Protein AF-A0A7R9PZF0-F1 (afdb_monomer)

pLDDT: mean 75.97, std 19.78, range [21.81, 98.12]

Secondary structure (DSSP, 8-state):
-------HHHHHHHHHHHT----------S--HHHHTTEEEETTTTEEEEEES---HHHHHHHHHHHS-GGG-EEEEEEEEESS--EEPTTTTTT-EEEEEEEES----EE-TTTTTTTTTT--EEEEES------SSTT--HHHHHHT-TT--EEEEES----EE-TTTT--SSTT----S--EEEE--SS-----EE-TTTTTT-TT--EEE-TTS---EE-TTTT--SS--SSPEEEE-TTS---TTSB-TTTT----S-EEEESEETTEE-TT-----HHHHHHHHHH-TT-EEE--TTTGGG---SGGGHHHHHTT-TTTEES---TTTS--HHHHHHTS-TTTS-------------------------------------------------TT--TT-B--SHHHHHHHHHHHHH--TTS-TTT-HHHHHHTTHHHHHHHHHHHHHTTTS-SSS-----S---SS-HHHHHTTT-GGGHHHHHHHHHHHHHHHHHTT----SSTTS-HHHHHHHHHHHHHHHHHHHHHTS--GGGEEEEEGGGHHHH-TTS-HHHHHHHHHHHTT--HHHHHT-EEEEEHHHHHHHHHHHHHS-HHHHHHHHHHHHHHHHHHHHHHHHHHHHHHHHHHHHH--PPPPHHHHHHHHHHHHSHHHHHHHHHHHH--HHHHHHHHHHHHHHHHHHHHHHHH-TT-TTHHHHHHHHHTPPP--SS-GGGG-HHHHHHHHHT--S-------------S--HHHHIIIIIHHHHHHHHHTTSTTB-TTS-BS-S--HHHHHHHHHHHHHHHHHHHT-EETTTTEE--HHHHHHHHHHHHHHHHHHHHHHHHHHHHHHHHHTTTSPBPTT-TTS-HHHHHHHHHHHHT-----HHHHHHHHHH-SSPPHHHHHHHHHHT-HHHHHHTTPPTTBTTB-SS-----

Sequence (936 aa):
MYLKIISFYSVVILVLLLCEINGTENGALCPPQSLMIPCICNSTTREISCKGSDIAIDSVFERIARFLPESDRDFEALYLNARSVSRLEANQFKGIRFRQILLGGTKLTHIHRDAFRGTHLHVKELFAFATNLSISDDHNYNLFESISLLKNLQRLVISGSNIHTIPERAFKPRDERSIQTELTDIELGLGVSASITSVGSHAFASLPSLRTLSLSNQAITYISRKAFSFDEPSNKTLAIDLTGNHLNGNSFDSQAFIDANRPIKIYFGLSSGCNRNLTFLNQTVFEPFLNDNQLNTIDMGRGCGGHVLCDCRMRWIVAGNYEQQIKNLKCGDGGQPLIDSIARLDAQKCGSGVPGMAGVGQNPMFTGSSLKPRVVGNKSRSLTADEDEDNELETDYDYSELSRADMCLTDECYEISTEMNKYLNKTLNPCDNFYDYACGRWEDSHLLEYLVQLLSNGGKEYDNFISHSSFVLSQTILSDMNRKSLVKDIASYAKYIHDVSVLFGAPASVHPSDNKTITSAIEIIKFESEIAKISEKSMGKEFQLERQFKTLDCFIPEVNWTDIFANVLQNHNMSANALNDMNVIVDMHYMIRLSKLLRKTSPTVIANYLGWRVAETMGFLVGGPQFLDHQRTFHDIQSNERTKTLWKQCLKPLKTHLPYLLTREYAKKYLTQPERHRVYEIVKSVKQSFIELMEEKQWLDNKSEFINKVSTIRENVGYPDWLFDDNQFLAFHQNLQYLLVYFIRLFMTAKDRRIYINFGSIGSFVGHEISHASMPRYNADERLLYPWNDSNINVFLSKAKCFVDQYSAYFDQSSDMNLDGMKTFEEDIGDIAGLKASFNAFNNIIKQNLNKIYNDIKLLPNFSQYTPQQLFFLSYAQKWCRYIIPSQVRHKILRGVHSPEKYRVNGALSNFGHFSKAFDCPLGSNMNPEVKCEMW

Nearest PDB structures (foldseek):
  6sh2-assembly1_AAA  TM=8.361E-01  e=5.074E-26  Homo sapiens
  6svy-assembly1_A  TM=8.327E-01  e=2.440E-25  Homo sapiens
  5v48-assembly1_B  TM=8.312E-01  e=1.173E-24  Oryctolagus cuniculus
  4cth-assembly1_A-2  TM=8.268E-01  e=2.634E-24  Homo sapiens
  6row-assembly1_A  TM=6.718E-01  e=1.917E-12  Haemonchus contortus

Foldseek 3Di:
DPPDDPPPVNVVVLLCVLLPDPPDDDDFQDDDVVLQVPWDADRVQQEIEHEEADDPLQSNLVSVLVPDDLVRQEGAEYHDAYQNCQEQAACSNANHEYQEYEAENYQHAFYFLRRCPRHLARHQYYHYELYQHEADPPPRTQPLSSVLSNQNHAEYYHENYQYAELEACSNDYPDNVRQNERHAYYAYYDDDDQHYAEQYACSCQSYQNHAEAHPEQHQHAAAEANSQAHPDADAHEHEYEHENYLYAQPRYDLRRQPNNNYAYEYEQHEPVHHNLRHQEHACSRVVNNCVRDVNHAYERYAPRQLNHALDLRHVCCVVVVVDVRYHNHAHNPPRDDSVVVHVPDDPVPNDDDDYDDDDDDDDDDDDDDDDDDDDDDDDDDDDDDDDDPPCPPDPPDDPVVFAPVQFDPDPVLQVVLVVQVQQADPVDACLFFVLCRRGVNVCVNCVVVVVVCLAAPLDPPPQPDPDDDPDVDDLLCLQCVPDPVSVLLLVLQLVLQLQLVVLVPQDDDPDPVPRPSSVLSVLLSNLVSLLSNLVVPQPPLVQWDKDFQLCLCVLAVVDPPLVVCVVVCVVVVHDSVNSRRDIDTDRSSSSNSVNVSVVVDDPSSVVSNVVSVCCVVCVCSPSPPSSVVSVQSSVCSLSVGHDHDSSVVSVSVCCQPVVLVVLLVCCVVQPDPVQQVVLVVLLVLLLVLLLVVLVPDPQDPPSVQLNVLSVLDDDDGQHDPCSPVPVSVVVVVVPPPDDPPPDPHDRDGDDPAFLLLCLLASQLVSQLVSLLSNDQAAGSVRDHDPDDDPSSVVVLVVLLVVQQVLQQPDQDPQQRDGARSVLQSSSLQSNLRSSSSSLSSSVVCCVPQVVPSSSRLRHRPVCSVAHSNSSSLSSNSNNLNDDDHNSRQNCCRSPNSHHRSSCSSQVSQCLDPSSCVRSVRDECRSRPDPDHRDDD

InterPro domains:
  IPR000718 Peptidase M13 [PS51885] (407-936)
  IPR000718 Peptidase M13 [PTHR11733] (406-933)
  IPR000718 Peptidase M13 [cd08662] (429-934)
  IPR003591 Leucine-rich repeat, typical subtype [SM00369] (150-173)
  IPR003591 Leucine-rich repeat, typical subtype [SM00369] (207-230)
  IPR008753 Peptidase M13, N-terminal domain [PF05649] (486-720)
  IPR018497 Peptidase M13, C-terminal domain [PF01431] (756-934)
  IPR024079 Metallopeptidase, catalytic domain superfamily [G3DSA:3.40.390.10] (406-584)
  IPR024079 Metallopeptidase, catalytic domain superfamily [G3DSA:3.40.390.10] (641-936)
  IPR032675 Leucine-rich repeat domain superfamily [G3DSA:3.80.10.10] (35-347)

Mean predicted aligned error: 19.87 Å

Solvent-accessible surface area (backbone atoms only — not comparable to full-atom values): 51292 Å² total; per-residue (Å²): 139,88,82,76,79,79,50,70,66,56,54,53,51,45,52,55,64,72,52,55,79,84,81,76,88,87,77,94,66,51,79,60,62,86,57,37,60,71,31,48,64,40,58,87,67,37,30,38,40,33,58,46,67,82,63,67,56,66,63,31,41,48,47,48,40,71,70,45,58,80,90,66,33,69,29,47,31,37,41,42,34,26,57,54,40,40,60,43,48,70,38,47,38,39,66,37,32,32,33,26,41,37,41,33,63,22,48,27,30,41,36,19,38,43,18,47,41,68,18,23,80,47,24,30,34,43,38,34,38,52,21,50,35,39,83,54,91,51,86,62,28,32,54,45,44,24,54,34,57,27,50,43,25,31,37,42,37,42,18,30,38,55,39,42,60,47,45,62,40,36,43,44,42,92,53,90,87,51,70,36,61,41,34,28,36,40,35,49,31,80,51,98,44,54,38,33,32,35,39,25,36,30,24,51,19,48,38,56,43,41,33,37,37,38,47,30,45,24,46,30,44,40,34,31,45,26,24,56,16,34,82,46,71,34,93,58,58,27,38,38,33,46,19,30,20,58,30,34,52,77,22,52,35,60,40,23,56,39,67,32,52,43,36,40,36,42,29,38,15,50,101,91,34,40,28,69,56,36,29,48,67,43,55,69,36,51,50,61,32,44,66,75,33,85,74,22,31,40,31,35,13,87,86,42,16,58,47,21,56,59,47,70,72,46,48,62,44,70,77,67,67,40,63,86,36,43,38,55,64,27,19,46,87,78,65,41,53,56,67,68,50,48,71,70,51,55,78,81,76,60,60,91,80,85,88,90,84,89,82,89,80,84,86,83,90,82,87,90,83,89,86,86,90,86,88,86,84,90,86,89,88,87,86,84,90,74,99,80,88,85,74,76,85,81,72,84,78,84,63,84,86,70,53,94,86,41,55,40,85,49,69,67,31,48,51,51,26,52,58,56,58,53,16,40,26,85,90,49,57,57,37,67,41,41,35,49,17,32,28,60,29,40,63,80,73,31,51,68,59,46,53,47,26,47,52,46,49,81,68,86,82,74,81,86,76,88,75,79,83,86,57,95,61,54,48,68,55,38,53,47,72,81,44,80,91,47,48,66,58,54,53,43,50,33,49,39,50,26,54,53,40,38,73,75,68,43,73,81,54,94,47,89,92,68,26,63,47,51,54,50,26,47,49,30,51,54,52,52,16,55,52,26,45,40,58,67,68,35,82,55,80,86,60,44,41,83,38,45,47,67,53,47,51,79,49,31,69,93,48,68,61,67,68,71,46,43,65,63,27,66,78,65,76,46,54,80,70,61,48,44,73,34,76,40,79,39,49,61,69,36,42,46,52,47,36,56,51,55,75,76,46,58,70,65,51,54,51,50,38,54,50,46,56,48,44,70,74,49,28,56,81,76,47,39,70,65,38,50,51,49,55,45,55,40,46,32,67,74,61,73,48,55,70,59,46,69,72,62,59,46,45,51,60,42,52,72,76,40,41,66,63,55,46,46,62,49,36,77,77,73,54,54,70,71,39,44,52,53,53,47,52,44,49,52,42,16,54,53,31,40,44,54,45,52,71,66,44,81,76,52,70,71,48,68,58,58,44,50,39,61,71,64,60,81,84,69,62,50,64,65,85,51,64,80,36,67,67,56,39,48,52,61,66,71,58,76,77,78,77,91,73,82,70,92,70,60,70,66,78,55,71,99,60,46,52,39,43,42,28,24,33,58,19,16,52,49,19,20,62,54,40,61,68,73,45,101,62,50,28,85,81,73,43,78,82,45,84,77,48,73,67,42,48,52,54,47,53,59,38,48,46,43,42,22,54,56,41,36,67,41,70,40,80,73,51,74,41,60,40,55,12,84,62,18,33,72,50,54,51,15,46,35,37,0,39,52,15,8,51,51,26,50,53,51,48,48,74,76,36,43,90,80,43,49,81,42,63,35,35,40,48,100,37,79,91,52,52,62,66,46,44,15,54,44,30,34,37,43,69,48,57,72,91,76,54,42,63,53,50,40,46,33,56,71,68,46,53,53,64,58,52,58,50,52,38,37,58,28,42,24,39,31,66,70,53,21,61,66,68,69,34,54,83,66,32,72,30,18,41,83,78,57,56,67,89,101

Organism: NCBI:txid1979941

Radius o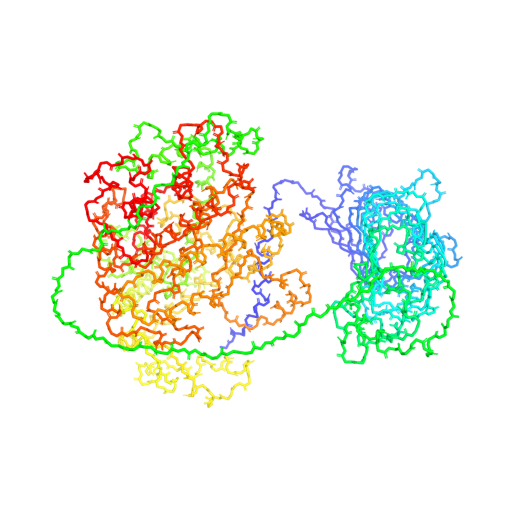f gyration: 35.22 Å; Cα contacts (8 Å, |Δi|>4): 1500; chains: 1; bounding box: 71×90×94 Å

Structure (mmCIF, N/CA/C/O backbone):
data_AF-A0A7R9PZF0-F1
#
_entry.id   AF-A0A7R9PZF0-F1
#
loop_
_atom_site.group_PDB
_atom_site.id
_atom_site.type_symbol
_atom_site.label_atom_id
_atom_site.label_alt_id
_atom_site.label_comp_id
_atom_site.label_asym_id
_atom_site.label_entity_id
_atom_site.label_seq_id
_atom_site.pdbx_PDB_ins_code
_atom_site.Cartn_x
_atom_site.Cartn_y
_atom_site.Cartn_z
_atom_site.occupancy
_atom_site.B_iso_or_equiv
_atom_site.auth_seq_id
_atom_site.auth_comp_id
_atom_site.auth_asym_id
_atom_site.auth_atom_id
_atom_site.pdbx_PDB_model_num
ATOM 1 N N . MET A 1 1 ? 22.871 -24.668 -25.355 1.00 23.36 1 MET A N 1
ATOM 2 C CA . MET A 1 1 ? 23.785 -23.515 -25.523 1.00 23.36 1 MET A CA 1
ATOM 3 C C . MET A 1 1 ? 22.972 -22.389 -26.158 1.00 23.36 1 MET A C 1
ATOM 5 O O . MET A 1 1 ? 22.445 -22.643 -27.225 1.00 23.36 1 MET A O 1
ATOM 9 N N . TYR A 1 2 ? 22.827 -21.233 -25.493 1.00 21.81 2 TYR A N 1
ATOM 10 C CA . TYR A 1 2 ? 21.873 -20.118 -25.749 1.00 21.81 2 TYR A CA 1
ATOM 11 C C . TYR A 1 2 ? 20.546 -20.134 -24.971 1.00 21.81 2 TYR A C 1
ATOM 13 O O . TYR A 1 2 ? 19.477 -20.017 -25.543 1.00 21.81 2 TYR A O 1
ATOM 21 N N . LEU A 1 3 ? 20.627 -20.162 -23.641 1.00 24.81 3 LEU A N 1
ATOM 22 C CA . LEU A 1 3 ? 19.729 -19.368 -22.794 1.00 24.81 3 LEU A CA 1
ATOM 23 C C . LEU A 1 3 ? 20.625 -18.720 -21.737 1.00 24.81 3 LEU A C 1
ATOM 25 O O . LEU A 1 3 ? 20.760 -19.196 -20.614 1.00 24.81 3 LEU A O 1
ATOM 29 N N . LYS A 1 4 ? 21.365 -17.685 -22.160 1.00 25.58 4 LYS A N 1
ATOM 30 C CA . LYS A 1 4 ? 21.995 -16.774 -21.205 1.00 25.58 4 LYS A CA 1
ATOM 31 C C . LYS A 1 4 ? 20.853 -16.053 -20.503 1.00 25.58 4 LYS A C 1
ATOM 33 O O . LYS A 1 4 ? 20.016 -15.453 -21.169 1.00 25.58 4 LYS A O 1
ATOM 38 N N . ILE A 1 5 ? 20.840 -16.198 -19.184 1.00 33.16 5 ILE A N 1
ATOM 39 C CA . ILE A 1 5 ? 19.949 -15.575 -18.209 1.00 33.16 5 ILE A CA 1
ATOM 40 C C . ILE A 1 5 ? 19.500 -14.197 -18.708 1.00 33.16 5 ILE A C 1
ATOM 42 O O . ILE A 1 5 ? 20.298 -13.261 -18.784 1.00 33.16 5 ILE A O 1
ATOM 46 N N . ILE A 1 6 ? 18.221 -14.093 -19.072 1.00 35.44 6 ILE A N 1
ATOM 47 C CA . ILE A 1 6 ? 17.560 -12.802 -19.227 1.00 35.44 6 ILE A CA 1
ATOM 48 C C . ILE A 1 6 ? 17.549 -12.200 -17.824 1.00 35.44 6 ILE A C 1
ATOM 50 O O . ILE A 1 6 ? 16.923 -12.732 -16.910 1.00 35.44 6 ILE A O 1
ATOM 54 N N . SER A 1 7 ? 18.331 -11.141 -17.645 1.00 37.28 7 SER A N 1
ATOM 55 C CA . SER A 1 7 ? 18.396 -10.365 -16.413 1.00 37.28 7 SER A CA 1
ATOM 56 C C . SER A 1 7 ? 16.984 -9.969 -15.963 1.00 37.28 7 SER A C 1
ATOM 58 O O . SER A 1 7 ? 16.158 -9.578 -16.786 1.00 37.28 7 SER A O 1
ATOM 60 N N . PHE A 1 8 ? 16.702 -10.024 -14.660 1.00 40.06 8 PHE A N 1
ATOM 61 C CA . PHE A 1 8 ? 15.445 -9.539 -14.071 1.00 40.06 8 PHE A CA 1
ATOM 62 C C . PHE A 1 8 ? 15.118 -8.097 -14.514 1.00 40.06 8 PHE A C 1
ATOM 64 O O . PHE A 1 8 ? 13.959 -7.764 -14.757 1.00 40.06 8 PHE A O 1
ATOM 71 N N . TYR A 1 9 ? 16.147 -7.273 -14.752 1.00 36.75 9 TYR A N 1
ATOM 72 C CA . TYR A 1 9 ? 16.005 -5.931 -15.325 1.00 36.75 9 TYR A CA 1
ATOM 73 C C . TYR A 1 9 ? 15.378 -5.942 -16.721 1.00 36.75 9 TYR A C 1
ATOM 75 O O . TYR A 1 9 ? 14.570 -5.074 -17.028 1.00 36.75 9 TYR A O 1
ATOM 83 N N . SER A 1 10 ? 15.695 -6.933 -17.553 1.00 41.75 10 SER A N 1
ATOM 84 C CA . SER A 1 10 ? 15.082 -7.096 -18.870 1.00 41.75 10 SER A CA 1
ATOM 85 C C . SER A 1 10 ? 13.599 -7.445 -18.753 1.00 41.75 10 SER A C 1
ATOM 87 O O . SER A 1 10 ? 12.824 -6.933 -19.541 1.00 41.75 10 SER A O 1
ATOM 89 N N . VAL A 1 11 ? 13.184 -8.245 -17.761 1.00 43.03 11 VAL A N 1
ATOM 90 C CA . VAL A 1 11 ? 11.766 -8.581 -17.516 1.00 43.03 11 VAL A CA 1
ATOM 91 C C . VAL A 1 11 ? 10.990 -7.365 -17.010 1.00 43.03 11 VAL A C 1
ATOM 93 O O . VAL A 1 11 ? 9.898 -7.105 -17.496 1.00 43.03 11 VAL A O 1
ATOM 96 N N . VAL A 1 12 ? 11.561 -6.578 -16.093 1.00 44.19 12 VAL A N 1
ATOM 97 C CA . VAL A 1 12 ? 10.938 -5.341 -15.587 1.00 44.19 12 VAL A CA 1
ATOM 98 C C . VAL A 1 12 ? 10.822 -4.289 -16.690 1.00 44.19 12 VAL A C 1
ATOM 100 O O . VAL A 1 12 ? 9.758 -3.701 -16.860 1.00 44.19 12 VAL A O 1
ATOM 103 N N . ILE A 1 13 ? 11.877 -4.093 -17.485 1.00 44.97 13 ILE A N 1
ATOM 104 C CA . ILE A 1 13 ? 11.857 -3.187 -18.640 1.00 44.97 13 ILE A CA 1
ATOM 105 C C . ILE A 1 13 ? 10.846 -3.677 -19.684 1.00 44.97 13 ILE A C 1
ATOM 107 O O . ILE A 1 13 ? 10.094 -2.865 -20.202 1.00 44.97 13 ILE A O 1
ATOM 111 N N . LEU A 1 14 ? 10.753 -4.984 -19.952 1.00 46.03 14 LEU A N 1
ATOM 112 C CA . LEU A 1 14 ? 9.783 -5.523 -20.909 1.00 46.03 14 LEU A CA 1
ATOM 113 C C . LEU A 1 14 ? 8.340 -5.449 -20.392 1.00 46.03 14 LEU A C 1
ATOM 115 O O . LEU A 1 14 ? 7.452 -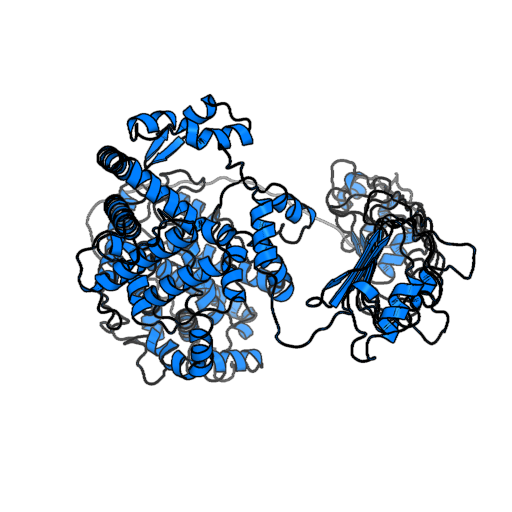5.143 -21.171 1.00 46.03 14 LEU A O 1
ATOM 119 N N . VAL A 1 15 ? 8.089 -5.684 -19.098 1.00 41.88 15 VAL A N 1
ATOM 120 C CA . VAL A 1 15 ? 6.762 -5.502 -18.479 1.00 41.88 15 VAL A CA 1
ATOM 121 C C . VAL A 1 15 ? 6.350 -4.033 -18.546 1.00 41.88 15 VAL A C 1
ATOM 123 O O . VAL A 1 15 ? 5.204 -3.752 -18.870 1.00 41.88 15 VAL A O 1
ATOM 126 N N . LEU A 1 16 ? 7.273 -3.097 -18.314 1.00 45.22 16 LEU A N 1
ATOM 127 C CA . LEU A 1 16 ? 7.011 -1.663 -18.458 1.00 45.22 16 LEU A CA 1
ATOM 128 C C . LEU A 1 16 ? 6.807 -1.245 -19.927 1.00 45.22 16 LEU A C 1
ATOM 130 O O . LEU A 1 16 ? 5.928 -0.434 -20.188 1.00 45.22 16 LEU A O 1
ATOM 134 N N . LEU A 1 17 ? 7.549 -1.833 -20.876 1.00 45.94 17 LEU A N 1
ATOM 135 C CA . LEU A 1 17 ? 7.412 -1.582 -22.320 1.00 45.94 17 LEU A CA 1
ATOM 136 C C . LEU A 1 17 ? 6.143 -2.210 -22.924 1.00 45.94 17 LEU A C 1
ATOM 138 O O . LEU A 1 17 ? 5.526 -1.623 -23.803 1.00 45.94 17 LEU A O 1
ATOM 142 N N . LEU A 1 18 ? 5.736 -3.400 -22.470 1.00 44.06 18 LEU A N 1
ATOM 143 C CA . LEU A 1 18 ? 4.531 -4.098 -22.944 1.00 44.06 18 LEU A CA 1
ATOM 144 C C . LEU A 1 18 ? 3.251 -3.571 -22.278 1.00 44.06 18 LEU A C 1
ATOM 146 O O . LEU A 1 18 ? 2.175 -3.684 -22.862 1.00 44.06 18 LEU A O 1
ATOM 150 N N . CYS A 1 19 ? 3.360 -2.997 -21.075 1.00 40.06 19 CYS A N 1
ATOM 151 C CA . CYS A 1 19 ? 2.265 -2.334 -20.363 1.00 40.06 19 CYS A CA 1
ATOM 152 C C . CYS A 1 19 ? 2.278 -0.808 -20.514 1.00 40.06 19 CYS A C 1
ATOM 154 O O . CYS A 1 19 ? 1.640 -0.125 -19.706 1.00 40.06 19 CYS A O 1
ATOM 156 N N . GLU A 1 20 ? 2.949 -0.264 -21.540 1.00 37.38 20 GLU A N 1
ATOM 157 C CA . GLU A 1 20 ? 2.711 1.118 -21.947 1.00 37.38 20 GLU A CA 1
ATOM 158 C C . GLU A 1 20 ? 1.204 1.323 -22.141 1.00 37.38 20 GLU A C 1
ATOM 160 O O . GLU A 1 20 ? 0.511 0.620 -22.883 1.00 37.38 20 GLU A O 1
ATOM 165 N N . ILE A 1 21 ? 0.689 2.262 -21.355 1.00 35.38 21 ILE A N 1
ATOM 166 C CA . ILE A 1 21 ? -0.714 2.607 -21.228 1.00 35.38 21 ILE A CA 1
ATOM 167 C C . ILE A 1 21 ? -1.163 3.199 -22.566 1.00 35.38 21 ILE A C 1
ATOM 169 O O . ILE A 1 21 ? -1.089 4.404 -22.782 1.00 35.38 21 ILE A O 1
ATOM 173 N N . ASN A 1 22 ? -1.679 2.355 -23.461 1.00 31.14 22 ASN A N 1
ATOM 174 C CA . ASN A 1 22 ? -2.583 2.791 -24.522 1.00 31.14 22 ASN A CA 1
ATOM 175 C C . ASN A 1 22 ? -3.932 3.138 -23.884 1.00 31.14 22 ASN A C 1
ATOM 177 O O . ASN A 1 22 ? -4.891 2.366 -23.899 1.00 31.14 22 ASN A O 1
ATOM 181 N N . GLY A 1 23 ? -3.977 4.316 -23.276 1.00 30.86 23 GLY A N 1
ATOM 182 C CA . GLY A 1 23 ? -5.199 5.063 -23.053 1.00 30.86 23 GLY A CA 1
ATOM 183 C C . GLY A 1 23 ? -5.247 6.194 -24.065 1.00 30.86 23 GLY A C 1
ATOM 184 O O . GLY A 1 23 ? -4.742 7.260 -23.759 1.00 30.86 23 GLY A O 1
ATOM 185 N N . THR A 1 24 ? -5.780 5.915 -25.257 1.00 28.25 24 THR A N 1
ATOM 186 C CA . THR A 1 24 ? -6.913 6.599 -25.920 1.00 28.25 24 THR A CA 1
ATOM 187 C C . THR A 1 24 ? -6.822 6.466 -27.438 1.00 28.25 24 THR A C 1
ATOM 189 O O . THR A 1 24 ? -5.774 6.678 -28.041 1.00 28.25 24 THR A O 1
ATOM 192 N N . GLU A 1 25 ? -7.960 6.131 -28.041 1.00 32.00 25 GLU A N 1
ATOM 193 C CA . GLU A 1 25 ? -8.216 6.230 -29.474 1.00 32.00 25 GLU A CA 1
ATOM 194 C C . GLU A 1 25 ? -8.162 7.691 -29.970 1.00 32.00 25 GLU A C 1
ATOM 196 O O . GLU A 1 25 ? -8.555 8.612 -29.257 1.00 32.00 25 GLU A O 1
ATOM 201 N N . ASN A 1 26 ? -7.797 7.819 -31.254 1.00 31.95 26 ASN A N 1
ATOM 202 C CA . ASN A 1 26 ? -7.995 8.929 -32.202 1.00 31.95 26 ASN A CA 1
ATOM 203 C C . ASN A 1 26 ? -6.966 10.079 -32.277 1.00 31.95 26 ASN A C 1
ATOM 205 O O . ASN A 1 26 ? -6.900 10.954 -31.425 1.00 31.95 26 ASN A O 1
ATOM 209 N N . GLY A 1 27 ? -6.311 10.156 -33.448 1.00 37.09 27 GLY A N 1
ATOM 210 C CA . GLY A 1 27 ? -5.798 11.393 -34.056 1.00 37.09 27 GLY A CA 1
ATOM 211 C C . GLY A 1 27 ? -4.290 11.614 -33.920 1.00 37.09 27 GLY A C 1
ATOM 212 O O . GLY A 1 27 ? -3.771 11.771 -32.825 1.00 37.09 27 GLY A O 1
ATOM 213 N N . ALA A 1 28 ? -3.561 11.646 -35.038 1.00 54.12 28 ALA A N 1
ATOM 214 C CA . ALA A 1 28 ? -2.115 11.884 -35.055 1.00 54.12 28 ALA A CA 1
ATOM 215 C C . ALA A 1 28 ? -1.735 13.246 -34.429 1.00 54.12 28 ALA A C 1
ATOM 217 O O . ALA A 1 28 ? -2.184 14.286 -34.900 1.00 54.12 28 ALA A O 1
ATOM 218 N N . LEU A 1 29 ? -0.870 13.229 -33.403 1.00 62.88 29 LEU A N 1
ATOM 219 C CA . LEU A 1 29 ? -0.530 14.392 -32.559 1.00 62.88 29 LEU A CA 1
ATOM 220 C C . LEU A 1 29 ? 0.936 14.873 -32.655 1.00 62.88 29 LEU A C 1
ATOM 222 O O . LEU A 1 29 ? 1.299 15.844 -31.988 1.00 62.88 29 LEU A O 1
ATOM 226 N N . CYS A 1 30 ? 1.783 14.229 -33.464 1.00 75.56 30 CYS A N 1
ATOM 227 C CA . CYS A 1 30 ? 3.188 14.617 -33.663 1.00 75.56 30 CYS A CA 1
ATOM 228 C C . CYS A 1 30 ? 3.475 15.003 -35.125 1.00 75.56 30 CYS A C 1
ATOM 230 O O . CYS A 1 30 ? 2.973 14.335 -36.033 1.00 75.56 30 CYS A O 1
ATOM 232 N N . PRO A 1 31 ? 4.317 16.025 -35.386 1.00 77.38 31 PRO A N 1
ATOM 233 C CA . PRO A 1 31 ? 4.775 16.341 -36.738 1.00 77.38 31 PRO A CA 1
ATOM 234 C C . PRO A 1 31 ? 5.581 15.190 -37.365 1.00 77.38 31 PRO A C 1
ATOM 236 O O . PRO A 1 31 ? 6.230 14.432 -36.638 1.00 77.38 31 PRO A O 1
ATOM 239 N N . PRO A 1 32 ? 5.627 15.090 -38.708 1.00 80.38 32 PRO A N 1
ATOM 240 C CA . PRO A 1 32 ? 6.504 14.158 -39.408 1.00 80.38 32 PRO A CA 1
ATOM 241 C C . PRO A 1 32 ? 7.957 14.250 -38.934 1.00 80.38 32 PRO A C 1
ATOM 243 O O . PRO A 1 32 ? 8.505 15.345 -38.785 1.00 80.38 32 PRO A O 1
ATOM 246 N N . GLN A 1 33 ? 8.611 13.095 -38.775 1.00 81.00 33 GLN A N 1
ATOM 247 C CA . GLN A 1 33 ? 9.985 13.012 -38.267 1.00 81.00 33 GLN A CA 1
ATOM 248 C C . GLN A 1 33 ? 10.976 13.869 -39.075 1.00 81.00 33 GLN A C 1
ATOM 250 O O . GLN A 1 33 ? 11.914 14.408 -38.499 1.00 81.00 33 GLN A O 1
ATOM 255 N N . SER A 1 34 ? 10.741 14.069 -40.377 1.00 78.81 34 SER A N 1
ATOM 256 C CA . SER A 1 34 ? 11.547 14.937 -41.251 1.00 78.81 34 SER A CA 1
ATOM 257 C C . SER A 1 34 ? 11.571 16.411 -40.824 1.00 78.81 34 SER A C 1
ATOM 259 O O . SER A 1 34 ? 12.568 17.091 -41.055 1.00 78.81 34 SER A O 1
ATOM 261 N N . LEU A 1 35 ? 10.514 16.909 -40.175 1.00 76.62 35 LEU A N 1
ATOM 262 C CA . LEU A 1 35 ? 10.456 18.269 -39.624 1.00 76.62 35 LEU A CA 1
ATOM 263 C C . LEU A 1 35 ? 11.101 18.360 -38.238 1.00 76.62 35 LEU A C 1
ATOM 265 O O . LEU A 1 35 ? 11.583 19.432 -37.856 1.00 76.62 35 LEU A O 1
ATOM 269 N N . MET A 1 36 ? 11.124 17.233 -37.522 1.00 77.62 36 MET A N 1
ATOM 270 C CA . MET A 1 36 ? 11.579 17.127 -36.141 1.00 77.62 36 MET A CA 1
ATOM 271 C C . MET A 1 36 ? 13.092 16.949 -36.011 1.00 77.62 36 MET A C 1
ATOM 273 O O . MET A 1 36 ? 13.604 17.282 -34.952 1.00 77.62 36 MET A O 1
ATOM 277 N N . ILE A 1 37 ? 13.820 16.485 -37.040 1.00 77.81 37 ILE A N 1
ATOM 278 C CA . ILE A 1 37 ? 15.274 16.217 -36.963 1.00 77.81 37 ILE A CA 1
ATOM 279 C C . ILE A 1 37 ? 16.033 17.429 -36.382 1.00 77.81 37 ILE A C 1
ATOM 281 O O . ILE A 1 37 ? 15.869 18.543 -36.897 1.00 77.81 37 ILE A O 1
ATOM 285 N N . PRO A 1 38 ? 16.882 17.240 -35.346 1.00 75.75 38 PRO A N 1
ATOM 286 C CA . PRO A 1 38 ? 17.325 15.976 -34.723 1.00 75.75 38 PRO A CA 1
ATOM 287 C C . PRO A 1 38 ? 16.506 15.518 -33.493 1.00 75.75 38 PRO A C 1
ATOM 289 O O . PRO A 1 38 ? 16.955 14.677 -32.718 1.00 75.75 38 PRO A O 1
ATOM 292 N N . CYS A 1 39 ? 15.321 16.075 -33.279 1.00 86.19 39 CYS A N 1
ATOM 293 C CA . CYS A 1 39 ? 14.395 15.705 -32.214 1.00 86.19 39 CYS A CA 1
ATOM 294 C C . CYS A 1 39 ? 13.430 14.584 -32.634 1.00 86.19 39 CYS A C 1
ATOM 296 O O . CYS A 1 39 ? 13.218 14.321 -33.817 1.00 86.19 39 CYS A O 1
ATOM 298 N N . ILE A 1 40 ? 12.824 13.932 -31.647 1.00 86.25 40 ILE A N 1
ATOM 299 C CA . ILE A 1 40 ? 11.803 12.890 -31.798 1.00 86.25 40 ILE A CA 1
ATOM 300 C C . ILE A 1 40 ? 10.589 13.309 -30.966 1.00 86.25 40 ILE A C 1
ATOM 302 O O . ILE A 1 40 ? 10.760 13.806 -29.854 1.00 86.25 40 ILE A O 1
ATOM 306 N N . CYS A 1 41 ? 9.383 13.131 -31.504 1.00 83.38 41 CYS A N 1
ATOM 307 C CA . CYS A 1 41 ? 8.124 13.422 -30.818 1.00 83.38 41 CYS A CA 1
ATOM 308 C C . CYS A 1 41 ? 7.396 12.113 -30.503 1.00 83.38 41 CYS A C 1
ATOM 310 O O . CYS A 1 41 ? 7.189 11.295 -31.401 1.00 83.38 41 CYS A O 1
ATOM 312 N N . ASN A 1 42 ? 7.011 11.915 -29.245 1.00 82.19 42 ASN A N 1
ATOM 313 C CA . ASN A 1 42 ? 6.169 10.797 -28.839 1.00 82.19 42 ASN A CA 1
ATOM 314 C C . ASN A 1 42 ? 4.695 11.207 -28.966 1.00 82.19 42 ASN A C 1
ATOM 316 O O . ASN A 1 42 ? 4.232 12.112 -28.271 1.00 82.19 42 ASN A O 1
ATOM 320 N N . SER A 1 43 ? 3.959 10.551 -29.867 1.00 73.00 43 SER A N 1
ATOM 321 C CA . SER A 1 43 ? 2.561 10.887 -30.165 1.00 73.00 43 SER A CA 1
ATOM 322 C C . SER A 1 43 ? 1.602 10.591 -29.021 1.00 73.00 43 SER A C 1
ATOM 324 O O . SER A 1 43 ? 0.557 11.229 -28.948 1.00 73.00 43 SER A O 1
ATOM 326 N N . THR A 1 44 ? 1.956 9.654 -28.143 1.00 68.25 44 THR A N 1
ATOM 327 C CA . THR A 1 44 ? 1.131 9.242 -27.004 1.00 68.25 44 THR A CA 1
ATOM 328 C C . THR A 1 44 ? 1.344 10.172 -25.817 1.00 68.25 44 THR A C 1
ATOM 330 O O . THR A 1 44 ? 0.380 10.612 -25.200 1.00 68.25 44 THR A O 1
ATOM 333 N N . THR A 1 45 ? 2.599 10.514 -25.510 1.00 76.06 45 THR A N 1
ATOM 334 C CA . THR A 1 45 ? 2.931 11.350 -24.344 1.00 76.06 45 THR A CA 1
ATOM 335 C C . THR A 1 45 ? 3.003 12.842 -24.656 1.00 76.06 45 THR A C 1
ATOM 337 O O . THR A 1 45 ? 3.065 13.646 -23.735 1.00 76.06 45 THR A O 1
ATOM 340 N N . ARG A 1 46 ? 2.971 13.244 -25.937 1.00 84.62 46 ARG A N 1
ATOM 341 C CA . ARG A 1 46 ? 3.184 14.637 -26.386 1.00 84.62 46 ARG A CA 1
ATOM 342 C C . ARG A 1 46 ? 4.520 15.200 -25.891 1.00 84.62 46 ARG A C 1
ATOM 344 O O . ARG A 1 46 ? 4.624 16.381 -25.569 1.00 84.62 46 ARG A O 1
ATOM 351 N N . GLU A 1 47 ? 5.552 14.364 -25.852 1.00 89.88 47 GLU A N 1
ATOM 352 C CA . GLU A 1 47 ? 6.899 14.742 -25.421 1.00 89.88 47 GLU A CA 1
ATOM 353 C C . GLU A 1 47 ? 7.833 14.905 -26.621 1.00 89.88 47 GLU A C 1
ATOM 355 O O . GLU A 1 47 ? 7.835 14.084 -27.540 1.00 89.88 47 GLU A O 1
ATOM 360 N N . ILE A 1 48 ? 8.671 15.942 -26.597 1.00 89.88 48 ILE A N 1
ATOM 361 C CA . ILE A 1 48 ? 9.713 16.175 -27.600 1.00 89.88 48 ILE A CA 1
ATOM 362 C C . ILE A 1 48 ? 11.078 15.912 -26.968 1.00 89.88 48 ILE A C 1
ATOM 364 O O . ILE A 1 48 ? 11.449 16.553 -25.991 1.00 89.88 48 ILE A O 1
ATOM 368 N N . SER A 1 49 ? 11.862 15.004 -27.549 1.00 90.44 49 SER A N 1
ATOM 369 C CA . SER A 1 49 ? 13.219 14.679 -27.104 1.00 90.44 49 SER A CA 1
ATOM 370 C C . SER A 1 49 ? 14.248 15.031 -28.174 1.00 90.44 49 SER A C 1
ATOM 372 O O . SER A 1 49 ? 14.224 14.477 -29.269 1.00 90.44 49 SER A O 1
ATOM 374 N N . CYS A 1 50 ? 15.173 15.932 -27.858 1.00 87.19 50 CYS A N 1
ATOM 375 C CA . CYS A 1 50 ? 16.244 16.395 -28.738 1.00 87.19 50 CYS A CA 1
ATOM 376 C C . CYS A 1 50 ? 17.603 15.919 -28.199 1.00 87.19 50 CYS A C 1
ATOM 378 O O . CYS A 1 50 ? 18.011 16.337 -27.113 1.00 87.19 50 CYS A O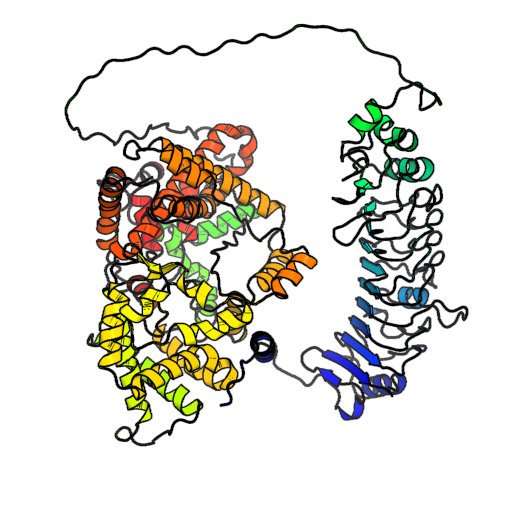 1
ATOM 380 N N . LYS A 1 51 ? 18.314 15.057 -28.943 1.00 81.31 51 LYS A N 1
ATOM 381 C CA . LYS A 1 51 ? 19.611 14.473 -28.535 1.00 81.31 51 LYS A CA 1
ATOM 382 C C . LYS A 1 51 ? 20.656 14.585 -29.656 1.00 81.31 51 LYS A C 1
ATOM 384 O O . LYS A 1 51 ? 20.323 14.329 -30.807 1.00 81.31 51 LYS A O 1
ATOM 389 N N . GLY A 1 52 ? 21.914 14.924 -29.340 1.00 70.75 52 GLY A N 1
ATOM 390 C CA . GLY A 1 52 ? 23.020 14.920 -30.323 1.00 70.75 52 GLY A CA 1
ATOM 391 C C . GLY A 1 52 ? 24.047 16.057 -30.200 1.00 70.75 52 GLY A C 1
ATOM 392 O O . GLY A 1 52 ? 23.973 16.883 -29.290 1.00 70.75 52 GLY A O 1
ATOM 393 N N . SER A 1 53 ? 25.039 16.076 -31.102 1.00 60.66 53 SER A N 1
ATOM 394 C CA . SER A 1 53 ? 26.146 17.049 -31.111 1.00 60.66 53 SER A CA 1
ATOM 395 C C . SER A 1 53 ? 25.905 18.302 -31.947 1.00 60.66 53 SER A C 1
ATOM 397 O O . SER A 1 53 ? 26.649 19.239 -31.740 1.00 60.66 53 SER A O 1
ATOM 399 N N . ASP A 1 54 ? 24.897 18.354 -32.825 1.00 62.19 54 ASP A N 1
ATOM 400 C CA . ASP A 1 54 ? 24.627 19.497 -33.715 1.00 62.19 54 ASP A CA 1
ATOM 401 C C . ASP A 1 54 ? 23.115 19.771 -33.800 1.00 62.19 54 ASP A C 1
ATOM 403 O O . ASP A 1 54 ? 22.443 19.394 -34.759 1.00 62.19 54 ASP A O 1
ATOM 407 N N . ILE A 1 55 ? 22.542 20.379 -32.752 1.00 64.75 55 ILE A N 1
ATOM 408 C CA . ILE A 1 55 ? 21.119 20.754 -32.727 1.00 64.75 55 ILE A CA 1
ATOM 409 C C . ILE A 1 55 ? 20.967 22.254 -32.992 1.00 64.75 55 ILE A C 1
ATOM 411 O O . ILE A 1 55 ? 21.270 23.073 -32.129 1.00 64.75 55 ILE A O 1
ATOM 415 N N . ALA A 1 56 ? 20.430 22.615 -34.159 1.00 68.75 56 ALA A N 1
ATOM 416 C CA . ALA A 1 56 ? 19.975 23.976 -34.452 1.00 68.75 56 ALA A CA 1
ATOM 417 C C . ALA A 1 56 ? 18.549 24.186 -33.906 1.00 68.75 56 ALA A C 1
ATOM 419 O O . ALA A 1 56 ? 17.578 24.150 -34.671 1.00 68.75 56 ALA A O 1
ATOM 420 N N . ILE A 1 57 ? 18.428 24.350 -32.581 1.00 71.81 57 ILE A N 1
ATOM 421 C CA . ILE A 1 57 ? 17.144 24.411 -31.854 1.00 71.81 57 ILE A CA 1
ATOM 422 C C . ILE A 1 57 ? 16.199 25.468 -32.444 1.00 71.81 57 ILE A C 1
ATOM 424 O O . ILE A 1 57 ? 15.025 25.162 -32.654 1.00 71.81 57 ILE A O 1
ATOM 428 N N . ASP A 1 58 ? 16.715 26.657 -32.779 1.00 65.94 58 ASP A N 1
ATOM 429 C CA . ASP A 1 58 ? 15.931 27.777 -33.331 1.00 65.94 58 ASP A CA 1
ATOM 430 C C . ASP A 1 58 ? 15.082 27.344 -34.530 1.00 65.94 58 ASP A C 1
ATOM 432 O O . ASP A 1 58 ? 13.887 27.619 -34.626 1.00 65.94 58 ASP A O 1
ATOM 436 N N . SER A 1 59 ? 15.691 26.572 -35.428 1.00 75.44 59 SER A N 1
ATOM 437 C CA . SER A 1 59 ? 15.048 26.145 -36.664 1.00 75.44 59 SER A CA 1
ATOM 438 C C . SER A 1 59 ? 14.001 25.043 -36.455 1.00 75.44 59 SER A C 1
ATOM 440 O O . SER A 1 59 ? 13.088 24.911 -37.269 1.00 75.44 59 SER A O 1
ATOM 442 N N . VAL A 1 60 ? 14.118 24.237 -35.393 1.00 83.31 60 VAL A N 1
ATOM 443 C CA . VAL A 1 60 ? 13.233 23.087 -35.142 1.00 83.31 60 VAL A CA 1
ATOM 444 C C . VAL A 1 60 ? 11.861 23.568 -34.682 1.00 83.31 60 VAL A C 1
ATOM 446 O O . VAL A 1 60 ? 10.854 23.220 -35.299 1.00 83.31 60 VAL A O 1
ATOM 449 N N . PHE A 1 61 ? 11.802 24.406 -33.645 1.00 86.94 61 PHE A N 1
ATOM 450 C CA . PHE A 1 61 ? 10.521 24.870 -33.107 1.00 86.94 61 PHE A CA 1
ATOM 451 C C . PHE A 1 61 ? 9.791 25.812 -34.065 1.00 86.94 61 PHE A C 1
ATOM 453 O O . PHE A 1 61 ? 8.568 25.732 -34.167 1.00 86.94 61 PHE A O 1
ATOM 460 N N . GLU A 1 62 ? 10.513 26.607 -34.861 1.00 84.94 62 GLU A N 1
ATOM 461 C CA . GLU A 1 62 ? 9.901 27.380 -35.945 1.00 84.94 62 GLU A CA 1
ATOM 462 C C . GLU A 1 62 ? 9.240 26.492 -37.008 1.00 84.94 62 GLU A C 1
ATOM 464 O O . GLU A 1 62 ? 8.122 26.781 -37.441 1.00 84.94 62 GLU A O 1
ATOM 469 N N . ARG A 1 63 ? 9.899 25.404 -37.436 1.00 86.75 63 ARG A N 1
ATOM 470 C CA . ARG A 1 63 ? 9.318 24.457 -38.405 1.00 86.75 63 ARG A CA 1
ATOM 471 C C . ARG A 1 63 ? 8.064 23.790 -37.848 1.00 86.75 63 ARG A C 1
ATOM 473 O O . ARG A 1 63 ? 7.064 23.712 -38.558 1.00 86.75 63 ARG A O 1
ATOM 480 N N . ILE A 1 64 ? 8.101 23.356 -36.588 1.00 86.06 64 ILE A N 1
ATOM 481 C CA . ILE A 1 64 ? 6.952 22.731 -35.916 1.00 86.06 64 ILE A CA 1
ATOM 482 C C . ILE A 1 64 ? 5.793 23.726 -35.813 1.00 86.06 64 ILE A C 1
ATOM 484 O O . ILE A 1 64 ? 4.664 23.389 -36.166 1.00 86.06 64 ILE A O 1
ATOM 488 N N . ALA A 1 65 ? 6.069 24.962 -35.392 1.00 87.00 65 ALA A N 1
ATOM 489 C CA . ALA A 1 65 ? 5.050 25.992 -35.233 1.00 87.00 65 ALA A CA 1
ATOM 490 C C . ALA A 1 65 ? 4.415 26.398 -36.572 1.00 87.00 65 ALA A C 1
ATOM 492 O O . ALA A 1 65 ? 3.234 26.724 -36.601 1.00 87.00 65 ALA A O 1
ATOM 493 N N . ARG A 1 66 ? 5.153 26.361 -37.691 1.00 87.00 66 ARG A N 1
ATOM 494 C CA . ARG A 1 66 ? 4.575 26.591 -39.030 1.00 87.00 66 ARG A CA 1
ATOM 495 C C . ARG A 1 66 ? 3.712 25.426 -39.516 1.00 87.00 66 ARG A C 1
ATOM 497 O O . ARG A 1 66 ? 2.778 25.661 -40.272 1.00 87.00 66 ARG A O 1
ATOM 504 N N . PHE A 1 67 ? 4.041 24.199 -39.119 1.00 85.38 67 PHE A N 1
ATOM 505 C CA . PHE A 1 67 ? 3.347 22.998 -39.579 1.00 85.38 67 PHE A CA 1
ATOM 506 C C . PHE A 1 67 ? 2.051 22.724 -38.807 1.00 85.38 67 PHE A C 1
ATOM 508 O O . PHE A 1 67 ? 1.038 22.395 -39.417 1.00 85.38 67 PHE A O 1
ATOM 515 N N . LEU A 1 68 ? 2.070 22.855 -37.477 1.00 83.25 68 LEU A N 1
ATOM 516 C CA . LEU A 1 68 ? 0.914 22.539 -36.637 1.00 83.25 68 LEU A CA 1
ATOM 517 C C . LEU A 1 68 ? -0.059 23.724 -36.509 1.00 83.25 68 LEU A C 1
ATOM 519 O O . LEU A 1 68 ? 0.390 24.870 -36.361 1.00 83.25 68 LEU A O 1
ATOM 523 N N . PRO A 1 69 ? -1.384 23.479 -36.477 1.00 82.62 69 PRO A N 1
ATOM 524 C CA . PRO A 1 69 ? -2.354 24.493 -36.072 1.00 82.62 69 PRO A CA 1
ATOM 525 C C . PRO A 1 69 ? -2.147 24.862 -34.598 1.00 82.62 69 PRO A C 1
ATOM 527 O O . PRO A 1 69 ? -1.601 24.081 -33.824 1.00 82.62 69 PRO A O 1
ATOM 530 N N . GLU A 1 70 ? -2.563 26.064 -34.197 1.00 81.69 70 GLU A N 1
ATOM 531 C CA . GLU A 1 70 ? -2.297 26.606 -32.854 1.00 81.69 70 GLU A CA 1
ATOM 532 C C . GLU A 1 70 ? -2.851 25.736 -31.710 1.00 81.69 70 GLU A C 1
ATOM 534 O O . GLU A 1 70 ? -2.207 25.630 -30.660 1.00 81.69 70 GLU A O 1
ATOM 539 N N . SER A 1 71 ? -3.984 25.060 -31.946 1.00 80.75 71 SER A N 1
ATOM 540 C CA . SER A 1 71 ? -4.600 24.094 -31.025 1.00 80.75 71 SER A CA 1
ATOM 541 C C . SER A 1 71 ? -3.674 22.936 -30.658 1.00 80.75 71 SER A C 1
ATOM 543 O O . SER A 1 71 ? -3.756 22.414 -29.552 1.00 80.75 71 SER A O 1
ATOM 545 N N . ASP A 1 72 ? -2.748 22.578 -31.549 1.00 83.38 72 ASP A N 1
ATOM 546 C CA . ASP A 1 72 ? -1.970 21.345 -31.437 1.00 83.38 72 ASP A CA 1
ATOM 547 C C . ASP A 1 72 ? -0.528 21.615 -30.997 1.00 83.38 72 ASP A C 1
ATOM 549 O O . ASP A 1 72 ? 0.289 20.693 -30.960 1.00 83.38 72 ASP A O 1
ATOM 553 N N . ARG A 1 73 ? -0.200 22.856 -30.616 1.00 88.50 73 ARG A N 1
ATOM 554 C CA . ARG A 1 73 ? 1.159 23.275 -30.219 1.00 88.50 73 ARG A CA 1
ATOM 555 C C . ARG A 1 73 ? 1.459 23.125 -28.722 1.00 88.50 73 ARG A C 1
ATOM 557 O O . ARG A 1 73 ? 2.495 23.615 -28.277 1.00 88.50 73 ARG A O 1
ATOM 564 N N . ASP A 1 74 ? 0.567 22.476 -27.972 1.00 89.50 74 ASP A N 1
ATOM 565 C CA . ASP A 1 74 ? 0.697 22.195 -26.534 1.00 89.50 74 ASP A CA 1
ATOM 566 C C . ASP A 1 74 ? 1.339 20.828 -26.263 1.00 89.50 74 ASP A C 1
ATOM 568 O O . ASP A 1 74 ? 0.701 19.787 -26.416 1.00 89.50 74 ASP A O 1
ATOM 572 N N . PHE A 1 75 ? 2.590 20.814 -25.828 1.00 89.94 75 PHE A N 1
ATOM 573 C CA . PHE A 1 75 ? 3.346 19.602 -25.528 1.00 89.94 75 PHE A CA 1
ATOM 574 C C . PHE A 1 75 ? 3.531 19.418 -24.020 1.00 89.94 75 PHE A C 1
ATOM 576 O O . PHE A 1 75 ? 3.679 20.384 -23.266 1.00 89.94 75 PHE A O 1
ATOM 583 N N . GLU A 1 76 ? 3.551 18.160 -23.588 1.00 91.62 76 GLU A N 1
ATOM 584 C CA . GLU A 1 76 ? 3.682 17.803 -22.176 1.00 91.62 76 GLU A CA 1
ATOM 585 C C . GLU A 1 76 ? 5.095 18.103 -21.675 1.00 91.62 76 GLU A C 1
ATOM 587 O O . GLU A 1 76 ? 5.262 18.822 -20.690 1.00 91.62 76 GLU A O 1
ATOM 592 N N . ALA A 1 77 ? 6.124 17.647 -22.396 1.00 92.12 77 ALA A N 1
ATOM 593 C CA . ALA A 1 77 ? 7.506 17.895 -22.008 1.00 92.12 77 ALA A CA 1
ATOM 594 C C . ALA A 1 77 ? 8.449 18.145 -23.190 1.00 92.12 77 ALA A C 1
ATOM 596 O O . ALA A 1 77 ? 8.295 17.587 -24.278 1.00 92.12 77 ALA A O 1
ATOM 597 N N . LEU A 1 78 ? 9.481 18.950 -22.939 1.00 92.56 78 LEU A N 1
ATOM 598 C CA . LEU A 1 78 ? 10.679 19.052 -23.766 1.00 92.56 78 LEU A CA 1
ATOM 599 C C . LEU A 1 78 ? 11.873 18.464 -23.015 1.00 92.56 78 LEU A C 1
ATOM 601 O O . LEU A 1 78 ? 12.245 18.970 -21.962 1.00 92.56 78 LEU A O 1
ATOM 605 N N . TYR A 1 79 ? 12.538 17.473 -23.601 1.00 91.81 79 TYR A N 1
ATOM 606 C CA . TYR A 1 79 ? 13.837 16.983 -23.157 1.00 91.81 79 TYR A CA 1
ATOM 607 C C . TYR A 1 79 ? 14.934 17.432 -24.121 1.00 91.81 79 TYR A C 1
ATOM 609 O O . TYR A 1 79 ? 15.033 16.932 -25.243 1.00 91.81 79 TYR A O 1
ATOM 617 N N . LEU A 1 80 ? 15.787 18.350 -23.678 1.00 88.81 80 LEU A N 1
ATOM 618 C CA . LEU A 1 80 ? 16.905 18.867 -24.454 1.00 88.81 80 LEU A CA 1
ATOM 619 C C . LEU A 1 80 ? 18.237 18.362 -23.889 1.00 88.81 80 LEU A C 1
ATOM 621 O O . LEU A 1 80 ? 18.681 18.811 -22.833 1.00 88.81 80 LEU A O 1
ATOM 625 N N . ASN A 1 81 ? 18.895 17.468 -24.629 1.00 82.00 81 ASN A N 1
ATOM 626 C CA . ASN A 1 81 ? 20.213 16.926 -24.299 1.00 82.00 81 ASN A CA 1
ATOM 627 C C . ASN A 1 81 ? 21.171 17.012 -25.491 1.00 82.00 81 ASN A C 1
ATOM 629 O O . ASN A 1 81 ? 21.460 16.043 -26.198 1.00 82.00 81 ASN A O 1
ATOM 633 N N . ALA A 1 82 ? 21.615 18.241 -25.737 1.00 70.81 82 ALA A N 1
ATOM 634 C CA . ALA A 1 82 ? 22.463 18.622 -26.851 1.00 70.81 82 ALA A CA 1
ATOM 635 C C . ALA A 1 82 ? 23.870 19.015 -26.383 1.00 70.81 82 ALA A C 1
ATOM 637 O O . ALA A 1 82 ? 24.041 19.964 -25.614 1.00 70.81 82 ALA A O 1
ATOM 638 N N . ARG A 1 83 ? 24.901 18.346 -26.908 1.00 70.56 83 ARG A N 1
ATOM 639 C CA . ARG A 1 83 ? 26.304 18.643 -26.561 1.00 70.56 83 ARG A CA 1
ATOM 640 C C . ARG A 1 83 ? 26.838 19.930 -27.207 1.00 70.56 83 ARG A C 1
ATOM 642 O O . ARG A 1 83 ? 27.857 20.434 -26.739 1.00 70.56 83 ARG A O 1
ATOM 649 N N . SER A 1 84 ? 26.189 20.464 -28.246 1.00 72.81 84 SER A N 1
ATOM 650 C CA . SER A 1 84 ? 26.558 21.747 -28.875 1.00 72.81 84 SER A CA 1
ATOM 651 C C . SER A 1 84 ? 25.875 22.969 -28.292 1.00 72.81 84 SER A C 1
ATOM 653 O O . SER A 1 84 ? 26.372 24.075 -28.483 1.00 72.81 84 SER A O 1
ATOM 655 N N . VAL A 1 85 ? 24.740 22.804 -27.616 1.00 80.94 85 VAL A N 1
ATOM 656 C CA . VAL A 1 85 ? 23.923 23.948 -27.206 1.00 80.94 85 VAL A CA 1
ATOM 657 C C . VAL A 1 85 ? 24.578 24.584 -25.993 1.00 80.94 85 VAL A C 1
ATOM 659 O O . VAL A 1 85 ? 24.523 24.056 -24.883 1.00 80.94 85 VAL A O 1
ATOM 662 N N . SER A 1 86 ? 25.262 25.696 -26.242 1.00 84.31 86 SER A N 1
ATOM 663 C CA . SER A 1 86 ? 26.019 26.446 -25.244 1.00 84.31 86 SER A CA 1
ATOM 664 C C . SER A 1 86 ? 25.225 27.607 -24.649 1.00 84.31 86 SER A C 1
ATOM 666 O O . SER A 1 86 ? 25.549 28.044 -23.541 1.00 84.31 86 SER A O 1
ATOM 668 N N . ARG A 1 87 ? 24.183 28.085 -25.347 1.00 87.75 87 ARG A N 1
ATOM 669 C CA . ARG A 1 87 ? 23.289 29.176 -24.933 1.00 87.75 87 ARG A CA 1
ATOM 670 C C . ARG A 1 87 ? 21.851 28.912 -25.392 1.00 87.75 87 ARG A C 1
ATOM 672 O O . ARG A 1 87 ? 21.660 28.268 -26.420 1.00 87.75 87 ARG A O 1
ATOM 679 N N . LEU A 1 88 ? 20.865 29.399 -24.635 1.00 90.31 88 LEU A N 1
ATOM 680 C CA . LEU A 1 88 ? 19.480 29.544 -25.105 1.00 90.31 88 LEU A CA 1
ATOM 681 C C . LEU A 1 88 ? 19.229 31.015 -25.432 1.00 90.31 88 LEU A C 1
ATOM 683 O O . LEU A 1 88 ? 19.414 31.865 -24.559 1.00 90.31 88 LEU A O 1
ATOM 687 N N . GLU A 1 89 ? 18.804 31.300 -26.659 1.00 91.06 89 GLU A N 1
ATOM 688 C CA . GLU A 1 89 ? 18.624 32.665 -27.158 1.00 91.06 89 GLU A CA 1
ATOM 689 C C . GLU A 1 89 ? 17.205 33.203 -26.914 1.00 91.06 89 GLU A C 1
ATOM 691 O O . GLU A 1 89 ? 16.308 32.498 -26.447 1.00 91.06 89 GLU A O 1
ATOM 696 N N . ALA A 1 90 ? 16.983 34.490 -27.188 1.00 91.12 90 ALA A N 1
ATOM 697 C CA . ALA A 1 90 ? 15.685 35.134 -26.995 1.00 91.12 90 ALA A CA 1
ATOM 698 C C . ALA A 1 90 ? 14.569 34.466 -27.823 1.00 91.12 90 ALA A C 1
ATOM 700 O O . ALA A 1 90 ? 14.689 34.315 -29.035 1.00 91.12 90 ALA A O 1
ATOM 701 N N . ASN A 1 91 ? 13.417 34.190 -27.199 1.00 88.69 91 ASN A N 1
ATOM 702 C CA . ASN A 1 91 ? 12.255 33.551 -27.833 1.00 88.69 91 ASN A CA 1
ATOM 703 C C . ASN A 1 91 ? 12.535 32.143 -28.398 1.00 88.69 91 ASN A C 1
ATOM 705 O O . ASN A 1 91 ? 11.900 31.733 -29.370 1.00 88.69 91 ASN A O 1
ATOM 709 N N . GLN A 1 92 ? 13.447 31.393 -27.776 1.00 88.62 92 GLN A N 1
ATOM 710 C CA . GLN A 1 92 ? 13.866 30.056 -28.205 1.00 88.62 92 GLN A CA 1
ATOM 711 C C . GLN A 1 92 ? 12.704 29.095 -28.511 1.00 88.62 92 GLN A C 1
ATOM 713 O O . GLN A 1 92 ? 12.809 28.261 -29.410 1.00 88.62 92 GLN A O 1
ATOM 718 N N . PHE A 1 93 ? 11.607 29.201 -27.757 1.00 90.00 93 PHE A N 1
ATOM 719 C CA . PHE A 1 93 ? 10.440 28.312 -27.838 1.00 90.00 93 PHE A CA 1
ATOM 720 C C . PHE A 1 93 ? 9.223 28.979 -28.492 1.00 90.00 93 PHE A C 1
ATOM 722 O O . PHE A 1 93 ? 8.083 28.571 -28.271 1.00 90.00 93 PHE A O 1
ATOM 729 N N . LYS A 1 94 ? 9.426 30.050 -29.265 1.00 84.44 94 LYS A N 1
ATOM 730 C CA . LYS A 1 94 ? 8.327 30.833 -29.835 1.00 84.44 94 LYS A CA 1
ATOM 731 C C . LYS A 1 94 ? 7.379 29.961 -30.660 1.00 84.44 94 LYS A C 1
ATOM 733 O O . LYS A 1 94 ? 7.782 29.285 -31.600 1.00 84.44 94 LYS A O 1
ATOM 738 N N . GLY A 1 95 ? 6.090 30.057 -30.340 1.00 84.44 95 GLY A N 1
ATOM 739 C CA . GLY A 1 95 ? 5.026 29.372 -31.069 1.00 84.44 95 GLY A CA 1
ATOM 740 C C . GLY A 1 95 ? 4.760 27.941 -30.608 1.00 84.44 95 GLY A C 1
ATOM 741 O O . GLY A 1 95 ? 3.782 27.373 -31.075 1.00 84.44 95 GLY A O 1
ATOM 742 N N . ILE A 1 96 ? 5.553 27.390 -29.685 1.00 89.62 96 ILE A N 1
ATOM 743 C CA . ILE A 1 96 ? 5.324 26.082 -29.062 1.00 89.62 96 ILE A CA 1
ATOM 744 C C . ILE A 1 96 ? 5.173 26.268 -27.553 1.00 89.62 96 ILE A C 1
ATOM 746 O O . ILE A 1 96 ? 5.837 27.110 -26.950 1.00 89.62 96 ILE A O 1
ATOM 750 N N . ARG A 1 97 ? 4.270 25.503 -26.945 1.00 92.12 97 ARG A N 1
ATOM 751 C CA . ARG A 1 97 ? 3.915 25.615 -25.532 1.00 92.12 97 ARG A CA 1
ATOM 752 C C . ARG A 1 97 ? 4.269 24.309 -24.833 1.00 92.12 97 ARG A C 1
ATOM 754 O O . ARG A 1 97 ? 3.779 23.259 -25.230 1.00 92.12 97 ARG A O 1
ATOM 761 N N . PHE A 1 98 ? 5.128 24.372 -23.821 1.00 93.69 98 PHE A N 1
ATOM 762 C CA . PHE A 1 98 ? 5.551 23.213 -23.031 1.00 93.69 98 PHE A CA 1
ATOM 763 C C . PHE A 1 98 ? 5.080 23.339 -21.587 1.00 93.69 98 PHE A C 1
ATOM 765 O O . PHE A 1 98 ? 5.264 24.395 -20.978 1.00 93.69 98 PHE A O 1
ATOM 772 N N . ARG A 1 99 ? 4.529 22.257 -21.023 1.00 94.38 99 ARG A N 1
ATOM 773 C CA . ARG A 1 99 ? 4.236 22.178 -19.584 1.00 94.38 99 ARG A CA 1
ATOM 774 C C . ARG A 1 99 ? 5.504 21.926 -18.764 1.00 94.38 99 ARG A C 1
ATOM 776 O O . ARG A 1 99 ? 5.685 22.562 -17.727 1.00 94.38 99 ARG A O 1
ATOM 783 N N . GLN A 1 100 ? 6.382 21.039 -19.218 1.00 96.06 100 GLN A N 1
ATOM 784 C CA . GLN A 1 100 ? 7.637 20.698 -18.547 1.00 96.06 100 GLN A CA 1
ATOM 785 C C . GLN A 1 100 ? 8.836 20.918 -19.481 1.00 96.06 100 GLN A C 1
ATOM 787 O O . GLN A 1 100 ? 8.790 20.581 -20.663 1.00 96.06 100 GLN A O 1
ATOM 792 N N . ILE A 1 101 ? 9.934 21.474 -18.962 1.00 95.00 101 ILE A N 1
ATOM 793 C CA . ILE A 1 101 ? 11.191 21.626 -19.710 1.00 95.00 101 ILE A CA 1
ATOM 794 C C . ILE A 1 101 ? 12.331 20.987 -18.917 1.00 95.00 101 ILE A C 1
ATOM 796 O O . ILE A 1 101 ? 12.583 21.357 -17.774 1.00 95.00 101 ILE A O 1
ATOM 800 N N . LEU A 1 102 ? 13.045 20.053 -19.545 1.00 94.06 102 LEU A N 1
ATOM 801 C CA . LEU A 1 102 ? 14.234 19.396 -19.016 1.00 94.06 102 LEU A CA 1
ATOM 802 C C . LEU A 1 102 ? 15.453 19.726 -19.883 1.00 94.06 102 LEU A C 1
ATOM 804 O O . LEU A 1 102 ? 15.517 19.371 -21.060 1.00 94.06 102 LEU A O 1
ATOM 808 N N . LEU A 1 103 ? 16.448 20.362 -19.278 1.00 90.69 103 LEU A N 1
ATOM 809 C CA . LEU A 1 103 ? 17.735 20.716 -19.866 1.00 90.69 103 LEU A CA 1
ATOM 810 C C . LEU A 1 103 ? 18.800 19.791 -19.258 1.00 90.69 103 LEU A C 1
ATOM 812 O O . LEU A 1 103 ? 19.191 19.975 -18.110 1.00 90.69 103 LEU A O 1
ATOM 816 N N . GLY A 1 104 ? 19.252 18.765 -19.980 1.00 84.75 104 GLY A N 1
ATOM 817 C CA . GLY A 1 104 ? 20.130 17.727 -19.421 1.00 84.75 104 GLY A CA 1
ATOM 818 C C . GLY A 1 104 ? 21.403 17.503 -20.231 1.00 84.75 104 GLY A C 1
ATOM 819 O O . GLY A 1 104 ? 21.323 17.442 -21.446 1.00 84.75 104 GLY A O 1
ATOM 820 N N . GLY A 1 105 ? 22.571 17.323 -19.604 1.00 71.00 105 GLY A N 1
ATOM 821 C CA . GLY A 1 105 ? 23.788 16.854 -20.302 1.00 71.00 105 GLY A CA 1
ATOM 822 C C . GLY A 1 105 ? 24.301 17.778 -21.420 1.00 71.00 105 GLY A C 1
ATOM 823 O O . GLY A 1 105 ? 24.956 17.326 -22.364 1.00 71.00 105 GLY A O 1
ATOM 824 N N . THR A 1 106 ? 23.982 19.069 -21.327 1.00 65.94 106 THR A N 1
ATOM 825 C CA . THR A 1 106 ? 24.319 20.092 -22.322 1.00 65.94 106 THR A CA 1
ATOM 826 C C . THR A 1 106 ? 25.593 20.854 -21.943 1.00 65.94 106 THR A C 1
ATOM 828 O O . THR A 1 106 ? 25.935 20.978 -20.768 1.00 65.94 106 THR A O 1
ATOM 831 N N . LYS A 1 107 ? 26.275 21.461 -22.928 1.00 79.75 107 LYS A N 1
ATOM 832 C CA . LYS A 1 107 ? 27.303 22.497 -22.676 1.00 79.75 107 LYS A CA 1
ATOM 833 C C . LYS A 1 107 ? 26.680 23.854 -22.314 1.00 79.75 107 LYS A C 1
ATOM 835 O O . LYS A 1 107 ? 27.343 24.880 -22.450 1.00 79.75 107 LYS A O 1
ATOM 840 N N . LEU A 1 108 ? 25.411 23.881 -21.906 1.00 86.94 108 LEU A N 1
ATOM 841 C CA . LEU A 1 108 ? 24.663 25.110 -21.697 1.00 86.94 108 LEU A CA 1
ATOM 842 C C . LEU A 1 108 ? 25.292 25.906 -20.558 1.00 86.94 108 LEU A C 1
ATOM 844 O O . LEU A 1 108 ? 25.364 25.427 -19.432 1.00 86.94 108 LEU A O 1
ATOM 848 N N . THR A 1 109 ? 25.751 27.111 -20.878 1.00 87.56 109 THR A N 1
ATOM 849 C CA . THR A 1 109 ? 26.414 28.027 -19.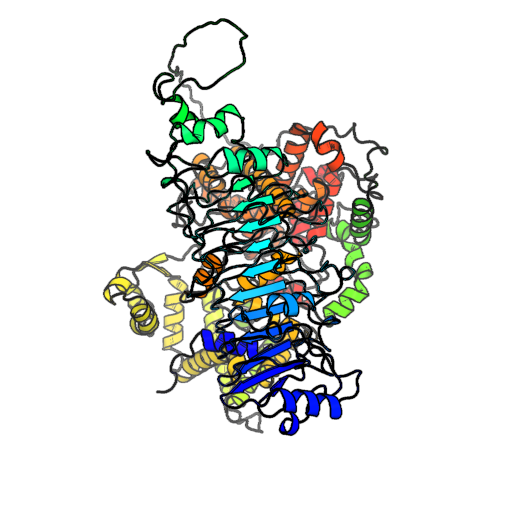940 1.00 87.56 109 THR A CA 1
ATOM 850 C C . THR A 1 109 ? 25.530 29.210 -19.575 1.00 87.56 109 THR A C 1
ATOM 852 O O . THR A 1 109 ? 25.579 29.681 -18.447 1.00 87.56 109 THR A O 1
ATOM 855 N N . HIS A 1 110 ? 24.688 29.670 -20.503 1.00 90.19 110 HIS A N 1
ATOM 856 C CA . HIS A 1 110 ? 23.928 30.907 -20.350 1.00 90.19 110 HIS A CA 1
ATOM 857 C C . HIS A 1 110 ? 22.509 30.766 -20.911 1.00 90.19 110 HIS A C 1
ATOM 859 O O . HIS A 1 110 ? 22.302 30.137 -21.949 1.00 90.19 110 HIS A O 1
ATOM 865 N N . ILE A 1 111 ? 21.531 31.381 -20.246 1.00 92.50 111 ILE A N 1
ATOM 866 C CA . ILE A 1 111 ? 20.141 31.462 -20.712 1.00 92.50 111 ILE A CA 1
ATOM 867 C C . ILE A 1 111 ? 19.793 32.935 -20.882 1.00 92.50 111 ILE A C 1
ATOM 869 O O . ILE A 1 111 ? 19.938 33.720 -19.945 1.00 92.50 111 ILE A O 1
ATOM 873 N N . HIS A 1 112 ? 19.349 33.311 -22.081 1.00 94.12 112 HIS A N 1
ATOM 874 C CA . HIS A 1 112 ? 18.884 34.663 -22.346 1.00 94.12 112 HIS A CA 1
ATOM 875 C C . HIS A 1 112 ? 17.669 34.977 -21.459 1.00 94.12 112 HIS A C 1
ATOM 877 O O . HIS A 1 112 ? 16.780 34.144 -21.255 1.00 94.12 112 HIS A O 1
ATOM 883 N N . ARG A 1 113 ? 17.588 36.211 -20.970 1.00 90.94 113 ARG A N 1
ATOM 884 C CA . ARG A 1 113 ? 16.509 36.723 -20.100 1.00 90.94 113 ARG A CA 1
ATOM 885 C C . ARG A 1 113 ? 15.087 36.555 -20.672 1.00 90.94 113 ARG A C 1
ATOM 887 O O . ARG A 1 113 ? 14.113 36.542 -19.938 1.00 90.94 113 ARG A O 1
ATOM 894 N N . ASP A 1 114 ? 14.985 36.430 -21.995 1.00 91.50 114 ASP A N 1
ATOM 895 C CA . ASP A 1 114 ? 13.737 36.279 -22.760 1.00 91.50 114 ASP A CA 1
ATOM 896 C C . ASP A 1 114 ? 13.630 34.898 -23.443 1.00 91.50 114 ASP A C 1
ATOM 898 O O . ASP A 1 114 ? 12.847 34.722 -24.378 1.00 91.50 114 ASP A O 1
ATOM 902 N N . ALA A 1 115 ? 14.432 33.910 -23.032 1.00 92.00 115 ALA A N 1
ATOM 903 C CA . ALA A 1 115 ? 14.491 32.605 -23.697 1.00 92.00 115 ALA A CA 1
ATOM 904 C C . ALA A 1 115 ? 13.141 31.870 -23.698 1.00 92.00 115 ALA A C 1
ATOM 906 O O . ALA A 1 115 ? 12.724 31.323 -24.719 1.00 92.00 115 ALA A O 1
ATOM 907 N N . PHE A 1 116 ? 12.406 31.927 -22.585 1.00 92.44 116 PHE A N 1
ATOM 908 C CA . PHE A 1 116 ? 11.101 31.274 -22.444 1.00 92.44 116 PHE A CA 1
ATOM 909 C C . PHE A 1 116 ? 9.919 32.094 -22.978 1.00 92.44 116 PHE A C 1
ATOM 911 O O . PHE A 1 116 ? 8.758 31.682 -22.866 1.00 92.44 116 PHE A O 1
ATOM 918 N N . ARG A 1 117 ? 10.174 33.259 -23.581 1.00 88.12 117 ARG A N 1
ATOM 919 C CA . ARG A 1 117 ? 9.117 34.104 -24.135 1.00 88.12 117 ARG A CA 1
ATOM 920 C C . ARG A 1 117 ? 8.369 33.351 -25.240 1.00 88.12 117 ARG A C 1
ATOM 922 O O . ARG A 1 117 ? 8.968 32.836 -26.177 1.00 88.12 117 ARG A O 1
ATOM 929 N N . GLY A 1 118 ? 7.047 33.267 -25.100 1.00 82.94 118 GLY A N 1
ATOM 930 C CA . GLY A 1 118 ? 6.172 32.445 -25.949 1.00 82.94 118 GLY A CA 1
ATOM 931 C C . GLY A 1 118 ? 5.672 31.149 -25.296 1.00 82.94 118 GLY A C 1
ATOM 932 O O . GLY A 1 118 ? 4.531 30.784 -25.544 1.00 82.94 118 GLY A O 1
ATOM 933 N N . THR A 1 119 ? 6.443 30.534 -24.387 1.00 89.00 119 THR A N 1
ATOM 934 C CA . THR A 1 119 ? 6.012 29.353 -23.597 1.00 89.00 119 THR A CA 1
ATOM 935 C C . THR A 1 119 ? 5.836 29.651 -22.102 1.00 89.00 119 THR A C 1
ATOM 937 O O . THR A 1 119 ? 5.291 28.841 -21.362 1.00 89.00 119 THR A O 1
ATOM 940 N N . HIS A 1 120 ? 6.284 30.820 -21.644 1.00 88.69 120 HIS A N 1
ATOM 941 C CA . HIS A 1 120 ? 6.337 31.230 -20.236 1.00 88.69 120 HIS A CA 1
ATOM 942 C C . HIS A 1 120 ? 5.037 31.150 -19.412 1.00 88.69 120 HIS A C 1
ATOM 944 O O . HIS A 1 120 ? 5.110 31.072 -18.189 1.00 88.69 120 HIS A O 1
ATOM 950 N N . LEU A 1 121 ? 3.857 31.159 -20.041 1.00 88.38 121 LEU A N 1
ATOM 951 C CA . LEU A 1 121 ? 2.573 30.986 -19.343 1.00 88.38 121 LEU A CA 1
ATOM 952 C C . LEU A 1 121 ? 2.169 29.511 -19.192 1.00 88.38 121 LEU A C 1
ATOM 954 O O . LEU A 1 121 ? 1.196 29.209 -18.511 1.00 88.38 121 LEU A O 1
ATOM 958 N N . HIS A 1 122 ? 2.884 28.586 -19.825 1.00 91.12 122 HIS A N 1
ATOM 959 C CA . HIS A 1 122 ? 2.524 27.166 -19.866 1.00 91.12 122 HIS A CA 1
ATOM 960 C C . HIS A 1 122 ? 3.467 26.303 -19.036 1.00 91.12 122 HIS A C 1
ATOM 962 O O . HIS A 1 122 ? 3.029 25.288 -18.496 1.00 91.12 122 HIS A O 1
ATOM 968 N N . VAL A 1 123 ? 4.723 26.730 -18.879 1.00 94.81 123 VAL A N 1
ATOM 969 C CA . VAL A 1 123 ? 5.733 25.981 -18.121 1.00 94.81 123 VAL A CA 1
ATOM 970 C C . VAL A 1 123 ? 5.360 25.950 -16.640 1.00 94.81 123 VAL A C 1
ATOM 972 O O . VAL A 1 123 ? 5.336 26.987 -15.981 1.00 94.81 123 VAL A O 1
ATOM 975 N N . LYS A 1 124 ? 5.111 24.743 -16.126 1.00 96.00 124 LYS A N 1
ATOM 976 C CA . LYS A 1 124 ? 4.889 24.441 -14.707 1.00 96.00 124 LYS A CA 1
ATOM 977 C C . LYS A 1 124 ? 6.123 23.871 -14.026 1.00 96.00 124 LYS A C 1
ATOM 979 O O . LYS A 1 124 ? 6.278 24.039 -12.822 1.00 96.00 124 LYS A O 1
ATOM 984 N N . GLU A 1 125 ? 7.007 23.216 -14.768 1.00 97.00 125 GLU A N 1
ATOM 985 C CA . GLU A 1 125 ? 8.197 22.601 -14.188 1.00 97.00 125 GLU A CA 1
ATOM 986 C C . GLU A 1 125 ? 9.422 22.820 -15.080 1.00 97.00 125 GLU A C 1
ATOM 988 O O . GLU A 1 125 ? 9.377 22.578 -16.291 1.00 97.00 125 GLU A O 1
ATOM 993 N N . LEU A 1 126 ? 10.523 23.267 -14.474 1.00 95.69 126 LEU A N 1
ATOM 994 C CA . LEU A 1 126 ? 11.801 23.485 -15.144 1.00 95.69 126 LEU A CA 1
ATOM 995 C C . LEU A 1 126 ? 12.900 22.712 -14.419 1.00 95.69 126 LEU A C 1
ATOM 997 O O . LEU A 1 126 ? 13.186 22.965 -13.248 1.00 95.69 126 LEU A O 1
ATOM 1001 N N . PHE A 1 127 ? 13.546 21.809 -15.147 1.00 93.56 127 PHE A N 1
ATOM 1002 C CA . PHE A 1 127 ? 14.650 21.000 -14.659 1.00 93.56 127 PHE A CA 1
ATOM 1003 C C . PHE A 1 127 ? 15.910 21.275 -15.477 1.00 93.56 127 PHE A C 1
ATOM 1005 O O . PHE A 1 127 ? 15.890 21.174 -16.701 1.00 93.56 127 PHE A O 1
ATOM 1012 N N . ALA A 1 128 ? 17.024 21.562 -14.815 1.00 90.00 128 ALA A N 1
ATOM 1013 C CA . ALA A 1 128 ? 18.347 21.656 -15.413 1.00 90.00 128 ALA A CA 1
ATOM 1014 C C . ALA A 1 128 ? 19.300 20.709 -14.674 1.00 90.00 128 ALA A C 1
ATOM 1016 O O . ALA A 1 128 ? 19.547 20.890 -13.485 1.00 90.00 128 ALA A O 1
ATOM 1017 N N . PHE A 1 129 ? 19.826 19.692 -15.358 1.00 86.75 129 PHE A N 1
ATOM 1018 C CA . PHE A 1 129 ? 20.685 18.663 -14.768 1.00 86.75 129 PHE A CA 1
ATOM 1019 C C . PHE A 1 129 ? 22.006 18.529 -15.527 1.00 86.75 129 PHE A C 1
ATOM 1021 O O . PHE A 1 129 ? 22.011 18.314 -16.742 1.00 86.75 129 PHE A O 1
ATOM 1028 N N . ALA A 1 130 ? 23.126 18.565 -14.800 1.00 80.25 130 ALA A N 1
ATOM 1029 C CA . ALA A 1 130 ? 24.471 18.421 -15.365 1.00 80.25 130 ALA A CA 1
ATOM 1030 C C . ALA A 1 130 ? 24.717 19.408 -16.526 1.00 80.25 130 ALA A C 1
ATOM 1032 O O . ALA A 1 130 ? 25.099 19.019 -17.632 1.00 80.25 130 ALA A O 1
ATOM 1033 N N . THR A 1 131 ? 24.425 20.685 -16.273 1.00 81.00 131 THR A N 1
ATOM 1034 C CA . THR A 1 131 ? 24.572 21.806 -17.216 1.00 81.00 131 THR A CA 1
ATOM 1035 C C . THR A 1 131 ? 25.656 22.756 -16.727 1.00 81.00 131 THR A C 1
ATOM 1037 O O . THR A 1 131 ? 25.661 23.079 -15.556 1.00 81.00 131 THR A O 1
ATOM 1040 N N . ASN A 1 132 ? 26.468 23.367 -17.581 1.00 84.19 132 ASN A N 1
ATOM 1041 C CA . ASN A 1 132 ? 27.488 24.334 -17.133 1.00 84.19 132 ASN A CA 1
ATOM 1042 C C . ASN A 1 132 ? 26.947 25.750 -16.830 1.00 84.19 132 ASN A C 1
ATOM 1044 O O . ASN A 1 132 ? 27.683 26.723 -17.003 1.00 84.19 132 ASN A O 1
ATOM 1048 N N . LEU A 1 133 ? 25.680 25.875 -16.413 1.00 88.06 133 LEU A N 1
ATOM 1049 C CA . LEU A 1 133 ? 25.006 27.159 -16.205 1.00 88.06 133 LEU A CA 1
ATOM 1050 C C . LEU A 1 133 ? 25.777 28.032 -15.214 1.00 88.06 133 LEU A C 1
ATOM 1052 O O . LEU A 1 133 ? 26.069 27.596 -14.104 1.00 88.06 133 LEU A O 1
ATOM 1056 N N . SER A 1 134 ? 26.071 29.265 -15.608 1.00 86.12 134 SER A N 1
ATOM 1057 C CA . SER A 1 134 ? 26.731 30.282 -14.792 1.00 86.12 134 SER A CA 1
ATOM 1058 C C . SER A 1 134 ? 25.919 31.575 -14.790 1.00 86.12 134 SER A C 1
ATOM 1060 O O . SER A 1 134 ? 25.075 31.807 -15.659 1.00 86.12 134 SER A O 1
ATOM 1062 N N . ILE A 1 135 ? 26.184 32.437 -13.813 1.00 84.44 135 ILE A N 1
ATOM 1063 C CA . ILE A 1 135 ? 25.684 33.815 -13.834 1.00 84.44 135 ILE A CA 1
ATOM 1064 C C . ILE A 1 135 ? 26.564 34.613 -14.799 1.00 84.44 135 ILE A C 1
ATOM 1066 O O . ILE A 1 135 ? 27.786 34.495 -14.744 1.00 84.44 135 ILE A O 1
ATOM 1070 N N . SER A 1 136 ? 25.943 35.376 -15.700 1.00 83.38 136 SER A N 1
ATOM 1071 C CA . SER A 1 136 ? 26.644 36.241 -16.653 1.00 83.38 136 SER A CA 1
ATOM 1072 C C . SER A 1 136 ? 26.733 37.673 -16.147 1.00 83.38 136 SER A C 1
ATOM 1074 O O . SER A 1 136 ? 25.783 38.162 -15.538 1.00 83.38 136 SER A O 1
ATOM 1076 N N . ASP A 1 137 ? 27.808 38.366 -16.522 1.00 80.56 137 ASP A N 1
ATOM 1077 C CA . ASP A 1 137 ? 27.892 39.830 -16.433 1.00 80.56 137 ASP A CA 1
ATOM 1078 C C . ASP A 1 137 ? 27.150 40.522 -17.595 1.00 80.56 137 ASP A C 1
ATOM 1080 O O . ASP A 1 137 ? 26.855 41.716 -17.537 1.00 80.56 137 ASP A O 1
ATOM 1084 N N . ASP A 1 138 ? 26.819 39.783 -18.662 1.00 85.75 138 ASP A N 1
ATOM 1085 C CA . ASP A 1 138 ? 25.997 40.288 -19.762 1.00 85.75 138 ASP A CA 1
ATOM 1086 C C . ASP A 1 138 ? 24.521 40.352 -19.341 1.00 85.75 138 ASP A C 1
ATOM 1088 O O . ASP A 1 138 ? 23.863 39.328 -19.139 1.00 85.75 138 ASP A O 1
ATOM 1092 N N . HIS A 1 139 ? 23.969 41.567 -19.279 1.00 82.81 139 HIS A N 1
ATOM 1093 C CA . HIS A 1 139 ? 22.564 41.828 -18.948 1.00 82.81 139 HIS A CA 1
ATOM 1094 C C . HIS A 1 139 ? 21.546 41.143 -19.875 1.00 82.81 139 HIS A C 1
ATOM 1096 O O . HIS A 1 139 ? 20.350 41.100 -19.557 1.00 82.81 139 HIS A O 1
ATOM 1102 N N . ASN A 1 140 ? 21.974 40.633 -21.031 1.00 86.62 140 ASN A N 1
ATOM 1103 C CA . ASN A 1 140 ? 21.114 39.853 -21.910 1.00 86.62 140 ASN A CA 1
ATOM 1104 C C . ASN A 1 140 ? 20.930 38.406 -21.425 1.00 86.62 140 ASN A C 1
ATOM 1106 O O . ASN A 1 140 ? 19.869 37.816 -21.640 1.00 86.62 140 ASN A O 1
ATOM 1110 N N . TYR A 1 141 ? 21.908 37.856 -20.705 1.00 89.31 141 TYR A N 1
ATOM 1111 C CA . TYR A 1 141 ? 21.919 36.476 -20.225 1.00 89.31 141 TYR A CA 1
ATOM 1112 C C . TYR A 1 141 ? 21.793 36.417 -18.704 1.00 89.31 141 TYR A C 1
ATOM 1114 O O . TYR A 1 141 ? 22.760 36.209 -17.974 1.00 89.31 141 TYR A O 1
ATOM 1122 N N . ASN A 1 142 ? 20.558 36.561 -18.229 1.00 89.25 142 ASN A N 1
ATOM 1123 C CA . ASN A 1 142 ? 20.227 36.473 -16.815 1.00 89.25 142 ASN A CA 1
ATOM 1124 C C . ASN A 1 142 ? 19.295 35.282 -16.561 1.00 89.25 142 ASN A C 1
ATOM 1126 O O . ASN A 1 142 ? 18.109 35.315 -16.897 1.00 89.25 142 ASN A O 1
ATOM 1130 N N . LEU A 1 143 ? 19.854 34.229 -15.958 1.00 90.62 143 LEU A N 1
ATOM 1131 C CA . LEU A 1 143 ? 19.146 32.988 -15.645 1.00 90.62 143 LEU A CA 1
ATOM 1132 C C . LEU A 1 143 ? 17.929 33.229 -14.749 1.00 90.62 143 LEU A C 1
ATOM 1134 O O . LEU A 1 143 ? 16.830 32.792 -15.083 1.00 90.62 143 LEU A O 1
ATOM 1138 N N . PHE A 1 144 ? 18.119 33.911 -13.618 1.00 90.94 144 PHE A N 1
ATOM 1139 C CA . PHE A 1 144 ? 17.048 34.080 -12.641 1.00 90.94 144 PHE A CA 1
ATOM 1140 C C . PHE A 1 144 ? 15.935 34.978 -13.177 1.00 90.94 144 PHE A C 1
ATOM 1142 O O . PHE A 1 144 ? 14.766 34.672 -12.987 1.00 90.94 144 PHE A O 1
ATOM 1149 N N . GLU A 1 145 ? 16.277 36.008 -13.948 1.00 89.44 145 GLU A N 1
ATOM 1150 C CA . GLU A 1 145 ? 15.292 36.858 -14.617 1.00 89.44 145 GLU A CA 1
ATOM 1151 C C . GLU A 1 145 ? 14.499 36.103 -15.696 1.00 89.44 145 GLU A C 1
ATOM 1153 O O . GLU A 1 145 ? 13.291 36.303 -15.834 1.00 89.44 145 GLU A O 1
ATOM 1158 N N . SER A 1 146 ? 15.150 35.178 -16.413 1.00 90.81 146 SER A N 1
ATOM 1159 C CA . SER A 1 146 ? 14.485 34.272 -17.358 1.00 90.81 146 SER A CA 1
ATOM 1160 C C . SER A 1 146 ? 13.500 33.335 -16.650 1.00 90.81 146 SER A C 1
ATOM 1162 O O . SER A 1 146 ? 12.406 33.084 -17.153 1.00 90.81 146 SER A O 1
ATOM 1164 N N . ILE A 1 147 ? 13.850 32.857 -15.452 1.00 91.94 147 ILE A N 1
ATOM 1165 C CA . ILE A 1 147 ? 12.966 32.042 -14.607 1.00 91.94 147 ILE A CA 1
ATOM 1166 C C . ILE A 1 147 ? 11.804 32.881 -14.063 1.00 91.94 147 ILE A C 1
ATOM 1168 O O . ILE A 1 147 ? 10.663 32.421 -14.084 1.00 91.94 147 ILE A O 1
ATOM 1172 N N . SER A 1 148 ? 12.052 34.126 -13.648 1.00 89.38 148 SER A N 1
ATOM 1173 C CA . SER A 1 148 ? 11.013 35.059 -13.187 1.00 89.38 148 SER A CA 1
ATOM 1174 C C . SER A 1 148 ? 9.950 35.345 -14.254 1.00 89.38 148 SER A C 1
ATOM 1176 O O . SER A 1 148 ? 8.828 35.715 -13.916 1.00 89.38 148 SER A O 1
ATOM 1178 N N . LEU A 1 149 ? 10.258 35.142 -15.542 1.00 88.25 149 LEU A N 1
ATOM 1179 C CA . LEU A 1 149 ? 9.286 35.259 -16.633 1.00 88.25 149 LEU A CA 1
ATOM 1180 C C . LEU A 1 149 ? 8.209 34.153 -16.601 1.00 88.25 149 LEU A C 1
ATOM 1182 O O . LEU A 1 149 ? 7.109 34.354 -17.123 1.00 88.25 149 LEU A O 1
ATOM 1186 N N . LEU A 1 150 ? 8.509 32.987 -16.017 1.00 91.31 150 LEU A N 1
ATOM 1187 C CA . LEU A 1 150 ? 7.673 31.782 -16.039 1.00 91.31 150 LEU A CA 1
ATOM 1188 C C . LEU A 1 150 ? 6.533 31.843 -15.008 1.00 91.31 150 LEU A C 1
ATOM 1190 O O . LEU A 1 150 ? 6.589 31.180 -13.978 1.00 91.31 150 LEU A O 1
ATOM 1194 N N . LYS A 1 151 ? 5.481 32.624 -15.264 1.00 86.75 151 LYS A N 1
ATOM 1195 C CA . LYS A 1 151 ? 4.431 32.949 -14.270 1.00 86.75 151 LYS A CA 1
ATOM 1196 C C . LYS A 1 151 ? 3.720 31.759 -13.612 1.00 86.75 151 LYS A C 1
ATOM 1198 O O . LYS A 1 151 ? 3.230 31.910 -12.503 1.00 86.75 151 LYS A O 1
ATOM 1203 N N . ASN A 1 152 ? 3.648 30.621 -14.300 1.00 92.00 152 ASN A N 1
ATOM 1204 C CA . ASN A 1 152 ? 2.961 29.418 -13.819 1.00 92.00 152 ASN A CA 1
ATOM 1205 C C . ASN A 1 152 ? 3.929 28.323 -13.346 1.00 92.00 152 ASN A C 1
ATOM 1207 O O . ASN A 1 152 ? 3.513 27.180 -13.156 1.00 92.00 152 ASN A O 1
ATOM 1211 N N . LEU A 1 153 ? 5.215 28.654 -13.186 1.00 94.94 153 LEU A N 1
ATOM 1212 C CA . LEU A 1 153 ? 6.229 27.720 -12.719 1.00 94.94 153 LEU A CA 1
ATOM 1213 C C . LEU A 1 153 ? 5.942 27.333 -11.272 1.00 94.94 153 LEU A C 1
ATOM 1215 O O . LEU A 1 153 ? 5.909 28.199 -10.414 1.00 94.94 153 LEU A O 1
ATOM 1219 N N . GLN A 1 154 ? 5.791 26.040 -11.011 1.00 96.19 154 GLN A N 1
ATOM 1220 C CA . GLN A 1 154 ? 5.529 25.459 -9.693 1.00 96.19 154 GLN A CA 1
ATOM 1221 C C . GLN A 1 154 ? 6.781 24.826 -9.090 1.00 96.19 154 GLN A C 1
ATOM 1223 O O . GLN A 1 154 ? 6.997 24.915 -7.882 1.00 96.19 154 GLN A O 1
ATOM 1228 N N . ARG A 1 155 ? 7.634 24.230 -9.935 1.00 96.88 155 ARG A N 1
ATOM 1229 C CA . ARG A 1 155 ? 8.855 23.545 -9.504 1.00 96.88 155 ARG A CA 1
ATOM 1230 C C . ARG A 1 155 ? 10.064 23.930 -10.349 1.00 96.88 155 ARG A C 1
ATOM 1232 O O . ARG A 1 155 ? 10.029 23.834 -11.577 1.00 96.88 155 ARG A O 1
ATOM 1239 N N . LEU A 1 156 ? 11.148 24.299 -9.674 1.00 95.50 156 LEU A N 1
ATOM 1240 C CA . LEU A 1 156 ? 12.450 24.594 -10.263 1.00 95.50 156 LEU A CA 1
ATOM 1241 C C . LEU A 1 156 ? 13.509 23.660 -9.678 1.00 95.50 156 LEU A C 1
ATOM 1243 O O . LEU A 1 156 ? 13.728 23.658 -8.469 1.00 95.50 156 LEU A O 1
ATOM 1247 N N . VAL A 1 157 ? 14.213 22.928 -10.536 1.00 93.25 157 VAL A N 1
ATOM 1248 C CA . VAL A 1 157 ? 15.368 22.117 -10.137 1.00 93.25 157 VAL A CA 1
ATOM 1249 C C . VAL A 1 157 ? 16.564 22.495 -10.996 1.00 93.25 157 VAL A C 1
ATOM 1251 O O . VAL A 1 157 ? 16.508 22.378 -12.217 1.00 93.25 157 VAL A O 1
ATOM 1254 N N . ILE A 1 158 ? 17.658 22.928 -10.375 1.00 90.00 158 ILE A N 1
ATOM 1255 C CA . ILE A 1 158 ? 18.930 23.196 -11.052 1.00 90.00 158 ILE A CA 1
ATOM 1256 C C . ILE A 1 158 ? 20.016 22.404 -10.342 1.00 90.00 158 ILE A C 1
ATOM 1258 O O . ILE A 1 158 ? 20.216 22.545 -9.141 1.00 90.00 158 ILE A O 1
ATOM 1262 N N . SER A 1 159 ? 20.737 21.569 -11.076 1.00 85.62 159 SER A N 1
ATOM 1263 C CA . SER A 1 159 ? 21.783 20.719 -10.532 1.00 85.62 159 SER A CA 1
ATOM 1264 C C . SER A 1 159 ? 22.981 20.601 -11.468 1.00 85.62 159 SER A C 1
ATOM 1266 O O . SER A 1 159 ? 22.842 20.563 -12.693 1.00 85.62 159 SER A O 1
ATOM 1268 N N . GLY A 1 160 ? 24.164 20.480 -10.862 1.00 78.19 160 GLY A N 1
ATOM 1269 C CA . GLY A 1 160 ? 25.421 20.291 -11.569 1.00 78.19 160 GLY A CA 1
ATOM 1270 C C . GLY A 1 160 ? 25.760 21.506 -12.416 1.00 78.19 160 GLY A C 1
ATOM 1271 O O . GLY A 1 160 ? 26.008 21.326 -13.599 1.00 78.19 160 GLY A O 1
ATOM 1272 N N . SER A 1 161 ? 25.677 22.702 -11.813 1.00 84.44 161 SER A N 1
ATOM 1273 C CA . SER A 1 161 ? 25.888 24.022 -12.430 1.00 84.44 161 SER A CA 1
ATOM 1274 C C . SER A 1 161 ? 27.194 24.685 -11.980 1.00 84.44 161 SER A C 1
ATOM 1276 O O . SER A 1 161 ? 27.827 24.216 -11.043 1.00 84.44 161 SER A O 1
ATOM 1278 N N . ASN A 1 162 ? 27.567 25.800 -12.610 1.00 86.50 162 ASN A N 1
ATOM 1279 C CA . ASN A 1 162 ? 28.663 26.689 -12.201 1.00 86.50 162 ASN A CA 1
ATOM 1280 C C . ASN A 1 162 ? 28.133 27.964 -11.511 1.00 86.50 162 ASN A C 1
ATOM 1282 O O . ASN A 1 162 ? 28.742 29.032 -11.582 1.00 86.50 162 ASN A O 1
ATOM 1286 N N . ILE A 1 163 ? 26.960 27.890 -10.876 1.00 88.44 163 ILE A N 1
ATOM 1287 C CA . ILE A 1 163 ? 26.394 29.007 -10.116 1.00 88.44 163 ILE A CA 1
ATOM 1288 C C . ILE A 1 163 ? 27.095 29.056 -8.758 1.00 88.44 163 ILE A C 1
ATOM 1290 O O . ILE A 1 163 ? 26.933 28.139 -7.953 1.00 88.44 163 ILE A O 1
ATOM 1294 N N . HIS A 1 164 ? 27.866 30.114 -8.506 1.00 89.69 164 HIS A N 1
ATOM 1295 C CA . HIS A 1 164 ? 28.626 30.274 -7.260 1.00 89.69 164 HIS A CA 1
ATOM 1296 C C . HIS A 1 164 ? 27.921 31.112 -6.193 1.00 89.69 164 HIS A C 1
ATOM 1298 O O . HIS A 1 164 ? 28.118 30.890 -5.002 1.00 89.69 164 HIS A O 1
ATOM 1304 N N . THR A 1 165 ? 27.052 32.034 -6.587 1.00 91.19 165 THR A N 1
ATOM 1305 C CA . THR A 1 165 ? 26.343 32.914 -5.653 1.00 91.19 165 THR A CA 1
ATOM 1306 C C . THR A 1 165 ? 24.890 33.005 -6.070 1.00 91.19 165 THR A C 1
ATOM 1308 O O . THR A 1 165 ? 24.614 33.173 -7.250 1.00 91.19 165 THR A O 1
ATOM 1311 N N . ILE A 1 166 ? 23.954 32.928 -5.127 1.00 94.50 166 ILE A N 1
ATOM 1312 C CA . ILE A 1 166 ? 22.574 33.357 -5.383 1.00 94.50 166 ILE A CA 1
ATOM 1313 C C . ILE A 1 166 ? 22.542 34.877 -5.168 1.00 94.50 166 ILE A C 1
ATOM 1315 O O . ILE A 1 166 ? 22.798 35.313 -4.043 1.00 94.50 166 ILE A O 1
ATOM 1319 N N . PRO A 1 167 ? 22.306 35.691 -6.211 1.00 93.62 167 PRO A N 1
ATOM 1320 C CA . PRO A 1 167 ? 22.445 37.140 -6.121 1.00 93.62 167 PRO A CA 1
ATOM 1321 C C . PRO A 1 167 ? 21.343 37.777 -5.269 1.00 93.62 167 PRO A C 1
ATOM 1323 O O . PRO A 1 167 ? 20.306 37.169 -4.988 1.00 93.62 167 PRO A O 1
ATOM 1326 N N . GLU A 1 168 ? 21.562 39.033 -4.879 1.00 94.19 168 GLU A N 1
ATOM 1327 C CA . GLU A 1 168 ? 20.522 39.830 -4.233 1.00 94.19 168 GLU A CA 1
ATOM 1328 C C . GLU A 1 168 ? 19.289 39.937 -5.140 1.00 94.19 168 GLU A C 1
ATOM 1330 O O . GLU A 1 168 ? 19.403 40.223 -6.333 1.00 94.19 168 GLU A O 1
ATOM 1335 N N . ARG A 1 169 ? 18.107 39.685 -4.565 1.00 91.81 169 ARG A N 1
ATOM 1336 C CA . ARG A 1 169 ? 16.815 39.680 -5.276 1.00 91.81 169 ARG A CA 1
ATOM 1337 C C . ARG A 1 169 ? 16.822 38.848 -6.564 1.00 91.81 169 ARG A C 1
ATOM 1339 O O . ARG A 1 169 ? 16.256 39.273 -7.571 1.00 91.81 169 ARG A O 1
ATOM 1346 N N . ALA A 1 170 ? 17.430 37.661 -6.521 1.00 91.94 170 ALA A N 1
ATOM 1347 C CA . ALA A 1 170 ? 17.593 36.775 -7.673 1.00 91.94 170 ALA A CA 1
ATOM 1348 C C . ALA A 1 170 ? 16.309 36.625 -8.510 1.00 91.94 170 ALA A C 1
ATOM 1350 O O . ALA A 1 170 ? 16.338 36.820 -9.720 1.00 91.94 170 ALA A O 1
ATOM 1351 N N . PHE A 1 171 ? 15.166 36.372 -7.869 1.00 91.50 171 PHE A N 1
ATOM 1352 C CA . PHE A 1 171 ? 13.887 36.136 -8.550 1.00 91.50 171 PHE A CA 1
ATOM 1353 C C . PHE A 1 171 ? 13.024 37.395 -8.741 1.00 91.50 171 PHE A C 1
ATOM 1355 O O . PHE A 1 171 ? 11.806 37.293 -8.886 1.00 91.50 171 PHE A O 1
ATOM 1362 N N . LYS A 1 172 ? 13.615 38.599 -8.736 1.00 88.25 172 LYS A N 1
ATOM 1363 C CA . LYS A 1 172 ? 12.844 39.829 -8.961 1.00 88.25 172 LYS A CA 1
ATOM 1364 C C . LYS A 1 172 ? 12.322 39.871 -10.409 1.00 88.25 172 LYS A C 1
ATOM 1366 O O . LYS A 1 172 ? 13.119 39.768 -11.345 1.00 88.25 172 LYS A O 1
ATOM 1371 N N . PRO A 1 173 ? 11.008 40.038 -10.628 1.00 80.00 173 PRO A N 1
ATOM 1372 C CA . PRO A 1 173 ? 10.454 40.239 -11.960 1.00 80.00 173 PRO A CA 1
ATOM 1373 C C . PRO A 1 173 ? 10.802 41.634 -12.500 1.00 80.00 173 PRO A C 1
ATOM 1375 O O . PRO A 1 173 ? 10.949 42.597 -11.746 1.00 80.00 173 PRO A O 1
ATOM 1378 N N . ARG A 1 174 ? 10.897 41.760 -13.829 1.00 77.19 174 ARG A N 1
ATOM 1379 C CA . ARG A 1 174 ? 11.143 43.048 -14.510 1.00 77.19 174 ARG A CA 1
ATOM 1380 C C . ARG A 1 174 ? 10.002 44.043 -14.381 1.00 77.19 174 ARG A C 1
ATOM 1382 O O . ARG A 1 174 ? 10.236 45.243 -14.311 1.00 77.19 174 ARG A O 1
ATOM 1389 N N . ASP A 1 175 ? 8.780 43.531 -14.444 1.00 73.12 175 ASP A N 1
ATOM 1390 C CA . ASP A 1 175 ? 7.566 44.315 -14.285 1.00 73.12 175 ASP A CA 1
ATOM 1391 C C . ASP A 1 175 ? 7.096 44.145 -12.841 1.00 73.12 175 ASP A C 1
ATOM 1393 O O . ASP A 1 175 ? 6.734 43.038 -12.429 1.00 73.12 175 ASP A O 1
ATOM 1397 N N . GLU A 1 176 ? 7.113 45.237 -12.074 1.00 58.94 176 GLU A N 1
ATOM 1398 C CA . GLU A 1 176 ? 6.731 45.268 -10.656 1.00 58.94 176 GLU A CA 1
ATOM 1399 C C . GLU A 1 176 ? 5.294 44.770 -10.416 1.00 58.94 176 GLU A C 1
ATOM 1401 O O . GLU A 1 176 ? 4.957 44.381 -9.303 1.00 58.94 176 GLU A O 1
ATOM 1406 N N . ARG A 1 177 ? 4.452 44.697 -11.459 1.00 60.41 177 ARG A N 1
ATOM 1407 C CA . ARG A 1 177 ? 3.090 44.139 -11.382 1.00 60.41 177 ARG A CA 1
ATOM 1408 C C . ARG A 1 177 ? 3.025 42.613 -11.510 1.00 60.41 177 ARG A C 1
ATOM 1410 O O . ARG A 1 177 ? 1.938 42.047 -11.420 1.00 60.41 177 ARG A O 1
ATOM 1417 N N . SER A 1 178 ? 4.142 41.936 -11.777 1.00 65.19 178 SER A N 1
ATOM 1418 C CA . SER A 1 178 ? 4.179 40.505 -12.110 1.00 65.19 178 SER A CA 1
ATOM 1419 C C . SER A 1 178 ? 4.866 39.661 -11.036 1.00 65.19 178 SER A C 1
ATOM 1421 O O . SER A 1 178 ? 5.971 39.173 -11.226 1.00 65.19 178 SER A O 1
ATOM 1423 N N . ILE A 1 179 ? 4.200 39.473 -9.897 1.00 67.50 179 ILE A N 1
ATOM 1424 C CA . ILE A 1 179 ? 4.707 38.633 -8.801 1.00 67.50 179 ILE A CA 1
ATOM 1425 C C . ILE A 1 179 ? 4.627 37.149 -9.192 1.00 67.50 179 ILE A C 1
ATOM 1427 O O . ILE A 1 179 ? 3.603 36.684 -9.700 1.00 67.50 179 ILE A O 1
ATOM 1431 N N . GLN A 1 180 ? 5.699 36.399 -8.929 1.00 79.38 180 GLN A N 1
ATOM 1432 C CA . GLN A 1 180 ? 5.742 34.950 -9.110 1.00 79.38 180 GLN A CA 1
ATOM 1433 C C . GLN A 1 180 ? 5.003 34.263 -7.953 1.00 79.38 180 GLN A C 1
ATOM 1435 O O . GLN A 1 180 ? 5.542 34.092 -6.862 1.00 79.38 180 GLN A O 1
ATOM 1440 N N . THR A 1 181 ? 3.749 33.890 -8.188 1.00 81.81 181 THR A N 1
ATOM 1441 C CA . THR A 1 181 ? 2.844 33.365 -7.152 1.00 81.81 181 THR A CA 1
ATOM 1442 C C . THR A 1 181 ? 2.661 31.853 -7.209 1.00 81.81 181 THR A C 1
ATOM 1444 O O . THR A 1 181 ? 2.083 31.291 -6.284 1.00 81.81 181 THR A O 1
ATOM 1447 N N . GLU A 1 182 ? 3.181 31.173 -8.228 1.00 90.19 182 GLU A N 1
ATOM 1448 C CA . GLU A 1 182 ? 2.955 29.735 -8.404 1.00 90.19 182 GLU A CA 1
ATOM 1449 C C . GLU A 1 182 ? 4.152 28.884 -7.965 1.00 90.19 182 GLU A C 1
ATOM 1451 O O . GLU A 1 182 ? 3.973 27.707 -7.662 1.00 90.19 182 GLU A O 1
ATOM 1456 N N . LEU A 1 183 ? 5.356 29.465 -7.864 1.00 94.25 183 LEU A N 1
ATOM 1457 C CA . LEU A 1 183 ? 6.582 28.723 -7.545 1.00 94.25 183 LEU A CA 1
ATOM 1458 C C . LEU A 1 183 ? 6.600 28.282 -6.079 1.00 94.25 183 LEU A C 1
ATOM 1460 O O . LEU A 1 183 ? 6.826 29.089 -5.175 1.00 94.25 183 LEU A O 1
ATOM 1464 N N . THR A 1 184 ? 6.371 26.987 -5.852 1.00 95.69 184 THR A N 1
ATOM 1465 C CA . THR A 1 184 ? 6.298 26.375 -4.520 1.00 95.69 184 THR A CA 1
ATOM 1466 C C . THR A 1 184 ? 7.559 25.619 -4.135 1.00 95.69 184 THR A C 1
ATOM 1468 O O . THR A 1 184 ? 7.837 25.506 -2.942 1.00 95.69 184 THR A O 1
ATOM 1471 N N . ASP A 1 185 ? 8.335 25.122 -5.096 1.00 96.94 185 ASP A N 1
ATOM 1472 C CA . ASP A 1 185 ? 9.451 24.218 -4.815 1.00 96.94 185 ASP A CA 1
ATOM 1473 C C . ASP A 1 185 ? 10.699 24.619 -5.609 1.00 96.94 185 ASP A C 1
ATOM 1475 O O . ASP A 1 185 ? 10.692 24.633 -6.844 1.00 96.94 185 ASP A O 1
ATOM 1479 N N . ILE A 1 186 ? 11.780 24.938 -4.894 1.00 96.00 186 ILE A N 1
ATOM 1480 C CA . ILE A 1 186 ? 13.093 25.237 -5.472 1.00 96.00 186 ILE A CA 1
ATOM 1481 C C . ILE A 1 186 ? 14.117 24.249 -4.934 1.00 96.00 186 ILE A C 1
ATOM 1483 O O . ILE A 1 186 ? 14.289 24.103 -3.726 1.00 96.00 186 ILE A O 1
ATOM 1487 N N . GLU A 1 187 ? 14.862 23.634 -5.841 1.00 93.06 187 GLU A N 1
ATOM 1488 C CA . GLU A 1 187 ? 15.971 22.751 -5.519 1.00 93.06 187 GLU A CA 1
ATOM 1489 C C . GLU A 1 187 ? 17.207 23.143 -6.326 1.00 93.06 187 GLU A C 1
ATOM 1491 O O . GLU A 1 187 ? 17.255 22.987 -7.547 1.00 93.06 187 GLU A O 1
ATOM 1496 N N . LEU A 1 188 ? 18.213 23.678 -5.636 1.00 89.31 188 LEU A N 1
ATOM 1497 C CA . LEU A 1 188 ? 19.483 24.081 -6.226 1.00 89.31 188 LEU A CA 1
ATOM 1498 C C . LEU A 1 188 ? 20.581 23.142 -5.708 1.00 89.31 188 LEU A C 1
ATOM 1500 O O . LEU A 1 188 ? 21.140 23.366 -4.636 1.00 89.31 188 LEU A O 1
ATOM 1504 N N . GLY A 1 189 ? 20.892 22.104 -6.496 1.00 68.25 189 GLY A N 1
ATOM 1505 C CA . GLY A 1 189 ? 22.151 21.368 -6.375 1.00 68.25 189 GLY A CA 1
ATOM 1506 C C . GLY A 1 189 ? 22.116 19.870 -6.023 1.00 68.25 189 GLY A C 1
ATOM 1507 O O . GLY A 1 189 ? 22.904 19.403 -5.208 1.00 68.25 189 GLY A O 1
ATOM 1508 N N . LEU A 1 190 ? 21.299 19.071 -6.714 1.00 58.38 190 LEU A N 1
ATOM 1509 C CA . LEU A 1 190 ? 21.325 17.597 -6.630 1.00 58.38 190 LEU A CA 1
ATOM 1510 C C . LEU A 1 190 ? 22.461 16.932 -7.444 1.00 58.38 190 LEU A C 1
ATOM 1512 O O . LEU A 1 190 ? 22.199 16.424 -8.538 1.00 58.38 190 LEU A O 1
ATOM 1516 N N . GLY A 1 191 ? 23.719 16.901 -6.997 1.00 53.62 191 GLY A N 1
ATOM 1517 C CA . GLY A 1 191 ? 24.751 16.176 -7.763 1.00 53.62 191 GLY A CA 1
ATOM 1518 C C . GLY A 1 191 ? 26.210 16.406 -7.369 1.00 53.62 191 GLY A C 1
ATOM 1519 O O . GLY A 1 191 ? 26.516 17.072 -6.392 1.00 53.62 191 GLY A O 1
ATOM 1520 N N . VAL A 1 192 ? 27.120 15.836 -8.167 1.00 51.44 192 VAL A N 1
ATOM 1521 C CA . VAL A 1 192 ? 28.563 15.641 -7.886 1.00 51.44 192 VAL A CA 1
ATOM 1522 C C . VAL A 1 192 ? 29.411 16.931 -7.863 1.00 51.44 192 VAL A C 1
ATOM 1524 O O . VAL A 1 192 ? 30.615 16.864 -7.631 1.00 51.44 192 VAL A O 1
ATOM 1527 N N . SER A 1 193 ? 28.822 18.106 -8.102 1.00 60.75 193 SER A N 1
ATOM 1528 C CA . SER A 1 193 ? 29.534 19.391 -8.123 1.00 60.75 193 SER A CA 1
ATOM 1529 C C . SER A 1 193 ? 28.790 20.451 -7.306 1.00 60.75 193 SER A C 1
ATOM 1531 O O . SER A 1 193 ? 27.894 21.129 -7.812 1.00 60.75 193 SER A O 1
ATOM 1533 N N . ALA A 1 194 ? 29.177 20.586 -6.038 1.00 65.62 194 ALA A N 1
ATOM 1534 C CA . ALA A 1 194 ? 28.763 21.671 -5.155 1.00 65.62 194 ALA A CA 1
ATOM 1535 C C . ALA A 1 194 ? 29.341 23.002 -5.664 1.00 65.62 194 ALA A C 1
ATOM 1537 O O . ALA A 1 194 ? 30.557 23.197 -5.621 1.00 65.62 194 ALA A O 1
ATOM 1538 N N . SER A 1 195 ? 28.497 23.905 -6.168 1.00 82.12 195 SER A N 1
ATOM 1539 C CA . SER A 1 195 ? 28.971 25.147 -6.796 1.00 82.12 195 SER A CA 1
ATOM 1540 C C . SER A 1 195 ? 28.657 26.394 -5.980 1.00 82.12 195 SER A C 1
ATOM 1542 O O . SER A 1 195 ? 29.484 27.306 -5.956 1.00 82.12 195 SER A O 1
ATOM 1544 N N . ILE A 1 196 ? 27.507 26.433 -5.297 1.00 91.25 196 ILE A N 1
ATOM 1545 C CA . ILE A 1 196 ? 27.033 27.626 -4.586 1.00 91.25 196 ILE A CA 1
ATOM 1546 C C . ILE A 1 196 ? 27.801 27.783 -3.271 1.00 91.25 196 ILE A C 1
ATOM 1548 O O . ILE A 1 196 ? 27.809 26.876 -2.443 1.00 91.25 196 ILE A O 1
ATOM 1552 N N . THR A 1 197 ? 28.417 28.946 -3.070 1.00 93.62 197 THR A N 1
ATOM 1553 C CA . THR A 1 197 ? 29.190 29.313 -1.877 1.00 93.62 197 THR A CA 1
ATOM 1554 C C . THR A 1 197 ? 28.521 30.399 -1.038 1.00 93.62 197 THR A C 1
ATOM 1556 O O . THR A 1 197 ? 28.813 30.512 0.154 1.00 93.62 197 THR A O 1
ATOM 1559 N N . SER A 1 198 ? 27.607 31.186 -1.618 1.00 95.50 198 SER A N 1
ATOM 1560 C CA . SER A 1 198 ? 26.952 32.290 -0.907 1.00 95.50 198 SER A CA 1
ATOM 1561 C C . SER A 1 198 ? 25.508 32.571 -1.336 1.00 95.50 198 SER A C 1
ATOM 1563 O O . SER A 1 198 ? 25.135 32.362 -2.493 1.00 95.50 198 SER A O 1
ATOM 1565 N N . VAL A 1 199 ? 24.705 33.078 -0.392 1.00 97.19 199 VAL A N 1
ATOM 1566 C CA . VAL A 1 199 ? 23.320 33.540 -0.609 1.00 97.19 199 VAL A CA 1
ATOM 1567 C C . VAL A 1 199 ? 23.217 35.033 -0.280 1.00 97.19 199 VAL A C 1
ATOM 1569 O O . VAL A 1 199 ? 23.501 35.441 0.848 1.00 97.19 199 VAL A O 1
ATOM 1572 N N . GLY A 1 200 ? 22.834 35.846 -1.266 1.00 96.62 200 GLY A N 1
ATOM 1573 C CA . GLY A 1 200 ? 22.686 37.297 -1.142 1.00 96.62 200 GLY A CA 1
ATOM 1574 C C . GLY A 1 200 ? 21.424 37.738 -0.392 1.00 96.62 200 GLY A C 1
ATOM 1575 O O . GLY A 1 200 ? 20.517 36.947 -0.133 1.00 96.62 200 GLY A O 1
ATOM 1576 N N . SER A 1 201 ? 21.355 39.025 -0.045 1.00 95.69 201 SER A N 1
ATOM 1577 C CA . SER A 1 201 ? 20.192 39.614 0.631 1.00 95.69 201 SER A CA 1
ATOM 1578 C C . SER A 1 201 ? 18.925 39.531 -0.226 1.00 95.69 201 SER A C 1
ATOM 1580 O O . SER A 1 201 ? 18.983 39.689 -1.442 1.00 95.69 201 SER A O 1
ATOM 1582 N N . HIS A 1 202 ? 17.760 39.322 0.391 1.00 95.12 202 HIS A N 1
ATOM 1583 C CA . HIS A 1 202 ? 16.455 39.291 -0.285 1.00 95.12 202 HIS A CA 1
ATOM 1584 C C . HIS A 1 202 ? 16.389 38.315 -1.476 1.00 95.12 202 HIS A C 1
ATOM 1586 O O . HIS A 1 202 ? 15.605 38.530 -2.402 1.00 95.12 202 HIS A O 1
ATOM 1592 N N . ALA A 1 203 ? 17.224 37.270 -1.500 1.00 95.44 203 ALA A N 1
ATOM 1593 C CA . ALA A 1 203 ? 17.409 36.401 -2.664 1.00 95.44 203 ALA A CA 1
ATOM 1594 C C . ALA A 1 203 ? 16.085 35.816 -3.188 1.00 95.44 203 ALA A C 1
ATOM 1596 O O . ALA A 1 203 ? 15.879 35.735 -4.399 1.00 95.44 203 ALA A O 1
ATOM 1597 N N . PHE A 1 204 ? 15.169 35.479 -2.276 1.00 94.75 204 PHE A N 1
ATOM 1598 C CA . PHE A 1 204 ? 13.879 34.847 -2.570 1.00 94.75 204 PHE A CA 1
ATOM 1599 C C . PHE A 1 204 ? 12.672 35.764 -2.316 1.00 94.75 204 PHE A C 1
ATOM 1601 O O . PHE A 1 204 ? 11.539 35.287 -2.310 1.00 94.75 204 PHE A O 1
ATOM 1608 N N . ALA A 1 205 ? 12.890 37.071 -2.126 1.00 92.56 205 ALA A N 1
ATOM 1609 C CA . ALA A 1 205 ? 11.867 37.970 -1.589 1.00 92.56 205 ALA A CA 1
ATOM 1610 C C . ALA A 1 205 ? 10.583 38.053 -2.426 1.00 92.56 205 ALA A C 1
ATOM 1612 O O . ALA A 1 205 ? 9.496 38.211 -1.875 1.00 92.56 205 ALA A O 1
ATOM 1613 N N . SER A 1 206 ? 10.690 37.863 -3.742 1.00 90.81 206 SER A N 1
ATOM 1614 C CA . SER A 1 206 ? 9.567 37.936 -4.683 1.00 90.81 206 SER A CA 1
ATOM 1615 C C . SER A 1 206 ? 8.808 36.608 -4.876 1.00 90.81 206 SER A C 1
ATOM 1617 O O . SER A 1 206 ? 8.083 36.470 -5.860 1.00 90.81 206 SER A O 1
ATOM 1619 N N . LEU A 1 207 ? 8.974 35.631 -3.968 1.00 92.56 207 LEU A N 1
ATOM 1620 C CA . LEU A 1 207 ? 8.383 34.283 -4.049 1.00 92.56 207 LEU A CA 1
ATOM 1621 C C . LEU A 1 207 ? 7.435 33.962 -2.867 1.00 92.56 207 LEU A C 1
ATOM 1623 O O . LEU A 1 207 ? 7.740 33.092 -2.043 1.00 92.56 207 LEU A O 1
ATOM 1627 N N . PRO A 1 208 ? 6.259 34.611 -2.762 1.00 89.88 208 PRO A N 1
ATOM 1628 C CA . PRO A 1 208 ? 5.341 34.455 -1.621 1.00 89.88 208 PRO A CA 1
ATOM 1629 C C . PRO A 1 208 ? 4.834 33.024 -1.387 1.00 89.88 208 PRO A C 1
ATOM 1631 O O . PRO A 1 208 ? 4.524 32.632 -0.257 1.00 89.88 208 PRO A O 1
ATOM 1634 N N . SER A 1 209 ? 4.753 32.224 -2.449 1.00 92.94 209 SER A N 1
ATOM 1635 C CA . SER A 1 209 ? 4.200 30.868 -2.403 1.00 92.94 209 SER A CA 1
ATOM 1636 C C . SER A 1 209 ? 5.229 29.775 -2.143 1.00 92.94 209 SER A C 1
ATOM 1638 O O . SER A 1 209 ? 4.831 28.623 -1.964 1.00 92.94 209 SER A O 1
ATOM 1640 N N . LEU A 1 210 ? 6.522 30.112 -2.059 1.00 95.19 210 LEU A N 1
ATOM 1641 C CA . LEU A 1 210 ? 7.602 29.140 -1.874 1.00 95.19 210 LEU A CA 1
ATOM 1642 C C . LEU A 1 210 ? 7.361 28.306 -0.610 1.00 95.19 210 LEU A C 1
ATOM 1644 O O . LEU A 1 210 ? 7.140 28.861 0.457 1.00 95.19 210 LEU A O 1
ATOM 1648 N N . ARG A 1 211 ? 7.367 26.980 -0.695 1.00 95.75 211 ARG A N 1
ATOM 1649 C CA . ARG A 1 211 ? 7.127 26.061 0.433 1.00 95.75 211 ARG A CA 1
ATOM 1650 C C . ARG A 1 211 ? 8.345 25.222 0.749 1.00 95.75 211 ARG A C 1
ATOM 1652 O O . ARG A 1 211 ? 8.572 24.925 1.920 1.00 95.75 211 ARG A O 1
ATOM 1659 N N . THR A 1 212 ? 9.118 24.858 -0.267 1.00 96.81 212 THR A N 1
ATOM 1660 C CA . THR A 1 212 ? 10.362 24.116 -0.100 1.00 96.81 212 THR A CA 1
ATOM 1661 C C . THR A 1 212 ? 11.497 24.820 -0.831 1.00 96.81 212 THR A C 1
ATOM 1663 O O . THR A 1 212 ? 11.353 25.285 -1.963 1.00 96.81 212 THR A O 1
ATOM 1666 N N . LEU A 1 213 ? 12.627 24.933 -0.142 1.00 96.38 213 LEU A N 1
ATOM 1667 C CA . LEU A 1 213 ? 13.867 25.472 -0.668 1.00 96.38 213 LEU A CA 1
ATOM 1668 C C . LEU A 1 213 ? 15.005 24.542 -0.258 1.00 96.38 213 LEU A C 1
ATOM 1670 O O . LEU A 1 213 ? 15.423 24.543 0.897 1.00 96.38 213 LEU A O 1
ATOM 1674 N N . SER A 1 214 ? 15.504 23.754 -1.203 1.00 94.25 214 SER A N 1
ATOM 1675 C CA . SER A 1 214 ? 16.661 22.888 -1.002 1.00 94.25 214 SER A CA 1
ATOM 1676 C C . SER A 1 214 ? 17.918 23.544 -1.560 1.00 94.25 214 SER A C 1
ATOM 1678 O O . SER A 1 214 ? 18.019 23.802 -2.760 1.00 94.25 214 SER A O 1
ATOM 1680 N N . LEU A 1 215 ? 18.869 23.812 -0.666 1.00 93.12 215 LEU A N 1
ATOM 1681 C CA . LEU A 1 215 ? 20.235 24.264 -0.941 1.00 93.12 215 LEU A CA 1
ATOM 1682 C C . LEU A 1 215 ? 21.243 23.250 -0.369 1.00 93.12 215 LEU A C 1
ATOM 1684 O O . LEU A 1 215 ? 22.319 23.622 0.107 1.00 93.12 215 LEU A O 1
ATOM 1688 N N . SER A 1 216 ? 20.866 21.971 -0.327 1.00 90.81 216 SER A N 1
ATOM 1689 C CA . SER A 1 216 ? 21.659 20.925 0.313 1.00 90.81 216 SER A CA 1
ATOM 1690 C C . SER A 1 216 ? 22.868 20.498 -0.525 1.00 90.81 216 SER A C 1
ATOM 1692 O O . SER A 1 216 ? 22.907 20.649 -1.747 1.00 90.81 216 SER A O 1
ATOM 1694 N N . ASN A 1 217 ? 23.886 19.972 0.161 1.00 87.94 217 ASN A N 1
ATOM 1695 C CA . ASN A 1 217 ? 25.139 19.464 -0.402 1.00 87.94 217 ASN A CA 1
ATOM 1696 C C . ASN A 1 217 ? 25.837 20.454 -1.351 1.00 87.94 217 ASN A C 1
ATOM 1698 O O . ASN A 1 217 ? 26.449 20.053 -2.342 1.00 87.94 217 ASN A O 1
ATOM 1702 N N . GLN A 1 218 ? 25.729 21.751 -1.048 1.00 87.56 218 GLN A N 1
ATOM 1703 C CA . GLN A 1 218 ? 26.473 22.814 -1.718 1.00 87.56 218 GLN A CA 1
ATOM 1704 C C . GLN A 1 218 ? 27.755 23.154 -0.941 1.00 87.56 218 GLN A C 1
ATOM 1706 O O . GLN A 1 218 ? 28.113 22.512 0.047 1.00 87.56 218 GLN A O 1
ATOM 1711 N N . ALA A 1 219 ? 28.480 24.171 -1.404 1.00 90.19 219 ALA A N 1
ATOM 1712 C CA . ALA A 1 219 ? 29.700 24.664 -0.776 1.00 90.19 219 ALA A CA 1
ATOM 1713 C C . ALA A 1 219 ? 29.432 25.954 0.019 1.00 90.19 219 ALA A C 1
ATOM 1715 O O . ALA A 1 219 ? 30.324 26.797 0.134 1.00 90.19 219 ALA A O 1
ATOM 1716 N N . ILE A 1 220 ? 28.207 26.143 0.538 1.00 94.12 220 ILE A N 1
ATOM 1717 C CA . ILE A 1 220 ? 27.794 27.411 1.148 1.00 94.12 220 ILE A CA 1
ATOM 1718 C C . ILE A 1 220 ? 28.607 27.655 2.416 1.00 94.12 220 ILE A C 1
ATOM 1720 O O . ILE A 1 220 ? 28.608 26.845 3.344 1.00 94.12 220 ILE A O 1
ATOM 1724 N N . THR A 1 221 ? 29.279 28.801 2.449 1.00 95.12 221 THR A N 1
ATOM 1725 C CA . THR A 1 221 ? 30.061 29.291 3.588 1.00 95.12 221 THR A CA 1
ATOM 1726 C C . THR A 1 221 ? 29.531 30.615 4.132 1.00 95.12 221 THR A C 1
ATOM 1728 O O . THR A 1 221 ? 29.903 30.978 5.250 1.00 95.12 221 THR A O 1
ATOM 1731 N N . TYR A 1 222 ? 28.659 31.311 3.389 1.00 96.81 222 TYR A N 1
ATOM 1732 C CA . TYR A 1 222 ? 28.148 32.636 3.746 1.00 96.81 222 TYR A CA 1
ATOM 1733 C C . TYR A 1 222 ? 26.668 32.848 3.365 1.00 96.81 222 TYR A C 1
ATOM 1735 O O . TYR A 1 222 ? 26.266 32.621 2.224 1.00 96.81 222 TYR A O 1
ATOM 1743 N N . ILE A 1 223 ? 25.860 33.334 4.308 1.00 97.25 223 ILE A N 1
ATOM 1744 C CA . ILE A 1 223 ? 24.459 33.736 4.126 1.00 97.25 223 ILE A CA 1
ATOM 1745 C C . ILE A 1 223 ? 24.301 35.178 4.612 1.00 97.25 223 ILE A C 1
ATOM 1747 O O . ILE A 1 223 ? 24.501 35.477 5.792 1.00 97.25 223 ILE A O 1
ATOM 1751 N N . SER A 1 224 ? 23.923 36.064 3.693 1.00 97.31 224 SER A N 1
ATOM 1752 C CA . SER A 1 224 ? 23.799 37.495 3.960 1.00 97.31 224 SER A CA 1
ATOM 1753 C C . SER A 1 224 ? 22.546 37.847 4.774 1.00 97.31 224 SER A C 1
ATOM 1755 O O . SER A 1 224 ? 21.593 37.070 4.881 1.00 97.31 224 SER A O 1
ATOM 1757 N N . ARG A 1 225 ? 22.518 39.058 5.334 1.00 95.00 225 ARG A N 1
ATOM 1758 C CA . ARG A 1 225 ? 21.359 39.632 6.025 1.00 95.00 225 ARG A CA 1
ATOM 1759 C C . ARG A 1 225 ? 20.111 39.568 5.144 1.00 95.00 225 ARG A C 1
ATOM 1761 O O . ARG A 1 225 ? 20.171 39.854 3.946 1.00 95.00 225 ARG A O 1
ATOM 1768 N N . LYS A 1 226 ? 18.973 39.239 5.752 1.00 94.56 226 LYS A N 1
ATOM 1769 C CA . LYS A 1 226 ? 17.656 39.132 5.115 1.00 94.56 226 LYS A CA 1
ATOM 1770 C C . LYS A 1 226 ? 17.646 38.235 3.873 1.00 94.56 226 LYS A C 1
ATOM 1772 O O . LYS A 1 226 ? 16.882 38.479 2.947 1.00 94.56 226 LYS A O 1
ATOM 1777 N N . ALA A 1 227 ? 18.512 37.223 3.799 1.00 96.12 227 ALA A N 1
ATOM 1778 C CA . ALA A 1 227 ? 18.571 36.320 2.647 1.00 96.12 227 ALA A CA 1
ATOM 1779 C C . ALA A 1 227 ? 17.228 35.612 2.391 1.00 96.12 227 ALA A C 1
ATOM 1781 O O . ALA A 1 227 ? 16.862 35.378 1.238 1.00 96.12 227 ALA A O 1
ATOM 1782 N N . PHE A 1 228 ? 16.482 35.330 3.464 1.00 95.50 228 PHE A N 1
ATOM 1783 C CA . PHE A 1 228 ? 15.196 34.629 3.439 1.00 95.50 228 PHE A CA 1
ATOM 1784 C C . PHE A 1 228 ? 14.008 35.510 3.864 1.00 95.50 228 PHE A C 1
ATOM 1786 O O . PHE A 1 228 ? 13.022 34.991 4.386 1.00 95.50 228 PHE A O 1
ATOM 1793 N N . SER A 1 229 ? 14.097 36.830 3.666 1.00 93.38 229 SER A N 1
ATOM 1794 C CA . SER A 1 229 ? 12.946 37.725 3.833 1.00 93.38 229 SER A CA 1
ATOM 1795 C C . SER A 1 229 ? 12.022 37.666 2.615 1.00 93.38 229 SER A C 1
ATOM 1797 O O . SER A 1 229 ? 12.471 37.364 1.506 1.00 93.38 229 SER A O 1
ATOM 1799 N N . PHE A 1 230 ? 10.736 37.961 2.823 1.00 92.44 230 PHE A N 1
ATOM 1800 C CA . PHE A 1 230 ? 9.711 37.954 1.775 1.00 92.44 230 PHE A CA 1
ATOM 1801 C C . PHE A 1 230 ? 8.994 39.301 1.703 1.00 92.44 230 PHE A C 1
ATOM 1803 O O . PHE A 1 230 ? 8.624 39.865 2.734 1.00 92.44 230 PHE A O 1
ATOM 1810 N N . ASP A 1 231 ? 8.796 39.796 0.476 1.00 90.12 231 ASP A N 1
ATOM 1811 C CA . ASP A 1 231 ? 8.114 41.069 0.211 1.00 90.12 231 ASP A CA 1
ATOM 1812 C C . ASP A 1 231 ? 6.631 41.000 0.641 1.00 90.12 231 ASP A C 1
ATOM 1814 O O . ASP A 1 231 ? 6.073 41.994 1.096 1.00 90.12 231 ASP A O 1
ATOM 1818 N N . GLU A 1 232 ? 6.017 39.812 0.562 1.00 88.69 232 GLU A N 1
ATOM 1819 C CA . GLU A 1 232 ? 4.610 39.557 0.896 1.00 88.69 232 GLU A CA 1
ATOM 1820 C C . GLU A 1 232 ? 4.473 38.489 2.002 1.00 88.69 232 GLU A C 1
ATOM 1822 O O . GLU A 1 232 ? 5.190 37.480 1.978 1.00 88.69 232 GLU A O 1
ATOM 1827 N N . PRO A 1 233 ? 3.541 38.656 2.961 1.00 89.56 233 PRO A N 1
ATOM 1828 C CA . PRO A 1 233 ? 3.333 37.703 4.049 1.00 89.56 233 PRO A CA 1
ATOM 1829 C C . PRO A 1 233 ? 2.662 36.402 3.590 1.00 89.56 233 PRO A C 1
ATOM 1831 O O . PRO A 1 233 ? 1.866 36.374 2.652 1.00 89.56 233 PRO A O 1
ATOM 1834 N N . SER A 1 234 ? 2.923 35.304 4.307 1.00 90.38 234 SER A N 1
ATOM 1835 C CA . SER A 1 234 ? 2.337 33.990 4.012 1.00 90.38 234 SER A CA 1
ATOM 1836 C C . SER A 1 234 ? 2.068 33.178 5.278 1.00 90.38 234 SER A C 1
ATOM 1838 O O . SER A 1 234 ? 2.899 33.081 6.176 1.00 90.38 234 SER A O 1
ATOM 1840 N N . ASN A 1 235 ? 0.913 32.511 5.344 1.00 90.50 235 ASN A N 1
ATOM 1841 C CA . ASN A 1 235 ? 0.605 31.583 6.441 1.00 90.50 235 ASN A CA 1
ATOM 1842 C C . ASN A 1 235 ? 1.186 30.173 6.226 1.00 90.50 235 ASN A C 1
ATOM 1844 O O . ASN A 1 235 ? 1.028 29.298 7.079 1.00 90.50 235 ASN A O 1
ATOM 1848 N N . LYS A 1 236 ? 1.827 29.919 5.079 1.00 91.56 236 LYS A N 1
ATOM 1849 C CA . LYS A 1 236 ? 2.399 28.613 4.748 1.00 91.56 236 LYS A CA 1
ATOM 1850 C C . LYS A 1 236 ? 3.817 28.514 5.284 1.00 91.56 236 LYS A C 1
ATOM 1852 O O . LYS A 1 236 ? 4.639 29.394 5.042 1.00 91.56 236 LYS A O 1
ATOM 1857 N N . THR A 1 237 ? 4.127 27.401 5.940 1.00 94.50 237 THR A N 1
ATOM 1858 C CA . THR A 1 237 ? 5.488 27.126 6.397 1.00 94.50 237 THR A CA 1
ATOM 1859 C C . THR A 1 237 ? 6.440 26.934 5.216 1.00 94.50 237 THR A C 1
ATOM 1861 O O . THR A 1 237 ? 6.124 26.175 4.301 1.00 94.50 237 THR A O 1
ATOM 1864 N N . LEU A 1 238 ? 7.599 27.591 5.257 1.00 96.44 238 LEU A N 1
ATOM 1865 C CA . LEU A 1 238 ? 8.716 27.364 4.342 1.00 96.44 238 LEU A CA 1
ATOM 1866 C C . LEU A 1 238 ? 9.731 26.412 4.985 1.00 96.44 238 LEU A C 1
ATOM 1868 O O . LEU A 1 238 ? 10.239 26.683 6.069 1.00 96.44 238 LEU A O 1
ATOM 1872 N N . ALA A 1 239 ? 10.036 25.304 4.319 1.00 97.38 239 ALA A N 1
ATOM 1873 C CA . ALA A 1 239 ? 11.121 24.401 4.683 1.00 97.38 239 ALA A CA 1
ATOM 1874 C C . ALA A 1 239 ? 12.394 24.774 3.909 1.00 97.38 239 ALA A C 1
ATOM 1876 O O . ALA A 1 239 ? 12.394 24.727 2.681 1.00 97.38 239 ALA A O 1
ATOM 1877 N N . ILE A 1 240 ? 13.461 25.128 4.625 1.00 97.00 240 ILE A N 1
ATOM 1878 C CA . ILE A 1 240 ? 14.774 25.474 4.071 1.00 97.00 240 ILE A CA 1
ATOM 1879 C C . ILE A 1 240 ? 15.755 24.362 4.437 1.00 97.00 240 ILE A C 1
ATOM 1881 O O . ILE A 1 240 ? 16.085 24.183 5.610 1.00 97.00 240 ILE A O 1
ATOM 1885 N N . ASP A 1 241 ? 16.227 23.623 3.440 1.00 94.94 241 ASP A N 1
ATOM 1886 C CA . ASP A 1 241 ? 17.234 22.581 3.610 1.00 94.94 241 ASP A CA 1
ATOM 1887 C C . ASP A 1 241 ? 18.635 23.119 3.291 1.00 94.94 241 ASP A C 1
ATOM 1889 O O . ASP A 1 241 ? 18.972 23.391 2.140 1.00 94.94 241 ASP A O 1
ATOM 1893 N N . LEU A 1 242 ? 19.451 23.276 4.336 1.00 94.25 242 LEU A N 1
ATOM 1894 C CA . LEU A 1 242 ? 20.855 23.693 4.281 1.00 94.25 242 LEU A CA 1
ATOM 1895 C C . LEU A 1 242 ? 21.807 22.520 4.565 1.00 94.25 242 LEU A C 1
ATOM 1897 O O . LEU A 1 242 ? 22.989 22.737 4.841 1.00 94.25 242 LEU A O 1
ATOM 1901 N N . THR A 1 243 ? 21.321 21.279 4.536 1.00 92.19 243 THR A N 1
ATOM 1902 C CA . THR A 1 243 ? 22.078 20.073 4.894 1.00 92.19 243 THR A CA 1
ATOM 1903 C C . THR A 1 243 ? 23.362 19.918 4.078 1.00 92.19 243 THR A C 1
ATOM 1905 O O . THR A 1 243 ? 23.369 20.161 2.879 1.00 92.19 243 THR A O 1
ATOM 1908 N N . GLY A 1 244 ? 24.454 19.474 4.710 1.00 89.44 244 GLY A N 1
ATOM 1909 C CA . GLY A 1 244 ? 25.674 19.064 3.996 1.00 89.44 244 GLY A CA 1
ATOM 1910 C C . GLY A 1 244 ? 26.499 20.204 3.386 1.00 89.44 244 GLY A C 1
ATOM 1911 O O . GLY A 1 244 ? 27.306 19.950 2.499 1.00 89.44 244 GLY A O 1
ATOM 1912 N N . ASN A 1 245 ? 26.310 21.442 3.851 1.00 91.81 245 ASN A N 1
ATOM 1913 C CA . ASN A 1 245 ? 27.110 22.597 3.446 1.00 91.81 245 ASN A CA 1
ATOM 1914 C C . ASN A 1 245 ? 28.374 22.777 4.310 1.00 91.81 245 ASN A C 1
ATOM 1916 O O . ASN A 1 245 ? 28.636 22.039 5.265 1.00 91.81 245 ASN A O 1
ATOM 1920 N N . HIS A 1 246 ? 29.175 23.794 3.979 1.00 92.38 246 HIS A N 1
ATOM 1921 C CA . HIS A 1 246 ? 30.387 24.183 4.709 1.00 92.38 246 HIS A CA 1
ATOM 1922 C C . HIS A 1 246 ? 30.106 25.269 5.769 1.00 92.38 246 HIS A C 1
ATOM 1924 O O . HIS A 1 246 ? 30.985 26.070 6.101 1.00 92.38 246 HIS A O 1
ATOM 1930 N N . LEU A 1 247 ? 28.883 25.293 6.309 1.00 93.56 247 LEU A N 1
ATOM 1931 C CA . LEU A 1 247 ? 28.430 26.296 7.271 1.00 93.56 247 LEU A CA 1
ATOM 1932 C C . LEU A 1 247 ? 29.105 26.113 8.636 1.00 93.56 247 LEU A C 1
ATOM 1934 O O . LEU A 1 247 ? 29.283 24.993 9.117 1.00 93.56 247 LEU A O 1
ATOM 1938 N N . ASN A 1 248 ? 29.433 27.228 9.283 1.00 91.38 248 ASN A N 1
ATOM 1939 C CA . ASN A 1 248 ? 29.901 27.303 10.664 1.00 91.38 248 ASN A CA 1
ATOM 1940 C C . ASN A 1 248 ? 29.146 28.407 11.435 1.00 91.38 248 ASN A C 1
ATOM 1942 O O . ASN A 1 248 ? 28.312 29.109 10.868 1.00 91.38 248 ASN A O 1
ATOM 1946 N N . GLY A 1 249 ? 29.427 28.579 12.731 1.00 81.75 249 GLY A N 1
ATOM 1947 C CA . GLY A 1 249 ? 28.710 29.550 13.576 1.00 81.75 249 GLY A CA 1
ATOM 1948 C C . GLY A 1 249 ? 28.844 31.027 13.153 1.00 81.75 249 GLY A C 1
ATOM 1949 O O . GLY A 1 249 ? 28.073 31.860 13.624 1.00 81.75 249 GLY A O 1
ATOM 1950 N N . ASN A 1 250 ? 29.774 31.351 12.247 1.00 86.88 250 ASN A N 1
ATOM 1951 C CA . ASN A 1 250 ? 29.988 32.688 11.681 1.00 86.88 250 ASN A CA 1
ATOM 1952 C C . ASN A 1 250 ? 29.550 32.798 10.209 1.00 86.88 250 ASN A C 1
ATOM 1954 O O . ASN A 1 250 ? 29.800 33.814 9.570 1.00 86.88 250 ASN A O 1
ATOM 1958 N N . SER A 1 251 ? 28.911 31.767 9.653 1.00 94.81 251 SER A N 1
ATOM 1959 C CA . SER A 1 251 ? 28.460 31.759 8.256 1.00 94.81 251 SER A CA 1
ATOM 1960 C C . SER A 1 251 ? 27.219 32.614 7.989 1.00 94.81 251 SER A C 1
ATOM 1962 O O . SER A 1 251 ? 26.774 32.669 6.848 1.00 94.81 251 SER A O 1
ATOM 1964 N N . PHE A 1 252 ? 26.643 33.262 9.002 1.00 95.94 252 PHE A N 1
ATOM 1965 C CA . PHE A 1 252 ? 25.373 33.979 8.903 1.00 95.94 252 PHE A CA 1
ATOM 1966 C C . PHE A 1 252 ? 25.523 35.403 9.440 1.00 95.94 252 PHE A C 1
ATOM 1968 O O . PHE A 1 252 ? 26.020 35.592 10.552 1.00 95.94 252 PHE A O 1
ATOM 1975 N N . ASP A 1 253 ? 25.032 36.395 8.698 1.00 95.00 253 ASP A N 1
ATOM 1976 C CA . ASP A 1 253 ? 24.821 37.736 9.252 1.00 95.00 253 ASP A CA 1
ATOM 1977 C C . ASP A 1 253 ? 23.742 37.688 10.358 1.00 95.00 253 ASP A C 1
ATOM 1979 O O . ASP A 1 253 ? 22.804 36.889 10.286 1.00 95.00 253 ASP A O 1
ATOM 1983 N N . SER A 1 254 ? 23.798 38.596 11.343 1.00 83.19 254 SER A N 1
ATOM 1984 C CA . SER A 1 254 ? 22.873 38.667 12.503 1.00 83.19 254 SER A CA 1
ATOM 1985 C C . SER A 1 254 ? 21.382 38.806 12.153 1.00 83.19 254 SER A C 1
ATOM 1987 O O . SER A 1 254 ? 20.516 38.709 13.013 1.00 83.19 254 SER A O 1
ATOM 1989 N N . GLN A 1 255 ? 21.062 39.032 10.882 1.00 87.81 255 GLN A N 1
ATOM 1990 C CA . GLN A 1 255 ? 19.706 39.213 10.371 1.00 87.81 255 GLN A CA 1
ATOM 1991 C C . GLN A 1 255 ? 19.397 38.276 9.198 1.00 87.81 255 GLN A C 1
ATOM 1993 O O . GLN A 1 255 ? 18.521 38.568 8.392 1.00 87.81 255 GLN A O 1
ATOM 1998 N N . ALA A 1 256 ? 20.122 37.168 9.040 1.00 92.00 256 ALA A N 1
ATOM 1999 C CA . ALA A 1 256 ? 19.975 36.281 7.883 1.00 92.00 256 ALA A CA 1
ATOM 2000 C C . ALA A 1 256 ? 18.541 35.737 7.684 1.00 92.00 256 ALA A C 1
ATOM 2002 O O . ALA A 1 256 ? 18.105 35.584 6.541 1.00 92.00 256 ALA A O 1
ATOM 2003 N N . PHE A 1 257 ? 17.804 35.503 8.777 1.00 93.12 257 PHE A N 1
ATOM 2004 C CA . PHE A 1 257 ? 16.487 34.846 8.776 1.00 93.12 257 PHE A CA 1
ATOM 2005 C C . PHE A 1 257 ? 15.332 35.709 9.323 1.00 93.12 257 PHE A C 1
ATOM 2007 O O . PHE A 1 257 ? 14.269 35.168 9.613 1.00 93.12 257 PHE A O 1
ATOM 2014 N N . ILE A 1 258 ? 15.527 37.018 9.505 1.00 84.75 258 ILE A N 1
ATOM 2015 C CA . ILE A 1 258 ? 14.463 37.915 9.998 1.00 84.75 258 ILE A CA 1
ATOM 2016 C C . ILE A 1 258 ? 13.582 38.438 8.853 1.00 84.75 258 ILE A C 1
ATOM 2018 O O . ILE A 1 258 ? 13.977 38.367 7.686 1.00 84.75 258 ILE A O 1
ATOM 2022 N N . ASP A 1 259 ? 12.428 39.019 9.195 1.00 85.44 259 ASP A N 1
ATOM 2023 C CA . ASP A 1 259 ? 11.443 39.578 8.253 1.00 85.44 259 ASP A CA 1
ATOM 2024 C C . ASP A 1 259 ? 10.928 38.535 7.243 1.00 85.44 259 ASP A C 1
ATOM 2026 O O . ASP A 1 259 ? 10.663 38.826 6.073 1.00 85.44 259 ASP A O 1
ATOM 2030 N N . ALA A 1 260 ? 10.807 37.283 7.690 1.00 84.38 260 ALA A N 1
ATOM 2031 C CA . ALA A 1 260 ? 10.293 36.195 6.868 1.00 84.38 260 ALA A CA 1
ATOM 2032 C C . ALA A 1 260 ? 8.800 36.360 6.551 1.00 84.38 260 ALA A C 1
ATOM 2034 O O . ALA A 1 260 ? 8.327 35.853 5.535 1.00 84.38 260 ALA A O 1
ATOM 2035 N N . ASN A 1 261 ? 8.048 37.034 7.433 1.00 87.06 261 ASN A N 1
ATOM 2036 C CA . ASN A 1 261 ? 6.596 37.216 7.339 1.00 87.06 261 ASN A CA 1
ATOM 2037 C C . ASN A 1 261 ? 5.811 35.893 7.182 1.00 87.06 261 ASN A C 1
ATOM 2039 O O . ASN A 1 261 ? 4.711 35.869 6.620 1.00 87.06 261 ASN A O 1
ATOM 2043 N N . ARG A 1 262 ? 6.387 34.779 7.661 1.00 93.56 262 ARG A N 1
ATOM 2044 C CA . ARG A 1 262 ? 5.829 33.421 7.592 1.00 93.56 262 ARG A CA 1
ATOM 2045 C C . ARG A 1 262 ? 6.566 32.443 8.515 1.00 93.56 262 ARG A C 1
ATOM 2047 O O . ARG A 1 262 ? 7.723 32.695 8.843 1.00 93.56 262 ARG A O 1
ATOM 2054 N N . PRO A 1 263 ? 5.968 31.291 8.871 1.00 95.31 263 PRO A N 1
ATOM 2055 C CA . PRO A 1 263 ? 6.684 30.237 9.590 1.00 95.31 263 PRO A CA 1
ATOM 2056 C C . PRO A 1 263 ? 7.810 29.616 8.743 1.00 95.31 263 PRO A C 1
ATOM 2058 O O . PRO A 1 263 ? 7.589 29.288 7.575 1.00 95.31 263 PRO A O 1
ATOM 2061 N N . ILE A 1 264 ? 8.979 29.364 9.333 1.00 96.19 264 ILE A N 1
ATOM 2062 C CA . ILE A 1 264 ? 10.144 28.750 8.677 1.00 96.19 264 ILE A CA 1
ATOM 2063 C C . ILE A 1 264 ? 10.660 27.544 9.471 1.00 96.19 264 ILE A C 1
ATOM 2065 O O . ILE A 1 264 ? 10.821 27.582 10.689 1.00 96.19 264 ILE A O 1
ATOM 2069 N N . LYS A 1 265 ? 11.004 26.469 8.760 1.00 97.38 265 LYS A N 1
ATOM 2070 C CA . LYS A 1 265 ? 11.744 25.323 9.299 1.00 97.38 265 LYS A CA 1
ATOM 2071 C C . LYS A 1 265 ? 13.104 25.229 8.623 1.00 97.38 265 LYS A C 1
ATOM 2073 O O . LYS A 1 265 ? 13.153 25.081 7.406 1.00 97.38 265 LYS A O 1
ATOM 2078 N N . ILE A 1 266 ? 14.181 25.295 9.398 1.00 96.81 266 ILE A N 1
ATOM 2079 C CA . ILE A 1 266 ? 15.558 25.189 8.898 1.00 96.81 266 ILE A CA 1
ATOM 2080 C C . ILE A 1 266 ? 16.089 23.789 9.195 1.00 96.81 266 ILE A C 1
ATOM 2082 O O . ILE A 1 266 ? 16.033 23.346 10.340 1.00 96.81 266 ILE A O 1
ATOM 2086 N N . TYR A 1 267 ? 16.646 23.120 8.189 1.00 95.50 267 TYR A N 1
ATOM 2087 C CA . TYR A 1 267 ? 17.327 21.836 8.336 1.00 95.50 267 TYR A CA 1
ATOM 2088 C C . TYR A 1 267 ? 18.834 22.019 8.125 1.00 95.50 267 TYR A C 1
ATOM 2090 O O . TYR A 1 267 ? 19.273 22.404 7.044 1.00 95.50 267 TYR A O 1
ATOM 2098 N N . PHE A 1 268 ? 19.633 21.735 9.155 1.00 93.38 268 PHE A N 1
ATOM 2099 C CA . PHE A 1 268 ? 21.101 21.690 9.074 1.00 93.38 268 PHE A CA 1
ATOM 2100 C C . PHE A 1 268 ? 21.648 20.262 8.925 1.00 93.38 268 PHE A C 1
ATOM 2102 O O . PHE A 1 268 ? 22.844 20.080 8.664 1.00 93.38 268 PHE A O 1
ATOM 2109 N N . GLY A 1 269 ? 20.790 19.255 9.071 1.00 85.75 269 GLY A N 1
ATOM 2110 C CA . GLY A 1 269 ? 21.134 17.855 8.877 1.00 85.75 269 GLY A CA 1
ATOM 2111 C C . GLY A 1 269 ? 19.904 17.010 8.565 1.00 85.75 269 GLY A C 1
ATOM 2112 O O . GLY A 1 269 ? 18.860 17.144 9.203 1.00 85.75 269 GLY A O 1
ATOM 2113 N N . LEU A 1 270 ? 20.055 16.101 7.608 1.00 83.69 270 LEU A N 1
ATOM 2114 C CA . LEU A 1 270 ? 19.074 15.096 7.192 1.00 83.69 270 LEU A CA 1
ATOM 2115 C C . LEU A 1 270 ? 19.823 13.785 6.896 1.00 83.69 270 LEU A C 1
ATOM 2117 O O . LEU A 1 270 ? 21.042 13.711 7.040 1.00 83.69 270 LEU A O 1
ATOM 2121 N N . SER A 1 271 ? 19.127 12.734 6.457 1.00 74.75 271 SER A N 1
ATOM 2122 C CA . SER A 1 271 ? 19.782 11.477 6.050 1.00 74.75 271 SER A CA 1
ATOM 2123 C C . SER A 1 271 ? 20.806 11.660 4.916 1.00 74.75 271 SER A C 1
ATOM 2125 O O . SER A 1 271 ? 21.680 10.814 4.743 1.00 74.75 271 SER A O 1
ATOM 2127 N N . SER A 1 272 ? 20.725 12.767 4.172 1.00 70.50 272 SER A N 1
ATOM 2128 C CA . SER A 1 272 ? 21.622 13.134 3.074 1.00 70.50 272 SER A CA 1
ATOM 2129 C C . SER A 1 272 ? 22.973 13.721 3.510 1.00 70.50 272 SER A C 1
ATOM 2131 O O . SER A 1 272 ? 23.877 13.782 2.681 1.00 70.50 272 SER A O 1
ATOM 2133 N N . GLY A 1 273 ? 23.156 14.137 4.771 1.00 80.75 273 GLY A N 1
ATOM 2134 C CA . GLY A 1 273 ? 24.422 14.710 5.244 1.00 80.75 273 GLY A CA 1
ATOM 2135 C C . GLY A 1 273 ? 24.306 15.557 6.516 1.00 80.75 273 GLY A C 1
ATOM 2136 O O . GLY A 1 273 ? 23.230 15.720 7.083 1.00 80.75 273 GLY A O 1
ATOM 2137 N N . CYS A 1 274 ? 25.428 16.130 6.964 1.00 86.62 274 CYS A N 1
ATOM 2138 C CA . CYS A 1 274 ? 25.492 17.022 8.129 1.00 86.62 274 CYS A CA 1
ATOM 2139 C C . CYS A 1 274 ? 26.409 18.218 7.844 1.00 86.62 274 CYS A C 1
ATOM 2141 O O . CYS A 1 274 ? 27.468 18.047 7.238 1.00 86.62 274 CYS A O 1
ATOM 2143 N N . ASN A 1 275 ? 26.072 19.401 8.364 1.00 89.62 275 ASN A N 1
ATOM 2144 C CA . ASN A 1 275 ? 27.000 20.537 8.420 1.00 89.62 275 ASN A CA 1
ATOM 2145 C C . ASN A 1 275 ? 28.052 20.318 9.521 1.00 89.62 275 ASN A C 1
ATOM 2147 O O . ASN A 1 275 ? 27.897 20.777 10.649 1.00 89.62 275 ASN A O 1
ATOM 2151 N N . ARG A 1 276 ? 29.135 19.596 9.212 1.00 87.00 276 ARG A N 1
ATOM 2152 C CA . ARG A 1 276 ? 30.140 19.184 10.217 1.00 87.00 276 ARG A CA 1
ATOM 2153 C C . ARG A 1 276 ? 30.915 20.345 10.852 1.00 87.00 276 ARG A C 1
ATOM 2155 O O . ARG A 1 276 ? 31.428 20.191 11.954 1.00 87.00 276 ARG A O 1
ATOM 2162 N N . ASN A 1 277 ? 30.984 21.494 10.179 1.00 89.50 277 ASN A N 1
ATOM 2163 C CA . ASN A 1 277 ? 31.672 22.690 10.678 1.00 89.50 277 ASN A CA 1
ATOM 2164 C C . ASN A 1 277 ? 30.776 23.569 11.574 1.00 89.50 277 ASN A C 1
ATOM 2166 O O . ASN A 1 277 ? 31.266 24.517 12.199 1.00 89.50 277 ASN A O 1
ATOM 2170 N N . LEU A 1 278 ? 29.477 23.264 11.667 1.00 90.62 278 LEU A N 1
ATOM 2171 C CA . LEU A 1 278 ? 28.522 24.004 12.484 1.00 90.62 278 LEU A CA 1
ATOM 2172 C C . LEU A 1 278 ? 28.597 23.529 13.936 1.00 90.62 278 LEU A C 1
ATOM 2174 O O . LEU A 1 278 ? 27.820 22.696 14.393 1.00 90.62 278 LEU A O 1
ATOM 2178 N N . THR A 1 279 ? 29.576 24.071 14.656 1.00 88.25 279 THR A N 1
ATOM 2179 C CA . THR A 1 279 ? 29.887 23.678 16.036 1.00 88.25 279 THR A CA 1
ATOM 2180 C C . THR A 1 279 ? 29.063 24.412 17.095 1.00 88.25 279 THR A C 1
ATOM 2182 O O . THR A 1 279 ? 29.052 23.984 18.241 1.00 88.25 279 THR A O 1
ATOM 2185 N N . PHE A 1 280 ? 28.365 25.498 16.756 1.00 89.69 280 PHE A N 1
ATOM 2186 C CA . PHE A 1 280 ? 27.447 26.212 17.653 1.00 89.69 280 PHE A CA 1
ATOM 2187 C C . PHE A 1 280 ? 26.422 27.025 16.845 1.00 89.69 280 PHE A C 1
ATOM 2189 O O . PHE A 1 280 ? 26.672 27.369 15.688 1.00 89.69 280 PHE A O 1
ATOM 2196 N N . LEU A 1 281 ? 25.287 27.357 17.465 1.00 91.75 281 LEU A N 1
ATOM 2197 C CA . LEU A 1 281 ? 24.278 28.278 16.938 1.00 91.75 281 LEU A CA 1
ATOM 2198 C C . LEU A 1 281 ? 24.498 29.666 17.551 1.00 91.75 281 LEU A C 1
ATOM 2200 O O . LEU A 1 281 ? 24.373 29.853 18.762 1.00 91.75 281 LEU A O 1
ATOM 2204 N N . ASN A 1 282 ? 24.848 30.644 16.717 1.00 91.94 282 ASN A N 1
ATOM 2205 C CA . ASN A 1 282 ? 25.104 32.013 17.155 1.00 91.94 282 ASN A CA 1
ATOM 2206 C C . ASN A 1 282 ? 23.809 32.690 17.642 1.00 91.94 282 ASN A C 1
ATOM 2208 O O . ASN A 1 282 ? 22.869 32.858 16.863 1.00 91.94 282 ASN A O 1
ATOM 2212 N N . GLN A 1 283 ? 23.786 33.106 18.913 1.00 91.31 283 GLN A N 1
ATOM 2213 C CA . GLN A 1 283 ? 22.638 33.763 19.546 1.00 91.31 283 GLN A CA 1
ATOM 2214 C C . GLN A 1 283 ? 22.124 34.946 18.720 1.00 91.31 283 GLN A C 1
ATOM 2216 O O . GLN A 1 283 ? 20.933 35.041 18.451 1.00 91.31 283 GLN A O 1
ATOM 2221 N N . THR A 1 284 ? 23.034 35.797 18.234 1.00 91.69 284 THR A N 1
ATOM 2222 C CA . THR A 1 284 ? 22.678 37.019 17.494 1.00 91.69 284 THR A CA 1
ATOM 2223 C C . THR A 1 284 ? 21.954 36.760 16.174 1.00 91.69 284 THR A C 1
ATOM 2225 O O . THR A 1 284 ? 21.364 37.686 15.634 1.00 91.69 284 THR A O 1
ATOM 2228 N N . VAL A 1 285 ? 21.990 35.526 15.663 1.00 93.62 285 VAL A N 1
ATOM 2229 C CA . VAL A 1 285 ? 21.338 35.107 14.416 1.00 93.62 285 VAL A CA 1
ATOM 2230 C C . VAL A 1 285 ? 20.037 34.361 14.713 1.00 93.62 285 VAL A C 1
ATOM 2232 O O . VAL A 1 285 ? 18.996 34.664 14.133 1.00 93.62 285 VAL A O 1
ATOM 2235 N N . PHE A 1 286 ? 20.095 33.361 15.598 1.00 94.56 286 PHE A N 1
ATOM 2236 C CA . PHE A 1 286 ? 19.008 32.392 15.760 1.00 94.56 286 PHE A CA 1
ATOM 2237 C C . PHE A 1 286 ? 18.002 32.758 16.854 1.00 94.56 286 PHE A C 1
ATOM 2239 O O . PHE A 1 286 ? 16.847 32.360 16.743 1.00 94.56 286 PHE A O 1
ATOM 2246 N N . GLU A 1 287 ? 18.382 33.536 17.869 1.00 93.12 287 GLU A N 1
ATOM 2247 C CA . GLU A 1 287 ? 17.431 34.004 18.885 1.00 93.12 287 GLU A CA 1
ATOM 2248 C C . GLU A 1 287 ? 16.388 34.968 18.285 1.00 93.12 287 GLU A C 1
ATOM 2250 O O . GLU A 1 287 ? 15.194 34.722 18.471 1.00 93.12 287 GLU A O 1
ATOM 2255 N N . PRO A 1 288 ? 16.761 35.987 17.474 1.00 91.94 288 PRO A N 1
ATOM 2256 C CA . PRO A 1 288 ? 15.772 36.804 16.769 1.00 91.94 288 PRO A CA 1
ATOM 2257 C C . PRO A 1 288 ? 14.871 35.977 15.847 1.00 91.94 288 PRO A C 1
ATOM 2259 O O . PRO A 1 288 ? 13.668 36.197 15.817 1.00 91.94 288 PRO A O 1
ATOM 2262 N N . PHE A 1 289 ? 15.431 34.989 15.141 1.00 94.31 289 PHE A N 1
ATOM 2263 C CA . PHE A 1 289 ? 14.675 34.102 14.254 1.00 94.31 289 PHE A CA 1
ATOM 2264 C C . PHE A 1 289 ? 13.614 33.274 14.992 1.00 94.31 289 PHE A C 1
ATOM 2266 O O . PHE A 1 289 ? 12.479 33.175 14.533 1.00 94.31 289 PHE A O 1
ATOM 2273 N N . LEU A 1 290 ? 13.962 32.667 16.128 1.00 93.44 290 LEU A N 1
ATOM 2274 C CA . LEU A 1 290 ? 13.017 31.860 16.907 1.00 93.44 290 LEU A CA 1
ATOM 2275 C C . LEU A 1 290 ? 11.938 32.718 17.581 1.00 93.44 290 LEU A C 1
ATOM 2277 O O . LEU A 1 290 ? 10.814 32.246 17.754 1.00 93.44 290 LEU A O 1
ATOM 2281 N N . ASN A 1 291 ? 12.263 33.974 17.905 1.00 91.31 291 ASN A N 1
ATOM 2282 C CA . ASN A 1 291 ? 11.321 34.953 18.446 1.00 91.31 291 ASN A CA 1
ATOM 2283 C C . ASN A 1 291 ? 10.391 35.563 17.390 1.00 91.31 291 ASN A C 1
ATOM 2285 O O . ASN A 1 291 ? 9.261 35.910 17.724 1.00 91.31 291 ASN A O 1
ATOM 2289 N N . ASP A 1 292 ? 10.842 35.679 16.138 1.00 88.00 292 ASP A N 1
ATOM 2290 C CA . ASP A 1 292 ? 10.058 36.242 15.028 1.00 88.00 292 ASP A CA 1
ATOM 2291 C C . ASP A 1 292 ? 8.742 35.474 14.812 1.00 88.00 292 ASP A C 1
ATOM 2293 O O . ASP A 1 292 ? 7.702 36.057 14.504 1.00 88.00 292 ASP A O 1
ATOM 2297 N N . ASN A 1 293 ? 8.752 34.152 15.030 1.00 90.06 293 ASN A N 1
ATOM 2298 C CA . ASN A 1 293 ? 7.554 33.323 14.960 1.00 90.06 293 ASN A CA 1
ATOM 2299 C C . ASN A 1 293 ? 7.691 32.046 15.809 1.00 90.06 293 ASN A C 1
ATOM 2301 O O . ASN A 1 293 ? 8.611 31.259 15.607 1.00 90.06 293 ASN A O 1
ATOM 2305 N N . GLN A 1 294 ? 6.723 31.771 16.691 1.00 90.19 294 GLN A N 1
ATOM 2306 C CA . GLN A 1 294 ? 6.739 30.587 17.573 1.00 90.19 294 GLN A CA 1
ATOM 2307 C C . GLN A 1 294 ? 6.712 29.242 16.826 1.00 90.19 294 GLN A C 1
ATOM 2309 O O . GLN A 1 294 ? 7.098 28.213 17.376 1.00 90.19 294 GLN A O 1
ATOM 2314 N N . LEU A 1 295 ? 6.254 29.226 15.569 1.00 93.25 295 LEU A N 1
ATOM 2315 C CA . LEU A 1 295 ? 6.268 28.034 14.718 1.00 93.25 295 LEU A CA 1
ATOM 2316 C C . LEU A 1 295 ? 7.617 27.816 14.016 1.00 93.25 295 LEU A C 1
ATOM 2318 O O . LEU A 1 295 ? 7.771 26.810 13.315 1.00 93.25 295 LEU A O 1
ATOM 2322 N N . ASN A 1 296 ? 8.578 28.731 14.181 1.00 95.38 296 ASN A N 1
ATOM 2323 C CA . ASN A 1 296 ? 9.914 28.572 13.630 1.00 95.38 296 ASN A CA 1
ATOM 2324 C C . ASN A 1 296 ? 10.646 27.443 14.348 1.00 95.38 296 ASN A C 1
ATOM 2326 O O . ASN A 1 296 ? 10.648 27.371 15.578 1.00 95.38 296 ASN A O 1
ATOM 2330 N N . THR A 1 297 ? 11.278 26.558 13.576 1.00 97.00 297 THR A N 1
ATOM 2331 C CA . THR A 1 297 ? 12.050 25.442 14.135 1.00 97.00 297 THR A CA 1
ATOM 2332 C C . THR A 1 297 ? 13.376 25.251 13.422 1.00 97.00 297 THR A C 1
ATOM 2334 O O . THR A 1 297 ? 13.459 25.419 12.205 1.00 97.00 297 THR A O 1
ATOM 2337 N N . ILE A 1 298 ? 14.381 24.801 14.165 1.00 95.31 298 ILE A N 1
ATOM 2338 C CA . ILE A 1 298 ? 15.692 24.403 13.650 1.00 95.31 298 ILE A CA 1
ATOM 2339 C C . ILE A 1 298 ? 15.840 22.901 13.880 1.00 95.31 298 ILE A C 1
ATOM 2341 O O . ILE A 1 298 ? 15.641 22.433 14.994 1.00 95.31 298 ILE A O 1
ATOM 2345 N N . ASP A 1 299 ? 16.187 22.133 12.855 1.00 94.00 299 ASP A N 1
ATOM 2346 C CA . ASP A 1 299 ? 16.484 20.707 12.974 1.00 94.00 299 ASP A CA 1
ATOM 2347 C C . ASP A 1 299 ? 17.957 20.453 12.646 1.00 94.00 299 ASP A C 1
ATOM 2349 O O . ASP A 1 299 ? 18.421 20.698 11.530 1.00 94.00 299 ASP A O 1
ATOM 2353 N N . MET A 1 300 ? 18.701 19.963 13.637 1.00 89.06 300 MET A N 1
ATOM 2354 C CA . MET A 1 300 ? 20.124 19.659 13.487 1.00 89.06 300 MET A CA 1
ATOM 2355 C C . MET A 1 300 ? 20.379 18.328 12.771 1.00 89.06 300 MET A C 1
ATOM 2357 O O . MET A 1 300 ? 21.508 18.094 12.355 1.00 89.06 300 MET A O 1
ATOM 2361 N N . GLY A 1 301 ? 19.366 17.470 12.612 1.00 85.50 301 GLY A N 1
ATOM 2362 C CA . GLY A 1 301 ? 19.473 16.144 12.003 1.00 85.50 301 GLY A CA 1
ATOM 2363 C C . GLY A 1 301 ? 19.865 15.035 12.982 1.00 85.50 301 GLY A C 1
ATOM 2364 O O . GLY A 1 301 ? 20.774 15.170 13.807 1.00 85.50 301 GLY A O 1
ATOM 2365 N N . ARG A 1 302 ? 19.194 13.877 12.885 1.00 80.00 302 ARG A N 1
ATOM 2366 C CA . ARG A 1 302 ? 19.531 12.694 13.697 1.00 80.00 302 ARG A CA 1
ATOM 2367 C C . ARG A 1 302 ? 20.943 12.206 13.360 1.00 80.00 302 ARG A C 1
ATOM 2369 O O . ARG A 1 302 ? 21.219 11.844 12.227 1.00 80.00 302 ARG A O 1
ATOM 2376 N N . GLY A 1 303 ? 21.818 12.170 14.365 1.00 72.50 303 GLY A N 1
ATOM 2377 C CA . GLY A 1 303 ? 23.214 11.736 14.212 1.00 72.50 303 GLY A CA 1
ATOM 2378 C C . GLY A 1 303 ? 24.201 12.852 13.849 1.00 72.50 303 GLY A C 1
ATOM 2379 O O . GLY A 1 303 ? 25.402 12.644 13.975 1.00 72.50 303 GLY A O 1
ATOM 2380 N N . CYS A 1 304 ? 23.725 14.050 13.501 1.00 74.25 304 CYS A N 1
ATOM 2381 C CA . CYS A 1 304 ? 24.576 15.198 13.169 1.00 74.25 304 CYS A CA 1
ATOM 2382 C C . CYS A 1 304 ? 24.993 16.038 14.390 1.00 74.25 304 CYS A C 1
ATOM 2384 O O . CYS A 1 304 ? 25.950 16.804 14.315 1.00 74.25 304 CYS A O 1
ATOM 2386 N N . GLY A 1 305 ? 24.310 15.881 15.531 1.00 61.25 305 GLY A N 1
ATOM 2387 C CA . GLY A 1 305 ? 24.565 16.670 16.743 1.00 61.25 305 GLY A CA 1
ATOM 2388 C C . GLY A 1 305 ? 25.944 16.462 17.385 1.00 61.25 305 GLY A C 1
ATOM 2389 O O . GLY A 1 305 ? 26.403 17.330 18.110 1.00 61.25 305 GLY A O 1
ATOM 2390 N N . GLY A 1 306 ? 26.660 15.369 17.091 1.00 63.41 306 GLY A N 1
ATOM 2391 C CA . GLY A 1 306 ? 27.962 15.072 17.716 1.00 63.41 306 GLY A CA 1
ATOM 2392 C C . GLY A 1 306 ? 29.067 16.114 17.473 1.00 63.41 306 GLY A C 1
ATOM 2393 O O . GLY A 1 306 ? 30.091 16.077 18.146 1.00 63.41 306 GLY A O 1
ATOM 2394 N N . HIS A 1 307 ? 28.868 17.045 16.538 1.00 72.19 307 HIS A N 1
ATOM 2395 C CA . HIS A 1 307 ? 29.809 18.127 16.230 1.00 72.19 307 HIS A CA 1
ATOM 2396 C C . HIS A 1 307 ? 29.501 19.440 16.964 1.00 72.19 307 HIS A C 1
ATOM 2398 O O . HIS A 1 307 ? 30.302 20.373 16.906 1.00 72.19 307 HIS A O 1
ATOM 2404 N N . VAL A 1 308 ? 28.358 19.530 17.652 1.00 80.31 308 VAL A N 1
ATOM 2405 C CA . VAL A 1 308 ? 27.944 20.745 18.355 1.00 80.31 308 VAL A CA 1
ATOM 2406 C C . VAL A 1 308 ? 28.573 20.786 19.748 1.00 80.31 308 VAL A C 1
ATOM 2408 O O . VAL A 1 308 ? 28.405 19.878 20.569 1.00 80.31 308 VAL A O 1
ATOM 2411 N N . LEU A 1 309 ? 29.301 21.868 20.012 1.00 81.50 309 LEU A N 1
ATOM 2412 C CA . LEU A 1 309 ? 29.921 22.189 21.287 1.00 81.50 309 LEU A CA 1
ATOM 2413 C C . LEU A 1 309 ? 28.879 22.871 22.177 1.00 81.50 309 LEU A C 1
ATOM 2415 O O . LEU A 1 309 ? 28.502 24.022 21.960 1.00 81.50 309 LEU A O 1
ATOM 2419 N N . CYS A 1 310 ? 28.407 22.157 23.193 1.00 77.12 310 CYS A N 1
ATOM 2420 C CA . CYS A 1 310 ? 27.460 22.680 24.176 1.00 77.12 310 CYS A CA 1
ATOM 2421 C C . CYS A 1 310 ? 28.177 23.454 25.287 1.00 77.12 310 CYS A C 1
ATOM 2423 O O . CYS A 1 310 ? 28.106 23.087 26.457 1.00 77.12 310 CYS A O 1
ATOM 2425 N N . ASP A 1 311 ? 28.904 24.501 24.902 1.00 81.62 311 ASP A N 1
ATOM 2426 C CA . ASP A 1 311 ? 29.587 25.408 25.823 1.00 81.62 311 ASP A CA 1
ATOM 2427 C C . ASP A 1 311 ? 28.750 26.667 26.118 1.00 81.62 311 ASP A C 1
ATOM 2429 O O . ASP A 1 311 ? 27.575 26.770 25.755 1.00 81.62 311 ASP A O 1
ATOM 2433 N N . CYS A 1 312 ? 29.355 27.649 26.790 1.00 81.00 312 CYS A N 1
ATOM 2434 C CA . CYS A 1 312 ? 28.696 28.889 27.198 1.00 81.00 312 CYS A CA 1
ATOM 2435 C C . CYS A 1 312 ? 28.023 29.654 26.041 1.00 81.00 312 CYS A C 1
ATOM 2437 O O . CYS A 1 312 ? 27.074 30.397 26.288 1.00 81.00 312 CYS A O 1
ATOM 2439 N N . ARG A 1 313 ? 28.450 29.452 24.784 1.00 86.81 313 ARG A N 1
ATOM 2440 C CA . ARG A 1 313 ? 27.843 30.073 23.593 1.00 86.81 313 ARG A CA 1
ATOM 2441 C C . ARG A 1 313 ? 26.439 29.550 23.287 1.00 86.81 313 ARG A C 1
ATOM 2443 O O . ARG A 1 313 ? 25.703 30.214 22.570 1.00 86.81 313 ARG A O 1
ATOM 2450 N N . MET A 1 314 ? 26.061 28.393 23.831 1.00 86.81 314 MET A N 1
ATOM 2451 C CA . MET A 1 314 ? 24.752 27.756 23.630 1.00 86.81 314 MET A CA 1
ATOM 2452 C C . MET A 1 314 ? 23.790 27.969 24.811 1.00 86.81 314 MET A C 1
ATOM 2454 O O . MET A 1 314 ? 22.658 27.489 24.778 1.00 86.81 314 MET A O 1
ATOM 2458 N N . ARG A 1 315 ? 24.207 28.711 25.852 1.00 83.88 315 ARG A N 1
ATOM 2459 C CA . ARG A 1 315 ? 23.422 28.945 27.082 1.00 83.88 315 ARG A CA 1
ATOM 2460 C C . ARG A 1 315 ? 22.073 29.614 26.834 1.00 83.88 315 ARG A C 1
ATOM 2462 O O . ARG A 1 315 ? 21.109 29.312 27.535 1.00 83.88 315 ARG A O 1
ATOM 2469 N N . TRP A 1 316 ? 22.007 30.494 25.843 1.00 89.38 316 TRP A N 1
ATOM 2470 C CA . TRP A 1 316 ? 20.798 31.233 25.484 1.00 89.38 316 TRP A CA 1
ATOM 2471 C C . TRP A 1 316 ? 19.631 30.316 25.083 1.00 89.38 316 TRP A C 1
ATOM 2473 O O . TRP A 1 316 ? 18.484 30.662 25.333 1.00 89.38 316 TRP A O 1
ATOM 2483 N N . ILE A 1 317 ? 19.907 29.117 24.551 1.00 88.69 317 ILE A N 1
ATOM 2484 C CA . ILE A 1 317 ? 18.868 28.155 24.150 1.00 88.69 317 ILE A CA 1
ATOM 2485 C C . ILE A 1 317 ? 18.063 27.685 25.363 1.00 88.69 317 ILE A C 1
ATOM 2487 O O . ILE A 1 317 ? 16.838 27.670 25.312 1.00 88.69 317 ILE A O 1
ATOM 2491 N N . VAL A 1 318 ? 18.758 27.335 26.451 1.00 84.12 318 VAL A N 1
ATOM 2492 C CA . VAL A 1 318 ? 18.127 26.868 27.696 1.00 84.12 318 VAL A CA 1
ATOM 2493 C C . VAL A 1 318 ? 17.545 28.041 28.480 1.00 84.12 318 VAL A C 1
ATOM 2495 O O . VAL A 1 318 ? 16.442 27.956 29.002 1.00 84.12 318 VAL A O 1
ATOM 2498 N N . ALA A 1 319 ? 18.254 29.173 28.536 1.00 82.12 319 ALA A N 1
ATOM 2499 C CA . ALA A 1 319 ? 17.758 30.364 29.228 1.00 82.12 319 ALA A CA 1
ATOM 2500 C C . ALA A 1 319 ? 16.477 30.937 28.588 1.00 82.12 319 ALA A C 1
ATOM 2502 O O . ALA A 1 319 ? 15.638 31.488 29.296 1.00 82.12 319 ALA A O 1
ATOM 2503 N N . GLY A 1 320 ? 16.332 30.802 27.267 1.00 82.06 320 GLY A N 1
ATOM 2504 C CA . GLY A 1 320 ? 15.167 31.249 26.505 1.00 82.06 320 GLY A CA 1
ATOM 2505 C C . GLY A 1 320 ? 14.068 30.198 26.310 1.00 82.06 320 GLY A C 1
ATOM 2506 O O . GLY A 1 320 ? 13.082 30.500 25.646 1.00 82.06 320 GLY A O 1
ATOM 2507 N N . ASN A 1 321 ? 14.201 28.990 26.877 1.00 85.00 321 ASN A N 1
ATOM 2508 C CA . ASN A 1 321 ? 13.266 27.863 26.709 1.00 85.00 321 ASN A CA 1
ATOM 2509 C C . ASN A 1 321 ? 13.020 27.443 25.236 1.00 85.00 321 ASN A C 1
ATOM 2511 O O . ASN A 1 321 ? 11.899 27.100 24.848 1.00 85.00 321 ASN A O 1
ATOM 2515 N N . TYR A 1 322 ? 14.052 27.481 24.386 1.00 90.12 322 TYR A N 1
ATOM 2516 C CA . TYR A 1 322 ? 13.938 27.184 22.949 1.00 90.12 322 TYR A CA 1
ATOM 2517 C C . TYR A 1 322 ? 14.073 25.688 22.599 1.00 90.12 322 TYR A C 1
ATOM 2519 O O . TYR A 1 322 ? 14.102 25.323 21.419 1.00 90.12 322 TYR A O 1
ATOM 2527 N N . GLU A 1 323 ? 14.148 24.785 23.580 1.00 81.75 323 GLU A N 1
ATOM 2528 C CA . GLU A 1 323 ? 14.451 23.363 23.357 1.00 81.75 323 GLU A CA 1
ATOM 2529 C C . GLU A 1 323 ? 13.400 22.642 22.505 1.00 81.75 323 GLU A C 1
ATOM 2531 O O . GLU A 1 323 ? 13.723 21.694 21.794 1.00 81.75 323 GLU A O 1
ATOM 2536 N N . GLN A 1 324 ? 12.143 23.090 22.535 1.00 85.50 324 GLN A N 1
ATOM 2537 C CA . GLN A 1 324 ? 11.080 22.502 21.712 1.00 85.50 324 GLN A CA 1
ATOM 2538 C C . GLN A 1 324 ? 11.138 22.959 20.246 1.00 85.50 324 GLN A C 1
ATOM 2540 O O . GLN A 1 324 ? 10.692 22.232 19.351 1.00 85.50 324 GLN A O 1
ATOM 2545 N N . GLN A 1 325 ? 11.703 24.143 19.988 1.00 93.69 325 GLN A N 1
ATOM 2546 C CA . GLN A 1 325 ? 11.880 24.688 18.642 1.00 93.69 325 GLN A CA 1
ATOM 2547 C C . GLN A 1 325 ? 13.173 24.184 17.979 1.00 93.69 325 GLN A C 1
ATOM 2549 O O . GLN A 1 325 ? 13.244 24.149 16.749 1.00 93.69 325 GLN A O 1
ATOM 2554 N N . ILE A 1 326 ? 14.171 23.740 18.756 1.00 91.62 326 ILE A N 1
ATOM 2555 C CA . ILE A 1 326 ? 15.436 23.191 18.242 1.00 91.62 326 ILE A CA 1
ATOM 2556 C C . ILE A 1 326 ? 15.473 21.663 18.397 1.00 91.62 326 ILE A C 1
ATOM 2558 O O . ILE A 1 326 ? 15.693 21.115 19.474 1.00 91.62 326 ILE A O 1
ATOM 2562 N N . LYS A 1 327 ? 15.301 20.951 17.286 1.00 89.75 327 LYS A N 1
ATOM 2563 C CA . LYS A 1 327 ? 15.207 19.490 17.225 1.00 89.75 327 LYS A CA 1
ATOM 2564 C C . LYS A 1 327 ? 16.556 18.829 16.970 1.00 89.75 327 LYS A C 1
ATOM 2566 O O . LYS A 1 327 ? 17.426 19.371 16.292 1.00 89.75 327 LYS A O 1
ATOM 2571 N N . ASN A 1 328 ? 16.691 17.601 17.479 1.00 85.44 328 ASN A N 1
ATOM 2572 C CA . ASN A 1 328 ? 17.841 16.711 17.264 1.00 85.44 328 ASN A CA 1
ATOM 2573 C C . ASN A 1 328 ? 19.208 17.291 17.680 1.00 85.44 328 ASN A C 1
ATOM 2575 O O . ASN A 1 328 ? 20.252 16.782 17.267 1.00 85.44 328 ASN A O 1
ATOM 2579 N N . LEU A 1 329 ? 19.216 18.313 18.535 1.00 84.31 329 LEU A N 1
ATOM 2580 C CA . LEU A 1 329 ? 20.428 18.871 19.117 1.00 84.31 329 LEU A CA 1
ATOM 2581 C C . LEU A 1 329 ? 20.988 17.916 20.186 1.00 84.31 329 LEU A C 1
ATOM 2583 O O . LEU A 1 329 ? 20.291 17.546 21.130 1.00 84.31 329 LEU A O 1
ATOM 2587 N N . LYS A 1 330 ? 22.252 17.515 20.035 1.00 79.56 330 LYS A N 1
ATOM 2588 C CA . LYS A 1 330 ? 23.005 16.694 20.997 1.00 79.56 330 LYS A CA 1
ATOM 2589 C C . LYS A 1 330 ? 24.393 17.287 21.186 1.00 79.56 330 LYS A C 1
ATOM 2591 O O . LYS A 1 330 ? 24.872 17.963 20.288 1.00 79.56 330 LYS A O 1
ATOM 2596 N N . CYS A 1 331 ? 25.024 17.020 22.322 1.00 75.62 331 CYS A N 1
ATOM 2597 C CA . CYS A 1 331 ? 26.354 17.539 22.632 1.00 75.62 331 CYS A CA 1
ATOM 2598 C C . CYS A 1 331 ? 27.453 16.523 22.290 1.00 75.62 331 CYS A C 1
ATOM 2600 O O . CYS A 1 331 ? 27.275 15.321 22.514 1.00 75.62 331 CYS A O 1
ATOM 2602 N N . GLY A 1 332 ? 28.584 17.009 21.764 1.00 64.06 332 GLY A N 1
ATOM 2603 C CA . GLY A 1 332 ? 29.727 16.185 21.339 1.00 64.06 332 GLY A CA 1
ATOM 2604 C C . GLY A 1 332 ? 30.378 15.328 22.436 1.00 64.06 332 GLY A C 1
ATOM 2605 O O . GLY A 1 332 ? 30.952 14.286 22.128 1.00 64.06 332 GLY A O 1
ATOM 2606 N N . ASP A 1 333 ? 30.198 15.672 23.715 1.00 54.59 333 ASP A N 1
ATOM 2607 C CA . ASP A 1 333 ? 30.765 14.949 24.865 1.00 54.59 333 ASP A CA 1
ATOM 2608 C C . ASP A 1 333 ? 29.909 13.731 25.284 1.00 54.59 333 ASP A C 1
ATOM 2610 O O . ASP A 1 333 ? 29.457 13.609 26.423 1.00 54.59 333 ASP A O 1
ATOM 2614 N N . GLY A 1 334 ? 29.639 12.817 24.346 1.00 54.25 334 GLY A N 1
ATOM 2615 C CA . GLY A 1 334 ? 28.950 11.546 24.623 1.00 54.25 334 GLY A CA 1
ATOM 2616 C C . GLY A 1 334 ? 27.443 11.523 24.338 1.00 54.25 334 GLY A C 1
ATOM 2617 O O . GLY A 1 334 ? 26.736 10.660 24.857 1.00 54.25 334 GLY A O 1
ATOM 2618 N N . GLY A 1 335 ? 26.927 12.446 23.516 1.00 59.50 335 GLY A N 1
ATOM 2619 C CA . GLY A 1 335 ? 25.539 12.410 23.032 1.00 59.50 335 GLY A CA 1
ATOM 2620 C C . GLY A 1 335 ? 24.485 12.778 24.080 1.00 59.50 335 GLY A C 1
ATOM 2621 O O . GLY A 1 335 ? 23.309 12.452 23.904 1.00 59.50 335 GLY A O 1
ATOM 2622 N N . GLN A 1 336 ? 24.912 13.440 25.155 1.00 65.56 336 GLN A N 1
ATOM 2623 C CA . GLN A 1 336 ? 24.058 13.902 26.245 1.00 65.56 336 GLN A CA 1
ATOM 2624 C C . GLN A 1 336 ? 23.104 15.024 25.781 1.00 65.56 336 GLN A C 1
ATOM 2626 O O . GLN A 1 336 ? 23.448 15.777 24.858 1.00 65.56 336 GLN A O 1
ATOM 2631 N N . PRO A 1 337 ? 21.921 15.162 26.411 1.00 69.62 337 PRO A N 1
ATOM 2632 C CA . PRO A 1 337 ? 21.037 16.308 26.207 1.00 69.62 337 PRO A CA 1
ATOM 2633 C C . PRO A 1 337 ? 21.729 17.648 26.515 1.00 69.62 337 PRO A C 1
ATOM 2635 O O . PRO A 1 337 ? 22.622 17.728 27.367 1.00 69.62 337 PRO A O 1
ATOM 2638 N N . LEU A 1 338 ? 21.293 18.717 25.834 1.00 74.00 338 LEU A N 1
ATOM 2639 C CA . LEU A 1 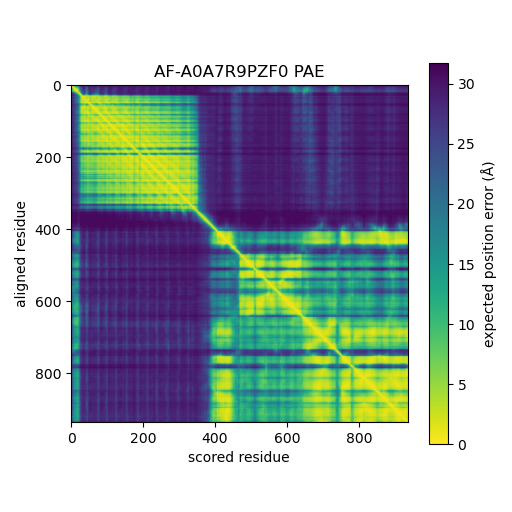338 ? 21.828 20.075 26.015 1.00 74.00 338 LEU A CA 1
ATOM 2640 C C . LEU A 1 338 ? 21.717 20.538 27.473 1.00 74.00 338 LEU A C 1
ATOM 2642 O O . LEU A 1 338 ? 22.689 21.047 28.027 1.00 74.00 338 LEU A O 1
ATOM 2646 N N . ILE A 1 339 ? 20.554 20.318 28.091 1.00 71.62 339 ILE A N 1
ATOM 2647 C CA . ILE A 1 339 ? 20.261 20.759 29.457 1.00 71.62 339 ILE A CA 1
ATOM 2648 C C . ILE A 1 339 ? 21.224 20.140 30.476 1.00 71.62 339 ILE A C 1
ATOM 2650 O O . ILE A 1 339 ? 21.792 20.853 31.298 1.00 71.62 339 ILE A O 1
ATOM 2654 N N . ASP A 1 340 ? 21.515 18.845 30.342 1.00 69.75 340 ASP A N 1
ATOM 2655 C CA . ASP A 1 340 ? 22.427 18.125 31.234 1.00 69.75 340 ASP A CA 1
ATOM 2656 C C . ASP A 1 340 ? 23.881 18.562 31.027 1.00 69.75 340 ASP A C 1
ATOM 2658 O O . ASP A 1 340 ? 24.692 18.564 31.952 1.00 69.75 340 ASP A O 1
ATOM 2662 N N . SER A 1 341 ? 24.243 18.914 29.794 1.00 69.81 341 SER A N 1
ATOM 2663 C CA . SER A 1 341 ? 25.587 19.393 29.458 1.00 69.81 341 SER A CA 1
ATOM 2664 C C . SER A 1 341 ? 25.823 20.808 29.988 1.00 69.81 341 SER A C 1
ATOM 2666 O O . SER A 1 341 ? 26.857 21.065 30.600 1.00 69.81 341 SER A O 1
ATOM 2668 N N . ILE A 1 342 ? 24.837 21.700 29.851 1.00 70.00 342 ILE A N 1
ATOM 2669 C CA . ILE A 1 342 ? 24.915 23.078 30.353 1.00 70.00 342 ILE A CA 1
ATOM 2670 C C . ILE A 1 342 ? 24.809 23.130 31.882 1.00 70.00 342 ILE A C 1
ATOM 2672 O O . ILE A 1 342 ? 25.534 23.902 32.501 1.00 70.00 342 ILE A O 1
ATOM 2676 N N . ALA A 1 343 ? 23.994 22.278 32.514 1.00 64.31 343 ALA A N 1
ATOM 2677 C CA . ALA A 1 343 ? 23.894 22.194 33.976 1.00 64.31 343 ALA A CA 1
ATOM 2678 C C . ALA A 1 343 ? 25.211 21.768 34.657 1.00 64.31 343 ALA A C 1
ATOM 2680 O O . ALA A 1 343 ? 25.424 22.062 35.831 1.00 64.31 343 ALA A O 1
ATOM 2681 N N . ARG A 1 344 ? 26.107 21.091 33.923 1.00 65.25 344 ARG A N 1
ATOM 2682 C CA . ARG A 1 344 ? 27.447 20.691 34.388 1.00 65.25 344 ARG A CA 1
ATOM 2683 C C . ARG A 1 344 ? 28.510 21.783 34.221 1.00 65.25 344 ARG A C 1
ATOM 2685 O O . ARG A 1 344 ? 29.614 21.630 34.745 1.00 65.25 344 ARG A O 1
ATOM 2692 N N . LEU A 1 345 ? 28.211 22.871 33.509 1.00 66.94 345 LEU A N 1
ATOM 2693 C CA . LEU A 1 345 ? 29.106 24.020 33.397 1.00 66.94 345 LEU A CA 1
ATOM 2694 C C . LEU A 1 345 ? 28.954 24.903 34.640 1.00 66.94 345 LEU A C 1
ATOM 2696 O O . LEU A 1 345 ? 27.873 25.401 34.940 1.00 66.94 345 LEU A O 1
ATOM 2700 N N . ASP A 1 346 ? 30.057 25.102 35.359 1.00 56.88 346 ASP A N 1
ATOM 2701 C CA . ASP A 1 346 ? 30.100 25.960 36.543 1.00 56.88 346 ASP A CA 1
ATOM 2702 C C . ASP A 1 346 ? 29.637 27.390 36.200 1.00 56.88 346 ASP A C 1
ATOM 2704 O O . ASP A 1 346 ? 30.112 27.993 35.229 1.00 56.88 346 ASP A O 1
ATOM 2708 N N . ALA A 1 347 ? 28.739 27.958 37.011 1.00 53.28 347 ALA A N 1
ATOM 2709 C CA . ALA A 1 347 ? 28.242 29.324 36.854 1.00 53.28 347 ALA A CA 1
ATOM 2710 C C . ALA A 1 347 ? 29.382 30.364 36.860 1.00 53.28 347 ALA A C 1
ATOM 2712 O O . ALA A 1 347 ? 29.235 31.431 36.260 1.00 53.28 347 ALA A O 1
ATOM 2713 N N . GLN A 1 348 ? 30.536 30.039 37.463 1.00 52.34 348 GLN A N 1
ATOM 2714 C CA . GLN A 1 348 ? 31.753 30.857 37.414 1.00 52.34 348 GLN A CA 1
ATOM 2715 C C . GLN A 1 348 ? 32.495 30.826 36.064 1.00 52.34 348 GLN A C 1
ATOM 2717 O O . GLN A 1 348 ? 33.172 31.799 35.738 1.00 52.34 348 GLN A O 1
ATOM 2722 N N . LYS A 1 349 ? 32.378 29.764 35.249 1.00 60.91 349 LYS A N 1
ATOM 2723 C CA . LYS A 1 349 ? 33.131 29.625 33.982 1.00 60.91 349 LYS A CA 1
ATOM 2724 C C . LYS A 1 349 ? 32.524 30.385 32.805 1.00 60.91 349 LYS A C 1
ATOM 2726 O O . L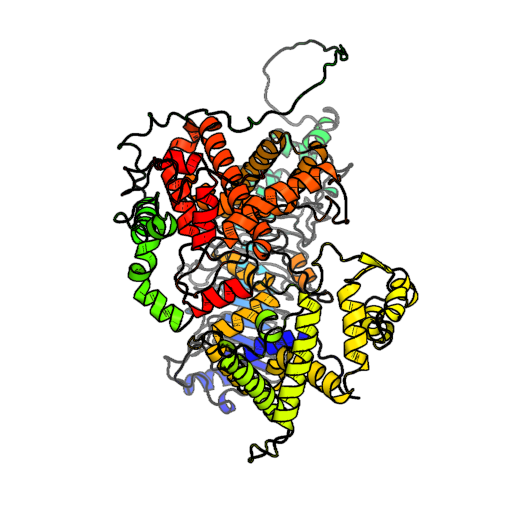YS A 1 349 ? 33.259 30.771 31.902 1.00 60.91 349 LYS A O 1
ATOM 2731 N N . CYS A 1 350 ? 31.210 30.599 32.799 1.00 62.78 350 CYS A N 1
ATOM 2732 C CA . CYS A 1 350 ? 30.530 31.224 31.661 1.00 62.78 350 CYS A CA 1
ATOM 2733 C C . CYS A 1 350 ? 30.387 32.748 31.737 1.00 62.78 350 CYS A C 1
ATOM 2735 O O . CYS A 1 350 ? 29.881 33.326 30.783 1.00 62.78 350 CYS A O 1
ATOM 2737 N N . GLY A 1 351 ? 30.842 33.398 32.815 1.00 47.81 351 GLY A N 1
ATOM 2738 C CA . GLY A 1 351 ? 30.781 34.855 32.969 1.00 47.81 351 GLY A CA 1
ATOM 2739 C C . GLY A 1 351 ? 29.350 35.397 33.111 1.00 47.81 351 GLY A C 1
ATOM 2740 O O . GLY A 1 351 ? 28.448 35.120 32.325 1.00 47.81 351 GLY A O 1
ATOM 2741 N N . SER A 1 352 ? 29.109 36.183 34.153 1.00 45.75 352 SER A N 1
ATOM 2742 C CA . SER A 1 352 ? 27.834 36.859 34.393 1.00 45.75 352 SER A CA 1
ATOM 2743 C C . SER A 1 352 ? 27.670 38.069 33.465 1.00 45.75 352 SER A C 1
ATOM 2745 O O . SER A 1 352 ? 28.302 39.101 33.687 1.00 45.75 352 SER A O 1
ATOM 2747 N N . GLY A 1 353 ? 26.797 37.951 32.463 1.00 32.62 353 GLY A N 1
ATOM 2748 C CA . GLY A 1 353 ? 26.394 39.031 31.559 1.00 32.62 353 GLY A CA 1
ATOM 2749 C C . GLY A 1 353 ? 24.877 39.277 31.539 1.00 32.62 353 GLY A C 1
ATOM 2750 O O . GLY A 1 353 ? 24.258 39.031 30.517 1.00 32.62 353 GLY A O 1
ATOM 2751 N N . VAL A 1 354 ? 24.348 39.819 32.653 1.00 29.27 354 VAL A N 1
ATOM 2752 C CA . VAL A 1 354 ? 23.104 40.637 32.837 1.00 29.27 354 VAL A CA 1
ATOM 2753 C C . VAL A 1 354 ? 21.701 39.964 32.633 1.00 29.27 354 VAL A C 1
ATOM 2755 O O . VAL A 1 354 ? 21.643 38.860 32.110 1.00 29.27 354 VAL A O 1
ATOM 2758 N N . PRO A 1 355 ? 20.567 40.500 33.176 1.00 40.81 355 PRO A N 1
ATOM 2759 C CA . PRO A 1 355 ? 19.983 40.036 34.447 1.00 40.81 355 PRO A CA 1
ATOM 2760 C C . PRO A 1 355 ? 18.480 39.653 34.408 1.00 40.81 355 PRO A C 1
ATOM 2762 O O . PRO A 1 355 ? 17.704 40.175 33.615 1.00 40.81 355 PRO A O 1
ATOM 2765 N N . GLY A 1 356 ? 18.044 38.891 35.420 1.00 28.22 356 GLY A N 1
ATOM 2766 C CA . GLY A 1 356 ? 16.682 38.991 35.963 1.00 28.22 356 GLY A CA 1
ATOM 2767 C C . GLY A 1 356 ? 15.919 37.675 36.080 1.00 28.22 356 GLY A C 1
ATOM 2768 O O . GLY A 1 356 ? 15.350 37.205 35.110 1.00 28.22 356 GLY A O 1
ATOM 2769 N N . MET A 1 357 ? 15.841 37.129 37.293 1.00 28.98 357 MET A N 1
ATOM 2770 C CA . MET A 1 357 ? 14.573 36.956 38.017 1.00 28.98 357 MET A CA 1
ATOM 2771 C C . MET A 1 357 ? 14.849 36.275 39.359 1.00 28.98 357 MET A C 1
ATOM 2773 O O . MET A 1 357 ? 15.381 35.172 39.439 1.00 28.98 357 MET A O 1
ATOM 2777 N N . ALA A 1 358 ? 14.507 36.992 40.424 1.00 27.12 358 ALA A N 1
ATOM 2778 C CA . ALA A 1 358 ? 14.395 36.463 41.767 1.00 27.12 358 ALA A CA 1
ATOM 2779 C C . ALA A 1 358 ? 13.011 35.825 41.944 1.00 27.12 358 ALA A C 1
ATOM 2781 O O . ALA A 1 358 ? 12.024 36.388 41.475 1.00 27.12 358 ALA A O 1
ATOM 2782 N N . GLY A 1 359 ? 12.935 34.741 42.717 1.00 27.86 359 GLY A N 1
ATOM 2783 C CA . GLY A 1 359 ? 11.730 34.419 43.478 1.00 27.86 359 GLY A CA 1
ATOM 2784 C C . GLY A 1 359 ? 11.298 32.957 43.469 1.00 27.86 359 GLY A C 1
ATOM 2785 O O . GLY A 1 359 ? 11.083 32.374 42.416 1.00 27.86 359 GLY A O 1
ATOM 2786 N N . VAL A 1 360 ? 11.021 32.481 44.690 1.00 30.89 360 VAL A N 1
ATOM 2787 C CA . VAL A 1 360 ? 10.305 31.250 45.085 1.00 30.89 360 VAL A CA 1
ATOM 2788 C C . VAL A 1 360 ? 11.197 30.001 45.078 1.00 30.89 360 VAL A C 1
ATOM 2790 O O . VAL A 1 360 ? 11.769 29.643 44.066 1.00 30.89 360 VAL A O 1
ATOM 2793 N N . GLY A 1 361 ? 11.412 29.261 46.163 1.00 27.89 361 GLY A N 1
ATOM 2794 C CA . GLY A 1 361 ? 10.779 29.190 47.476 1.00 27.89 361 GLY A CA 1
ATOM 2795 C C . GLY A 1 361 ? 11.098 27.794 48.038 1.00 27.89 361 GLY A C 1
ATOM 2796 O O . GLY A 1 361 ? 11.041 26.807 47.318 1.00 27.89 361 GLY A O 1
ATOM 2797 N N . GLN A 1 362 ? 11.544 27.757 49.287 1.00 29.14 362 GLN A N 1
ATOM 2798 C CA . GLN A 1 362 ? 12.143 26.654 50.054 1.00 29.14 362 GLN A CA 1
ATOM 2799 C C . GLN A 1 362 ? 11.379 25.295 50.054 1.00 29.14 362 GLN A C 1
ATOM 2801 O O . GLN A 1 362 ? 10.184 25.285 50.306 1.00 29.14 362 GLN A O 1
ATOM 2806 N N . ASN A 1 363 ? 12.109 24.187 49.788 1.00 25.11 363 ASN A N 1
ATOM 2807 C CA . ASN A 1 363 ? 12.324 22.913 50.550 1.00 25.11 363 ASN A CA 1
ATOM 2808 C C . ASN A 1 363 ? 11.281 22.401 51.599 1.00 25.11 363 ASN A C 1
ATOM 2810 O O . ASN A 1 363 ? 10.532 23.220 52.117 1.00 25.11 363 ASN A O 1
ATOM 2814 N N . PRO A 1 364 ? 11.362 21.145 52.146 1.00 39.84 364 PRO A N 1
ATOM 2815 C CA . PRO A 1 364 ? 12.113 19.919 51.753 1.00 39.84 364 PRO A CA 1
ATOM 2816 C C . PRO A 1 364 ? 11.440 18.524 52.054 1.00 39.84 364 PRO A C 1
ATOM 2818 O O . PRO A 1 364 ? 10.465 18.444 52.788 1.00 39.84 364 PRO A O 1
ATOM 2821 N N . MET A 1 365 ? 12.113 17.434 51.606 1.00 24.77 365 MET A N 1
ATOM 2822 C CA . MET A 1 365 ? 12.288 16.077 52.227 1.00 24.77 365 MET A CA 1
ATOM 2823 C C . MET A 1 365 ? 11.049 15.153 52.466 1.00 24.77 365 MET A C 1
ATOM 2825 O O . MET A 1 365 ? 9.948 15.626 52.675 1.00 24.77 365 MET A O 1
ATOM 2829 N N . PHE A 1 366 ? 11.096 13.805 52.444 1.00 24.88 366 PHE A N 1
ATOM 2830 C CA . PHE A 1 366 ? 12.074 12.825 52.960 1.00 24.88 366 PHE A CA 1
ATOM 2831 C C . PHE A 1 366 ? 12.014 11.453 52.221 1.00 24.88 366 PHE A C 1
ATOM 2833 O O . PHE A 1 366 ? 10.946 10.967 51.871 1.00 24.88 366 PHE A O 1
ATOM 2840 N N . THR A 1 367 ? 13.206 10.864 52.045 1.00 25.39 367 THR A N 1
ATOM 2841 C CA . THR A 1 367 ? 13.673 9.450 52.136 1.00 25.39 367 THR A CA 1
ATOM 2842 C C . THR A 1 367 ? 12.730 8.235 52.046 1.00 25.39 367 THR A C 1
ATOM 2844 O O . THR A 1 367 ? 11.667 8.194 52.654 1.00 25.39 367 THR A O 1
ATOM 2847 N N . GLY A 1 368 ? 13.238 7.168 51.408 1.00 23.97 368 GLY A N 1
ATOM 2848 C CA . GLY A 1 368 ? 12.548 5.892 51.183 1.00 23.97 368 GLY A CA 1
ATOM 2849 C C . GLY A 1 368 ? 12.775 4.779 52.211 1.00 23.97 368 GLY A C 1
ATOM 2850 O O . GLY A 1 368 ? 13.283 5.008 53.301 1.00 23.97 368 GLY A O 1
ATOM 2851 N N . SER A 1 369 ? 12.402 3.550 51.838 1.00 24.67 369 SER A N 1
ATOM 2852 C CA . SER A 1 369 ? 12.994 2.271 52.278 1.00 24.67 369 SER A CA 1
ATOM 2853 C C . SER A 1 369 ? 12.279 1.070 51.633 1.00 24.67 369 SER A C 1
ATOM 2855 O O . SER A 1 369 ? 11.147 1.157 51.169 1.00 24.67 369 SER A O 1
ATOM 2857 N N . SER A 1 370 ? 13.025 -0.028 51.551 1.00 24.25 370 SER A N 1
ATOM 2858 C CA . SER A 1 370 ? 12.754 -1.340 50.956 1.00 24.25 370 SER A CA 1
ATOM 2859 C C . SER A 1 370 ? 11.834 -2.237 51.801 1.00 24.25 370 SER A C 1
ATOM 2861 O O . SER A 1 370 ? 11.705 -1.994 52.994 1.00 24.25 370 SER A O 1
ATOM 2863 N N . LEU A 1 371 ? 11.284 -3.322 51.215 1.00 26.11 371 LEU A N 1
ATOM 2864 C CA . LEU A 1 371 ? 11.208 -4.682 51.805 1.00 26.11 371 LEU A CA 1
ATOM 2865 C C . LEU A 1 371 ? 10.617 -5.736 50.828 1.00 26.11 371 LEU A C 1
ATOM 2867 O O . LEU A 1 371 ? 9.844 -5.423 49.930 1.00 26.11 371 LEU A O 1
ATOM 2871 N N . LYS A 1 372 ? 11.066 -6.988 51.012 1.00 24.11 372 LYS A N 1
ATOM 2872 C CA . LYS A 1 372 ? 10.911 -8.217 50.193 1.00 24.11 372 LYS A CA 1
ATOM 2873 C C . LYS A 1 372 ? 9.606 -9.018 50.469 1.00 24.11 372 LYS A C 1
ATOM 2875 O O . LYS A 1 372 ? 8.942 -8.736 51.463 1.00 24.11 372 LYS A O 1
ATOM 2880 N N . PRO A 1 373 ? 9.267 -10.042 49.643 1.00 27.06 373 PRO A N 1
ATOM 2881 C CA . PRO A 1 373 ? 7.963 -10.727 49.629 1.00 27.06 373 PRO A CA 1
ATOM 2882 C C . PRO A 1 373 ? 7.853 -11.914 50.607 1.00 27.06 373 PRO A C 1
ATOM 2884 O O . PRO A 1 373 ? 8.861 -12.446 51.075 1.00 27.06 373 PRO A O 1
ATOM 2887 N N . ARG A 1 374 ? 6.615 -12.365 50.874 1.00 22.91 374 ARG A N 1
ATOM 2888 C CA . ARG A 1 374 ? 6.294 -13.502 51.756 1.00 22.91 374 ARG A CA 1
ATOM 2889 C C . ARG A 1 374 ? 5.457 -14.563 51.026 1.00 22.91 374 ARG A C 1
ATOM 2891 O O . ARG A 1 374 ? 4.450 -14.245 50.407 1.00 22.91 374 ARG A O 1
ATOM 2898 N N . VAL A 1 375 ? 5.901 -15.814 51.146 1.00 24.30 375 VAL A N 1
ATOM 2899 C CA . VAL A 1 375 ? 5.280 -17.064 50.672 1.00 24.30 375 VAL A CA 1
ATOM 2900 C C . VAL A 1 375 ? 4.338 -17.626 51.745 1.00 24.30 375 VAL A C 1
ATOM 2902 O O . VAL A 1 375 ? 4.686 -17.583 52.926 1.00 24.30 375 VAL A O 1
ATOM 2905 N N . VAL A 1 376 ? 3.215 -18.234 51.344 1.00 26.84 376 VAL A N 1
ATOM 2906 C CA . VAL A 1 376 ? 2.474 -19.251 52.122 1.00 26.84 376 VAL A CA 1
ATOM 2907 C C . VAL A 1 376 ? 1.987 -20.336 51.154 1.00 26.84 376 VAL A C 1
ATOM 2909 O O . VAL A 1 376 ? 1.514 -20.011 50.070 1.00 26.84 376 VAL A O 1
ATOM 2912 N N . GLY A 1 377 ? 2.137 -21.611 51.528 1.00 22.66 377 GLY A N 1
ATOM 2913 C CA . GLY A 1 377 ? 1.819 -22.768 50.687 1.00 22.66 377 GLY A CA 1
ATOM 2914 C C . GLY A 1 377 ? 0.725 -23.705 51.222 1.00 22.66 377 GLY A C 1
ATOM 2915 O O . GLY A 1 377 ? 0.455 -23.748 52.419 1.00 22.66 377 GLY A O 1
ATOM 2916 N N . ASN A 1 378 ? 0.222 -24.500 50.267 1.00 25.30 378 ASN A N 1
ATOM 2917 C CA . ASN A 1 378 ? -0.390 -25.842 50.285 1.00 25.30 378 ASN A CA 1
ATOM 2918 C C . ASN A 1 378 ? -1.728 -26.138 50.993 1.00 25.30 378 ASN A C 1
ATOM 2920 O O . ASN A 1 378 ? -1.820 -26.113 52.218 1.00 25.30 378 ASN A O 1
ATOM 2924 N N . LYS A 1 379 ? -2.661 -26.729 50.216 1.00 24.28 379 LYS A N 1
ATOM 2925 C CA . LYS A 1 379 ? -3.083 -28.146 50.351 1.00 24.28 379 LYS A CA 1
ATOM 2926 C C . LYS A 1 379 ? -3.883 -28.654 49.135 1.00 24.28 379 LYS A C 1
ATOM 2928 O O . LYS A 1 379 ? -4.602 -27.901 48.497 1.00 24.28 379 LYS A O 1
ATOM 2933 N N . SER A 1 380 ? -3.726 -29.947 48.855 1.00 25.62 380 SER A N 1
ATOM 2934 C CA . SER A 1 380 ? -4.270 -30.734 47.742 1.00 25.62 380 SER A CA 1
ATOM 2935 C C . SER A 1 380 ? -5.649 -31.353 48.023 1.00 25.62 380 SER A C 1
ATOM 2937 O O . SER A 1 380 ? -5.943 -31.721 49.163 1.00 25.62 380 SER A O 1
ATOM 2939 N N . ARG A 1 381 ? -6.448 -31.585 46.967 1.00 23.06 381 ARG A N 1
ATOM 2940 C CA . ARG A 1 381 ? -7.442 -32.675 46.891 1.00 23.06 381 ARG A CA 1
ATOM 2941 C C . ARG A 1 381 ? -7.773 -33.031 45.434 1.00 23.06 381 ARG A C 1
ATOM 2943 O O . ARG A 1 381 ? -7.635 -32.200 44.550 1.00 23.06 381 ARG A O 1
ATOM 2950 N N . SER A 1 382 ? -8.138 -34.293 45.233 1.00 23.66 382 SER A N 1
ATOM 2951 C CA . SER A 1 382 ? -8.353 -34.999 43.965 1.00 23.66 382 SER A CA 1
ATOM 2952 C C . SER A 1 382 ? -9.846 -35.274 43.735 1.00 23.66 382 SER A C 1
ATOM 2954 O O . SER A 1 382 ? -10.545 -35.474 44.731 1.00 23.66 382 SER A O 1
ATOM 2956 N N . LEU A 1 383 ? -10.229 -35.392 42.451 1.00 23.69 383 LEU A N 1
ATOM 2957 C CA . LEU A 1 383 ? -11.319 -36.180 41.833 1.00 23.69 383 LEU A CA 1
ATOM 2958 C C . LEU A 1 383 ? -12.438 -35.420 41.085 1.00 23.69 383 LEU A C 1
ATOM 2960 O O . LEU A 1 383 ? -13.027 -34.485 41.609 1.00 23.69 383 LEU A O 1
ATOM 2964 N N . THR A 1 384 ? -12.722 -36.017 39.913 1.00 22.28 384 THR A N 1
ATOM 2965 C CA . THR A 1 384 ? -13.920 -36.061 39.042 1.00 22.28 384 THR A CA 1
ATOM 2966 C C . THR A 1 384 ? -14.209 -34.942 38.041 1.00 22.28 384 THR A C 1
ATOM 2968 O O . THR A 1 384 ? -14.050 -33.762 38.314 1.00 22.28 384 THR A O 1
ATOM 2971 N N . ALA A 1 385 ? -14.584 -35.414 36.847 1.00 35.56 385 ALA A N 1
ATOM 2972 C CA . ALA A 1 385 ? -15.019 -34.688 35.668 1.00 35.56 385 ALA A CA 1
ATOM 2973 C C . ALA A 1 385 ? -16.466 -34.210 35.826 1.00 35.56 385 ALA A C 1
ATOM 2975 O O . ALA A 1 385 ? -17.280 -35.015 36.259 1.00 35.56 385 ALA A O 1
ATOM 2976 N N . ASP A 1 386 ? -16.727 -32.971 35.415 1.00 24.69 386 ASP A N 1
ATOM 2977 C CA . ASP A 1 386 ? -18.026 -32.351 35.111 1.00 24.69 386 ASP A CA 1
ATOM 2978 C C . ASP A 1 386 ? -17.666 -31.240 34.085 1.00 24.69 386 ASP A C 1
ATOM 2980 O O . ASP A 1 386 ? -16.718 -30.489 34.315 1.00 24.69 386 ASP A O 1
ATOM 2984 N N . GLU A 1 387 ? -18.084 -31.274 32.813 1.00 32.25 387 GLU A N 1
ATOM 2985 C CA . GLU A 1 387 ? -19.397 -30.807 32.328 1.00 32.25 387 GLU A CA 1
ATOM 2986 C C . GLU A 1 387 ? -19.868 -29.549 33.071 1.00 32.25 387 GLU A C 1
ATOM 2988 O O . GLU A 1 387 ? -20.746 -29.661 33.906 1.00 32.25 387 GLU A O 1
ATOM 2993 N N . ASP A 1 388 ? -19.228 -28.394 32.824 1.00 29.14 388 ASP A N 1
ATOM 2994 C CA . ASP A 1 388 ? -19.775 -27.034 33.036 1.00 29.14 388 ASP A CA 1
ATOM 2995 C C . ASP A 1 388 ? -18.699 -25.969 32.687 1.00 29.14 388 ASP A C 1
ATOM 2997 O O . ASP A 1 388 ? -18.008 -25.442 33.560 1.00 29.14 388 ASP A O 1
ATOM 3001 N N . GLU A 1 389 ? -18.524 -25.639 31.400 1.00 33.50 389 GLU A N 1
ATOM 3002 C CA . GLU A 1 389 ? -17.708 -24.484 30.948 1.00 33.50 389 GLU A CA 1
ATOM 3003 C C . GLU A 1 389 ? -18.550 -23.413 30.210 1.00 33.50 389 GLU A C 1
ATOM 3005 O O . GLU A 1 389 ? -18.002 -22.593 29.485 1.00 33.50 389 GLU A O 1
ATOM 3010 N N . ASP A 1 390 ? -19.871 -23.358 30.440 1.00 33.81 390 ASP A N 1
ATOM 3011 C CA . ASP A 1 390 ? -20.798 -22.383 29.820 1.00 33.81 390 ASP A CA 1
ATOM 3012 C C . ASP A 1 390 ? -21.213 -21.235 30.768 1.00 33.81 390 ASP A C 1
ATOM 3014 O O . ASP A 1 390 ? -22.361 -20.798 30.794 1.00 33.81 390 ASP A O 1
ATOM 3018 N N . ASN A 1 391 ? -20.280 -20.703 31.560 1.00 31.66 391 ASN A N 1
ATOM 3019 C CA . ASN A 1 391 ? -20.489 -19.439 32.280 1.00 31.66 391 ASN A CA 1
ATOM 3020 C C . ASN A 1 391 ? -19.447 -18.403 31.832 1.00 31.66 391 ASN A C 1
ATOM 3022 O O . ASN A 1 391 ? -18.554 -18.023 32.593 1.00 31.66 391 ASN A O 1
ATOM 3026 N N . GLU A 1 392 ? -19.567 -17.935 30.581 1.00 41.31 392 GLU A N 1
ATOM 3027 C CA . GLU A 1 392 ? -19.007 -16.637 30.183 1.00 41.31 392 GLU A CA 1
ATOM 3028 C C . GLU A 1 392 ? -19.577 -15.582 31.153 1.00 41.31 392 GLU A C 1
ATOM 3030 O O . GLU A 1 392 ? -20.790 -15.468 31.330 1.00 41.31 392 GLU A O 1
ATOM 3035 N N . LEU A 1 393 ? -18.696 -14.846 31.837 1.00 36.78 393 LEU A N 1
ATOM 3036 C CA . LEU A 1 393 ? -19.039 -13.773 32.773 1.00 36.78 393 LEU A CA 1
ATOM 3037 C C . LEU A 1 393 ? -19.902 -12.707 32.072 1.00 36.78 393 LEU A C 1
ATOM 3039 O O . LEU A 1 393 ? -19.391 -11.760 31.476 1.00 36.78 393 LEU A O 1
ATOM 3043 N N . GLU A 1 394 ? -21.224 -12.850 32.170 1.00 40.19 394 GLU A N 1
ATOM 3044 C CA . GLU A 1 394 ? -22.203 -11.863 31.726 1.00 40.19 394 GLU A CA 1
ATOM 3045 C C . GLU A 1 394 ? -22.078 -10.582 32.561 1.00 40.19 394 GLU A C 1
ATOM 3047 O O . GLU A 1 394 ? -22.690 -10.425 33.618 1.00 40.19 394 GLU A O 1
ATOM 3052 N N . THR A 1 395 ? -21.325 -9.604 32.063 1.00 39.44 395 THR A N 1
ATOM 3053 C CA . THR A 1 395 ? -21.648 -8.207 32.359 1.00 39.44 395 THR A CA 1
ATOM 3054 C C . THR A 1 395 ? -22.515 -7.672 31.234 1.00 39.44 395 THR A C 1
ATOM 3056 O O . THR A 1 395 ? -22.009 -7.351 30.160 1.00 39.44 395 THR A O 1
ATOM 3059 N N . ASP A 1 396 ? -23.823 -7.592 31.481 1.00 43.25 396 ASP A N 1
ATOM 3060 C CA . ASP A 1 396 ? -24.741 -6.834 30.634 1.00 43.25 396 ASP A CA 1
ATOM 3061 C C . ASP A 1 396 ? -24.303 -5.365 30.657 1.00 43.25 396 ASP A C 1
ATOM 3063 O O . ASP A 1 396 ? -24.321 -4.708 31.701 1.00 43.25 396 ASP A O 1
ATOM 3067 N N . TYR A 1 397 ? -23.808 -4.866 29.525 1.00 53.78 397 TYR A N 1
ATOM 3068 C CA . TYR A 1 397 ? -23.375 -3.479 29.411 1.00 53.78 397 TYR A CA 1
ATOM 3069 C C . TYR A 1 397 ? -24.607 -2.607 29.188 1.00 53.78 397 TYR A C 1
ATOM 3071 O O . TYR A 1 397 ? -25.331 -2.781 28.210 1.00 53.78 397 TYR A O 1
ATOM 3079 N N . ASP A 1 398 ? -24.854 -1.682 30.111 1.00 47.97 398 ASP A N 1
ATOM 3080 C CA . ASP A 1 398 ? -26.011 -0.801 30.046 1.00 47.97 398 ASP A CA 1
ATOM 3081 C C . ASP A 1 398 ? -25.774 0.345 29.045 1.00 47.97 398 ASP A C 1
ATOM 3083 O O . ASP A 1 398 ? -25.003 1.269 29.300 1.00 47.97 398 ASP A O 1
ATOM 3087 N N . TYR A 1 399 ? -26.434 0.270 27.885 1.00 57.44 399 TYR A N 1
ATOM 3088 C CA . TYR A 1 399 ? -26.454 1.327 26.862 1.00 57.44 399 TYR A CA 1
ATOM 3089 C C . TYR A 1 399 ? -27.644 2.284 27.041 1.00 57.44 399 TYR A C 1
ATOM 3091 O O . TYR A 1 399 ? -27.945 3.050 26.124 1.00 57.44 399 TYR A O 1
ATOM 3099 N N . SER A 1 400 ? -28.334 2.248 28.191 1.00 49.31 400 SER A N 1
ATOM 3100 C CA . SER A 1 400 ? -29.542 3.039 28.473 1.00 49.31 400 SER A CA 1
ATOM 3101 C C . SER A 1 400 ? -29.357 4.556 28.365 1.00 49.31 400 SER A C 1
ATOM 3103 O O . SER A 1 400 ? -30.347 5.273 28.223 1.00 49.31 400 SER A O 1
ATOM 3105 N N . GLU A 1 401 ? -28.117 5.057 28.365 1.00 49.81 401 GLU A N 1
ATOM 3106 C CA . GLU A 1 401 ? -27.817 6.479 28.157 1.00 49.81 401 GLU A CA 1
ATOM 3107 C C . GLU A 1 401 ? -27.875 6.932 26.682 1.00 49.81 401 GLU A C 1
ATOM 3109 O O . GLU A 1 401 ? -27.954 8.132 26.427 1.00 49.81 401 GLU A O 1
ATOM 3114 N N . LEU A 1 402 ? -27.874 6.020 25.696 1.00 53.81 402 LEU A N 1
ATOM 3115 C CA . LEU A 1 402 ? -27.934 6.374 24.269 1.00 53.81 402 LEU A CA 1
ATOM 3116 C C . LEU A 1 402 ? -29.389 6.524 23.804 1.00 53.81 402 LEU A C 1
ATOM 3118 O O . LEU A 1 402 ? -30.120 5.550 23.623 1.00 53.81 402 LEU A O 1
ATOM 3122 N N . SER A 1 403 ? -29.813 7.763 23.569 1.00 52.62 403 SER A N 1
ATOM 3123 C CA . SER A 1 403 ? -31.175 8.108 23.163 1.00 52.62 403 SER A CA 1
ATOM 3124 C C . SER A 1 403 ? -31.262 8.502 21.681 1.00 52.62 403 SER A C 1
ATOM 3126 O O . SER A 1 403 ? -30.270 8.672 20.974 1.00 52.62 403 SER A O 1
ATOM 3128 N N . ARG A 1 404 ? -32.484 8.752 21.191 1.00 46.81 404 ARG A N 1
ATOM 3129 C CA . ARG A 1 404 ? -32.740 9.292 19.838 1.00 46.81 404 ARG A CA 1
ATOM 3130 C C . ARG A 1 404 ? -32.078 10.667 19.591 1.00 46.81 404 ARG A C 1
ATOM 3132 O O . ARG A 1 404 ? -32.018 11.095 18.441 1.00 46.81 404 ARG A O 1
ATOM 3139 N N . ALA A 1 405 ? -31.591 11.348 20.637 1.00 48.88 405 ALA A N 1
ATOM 3140 C CA . ALA A 1 405 ? -30.822 12.593 20.550 1.00 48.88 405 ALA A CA 1
ATOM 3141 C C . ALA A 1 405 ? -29.332 12.378 20.190 1.00 48.88 405 ALA A C 1
ATOM 3143 O O . ALA A 1 405 ? -28.641 13.339 19.856 1.00 48.88 405 ALA A O 1
ATOM 3144 N N . ASP A 1 406 ? -28.858 11.128 20.167 1.00 72.38 406 ASP A N 1
ATOM 3145 C CA . ASP A 1 406 ? -27.446 10.753 19.998 1.00 72.38 406 ASP A CA 1
ATOM 3146 C C . ASP A 1 406 ? -27.136 10.216 18.599 1.00 72.38 406 ASP A C 1
ATOM 3148 O O . ASP A 1 406 ? -26.317 9.316 18.399 1.00 72.38 406 ASP A O 1
ATOM 3152 N N . MET A 1 407 ? -27.803 10.788 17.596 1.00 81.88 407 MET A N 1
ATOM 3153 C CA . MET A 1 407 ? -27.505 10.520 16.194 1.00 81.88 407 MET A CA 1
ATOM 3154 C C . MET A 1 407 ? -26.339 11.378 15.714 1.00 81.88 407 MET A C 1
ATOM 3156 O O . MET A 1 407 ? -26.214 12.563 16.032 1.00 81.88 407 MET A O 1
ATOM 3160 N N . CYS A 1 408 ? -25.493 10.785 14.886 1.00 86.31 408 CYS A N 1
ATOM 3161 C CA . CYS A 1 408 ? -24.485 11.523 14.156 1.00 86.31 408 CYS A CA 1
ATOM 3162 C C . CYS A 1 408 ? -25.103 12.195 12.923 1.00 86.31 408 CYS A C 1
ATOM 3164 O O . CYS A 1 408 ? -25.627 11.516 12.045 1.00 86.31 408 CYS A O 1
ATOM 3166 N N . LEU A 1 409 ? -25.001 13.523 12.836 1.00 86.25 409 LEU A N 1
ATOM 3167 C CA . LEU A 1 409 ? -25.602 14.319 11.758 1.00 86.25 409 LEU A CA 1
ATOM 3168 C C . LEU A 1 409 ? -24.573 14.921 10.788 1.00 86.25 409 LEU A C 1
ATOM 3170 O O . LEU A 1 409 ? -24.899 15.850 10.057 1.00 86.25 409 LEU A O 1
ATOM 3174 N N . THR A 1 410 ? -23.329 14.435 10.793 1.00 85.88 410 THR A N 1
ATOM 3175 C CA . THR A 1 410 ? -22.322 14.864 9.811 1.00 85.88 410 THR A CA 1
ATOM 3176 C C . THR A 1 410 ? -22.615 14.256 8.441 1.00 85.88 410 THR A C 1
ATOM 3178 O O . THR A 1 410 ? -23.188 13.167 8.363 1.00 85.88 410 THR A O 1
ATOM 3181 N N . ASP A 1 411 ? -22.175 14.915 7.367 1.00 82.38 411 ASP A N 1
ATOM 3182 C CA . ASP A 1 411 ? -22.327 14.403 5.995 1.00 82.38 411 ASP A CA 1
ATOM 3183 C C . ASP A 1 411 ? -21.748 12.989 5.855 1.00 82.38 411 ASP A C 1
ATOM 3185 O O . ASP A 1 411 ? -22.397 12.096 5.317 1.00 82.38 411 ASP A O 1
ATOM 3189 N N . GLU A 1 412 ? -20.590 12.739 6.470 1.00 82.25 412 GLU A N 1
ATOM 3190 C CA . GLU A 1 412 ? -19.976 11.410 6.540 1.00 82.25 412 GLU A CA 1
ATOM 3191 C C . GLU A 1 412 ? -20.910 10.348 7.147 1.00 82.25 412 GLU A C 1
ATOM 3193 O O . GLU A 1 412 ? -21.007 9.232 6.640 1.00 82.25 412 GLU A O 1
ATOM 3198 N N . CYS A 1 413 ? -21.643 10.674 8.213 1.00 86.50 413 CYS A N 1
ATOM 3199 C CA . CYS A 1 413 ? -22.579 9.732 8.823 1.00 86.50 413 CYS A CA 1
ATOM 3200 C C . CYS A 1 413 ? -23.802 9.469 7.945 1.00 86.50 413 CYS A C 1
ATOM 3202 O O . CYS A 1 413 ? -24.303 8.344 7.936 1.00 86.50 413 CYS A O 1
ATOM 3204 N N . TYR A 1 414 ? -24.267 10.466 7.190 1.00 87.50 414 TYR A N 1
ATOM 3205 C CA . TYR A 1 414 ? -25.314 10.267 6.189 1.00 87.50 414 TYR A CA 1
ATOM 3206 C C . TYR A 1 414 ? -24.831 9.406 5.021 1.00 87.50 414 TYR A C 1
ATOM 3208 O O . TYR A 1 414 ? -25.567 8.519 4.586 1.00 87.50 414 TYR A O 1
ATOM 3216 N N . GLU A 1 415 ? -23.601 9.606 4.547 1.00 84.25 415 GLU A N 1
ATOM 3217 C CA . GLU A 1 415 ? -22.994 8.782 3.498 1.00 84.25 415 GLU A CA 1
ATOM 3218 C C . GLU A 1 415 ? -22.872 7.322 3.942 1.00 84.25 415 GLU A C 1
ATOM 3220 O O . GLU A 1 415 ? -23.380 6.428 3.265 1.00 84.25 415 GLU A O 1
ATOM 3225 N N . ILE A 1 416 ? -22.278 7.078 5.116 1.00 85.50 416 ILE A N 1
ATOM 3226 C CA . ILE A 1 416 ? -22.116 5.729 5.674 1.00 85.50 416 ILE A CA 1
ATOM 3227 C C . ILE A 1 416 ? -23.480 5.086 5.941 1.00 85.50 416 ILE A C 1
ATOM 3229 O O . ILE A 1 416 ? -23.690 3.928 5.590 1.00 85.50 416 ILE A O 1
ATOM 3233 N N . SER A 1 417 ? -24.426 5.828 6.526 1.00 89.12 417 SER A N 1
ATOM 3234 C CA . SER A 1 417 ? -25.803 5.365 6.729 1.00 89.12 417 SER A CA 1
ATOM 3235 C C . SER A 1 417 ? -26.441 4.915 5.419 1.00 89.12 417 SER A C 1
ATOM 3237 O O . SER A 1 417 ? -27.020 3.831 5.333 1.00 89.12 417 SER A O 1
ATOM 3239 N N . THR A 1 418 ? -26.325 5.742 4.383 1.00 86.69 418 THR A N 1
ATOM 3240 C CA . THR A 1 418 ? -26.911 5.455 3.077 1.00 86.69 418 THR A CA 1
ATOM 3241 C C . THR A 1 418 ? -26.263 4.217 2.467 1.00 86.69 418 THR A C 1
ATOM 3243 O O . THR A 1 418 ? -26.979 3.343 1.985 1.00 86.69 418 THR A O 1
ATOM 3246 N N . GLU A 1 419 ? -24.934 4.096 2.554 1.00 84.38 419 GLU A N 1
ATOM 3247 C CA . GLU A 1 419 ? -24.177 2.934 2.082 1.00 84.38 419 GLU A CA 1
ATOM 3248 C C . GLU A 1 419 ? -24.590 1.647 2.817 1.00 84.38 419 GLU A C 1
ATOM 3250 O O . GLU A 1 419 ? -24.970 0.669 2.179 1.00 84.38 419 GLU A O 1
ATOM 3255 N N . MET A 1 420 ? -24.599 1.643 4.152 1.00 89.38 420 MET A N 1
ATOM 3256 C CA . MET A 1 420 ? -24.965 0.458 4.937 1.00 89.38 420 MET A CA 1
ATOM 3257 C C . MET A 1 420 ? -26.433 0.061 4.728 1.00 89.38 420 MET A C 1
ATOM 3259 O O . MET A 1 420 ? -26.758 -1.122 4.608 1.00 89.38 420 MET A O 1
ATOM 3263 N N . ASN A 1 421 ? -27.349 1.034 4.663 1.00 90.75 421 ASN A N 1
ATOM 3264 C CA . ASN A 1 421 ? -28.780 0.762 4.506 1.00 90.75 421 ASN A CA 1
ATOM 3265 C C . ASN A 1 421 ? -29.131 0.282 3.088 1.00 90.75 421 ASN A C 1
ATOM 3267 O O . ASN A 1 421 ? -30.186 -0.319 2.896 1.00 90.75 421 ASN A O 1
ATOM 3271 N N . LYS A 1 422 ? -28.262 0.521 2.101 1.00 86.62 422 LYS A N 1
ATOM 3272 C CA . LYS A 1 422 ? -28.422 0.073 0.712 1.00 86.62 422 LYS A CA 1
ATOM 3273 C C . LYS A 1 422 ? -28.393 -1.454 0.584 1.00 86.62 422 LYS A C 1
ATOM 3275 O O . LYS A 1 422 ? -29.141 -1.992 -0.223 1.00 86.62 422 LYS A O 1
ATOM 3280 N N . TYR A 1 423 ? -27.587 -2.148 1.393 1.00 88.25 423 TYR A N 1
ATOM 3281 C CA . TYR A 1 423 ? -27.391 -3.608 1.299 1.00 88.25 423 TYR A CA 1
ATOM 3282 C C . TYR A 1 423 ? -28.328 -4.407 2.208 1.00 88.25 423 TYR A C 1
ATOM 3284 O O . TYR A 1 423 ? -28.690 -5.540 1.900 1.00 88.25 423 TYR A O 1
ATOM 3292 N N . LEU A 1 424 ? -28.740 -3.789 3.313 1.00 91.94 424 LEU A N 1
ATOM 3293 C CA . LEU A 1 424 ? -29.519 -4.402 4.381 1.00 91.94 424 LEU A CA 1
ATOM 3294 C C . LEU A 1 424 ? -30.913 -4.830 3.905 1.00 91.94 424 LEU A C 1
ATOM 3296 O O . LEU A 1 424 ? -31.697 -3.981 3.488 1.00 91.94 424 LEU A O 1
ATOM 3300 N N . ASN A 1 425 ? -31.276 -6.102 4.017 1.00 93.94 425 ASN A N 1
ATOM 3301 C CA . ASN A 1 425 ? -32.605 -6.621 3.710 1.00 93.94 425 ASN A CA 1
ATOM 3302 C C . ASN A 1 425 ? -33.425 -6.874 4.987 1.00 93.94 425 ASN A C 1
ATOM 3304 O O . ASN A 1 425 ? -33.431 -7.968 5.545 1.00 93.94 425 ASN A O 1
ATOM 3308 N N . LYS A 1 426 ? -34.193 -5.864 5.413 1.00 91.06 426 LYS A N 1
ATOM 3309 C CA . LYS A 1 426 ? -35.027 -5.929 6.629 1.00 91.06 426 LYS A CA 1
ATOM 3310 C C . LYS A 1 426 ? -36.255 -6.848 6.517 1.00 91.06 426 LYS A C 1
ATOM 3312 O O . LYS A 1 426 ? -36.991 -6.968 7.488 1.00 91.06 426 LYS A O 1
ATOM 3317 N N . THR A 1 427 ? -36.512 -7.446 5.350 1.00 93.94 427 THR A N 1
ATOM 3318 C CA . THR A 1 427 ? -37.605 -8.427 5.181 1.00 93.94 427 THR A CA 1
ATOM 3319 C C . THR A 1 427 ? -37.218 -9.825 5.657 1.00 93.94 427 THR A C 1
ATOM 3321 O O . THR A 1 427 ? -38.091 -10.665 5.854 1.00 93.94 427 THR A O 1
ATOM 3324 N N . LEU A 1 428 ? -35.920 -10.065 5.849 1.00 94.31 428 LEU A N 1
ATOM 3325 C CA . LEU A 1 428 ? -35.382 -11.322 6.347 1.00 94.31 428 LEU A CA 1
ATOM 3326 C C . LEU A 1 428 ? -35.182 -11.249 7.860 1.00 94.31 428 LEU A C 1
ATOM 3328 O O . LEU A 1 428 ? -34.924 -10.180 8.417 1.00 94.31 428 LEU A O 1
ATOM 3332 N N . ASN A 1 429 ? -35.284 -12.396 8.524 1.00 95.50 429 ASN A N 1
ATOM 3333 C CA . ASN A 1 429 ? -34.990 -12.510 9.943 1.00 95.50 429 ASN A CA 1
ATOM 3334 C C . ASN A 1 429 ? -33.467 -12.667 10.144 1.00 95.50 429 ASN A C 1
ATOM 3336 O O . ASN A 1 429 ? -32.881 -13.597 9.576 1.00 95.50 429 ASN A O 1
ATOM 3340 N N . PRO A 1 430 ? -32.808 -11.807 10.949 1.00 96.88 430 PRO A N 1
ATOM 3341 C CA . PRO A 1 430 ? -31.374 -11.921 11.226 1.00 96.88 430 PRO A CA 1
ATOM 3342 C C . PRO A 1 430 ? -30.973 -13.257 11.870 1.00 96.88 430 PRO A C 1
ATOM 3344 O O . PRO A 1 430 ? -29.818 -13.652 11.739 1.00 96.88 430 PRO A O 1
ATOM 3347 N N . CYS A 1 431 ? -31.905 -13.964 12.516 1.00 97.81 431 CYS A N 1
ATOM 3348 C CA . CYS A 1 431 ? -31.653 -15.233 13.201 1.00 97.81 431 CYS A CA 1
ATOM 3349 C C . CYS A 1 431 ? -31.747 -16.473 12.298 1.00 97.81 431 CYS A C 1
ATOM 3351 O O . CYS A 1 431 ? -31.326 -17.559 12.701 1.00 97.81 431 CYS A O 1
ATOM 3353 N N . ASP A 1 432 ? -32.243 -16.314 11.067 1.00 95.94 432 ASP A N 1
ATOM 3354 C CA . ASP A 1 432 ? -32.292 -17.396 10.079 1.00 95.94 432 ASP A CA 1
ATOM 3355 C C . ASP A 1 432 ? -31.043 -17.399 9.192 1.00 95.94 432 ASP A C 1
ATOM 3357 O O . ASP A 1 432 ? -30.519 -18.463 8.851 1.00 95.94 432 ASP A O 1
ATOM 3361 N N . ASN A 1 433 ? -30.591 -16.207 8.784 1.00 94.88 433 ASN A N 1
ATOM 3362 C CA . ASN A 1 433 ? -29.446 -16.012 7.899 1.00 94.88 433 ASN A CA 1
ATOM 3363 C C . ASN A 1 433 ? -28.959 -14.556 7.950 1.00 94.88 433 ASN A C 1
ATOM 3365 O O . ASN A 1 433 ? -29.483 -13.677 7.257 1.00 94.88 433 ASN A O 1
ATOM 3369 N N . PHE A 1 434 ? -27.938 -14.300 8.764 1.00 97.81 434 PHE A N 1
ATOM 3370 C CA . PHE A 1 434 ? -27.480 -12.937 9.002 1.00 97.81 434 PHE A CA 1
ATOM 3371 C C . PHE A 1 434 ? -26.756 -12.312 7.801 1.00 97.81 434 PHE A C 1
ATOM 3373 O O . PHE A 1 434 ? -26.882 -11.111 7.567 1.00 97.81 434 PHE A O 1
ATOM 3380 N N . TYR A 1 435 ? -26.043 -13.110 6.999 1.00 96.25 435 TYR A N 1
ATOM 3381 C CA . TYR A 1 435 ? -25.430 -12.641 5.754 1.00 96.25 435 TYR A CA 1
ATOM 3382 C C . TYR A 1 435 ? -26.477 -12.064 4.798 1.00 96.25 435 TYR A C 1
ATOM 3384 O O . TYR A 1 435 ? -26.337 -10.927 4.354 1.00 96.25 435 TYR A O 1
ATOM 3392 N N . ASP A 1 436 ? -27.557 -12.801 4.526 1.00 94.19 436 ASP A N 1
ATOM 3393 C CA . ASP A 1 436 ? -28.609 -12.332 3.615 1.00 94.19 436 ASP A CA 1
ATOM 3394 C C . ASP A 1 436 ? -29.410 -11.175 4.235 1.00 94.19 436 ASP A C 1
ATOM 3396 O O . ASP A 1 436 ? -29.828 -10.260 3.526 1.00 94.19 436 ASP A O 1
ATOM 3400 N N . TYR A 1 437 ? -29.555 -11.135 5.562 1.00 96.50 437 TYR A N 1
ATOM 3401 C CA . TYR A 1 437 ? -30.078 -9.955 6.249 1.00 96.50 437 TYR A CA 1
ATOM 3402 C C . TYR A 1 437 ? -29.201 -8.718 6.006 1.00 96.50 437 TYR A C 1
ATOM 3404 O O . TYR A 1 437 ? -29.710 -7.668 5.624 1.00 96.50 437 TYR A O 1
ATOM 3412 N N . ALA A 1 438 ? -27.881 -8.820 6.168 1.00 95.81 438 ALA A N 1
ATOM 3413 C CA . ALA A 1 438 ? -26.956 -7.691 6.051 1.00 95.81 438 ALA A CA 1
ATOM 3414 C C . ALA A 1 438 ? -26.642 -7.283 4.596 1.00 95.81 438 ALA A C 1
ATOM 3416 O O . ALA A 1 438 ? -26.414 -6.095 4.336 1.00 95.81 438 ALA A O 1
ATOM 3417 N N . CYS A 1 439 ? -26.633 -8.249 3.672 1.00 93.56 439 CYS A N 1
ATOM 3418 C CA . CYS A 1 439 ? -26.151 -8.125 2.293 1.00 93.56 439 CYS A CA 1
ATOM 3419 C C . CYS A 1 439 ? -27.207 -8.415 1.215 1.00 93.56 439 CYS A C 1
ATOM 3421 O O . CYS A 1 439 ? -26.908 -8.267 0.033 1.00 93.56 439 CYS A O 1
ATOM 3423 N N . GLY A 1 440 ? -28.428 -8.826 1.566 1.00 89.19 440 GLY A N 1
ATOM 3424 C CA . GLY A 1 440 ? -29.399 -9.373 0.609 1.00 89.19 440 GLY A CA 1
ATOM 3425 C C . GLY A 1 440 ? -29.872 -8.419 -0.491 1.00 89.19 440 GLY A C 1
ATOM 3426 O O . GLY A 1 440 ? -30.427 -8.884 -1.477 1.00 89.19 440 GLY A O 1
ATOM 3427 N N . ARG A 1 441 ? -29.646 -7.103 -0.359 1.00 87.06 441 ARG A N 1
ATOM 3428 C CA . ARG A 1 441 ? -29.906 -6.095 -1.411 1.00 87.06 441 ARG A CA 1
ATOM 3429 C C . ARG A 1 441 ? -28.643 -5.585 -2.102 1.00 87.06 441 ARG A C 1
ATOM 3431 O O . ARG A 1 441 ? -28.680 -4.592 -2.831 1.00 87.06 441 ARG A O 1
ATOM 3438 N N . TRP A 1 442 ? -27.495 -6.217 -1.861 1.00 81.81 442 TRP A N 1
ATOM 3439 C CA . TRP A 1 442 ? -26.236 -5.778 -2.455 1.00 81.81 442 TRP A CA 1
ATOM 3440 C C . TRP A 1 442 ? -26.336 -5.754 -3.985 1.00 81.81 442 TRP A C 1
ATOM 3442 O O . TRP A 1 442 ? -25.973 -4.740 -4.587 1.00 81.81 442 TRP A O 1
ATOM 3452 N N . GLU A 1 443 ? -26.873 -6.823 -4.586 1.00 66.69 443 GLU A N 1
ATOM 3453 C CA . GLU A 1 443 ? -26.991 -7.029 -6.040 1.00 66.69 443 GLU A CA 1
ATOM 3454 C C . GLU A 1 443 ? -27.815 -5.931 -6.727 1.00 66.69 443 GLU A C 1
ATOM 3456 O O . GLU A 1 443 ? -27.304 -5.261 -7.628 1.00 66.69 443 GLU A O 1
ATOM 3461 N N . ASP A 1 444 ? -29.026 -5.659 -6.227 1.00 68.50 444 ASP A N 1
ATOM 3462 C CA . ASP A 1 444 ? -29.926 -4.607 -6.732 1.00 68.50 444 ASP A CA 1
ATOM 3463 C C . ASP A 1 444 ? -29.223 -3.254 -6.835 1.00 68.50 444 ASP A C 1
ATOM 3465 O O . ASP A 1 444 ? -29.401 -2.466 -7.765 1.00 68.50 444 ASP A O 1
ATOM 3469 N N . SER A 1 445 ? -28.394 -2.982 -5.836 1.00 60.59 445 SER A N 1
ATOM 3470 C CA . SER A 1 445 ? -27.809 -1.677 -5.622 1.00 60.59 445 SER A CA 1
ATOM 3471 C C . SER A 1 445 ? -26.557 -1.422 -6.463 1.00 60.59 445 SER A C 1
ATOM 3473 O O . SER A 1 445 ? -26.099 -0.284 -6.585 1.00 60.59 445 SER A O 1
ATOM 3475 N N . HIS A 1 446 ? -25.997 -2.470 -7.049 1.00 60.59 446 HIS A N 1
ATOM 3476 C CA . HIS A 1 446 ? -24.778 -2.402 -7.832 1.00 60.59 446 HIS A CA 1
ATOM 3477 C C . HIS A 1 446 ? -24.959 -3.025 -9.201 1.00 60.59 446 HIS A C 1
ATOM 3479 O O . HIS A 1 446 ? -23.961 -3.254 -9.851 1.00 60.59 446 HIS A O 1
ATOM 3485 N N . LEU A 1 447 ? -26.178 -3.242 -9.693 1.00 47.53 447 LEU A N 1
ATOM 3486 C CA . LEU A 1 447 ? -26.424 -3.838 -11.007 1.00 47.53 447 LEU A CA 1
ATOM 3487 C C . LEU A 1 447 ? -25.586 -3.194 -12.138 1.00 47.53 447 LEU A C 1
ATOM 3489 O O . LEU A 1 447 ? -25.062 -3.895 -12.996 1.00 47.53 447 LEU A O 1
ATOM 3493 N N . LEU A 1 448 ? -25.372 -1.869 -12.107 1.00 41.03 448 LEU A N 1
ATOM 3494 C CA . LEU A 1 448 ? -24.505 -1.158 -13.061 1.00 41.03 448 LEU A CA 1
ATOM 3495 C C . LEU A 1 448 ? -23.007 -1.369 -12.781 1.00 41.03 448 LEU A C 1
ATOM 3497 O O . LEU A 1 448 ? -22.235 -1.591 -13.709 1.00 41.03 448 LEU A O 1
ATOM 3501 N N . GLU A 1 449 ? -22.589 -1.346 -11.514 1.00 40.16 449 GLU A N 1
ATOM 3502 C CA . GLU A 1 449 ? -21.223 -1.696 -11.103 1.00 40.16 449 GLU A CA 1
ATOM 3503 C C . GLU A 1 449 ? -20.907 -3.169 -11.358 1.00 40.16 449 GLU A C 1
ATOM 3505 O O . GLU A 1 449 ? -19.772 -3.484 -11.662 1.00 40.16 449 GLU A O 1
ATOM 3510 N N . TYR A 1 450 ? -21.904 -4.041 -11.291 1.00 42.34 450 TYR A N 1
ATOM 3511 C CA . TYR A 1 450 ? -21.916 -5.466 -11.565 1.00 42.34 450 TYR A CA 1
ATOM 3512 C C . TYR A 1 450 ? -21.852 -5.719 -13.067 1.00 42.34 450 TYR A C 1
ATOM 3514 O O . TYR A 1 450 ? -21.037 -6.521 -13.492 1.00 42.34 450 TYR A O 1
ATOM 3522 N N . LEU A 1 451 ? -22.591 -4.975 -13.897 1.00 39.44 451 LEU A N 1
ATOM 3523 C CA . LEU A 1 451 ? -22.425 -4.986 -15.356 1.00 39.44 451 LEU A CA 1
ATOM 3524 C C . LEU A 1 451 ? -21.034 -4.470 -15.753 1.00 39.44 451 LEU A C 1
ATOM 3526 O O . LEU A 1 451 ? -20.358 -5.071 -16.585 1.00 39.44 451 LEU A O 1
ATOM 3530 N N . VAL A 1 452 ? -20.549 -3.412 -15.100 1.00 36.47 452 VAL A N 1
ATOM 3531 C CA . VAL A 1 452 ? -19.177 -2.919 -15.264 1.00 36.47 452 VAL A CA 1
ATOM 3532 C C . VAL A 1 452 ? -18.161 -3.909 -14.678 1.00 36.47 452 VAL A C 1
ATOM 3534 O O . VAL A 1 452 ? -17.085 -4.041 -15.245 1.00 36.47 452 VAL A O 1
ATOM 3537 N N . GLN A 1 453 ? -18.453 -4.654 -13.608 1.00 36.84 453 GLN A N 1
ATOM 3538 C CA . GLN A 1 453 ? -17.569 -5.658 -12.998 1.00 36.84 453 GLN A CA 1
ATOM 3539 C C . GLN A 1 453 ? -17.544 -6.969 -13.795 1.00 36.84 453 GLN A C 1
ATOM 3541 O O . GLN A 1 453 ? -16.475 -7.552 -13.937 1.00 36.84 453 GLN A O 1
ATOM 3546 N N . LEU A 1 454 ? -18.649 -7.384 -14.405 1.00 36.25 454 LEU A N 1
ATOM 3547 C CA . LEU A 1 454 ? -18.718 -8.447 -15.410 1.00 36.25 454 LEU A CA 1
ATOM 3548 C C . LEU A 1 454 ? -17.899 -8.089 -16.652 1.00 36.25 454 LEU A C 1
ATOM 3550 O O . LEU A 1 454 ? -17.305 -8.963 -17.271 1.00 36.25 454 LEU A O 1
ATOM 3554 N N . LEU A 1 455 ? -17.839 -6.799 -16.999 1.00 35.41 455 LEU A N 1
ATOM 3555 C CA . LEU A 1 455 ? -17.038 -6.288 -18.113 1.00 35.41 455 LEU A CA 1
ATOM 3556 C C . LEU A 1 455 ? -15.609 -5.890 -17.713 1.00 35.41 455 LEU A C 1
ATOM 3558 O O . LEU A 1 455 ? -14.804 -5.560 -18.580 1.00 35.41 455 LEU A O 1
ATOM 3562 N N . SER A 1 456 ? -15.265 -5.851 -16.419 1.00 33.59 456 SER A N 1
ATOM 3563 C CA . SER A 1 456 ? -13.981 -5.274 -16.014 1.00 33.59 456 SER A CA 1
ATOM 3564 C C . SER A 1 456 ? -13.325 -5.831 -14.742 1.00 33.59 456 SER A C 1
ATOM 3566 O O . SER A 1 456 ? -12.153 -5.556 -14.540 1.00 33.59 456 SER A O 1
ATOM 3568 N N . ASN A 1 457 ? -13.968 -6.581 -13.857 1.00 35.38 457 ASN A N 1
ATOM 3569 C CA . ASN A 1 457 ? -13.461 -6.894 -12.507 1.00 35.38 457 ASN A CA 1
ATOM 3570 C C . ASN A 1 457 ? -13.734 -8.339 -12.030 1.00 35.38 457 ASN A C 1
ATOM 3572 O O . ASN A 1 457 ? -13.599 -8.571 -10.831 1.00 35.38 457 ASN A O 1
ATOM 3576 N N . GLY A 1 458 ? -14.010 -9.301 -12.919 1.00 31.03 458 GLY A N 1
ATOM 3577 C CA . GLY A 1 458 ? -14.127 -10.738 -12.597 1.00 31.03 458 GLY A CA 1
ATOM 3578 C C . GLY A 1 458 ? -12.891 -11.333 -11.894 1.00 31.03 458 GLY A C 1
ATOM 3579 O O . GLY A 1 458 ? -11.975 -11.875 -12.500 1.00 31.03 458 GLY A O 1
ATOM 3580 N N . GLY A 1 459 ? -12.757 -11.112 -10.590 1.00 38.06 459 GLY A N 1
ATOM 3581 C CA . GLY A 1 459 ? -11.700 -11.673 -9.753 1.00 38.06 459 GLY A CA 1
ATOM 3582 C C . GLY A 1 459 ? -10.624 -10.691 -9.307 1.00 38.06 459 GLY A C 1
ATOM 3583 O O . GLY A 1 459 ? -9.468 -10.797 -9.714 1.00 38.06 459 GLY A O 1
ATOM 3584 N N . LYS A 1 460 ? -10.991 -9.752 -8.429 1.00 34.38 460 LYS A N 1
ATOM 3585 C CA . LYS A 1 460 ? -10.031 -9.004 -7.596 1.00 34.38 460 LYS A CA 1
ATOM 3586 C C . LYS A 1 460 ? -9.783 -9.618 -6.210 1.00 34.38 460 LYS A C 1
ATOM 3588 O O . LYS A 1 460 ? -8.953 -9.080 -5.491 1.00 34.38 460 LYS A O 1
ATOM 3593 N N . GLU A 1 461 ? -10.404 -10.750 -5.879 1.00 30.62 461 GLU A N 1
ATOM 3594 C CA . GLU A 1 461 ? -10.135 -11.486 -4.628 1.00 30.62 461 GLU A CA 1
ATOM 3595 C C . GLU A 1 461 ? -9.469 -12.859 -4.825 1.00 30.62 461 GLU A C 1
ATOM 3597 O O . GLU A 1 461 ? -9.102 -13.505 -3.852 1.00 30.62 461 GLU A O 1
ATOM 3602 N N . TYR A 1 462 ? -9.213 -13.287 -6.066 1.00 39.94 462 TYR A N 1
ATOM 3603 C CA . TYR A 1 462 ? -8.785 -14.667 -6.351 1.00 39.94 462 TYR A CA 1
ATOM 3604 C C . TYR A 1 462 ? -7.286 -14.862 -6.642 1.00 39.94 462 TYR A C 1
ATOM 3606 O O . TYR A 1 462 ? -6.893 -15.948 -7.054 1.00 39.94 462 TYR A O 1
ATOM 3614 N N . ASP A 1 463 ? -6.435 -13.857 -6.410 1.00 30.31 463 ASP A N 1
ATOM 3615 C CA . ASP A 1 463 ? -5.014 -13.914 -6.813 1.00 30.31 463 ASP A CA 1
ATOM 3616 C C . ASP A 1 463 ? -3.992 -14.079 -5.672 1.00 30.31 463 ASP A C 1
ATOM 3618 O O . ASP A 1 463 ? -2.790 -14.052 -5.928 1.00 30.31 463 ASP A O 1
ATOM 3622 N N . ASN A 1 464 ? -4.428 -14.334 -4.434 1.00 28.58 464 ASN A N 1
ATOM 3623 C CA . ASN A 1 464 ? -3.522 -14.508 -3.287 1.00 28.58 464 ASN A CA 1
ATOM 3624 C C . ASN A 1 464 ? -3.388 -15.962 -2.795 1.00 28.58 464 ASN A C 1
ATOM 3626 O O . ASN A 1 464 ? -3.265 -16.202 -1.600 1.00 28.58 464 ASN A O 1
ATOM 3630 N N . PHE A 1 465 ? -3.342 -16.936 -3.707 1.00 27.55 465 PHE A N 1
ATOM 3631 C CA . PHE A 1 465 ? -2.945 -18.311 -3.377 1.00 27.55 465 PHE A CA 1
ATOM 3632 C C . PHE A 1 465 ? -1.806 -18.787 -4.274 1.00 27.55 465 PHE A C 1
ATOM 3634 O O . PHE A 1 465 ? -1.987 -19.609 -5.167 1.00 27.55 465 PHE A O 1
ATOM 3641 N N . ILE A 1 466 ? -0.599 -18.280 -4.012 1.00 28.08 466 ILE A N 1
ATOM 3642 C CA . ILE A 1 466 ? 0.626 -19.008 -4.352 1.00 28.08 466 ILE A CA 1
ATOM 3643 C C . ILE A 1 466 ? 1.161 -19.593 -3.053 1.00 28.08 466 ILE A C 1
ATOM 3645 O O . ILE A 1 466 ? 1.981 -19.005 -2.359 1.00 28.08 466 ILE A O 1
ATOM 3649 N N . SER A 1 467 ? 0.648 -20.763 -2.698 1.00 24.31 467 SER A N 1
ATOM 3650 C CA . SER A 1 467 ? 1.251 -21.601 -1.675 1.00 24.31 467 SER A CA 1
ATOM 3651 C C . SER A 1 467 ? 0.993 -23.055 -2.063 1.00 24.31 467 SER A C 1
ATOM 3653 O O . SER A 1 467 ? -0.146 -23.507 -2.022 1.00 24.31 467 SER A O 1
ATOM 3655 N N . HIS A 1 468 ? 2.093 -23.740 -2.399 1.00 29.67 468 HIS A N 1
ATOM 3656 C CA . HIS A 1 468 ? 2.250 -25.167 -2.716 1.00 29.67 468 HIS A CA 1
ATOM 3657 C C . HIS A 1 468 ? 1.795 -25.577 -4.132 1.00 29.67 468 HIS A C 1
ATOM 3659 O O . HIS A 1 468 ? 0.612 -25.648 -4.431 1.00 29.67 468 HIS A O 1
ATOM 3665 N N . SER A 1 469 ? 2.785 -25.818 -5.012 1.00 38.47 469 SER A N 1
ATOM 3666 C CA . SER A 1 469 ? 2.656 -26.320 -6.397 1.00 38.47 469 SER A CA 1
ATOM 3667 C C . SER A 1 469 ? 1.492 -25.712 -7.193 1.00 38.47 469 SER A C 1
ATOM 3669 O O . SER A 1 469 ? 0.425 -26.310 -7.299 1.00 38.47 469 SER A O 1
ATOM 3671 N N . SER A 1 470 ? 1.687 -24.521 -7.767 1.00 51.94 470 SER A N 1
ATOM 3672 C CA . SER A 1 470 ? 0.676 -23.826 -8.574 1.00 51.94 470 SER A CA 1
ATOM 3673 C C . SER A 1 470 ? 0.412 -24.545 -9.904 1.00 51.94 470 SER A C 1
ATOM 3675 O O . SER A 1 470 ? 0.920 -24.171 -10.962 1.00 51.94 470 SER A O 1
ATOM 3677 N N . PHE A 1 471 ? -0.379 -25.613 -9.866 1.00 53.47 471 PHE A N 1
ATOM 3678 C CA . PHE A 1 471 ? -0.936 -26.247 -11.057 1.00 53.47 471 PHE A CA 1
ATOM 3679 C C . PHE A 1 471 ? -1.817 -25.245 -11.822 1.00 53.47 471 PHE A C 1
ATOM 3681 O O . PHE A 1 471 ? -2.536 -24.454 -11.209 1.00 53.47 471 PHE A O 1
ATOM 3688 N N . VAL A 1 472 ? -1.756 -25.256 -13.159 1.00 62.00 472 VAL A N 1
ATOM 3689 C CA . VAL A 1 472 ? -2.551 -24.328 -13.997 1.00 62.00 472 VAL A CA 1
ATOM 3690 C C . VAL A 1 472 ? -4.045 -24.666 -13.899 1.00 62.00 472 VAL A C 1
ATOM 3692 O O . VAL A 1 472 ? -4.904 -23.785 -13.833 1.00 62.00 472 VAL A O 1
ATOM 3695 N N . LEU A 1 473 ? -4.351 -25.963 -13.826 1.00 62.72 473 LEU A N 1
ATOM 3696 C CA . LEU A 1 473 ? -5.656 -26.508 -13.467 1.00 62.72 473 LEU A CA 1
ATOM 3697 C C . LEU A 1 473 ? -5.620 -26.937 -11.994 1.00 62.72 473 LEU A C 1
ATOM 3699 O O . LEU A 1 473 ? -4.592 -27.421 -11.538 1.00 62.72 473 LEU A O 1
ATOM 3703 N N . SER A 1 474 ? -6.701 -26.790 -11.220 1.00 61.34 474 SER A N 1
ATOM 3704 C CA . SER A 1 474 ? -6.623 -27.156 -9.796 1.00 61.34 474 SER A CA 1
ATOM 3705 C C . SER A 1 474 ? -6.286 -28.610 -9.566 1.00 61.34 474 SER A C 1
ATOM 3707 O O . SER A 1 474 ? -6.820 -29.492 -10.237 1.00 61.34 474 SER A O 1
ATOM 3709 N N . GLN A 1 475 ? -5.538 -28.828 -8.492 1.00 61.59 475 GLN A N 1
ATOM 3710 C CA . GLN A 1 475 ? -5.203 -30.136 -7.965 1.00 61.59 475 GLN A CA 1
ATOM 3711 C C . GLN A 1 475 ? -6.416 -31.070 -7.851 1.00 61.59 475 GLN A C 1
ATOM 3713 O O . GLN A 1 475 ? -6.317 -32.198 -8.302 1.00 61.59 475 GLN A O 1
ATOM 3718 N N . THR A 1 476 ? -7.574 -30.595 -7.376 1.00 60.38 476 THR A N 1
ATOM 3719 C CA . THR A 1 476 ? -8.807 -31.402 -7.259 1.00 60.38 476 THR A CA 1
ATOM 3720 C C . THR A 1 476 ? -9.390 -31.838 -8.605 1.00 60.38 476 THR A C 1
ATOM 3722 O O . THR A 1 476 ? -9.984 -32.903 -8.720 1.00 60.38 476 THR A O 1
ATOM 3725 N N . ILE A 1 477 ? -9.233 -31.019 -9.652 1.00 65.81 477 ILE A N 1
ATOM 3726 C CA . ILE A 1 477 ? -9.679 -31.388 -11.008 1.00 65.81 477 ILE A CA 1
ATOM 3727 C C . ILE A 1 477 ? -8.693 -32.386 -11.613 1.00 65.81 477 ILE A C 1
ATOM 3729 O O . ILE A 1 477 ? -9.081 -33.365 -12.245 1.00 65.81 477 ILE A O 1
ATOM 3733 N N . LEU A 1 478 ? -7.403 -32.136 -11.401 1.00 65.88 478 LEU A N 1
ATOM 3734 C CA . LEU A 1 478 ? -6.330 -32.999 -11.859 1.00 65.88 478 LEU A CA 1
ATOM 3735 C C . LEU A 1 478 ? -6.322 -34.351 -11.131 1.00 65.88 478 LEU A C 1
ATOM 3737 O O . LEU A 1 478 ? -5.975 -35.352 -11.751 1.00 65.88 478 LEU A O 1
ATOM 3741 N N . SER A 1 479 ? -6.719 -34.431 -9.860 1.00 66.38 479 SER A N 1
ATOM 3742 C CA . SER A 1 479 ? -6.777 -35.696 -9.123 1.00 66.38 479 SER A CA 1
ATOM 3743 C C . SER A 1 479 ? -7.962 -36.577 -9.535 1.00 66.38 479 SER A C 1
ATOM 3745 O O . SER A 1 479 ? -7.825 -37.803 -9.511 1.00 66.38 479 SER A O 1
ATOM 3747 N N . ASP A 1 480 ? -9.052 -35.983 -10.037 1.00 68.56 480 ASP A N 1
ATOM 3748 C CA . ASP A 1 480 ? -10.275 -36.673 -10.477 1.00 68.56 480 ASP A CA 1
ATOM 3749 C C . ASP A 1 480 ? -10.626 -36.418 -11.961 1.00 68.56 480 ASP A C 1
ATOM 3751 O O . ASP A 1 480 ? -11.697 -35.923 -12.322 1.00 68.56 480 ASP A O 1
ATOM 3755 N N . MET A 1 481 ? -9.716 -36.804 -12.864 1.00 66.75 481 MET A N 1
ATOM 3756 C CA . MET A 1 481 ? -9.899 -36.606 -14.314 1.00 66.75 481 MET A CA 1
ATOM 3757 C C . MET A 1 481 ? -11.082 -37.379 -14.934 1.00 66.75 481 MET A C 1
ATOM 3759 O O . MET A 1 481 ? -11.442 -37.122 -16.082 1.00 66.75 481 MET A O 1
ATOM 3763 N N . ASN A 1 482 ? -11.677 -38.339 -14.217 1.00 63.44 482 ASN A N 1
ATOM 3764 C CA . ASN A 1 482 ? -12.744 -39.200 -14.742 1.00 63.44 482 ASN A CA 1
ATOM 3765 C C . ASN A 1 482 ? -14.153 -38.640 -14.487 1.00 63.44 482 ASN A C 1
ATOM 3767 O O . ASN A 1 482 ? -15.138 -39.179 -15.005 1.00 63.44 482 ASN A O 1
ATOM 3771 N N . ARG A 1 483 ? -14.281 -37.566 -13.701 1.00 67.25 483 ARG A N 1
ATOM 3772 C CA . ARG A 1 483 ? -15.578 -36.968 -13.387 1.00 67.25 483 ARG A CA 1
ATOM 3773 C C . ARG A 1 483 ? -16.168 -36.296 -14.626 1.00 67.25 483 ARG A C 1
ATOM 3775 O O . ARG A 1 483 ? -15.617 -35.332 -15.151 1.00 67.25 483 ARG A O 1
ATOM 3782 N N . LYS A 1 484 ? -17.343 -36.760 -15.070 1.00 64.06 484 LYS A N 1
ATOM 3783 C CA . LYS A 1 484 ? -18.026 -36.239 -16.275 1.00 64.06 484 LYS A CA 1
ATOM 3784 C C . LYS A 1 484 ? -18.222 -34.717 -16.262 1.00 64.06 484 LYS A C 1
ATOM 3786 O O . LYS A 1 484 ? -18.153 -34.094 -17.317 1.00 64.06 484 LYS A O 1
ATOM 3791 N N . SER A 1 485 ? -18.435 -34.119 -15.088 1.00 59.59 485 SER A N 1
ATOM 3792 C CA . SER A 1 485 ? -18.608 -32.669 -14.936 1.00 59.59 485 SER A CA 1
ATOM 3793 C C . SER A 1 485 ? -17.336 -31.850 -15.185 1.00 59.59 485 SER A C 1
ATOM 3795 O O . SER A 1 485 ? -17.450 -30.647 -15.379 1.00 59.59 485 SER A O 1
ATOM 3797 N N . LEU A 1 486 ? -16.153 -32.477 -15.226 1.00 65.56 486 LEU A N 1
ATOM 3798 C CA . LEU A 1 486 ? -14.846 -31.814 -15.364 1.00 65.56 486 LEU A CA 1
ATOM 3799 C C . LEU A 1 486 ? -14.218 -31.975 -16.761 1.00 65.56 486 LEU A C 1
ATOM 3801 O O . LEU A 1 486 ? -13.150 -31.434 -17.046 1.00 65.56 486 LEU A O 1
ATOM 3805 N N . VAL A 1 487 ? -14.883 -32.700 -17.667 1.00 69.69 487 VAL A N 1
ATOM 3806 C CA . VAL A 1 487 ? -14.376 -32.981 -19.023 1.00 69.69 487 VAL A CA 1
ATOM 3807 C C . VAL A 1 487 ? -14.137 -31.694 -19.818 1.00 69.69 487 VAL A C 1
ATOM 3809 O O . VAL A 1 487 ? -13.151 -31.592 -20.549 1.00 69.69 487 VAL A O 1
ATOM 3812 N N . LYS A 1 488 ? -15.009 -30.690 -19.651 1.00 70.19 488 LYS A N 1
ATOM 3813 C CA . LYS A 1 488 ? -14.878 -29.380 -20.307 1.00 70.19 488 LYS A CA 1
ATOM 3814 C C . LYS A 1 488 ? -13.609 -28.650 -19.855 1.00 70.19 488 LYS A C 1
ATOM 3816 O O . LYS A 1 488 ? -12.912 -28.076 -20.690 1.00 70.19 488 LYS A O 1
ATOM 3821 N N . ASP A 1 489 ? -13.290 -28.717 -18.564 1.00 70.75 489 ASP A N 1
ATOM 3822 C CA . ASP A 1 489 ? -12.117 -28.062 -17.986 1.00 70.75 489 ASP A CA 1
ATOM 3823 C C . ASP A 1 489 ? -10.820 -28.665 -18.526 1.00 70.75 489 ASP A C 1
ATOM 3825 O O . ASP A 1 489 ? -9.959 -27.952 -19.047 1.00 70.75 489 ASP A O 1
ATOM 3829 N N . ILE A 1 490 ? -10.729 -29.995 -18.511 1.00 75.81 490 ILE A N 1
ATOM 3830 C CA . ILE A 1 490 ? -9.565 -30.741 -19.003 1.00 75.81 490 ILE A CA 1
ATOM 3831 C C . ILE A 1 490 ? -9.361 -30.508 -20.505 1.00 75.81 490 ILE A C 1
ATOM 3833 O O . ILE A 1 490 ? -8.238 -30.264 -20.949 1.00 75.81 490 ILE A O 1
ATOM 3837 N N . ALA A 1 491 ? -10.442 -30.522 -21.292 1.00 78.88 491 ALA A N 1
ATOM 3838 C CA . ALA A 1 491 ? -10.378 -30.247 -22.725 1.00 78.88 491 ALA A CA 1
ATOM 3839 C C . ALA A 1 491 ? -9.900 -28.815 -23.019 1.00 78.88 491 ALA A C 1
ATOM 3841 O O . ALA A 1 491 ? -9.073 -28.611 -23.911 1.00 78.88 491 ALA A O 1
ATOM 3842 N N . SER A 1 492 ? -10.375 -27.828 -22.251 1.00 80.62 492 SER A N 1
ATOM 3843 C CA . SER A 1 492 ? -9.939 -26.434 -22.395 1.00 80.62 492 SER A CA 1
ATOM 3844 C C . SER A 1 492 ? -8.451 -26.258 -22.080 1.00 80.62 492 SER A C 1
ATOM 3846 O O . SER A 1 492 ? -7.752 -25.540 -22.795 1.00 80.62 492 SER A O 1
ATOM 3848 N N . TYR A 1 493 ? -7.942 -26.979 -21.078 1.00 84.69 493 TYR A N 1
ATOM 3849 C CA . TYR A 1 493 ? -6.534 -26.934 -20.705 1.00 84.69 493 TYR A CA 1
ATOM 3850 C C . TYR A 1 493 ? -5.636 -27.605 -21.752 1.00 84.69 493 TYR A C 1
ATOM 3852 O O . TYR A 1 493 ? -4.622 -27.037 -22.151 1.00 84.69 493 TYR A O 1
ATOM 3860 N N . ALA A 1 494 ? -6.046 -28.759 -22.290 1.00 85.38 494 ALA A N 1
ATOM 3861 C CA . ALA A 1 494 ? -5.322 -29.425 -23.376 1.00 85.38 494 ALA A CA 1
ATOM 3862 C C . ALA A 1 494 ? -5.206 -28.530 -24.618 1.00 85.38 494 ALA A C 1
ATOM 3864 O O . ALA A 1 494 ? -4.139 -28.443 -25.230 1.00 85.38 494 ALA A O 1
ATOM 3865 N N . LYS A 1 495 ? -6.290 -27.821 -24.958 1.00 84.62 495 LYS A N 1
ATOM 3866 C CA . LYS A 1 495 ? -6.293 -26.839 -26.045 1.00 84.62 495 LYS A CA 1
ATOM 3867 C C . LYS A 1 495 ? -5.343 -25.673 -25.769 1.00 84.62 495 LYS A C 1
ATOM 3869 O O . LYS A 1 495 ? -4.623 -25.269 -26.674 1.00 84.62 495 LYS A O 1
ATOM 3874 N N . TYR A 1 496 ? -5.307 -25.164 -24.540 1.00 88.00 496 TYR A N 1
ATOM 3875 C CA . TYR A 1 496 ? -4.402 -24.078 -24.162 1.00 88.00 496 TYR A CA 1
ATOM 3876 C C . TYR A 1 496 ? -2.927 -24.466 -24.334 1.00 88.00 496 TYR A C 1
ATOM 3878 O O . TYR A 1 496 ? -2.181 -23.747 -24.999 1.00 88.00 496 TYR A O 1
ATOM 3886 N N . ILE A 1 497 ? -2.528 -25.638 -23.824 1.00 88.19 497 ILE A N 1
ATOM 3887 C CA . ILE A 1 497 ? -1.166 -26.169 -23.993 1.00 88.19 497 ILE A CA 1
ATOM 3888 C C . ILE A 1 497 ? -0.827 -26.307 -25.478 1.00 88.19 497 ILE A C 1
ATOM 3890 O O . ILE A 1 497 ? 0.248 -25.892 -25.910 1.00 88.19 497 ILE A O 1
ATOM 3894 N N . HIS A 1 498 ? -1.746 -26.873 -26.264 1.00 88.88 498 HIS A N 1
ATOM 3895 C CA . HIS A 1 498 ? -1.573 -27.041 -27.702 1.00 88.88 498 HIS A CA 1
ATOM 3896 C C . HIS A 1 498 ? -1.356 -25.702 -28.415 1.00 88.88 498 HIS A C 1
ATOM 3898 O O . HIS A 1 498 ? -0.362 -25.545 -29.121 1.00 88.88 498 HIS A O 1
ATOM 3904 N N . ASP A 1 499 ? -2.261 -24.742 -28.227 1.00 88.56 499 ASP A N 1
ATOM 3905 C CA . ASP A 1 499 ? -2.247 -23.478 -28.962 1.00 88.56 499 ASP A CA 1
ATOM 3906 C C . ASP A 1 499 ? -0.987 -22.658 -28.638 1.00 88.56 499 ASP A C 1
ATOM 3908 O O . ASP A 1 499 ? -0.332 -22.137 -29.539 1.00 88.56 499 ASP A O 1
ATOM 3912 N N . VAL A 1 500 ? -0.575 -22.628 -27.367 1.00 89.50 500 VAL A N 1
ATOM 3913 C CA . VAL A 1 500 ? 0.680 -21.988 -26.945 1.00 89.50 500 VAL A CA 1
ATOM 3914 C C . VAL A 1 500 ? 1.907 -22.735 -27.476 1.00 89.50 500 VAL A C 1
ATOM 3916 O O . VAL A 1 500 ? 2.883 -22.108 -27.883 1.00 89.50 500 VAL A O 1
ATOM 3919 N N . SER A 1 501 ? 1.878 -24.069 -27.520 1.00 88.75 501 SER A N 1
ATOM 3920 C CA . SER A 1 501 ? 2.981 -24.848 -28.100 1.00 88.75 501 SER A CA 1
ATOM 3921 C C . SER A 1 501 ? 3.143 -24.550 -29.592 1.00 88.75 501 SER A C 1
ATOM 3923 O O . SER A 1 501 ? 4.265 -24.379 -30.066 1.00 88.75 501 SER A O 1
ATOM 3925 N N . VAL A 1 502 ? 2.033 -24.438 -30.330 1.00 87.00 502 VAL A N 1
ATOM 3926 C CA . VAL A 1 502 ? 2.027 -24.043 -31.748 1.00 87.00 502 VAL A CA 1
ATOM 3927 C C . VAL A 1 502 ? 2.552 -22.620 -31.923 1.00 87.00 502 VAL A C 1
ATOM 3929 O O . VAL A 1 502 ? 3.378 -22.391 -32.805 1.00 87.00 502 VAL A O 1
ATOM 3932 N N . LEU A 1 503 ? 2.145 -21.684 -31.059 1.00 87.19 503 LEU A N 1
ATOM 3933 C CA . LEU A 1 503 ? 2.662 -20.313 -31.054 1.00 87.19 503 LEU A CA 1
ATOM 3934 C C . LEU A 1 503 ? 4.195 -20.277 -30.921 1.00 87.19 503 LEU A C 1
ATOM 3936 O O . LEU A 1 503 ? 4.853 -19.467 -31.569 1.00 87.19 503 LEU A O 1
ATOM 3940 N N . PHE A 1 504 ? 4.773 -21.191 -30.139 1.00 87.56 504 PHE A N 1
ATOM 3941 C CA . PHE A 1 504 ? 6.224 -21.336 -29.985 1.00 87.56 504 PHE A CA 1
ATOM 3942 C C . PHE A 1 504 ? 6.889 -22.270 -31.013 1.00 87.56 504 PHE A C 1
ATOM 3944 O O . PHE A 1 504 ? 8.052 -22.638 -30.849 1.00 87.56 504 PHE A O 1
ATOM 3951 N N . GLY A 1 505 ? 6.191 -22.615 -32.100 1.00 85.12 505 GLY A N 1
ATOM 3952 C CA . GLY A 1 505 ? 6.757 -23.318 -33.253 1.00 85.12 505 GLY A CA 1
ATOM 3953 C C . GLY A 1 505 ? 6.538 -24.833 -33.277 1.00 85.12 505 GLY A C 1
ATOM 3954 O O . GLY A 1 505 ? 7.149 -25.513 -34.103 1.00 85.12 505 GLY A O 1
ATOM 3955 N N . ALA A 1 506 ? 5.681 -25.387 -32.412 1.00 84.62 506 ALA A N 1
ATOM 3956 C CA . ALA A 1 506 ? 5.261 -26.782 -32.540 1.00 84.62 506 ALA A CA 1
ATOM 3957 C C . ALA A 1 506 ? 4.420 -26.987 -33.819 1.00 84.62 506 ALA A C 1
ATOM 3959 O O . ALA A 1 506 ? 3.653 -26.104 -34.210 1.00 84.62 506 ALA A O 1
ATOM 3960 N N . PRO A 1 507 ? 4.522 -28.151 -34.485 1.00 78.25 507 PRO A N 1
ATOM 3961 C CA . PRO A 1 507 ? 3.785 -28.406 -35.716 1.00 78.25 507 PRO A CA 1
ATOM 3962 C C . PRO A 1 507 ? 2.270 -28.415 -35.466 1.00 78.25 507 PRO A C 1
ATOM 3964 O O . PRO A 1 507 ? 1.756 -29.219 -34.684 1.00 78.25 507 PRO A O 1
ATOM 3967 N N . ALA A 1 508 ? 1.554 -27.541 -36.173 1.00 66.75 508 ALA A N 1
ATOM 3968 C CA . ALA A 1 508 ? 0.098 -27.544 -36.242 1.00 66.75 508 ALA A CA 1
ATOM 3969 C C . ALA A 1 508 ? -0.345 -28.519 -37.341 1.00 66.75 508 ALA A C 1
ATOM 3971 O O . ALA A 1 508 ? -0.306 -28.187 -38.525 1.00 66.75 508 ALA A O 1
ATOM 3972 N N . SER A 1 509 ? -0.732 -29.747 -36.990 1.00 61.47 509 SER A N 1
ATOM 3973 C CA . SER A 1 509 ? -1.324 -30.647 -37.986 1.00 61.47 509 SER A CA 1
ATOM 3974 C C . SER A 1 509 ? -2.811 -30.341 -38.167 1.00 61.47 509 SER A C 1
ATOM 3976 O O . SER A 1 509 ? -3.539 -30.192 -37.187 1.00 61.47 509 SER A O 1
ATOM 3978 N N . VAL A 1 510 ? -3.283 -30.354 -39.411 1.00 52.09 510 VAL A N 1
ATOM 3979 C CA . VAL A 1 510 ? -4.686 -30.076 -39.771 1.00 52.09 510 VAL A CA 1
ATOM 3980 C C . VAL A 1 510 ? -5.629 -31.256 -39.446 1.00 52.09 510 VAL A C 1
ATOM 3982 O O . VAL A 1 510 ? -6.838 -31.061 -39.343 1.00 52.09 510 VAL A O 1
ATOM 3985 N N . HIS A 1 511 ? -5.104 -32.469 -39.215 1.00 53.66 511 HIS A N 1
ATOM 3986 C CA . HIS A 1 511 ? -5.903 -33.667 -38.914 1.00 53.66 511 HIS A CA 1
ATOM 3987 C C . HIS A 1 511 ? -5.882 -34.058 -37.417 1.00 53.66 511 HIS A C 1
ATOM 3989 O O . HIS A 1 511 ? -4.799 -34.208 -36.848 1.00 53.66 511 HIS A O 1
ATOM 3995 N N . PRO A 1 512 ? -7.049 -34.293 -36.771 1.00 51.09 512 PRO A N 1
ATOM 3996 C CA . PRO A 1 512 ? -7.142 -34.649 -35.346 1.00 51.09 512 PRO A CA 1
ATOM 3997 C C . PRO A 1 512 ? -6.416 -35.942 -34.944 1.00 51.09 512 PRO A C 1
ATOM 3999 O O . PRO A 1 512 ? -6.019 -36.078 -33.791 1.00 51.09 512 PRO A O 1
ATOM 4002 N N . SER A 1 513 ? -6.245 -36.887 -35.875 1.00 49.72 513 SER A N 1
ATOM 4003 C CA . SER A 1 513 ? -5.595 -38.185 -35.647 1.00 49.72 513 SER A CA 1
ATOM 4004 C C . SER A 1 513 ? -4.063 -38.144 -35.693 1.00 49.72 513 SER A C 1
ATOM 4006 O O . SER A 1 513 ? -3.435 -39.049 -35.155 1.00 49.72 513 SER A O 1
ATOM 4008 N N . ASP A 1 514 ? -3.467 -37.097 -36.279 1.00 52.50 514 ASP A N 1
ATOM 4009 C CA . ASP A 1 514 ? -2.012 -36.975 -36.500 1.00 52.50 514 ASP A CA 1
ATOM 4010 C C . ASP A 1 514 ? -1.369 -35.830 -35.699 1.00 52.50 514 ASP A C 1
ATOM 4012 O O . ASP A 1 514 ? -0.183 -35.517 -35.859 1.00 52.50 514 ASP A O 1
ATOM 4016 N N . ASN A 1 515 ? -2.136 -35.204 -34.802 1.00 68.81 515 ASN A N 1
ATOM 4017 C CA . ASN A 1 515 ? -1.673 -34.063 -34.026 1.00 68.81 515 ASN A CA 1
ATOM 4018 C C . ASN A 1 515 ? -0.804 -34.501 -32.839 1.00 68.81 515 ASN A C 1
ATOM 4020 O O . ASN A 1 515 ? -1.227 -34.518 -31.687 1.00 68.81 515 ASN A O 1
ATOM 4024 N N . LYS A 1 516 ? 0.466 -34.815 -33.105 1.00 76.50 516 LYS A N 1
ATOM 4025 C CA . LYS A 1 516 ? 1.459 -35.127 -32.059 1.00 76.50 516 LYS A CA 1
ATOM 4026 C C . LYS A 1 516 ? 1.524 -34.063 -30.950 1.00 76.50 516 LYS A C 1
ATOM 4028 O O . LYS A 1 516 ? 1.837 -34.402 -29.807 1.00 76.50 516 LYS A O 1
ATOM 4033 N N . THR A 1 517 ? 1.195 -32.806 -31.256 1.00 81.69 517 THR A N 1
ATOM 4034 C CA . THR A 1 517 ? 1.161 -31.697 -30.292 1.00 81.69 517 THR A CA 1
ATOM 4035 C C . THR A 1 517 ? 0.003 -31.851 -29.302 1.00 81.69 517 THR A C 1
ATOM 4037 O O . THR A 1 517 ? 0.221 -31.705 -28.100 1.00 81.69 517 THR A O 1
ATOM 4040 N N . ILE A 1 518 ? -1.204 -32.235 -29.749 1.00 82.88 518 ILE A N 1
ATOM 4041 C CA . ILE A 1 518 ? -2.323 -32.495 -28.821 1.00 82.88 518 ILE A CA 1
ATOM 4042 C C . ILE A 1 518 ? -2.083 -33.755 -27.984 1.00 82.88 518 ILE A C 1
ATOM 4044 O O . ILE A 1 518 ? -2.399 -33.770 -26.796 1.00 82.88 518 ILE A O 1
ATOM 4048 N N . THR A 1 519 ? -1.471 -34.795 -28.560 1.00 82.69 519 THR A N 1
ATOM 4049 C CA . THR A 1 519 ? -1.090 -35.995 -27.802 1.00 82.69 519 THR A CA 1
ATOM 4050 C C . THR A 1 519 ? -0.091 -35.646 -26.700 1.00 82.69 519 THR A C 1
ATOM 4052 O O . THR A 1 519 ? -0.301 -36.034 -25.553 1.00 82.69 519 THR A O 1
ATOM 4055 N N . SER A 1 520 ? 0.923 -34.832 -27.014 1.00 86.81 520 SER A N 1
ATOM 4056 C CA . SER A 1 520 ? 1.900 -34.344 -26.032 1.00 86.81 520 SER A CA 1
ATOM 4057 C C . SER A 1 520 ? 1.238 -33.501 -24.937 1.00 86.81 520 SER A C 1
ATOM 4059 O O . SER A 1 520 ? 1.548 -33.676 -23.762 1.00 86.81 520 SER A O 1
ATOM 4061 N N . ALA A 1 521 ? 0.280 -32.634 -25.287 1.00 85.88 521 ALA A N 1
ATOM 4062 C CA . ALA A 1 521 ? -0.494 -31.862 -24.313 1.00 85.88 521 ALA A CA 1
ATOM 4063 C C . ALA A 1 521 ? -1.276 -32.765 -23.341 1.00 85.88 521 ALA A C 1
ATOM 4065 O O . ALA A 1 521 ? -1.286 -32.529 -22.135 1.00 85.88 521 ALA A O 1
ATOM 4066 N N . ILE A 1 522 ? -1.885 -33.842 -23.842 1.00 86.06 522 ILE A N 1
ATOM 4067 C CA . ILE A 1 522 ? -2.597 -34.822 -23.009 1.00 86.06 522 ILE A CA 1
ATOM 4068 C C . ILE A 1 522 ? -1.626 -35.584 -22.095 1.00 86.06 522 ILE A C 1
ATOM 4070 O O . ILE A 1 522 ? -1.958 -35.857 -20.942 1.00 86.06 522 ILE A O 1
ATOM 4074 N N . GLU A 1 523 ? -0.435 -35.937 -22.576 1.00 89.12 523 GLU A N 1
ATOM 4075 C CA . GLU A 1 523 ? 0.598 -36.587 -21.760 1.00 89.12 523 GLU A CA 1
ATOM 4076 C C . GLU A 1 523 ? 1.110 -35.676 -20.639 1.00 89.12 523 GLU A C 1
ATOM 4078 O O . GLU A 1 523 ? 1.245 -36.142 -19.507 1.00 89.12 523 GLU A O 1
ATOM 4083 N N . ILE A 1 524 ? 1.303 -34.381 -20.921 1.00 89.25 524 ILE A N 1
ATOM 4084 C CA . ILE A 1 524 ? 1.622 -33.357 -19.913 1.00 89.25 524 ILE A CA 1
ATOM 4085 C C . ILE A 1 524 ? 0.540 -33.334 -18.829 1.00 89.25 524 ILE A C 1
ATOM 4087 O O . ILE A 1 524 ? 0.865 -33.439 -17.650 1.00 89.25 524 ILE A O 1
ATOM 4091 N N . ILE A 1 525 ? -0.741 -33.264 -19.210 1.00 86.69 525 ILE A N 1
ATOM 4092 C CA . ILE A 1 525 ? -1.861 -33.214 -18.253 1.00 86.69 525 ILE A CA 1
ATOM 4093 C C . ILE A 1 525 ? -1.940 -34.492 -17.416 1.00 86.69 525 ILE A C 1
ATOM 4095 O O . ILE A 1 525 ? -2.153 -34.425 -16.208 1.00 86.69 525 ILE A O 1
ATOM 4099 N N . LYS A 1 526 ? -1.750 -35.668 -18.026 1.00 86.81 526 LYS A N 1
ATOM 4100 C CA . LYS A 1 526 ? -1.727 -36.946 -17.296 1.00 86.81 526 LYS A CA 1
ATOM 4101 C C . LYS A 1 526 ? -0.583 -36.997 -16.289 1.00 86.81 526 LYS A C 1
ATOM 4103 O O . LYS A 1 526 ? -0.774 -37.483 -15.178 1.00 86.81 526 LYS A O 1
ATOM 4108 N N . PHE A 1 527 ? 0.592 -36.502 -16.665 1.00 89.56 527 PHE A N 1
ATOM 4109 C CA . PHE A 1 527 ? 1.728 -36.418 -15.758 1.00 89.56 527 PHE A CA 1
ATOM 4110 C C . PHE A 1 527 ? 1.459 -35.429 -14.615 1.00 89.56 527 PHE A C 1
ATOM 4112 O O . PHE A 1 527 ? 1.631 -35.785 -13.451 1.00 89.56 527 PHE A O 1
ATOM 4119 N N . GLU A 1 528 ? 0.941 -34.238 -14.925 1.00 87.69 528 GLU A N 1
ATOM 4120 C CA . GLU A 1 528 ? 0.543 -33.223 -13.940 1.00 87.69 528 GLU A CA 1
ATOM 4121 C C . GLU A 1 528 ? -0.549 -33.748 -12.987 1.00 87.69 528 GLU A C 1
ATOM 4123 O O . GLU A 1 528 ? -0.489 -33.505 -11.784 1.00 87.69 528 GLU A O 1
ATOM 4128 N N . SER A 1 529 ? -1.484 -34.561 -13.489 1.00 83.94 529 SER A N 1
ATOM 4129 C CA . SER A 1 529 ? -2.493 -35.276 -12.697 1.00 83.94 529 SER A CA 1
ATOM 4130 C C . SER A 1 529 ? -1.888 -36.249 -11.690 1.00 83.94 529 SER A C 1
ATOM 4132 O O . SER A 1 529 ? -2.301 -36.279 -10.530 1.00 83.94 529 SER A O 1
ATOM 4134 N N . GLU A 1 530 ? -0.889 -37.035 -12.087 1.00 88.19 530 GLU A N 1
ATOM 4135 C CA . GLU A 1 530 ? -0.217 -37.942 -11.158 1.00 88.19 530 GLU A CA 1
ATOM 4136 C C . GLU A 1 530 ? 0.558 -37.170 -10.081 1.00 88.19 530 GLU A C 1
ATOM 4138 O O . GLU A 1 530 ? 0.525 -37.576 -8.919 1.00 88.19 530 GLU A O 1
ATOM 4143 N N . ILE A 1 531 ? 1.178 -36.029 -10.419 1.00 85.94 531 ILE A N 1
ATOM 4144 C CA . ILE A 1 531 ? 1.786 -35.130 -9.422 1.00 85.94 531 ILE A CA 1
ATOM 4145 C C . ILE A 1 531 ? 0.704 -34.599 -8.471 1.00 85.94 531 ILE A C 1
ATOM 4147 O O . ILE A 1 531 ? 0.874 -34.686 -7.258 1.00 85.94 531 ILE A O 1
ATOM 4151 N N . ALA A 1 532 ? -0.437 -34.134 -8.988 1.00 78.62 532 ALA A N 1
ATOM 4152 C CA . ALA A 1 532 ? -1.549 -33.625 -8.184 1.00 78.62 532 ALA A CA 1
ATOM 4153 C C . ALA A 1 532 ? -2.090 -34.662 -7.180 1.00 78.62 532 ALA A C 1
ATOM 4155 O O . ALA A 1 532 ? -2.297 -34.331 -6.013 1.00 78.62 532 ALA A O 1
ATOM 4156 N N . LYS A 1 533 ? -2.244 -35.931 -7.588 1.00 80.06 533 LYS A N 1
ATOM 4157 C CA . LYS A 1 533 ? -2.646 -37.043 -6.697 1.00 80.06 533 LYS A CA 1
ATOM 4158 C C . LYS A 1 533 ? -1.599 -37.364 -5.632 1.00 80.06 533 LYS A C 1
ATOM 4160 O O . LYS A 1 533 ? -1.936 -37.845 -4.550 1.00 80.06 533 LYS A O 1
ATOM 4165 N N . ILE A 1 534 ? -0.317 -37.175 -5.946 1.00 81.06 534 ILE A N 1
ATOM 4166 C CA . ILE A 1 534 ? 0.764 -37.334 -4.969 1.00 81.06 534 ILE A CA 1
ATOM 4167 C C . ILE A 1 534 ? 0.701 -36.195 -3.954 1.00 81.06 534 ILE A C 1
ATOM 4169 O O . ILE A 1 534 ? 0.725 -36.478 -2.758 1.00 81.06 534 ILE A O 1
ATOM 4173 N N . SER A 1 535 ? 0.552 -34.955 -4.425 1.00 74.81 535 SER A N 1
ATOM 4174 C CA . SER A 1 535 ? 0.368 -33.770 -3.586 1.00 74.81 535 SER A CA 1
ATOM 4175 C C . SER A 1 535 ? -0.890 -33.854 -2.722 1.00 74.81 535 SER A C 1
ATOM 4177 O O . SER A 1 535 ? -0.882 -33.358 -1.611 1.00 74.81 535 SER A O 1
ATOM 4179 N N . GLU A 1 536 ? -1.977 -34.478 -3.186 1.00 67.62 536 GLU A N 1
ATOM 4180 C CA . GLU A 1 536 ? -3.241 -34.569 -2.422 1.00 67.62 536 GLU A CA 1
ATOM 4181 C C . GLU A 1 536 ? -3.105 -35.540 -1.253 1.00 67.62 536 GLU A C 1
ATOM 4183 O O . GLU A 1 536 ? -3.688 -35.362 -0.193 1.00 67.62 536 GLU A O 1
ATOM 4188 N N . LYS A 1 537 ? -2.274 -36.564 -1.447 1.00 63.56 537 LYS A N 1
ATOM 4189 C CA . LYS A 1 537 ? -1.924 -37.537 -0.417 1.00 63.56 537 LYS A CA 1
ATOM 4190 C C . LYS A 1 537 ? -0.721 -37.087 0.413 1.00 63.56 537 LYS A C 1
ATOM 4192 O O . LYS A 1 537 ? -0.249 -37.871 1.234 1.00 63.56 537 LYS A O 1
ATOM 4197 N N . SER A 1 538 ? -0.173 -35.894 0.168 1.00 58.88 538 SER A N 1
ATOM 4198 C CA . SER A 1 538 ? 0.730 -35.240 1.115 1.00 58.88 538 SER A CA 1
ATOM 4199 C C . SER A 1 538 ? -0.032 -35.069 2.420 1.00 58.88 538 SER A C 1
ATOM 4201 O O . SER A 1 538 ? -1.172 -34.617 2.406 1.00 58.88 538 SER A O 1
ATOM 4203 N N . MET A 1 539 ? 0.574 -35.434 3.545 1.00 52.56 539 MET A N 1
ATOM 4204 C CA . MET A 1 539 ? -0.098 -35.362 4.845 1.00 52.56 539 MET A CA 1
ATOM 4205 C C . MET A 1 539 ? -0.204 -33.913 5.375 1.00 52.56 539 MET A C 1
ATOM 4207 O O . MET A 1 539 ? -0.484 -33.707 6.544 1.00 52.56 539 MET A O 1
ATOM 4211 N N . GLY A 1 540 ? -0.010 -32.896 4.526 1.00 52.22 540 GLY A N 1
ATOM 4212 C CA . GLY A 1 540 ? -0.025 -31.487 4.912 1.00 52.22 540 GLY A CA 1
ATOM 4213 C C . GLY A 1 540 ? 1.331 -30.999 5.431 1.00 52.22 540 GLY A C 1
ATOM 4214 O O . GLY A 1 540 ? 2.296 -31.757 5.554 1.00 52.22 540 GLY A O 1
ATOM 4215 N N . LYS A 1 541 ? 1.420 -29.693 5.724 1.00 51.44 541 LYS A N 1
ATOM 4216 C CA . LYS A 1 541 ? 2.654 -29.037 6.206 1.00 51.44 541 LYS A CA 1
ATOM 4217 C C . LYS A 1 541 ? 3.187 -29.634 7.517 1.00 51.44 541 LYS A C 1
ATOM 4219 O O . LYS A 1 541 ? 4.380 -29.553 7.779 1.00 51.44 541 LYS A O 1
ATOM 4224 N N . GLU A 1 542 ? 2.316 -30.265 8.296 1.00 48.03 542 GLU A N 1
ATOM 4225 C CA . GLU A 1 542 ? 2.587 -30.848 9.617 1.00 48.03 542 GLU A CA 1
ATOM 4226 C C . GLU A 1 542 ? 3.536 -32.057 9.579 1.00 48.03 542 GLU A C 1
ATOM 4228 O O . GLU A 1 542 ? 4.180 -32.374 10.575 1.00 48.03 542 GLU A O 1
ATOM 4233 N N . PHE A 1 543 ? 3.688 -32.702 8.418 1.00 51.34 543 PHE A N 1
ATOM 4234 C CA . PHE A 1 543 ? 4.576 -33.858 8.225 1.00 51.34 543 PHE A CA 1
ATOM 4235 C C . PHE A 1 543 ? 5.830 -33.508 7.421 1.00 51.34 543 PHE A C 1
ATOM 4237 O O . PHE A 1 543 ? 6.562 -34.397 6.969 1.00 51.34 543 PHE A O 1
ATOM 4244 N N . GLN A 1 544 ? 6.083 -32.214 7.220 1.00 64.88 544 GLN A N 1
ATOM 4245 C CA . GLN A 1 544 ? 7.329 -31.754 6.638 1.00 64.88 544 GLN A CA 1
ATOM 4246 C C . GLN A 1 544 ? 8.447 -31.887 7.672 1.00 64.88 544 GLN A C 1
ATOM 4248 O O . GLN A 1 544 ? 8.331 -31.443 8.811 1.00 64.88 544 GLN A O 1
ATOM 4253 N N . LEU A 1 545 ? 9.544 -32.522 7.274 1.00 66.75 545 LEU A N 1
ATOM 4254 C CA . LEU A 1 545 ? 10.663 -32.814 8.156 1.00 66.75 545 LEU A CA 1
ATOM 4255 C C . LEU A 1 545 ? 11.873 -31.987 7.756 1.00 66.75 545 LEU A C 1
ATOM 4257 O O . LEU A 1 545 ? 12.193 -31.863 6.574 1.00 66.75 545 LEU A O 1
ATOM 4261 N N . GLU A 1 546 ? 12.580 -31.476 8.757 1.00 73.44 546 GLU A N 1
ATOM 4262 C CA . GLU A 1 546 ? 13.879 -30.854 8.553 1.00 73.44 546 GLU A CA 1
ATOM 4263 C C . GLU A 1 546 ? 14.918 -31.933 8.207 1.00 73.44 546 GLU A C 1
ATOM 4265 O O . GLU A 1 546 ? 15.037 -32.971 8.875 1.00 73.44 546 GLU A O 1
ATOM 4270 N N . ARG A 1 547 ? 15.643 -31.729 7.108 1.00 78.94 547 ARG A N 1
ATOM 4271 C CA . ARG A 1 547 ? 16.673 -32.637 6.594 1.00 78.94 547 ARG A CA 1
ATOM 4272 C C . ARG A 1 547 ? 17.870 -31.848 6.106 1.00 78.94 547 ARG A C 1
ATOM 4274 O O . ARG A 1 547 ? 17.722 -30.732 5.636 1.00 78.94 547 ARG A O 1
ATOM 4281 N N . GLN A 1 548 ? 19.052 -32.448 6.152 1.00 81.12 548 GLN A N 1
ATOM 4282 C CA . GLN A 1 548 ? 20.227 -31.827 5.544 1.00 81.12 548 GLN A CA 1
ATOM 4283 C C . GLN A 1 548 ? 20.139 -31.928 4.020 1.00 81.12 548 GLN A C 1
ATOM 4285 O O . GLN A 1 548 ? 19.780 -32.986 3.496 1.00 81.12 548 GLN A O 1
ATOM 4290 N N . PHE A 1 549 ? 20.512 -30.869 3.304 1.00 82.56 549 PHE A N 1
ATOM 4291 C CA . PHE A 1 549 ? 20.475 -30.808 1.838 1.00 82.56 549 PHE A CA 1
ATOM 4292 C C . PHE A 1 549 ? 21.172 -32.005 1.177 1.00 82.56 549 PHE A C 1
ATOM 4294 O O . PHE A 1 549 ? 20.642 -32.593 0.239 1.00 82.56 549 PHE A O 1
ATOM 4301 N N . LYS A 1 550 ? 22.307 -32.453 1.734 1.00 83.06 550 LYS A N 1
ATOM 4302 C CA . LYS A 1 550 ? 23.062 -33.622 1.241 1.00 83.06 550 LYS A CA 1
ATOM 4303 C C . LYS A 1 550 ? 22.268 -34.935 1.217 1.00 83.06 550 LYS A C 1
ATOM 4305 O O . LYS A 1 550 ? 22.716 -35.917 0.642 1.00 83.06 550 LYS A O 1
ATOM 4310 N N . THR A 1 551 ? 21.123 -34.990 1.900 1.00 83.50 551 THR A N 1
ATOM 4311 C CA . THR A 1 551 ? 20.266 -36.183 1.954 1.00 83.50 551 THR A CA 1
ATOM 4312 C C . THR A 1 551 ? 19.204 -36.210 0.856 1.00 83.50 551 THR A C 1
ATOM 4314 O O . THR A 1 551 ? 18.550 -37.235 0.687 1.00 83.50 551 THR A O 1
ATOM 4317 N N . LEU A 1 552 ? 19.032 -35.130 0.084 1.00 82.69 552 LEU A N 1
ATOM 4318 C CA . LEU A 1 552 ? 18.013 -35.050 -0.969 1.00 82.69 552 LEU A CA 1
ATOM 4319 C C . LEU A 1 552 ? 18.229 -36.077 -2.087 1.00 82.69 552 LEU A C 1
ATOM 4321 O O . LEU A 1 552 ? 17.256 -36.679 -2.551 1.00 82.69 552 LEU A O 1
ATOM 4325 N N . ASP A 1 553 ? 19.489 -36.345 -2.444 1.00 83.06 553 ASP A N 1
ATOM 4326 C CA . ASP A 1 553 ? 19.863 -37.367 -3.432 1.00 83.06 553 ASP A CA 1
ATOM 4327 C C . ASP A 1 553 ? 19.375 -38.769 -3.024 1.00 83.06 553 ASP A C 1
ATOM 4329 O O . ASP A 1 553 ? 19.036 -39.589 -3.876 1.00 83.06 553 ASP A O 1
ATOM 4333 N N . CYS A 1 554 ? 19.261 -39.046 -1.718 1.00 82.06 554 CYS A N 1
ATOM 4334 C CA . CYS A 1 554 ? 18.736 -40.320 -1.221 1.00 82.06 554 CYS A CA 1
ATOM 4335 C C . CYS A 1 554 ? 17.231 -40.484 -1.485 1.00 82.06 554 CYS A C 1
ATOM 4337 O O . CYS A 1 554 ? 16.741 -41.612 -1.549 1.00 82.06 554 CYS A O 1
ATOM 4339 N N . PHE A 1 555 ? 16.482 -39.382 -1.597 1.00 81.62 555 PHE A N 1
ATOM 4340 C CA . PHE A 1 555 ? 15.024 -39.410 -1.743 1.00 81.62 555 PHE A CA 1
ATOM 4341 C C . PHE A 1 555 ? 14.575 -39.276 -3.195 1.00 81.62 555 PHE A C 1
ATOM 4343 O O . PHE A 1 555 ? 13.592 -39.911 -3.580 1.00 81.62 555 PHE A O 1
ATOM 4350 N N . ILE A 1 556 ? 15.290 -38.477 -3.990 1.00 85.88 556 ILE A N 1
ATOM 4351 C CA . ILE A 1 556 ? 15.054 -38.317 -5.428 1.00 85.88 556 ILE A CA 1
ATOM 4352 C C . ILE A 1 556 ? 16.408 -38.331 -6.156 1.00 85.88 556 ILE A C 1
ATOM 4354 O O . ILE A 1 556 ? 16.927 -37.263 -6.487 1.00 85.88 556 ILE A O 1
ATOM 4358 N N . PRO A 1 557 ? 16.981 -39.519 -6.422 1.00 86.94 557 PRO A N 1
ATOM 4359 C CA . PRO A 1 557 ? 18.253 -39.641 -7.138 1.00 86.94 557 PRO A CA 1
ATOM 4360 C C . PRO A 1 557 ? 18.146 -39.246 -8.618 1.00 86.94 557 PRO A C 1
ATOM 4362 O O . PRO A 1 557 ? 19.156 -39.068 -9.291 1.00 86.94 557 PRO A O 1
ATOM 4365 N N . GLU A 1 558 ? 16.928 -39.115 -9.153 1.00 86.69 558 GLU A N 1
ATOM 4366 C CA . GLU A 1 558 ? 16.684 -38.690 -10.534 1.00 86.69 558 GLU A CA 1
ATOM 4367 C C . GLU A 1 558 ? 16.978 -37.197 -10.771 1.00 86.69 558 GLU A C 1
ATOM 4369 O O . GLU A 1 558 ? 16.998 -36.752 -11.919 1.00 86.69 558 GLU A O 1
ATOM 4374 N N . VAL A 1 559 ? 17.175 -36.415 -9.705 1.00 82.44 559 VAL A N 1
ATOM 4375 C CA . VAL A 1 559 ? 17.366 -34.964 -9.756 1.00 82.44 559 VAL A CA 1
ATOM 4376 C C . VAL A 1 559 ? 18.759 -34.619 -9.245 1.00 82.44 559 VAL A C 1
ATOM 4378 O O . VAL A 1 559 ? 19.093 -34.927 -8.108 1.00 82.44 559 VAL A O 1
ATOM 4381 N N . ASN A 1 560 ? 19.557 -33.920 -10.058 1.00 83.75 560 ASN A N 1
ATOM 4382 C CA . ASN A 1 560 ? 20.824 -33.363 -9.590 1.00 83.75 560 ASN A CA 1
ATOM 4383 C C . ASN A 1 560 ? 20.569 -32.044 -8.845 1.00 83.75 560 ASN A C 1
ATOM 4385 O O . ASN A 1 560 ? 20.557 -30.963 -9.439 1.00 83.75 560 ASN A O 1
ATOM 4389 N N . TRP A 1 561 ? 20.340 -32.142 -7.535 1.00 80.12 561 TRP A N 1
ATOM 4390 C CA . TRP A 1 561 ? 20.060 -30.988 -6.679 1.00 80.12 561 TRP A CA 1
ATOM 4391 C C . TRP A 1 561 ? 21.224 -29.996 -6.654 1.00 80.12 561 TRP A C 1
ATOM 4393 O O . TRP A 1 561 ? 21.002 -28.788 -6.709 1.00 80.12 561 TRP A O 1
ATOM 4403 N N . THR A 1 562 ? 22.464 -30.486 -6.643 1.00 75.94 562 THR A N 1
ATOM 4404 C CA . THR A 1 562 ? 23.656 -29.628 -6.621 1.00 75.94 562 THR A CA 1
ATOM 4405 C C . THR A 1 562 ? 23.723 -28.741 -7.864 1.00 75.94 562 THR A C 1
ATOM 4407 O O . THR A 1 562 ? 23.939 -27.538 -7.735 1.00 75.94 562 THR A O 1
ATOM 4410 N N . ASP A 1 563 ? 23.451 -29.290 -9.051 1.00 75.62 563 ASP A N 1
ATOM 4411 C CA . ASP A 1 563 ? 23.438 -28.519 -10.303 1.00 75.62 563 ASP A CA 1
ATOM 4412 C C . ASP A 1 563 ? 22.292 -27.500 -10.350 1.00 75.62 563 ASP A C 1
ATOM 4414 O O . ASP A 1 563 ? 22.485 -26.371 -10.806 1.00 75.62 563 ASP A O 1
ATOM 4418 N N . ILE A 1 564 ? 21.105 -27.864 -9.849 1.00 72.75 564 ILE A N 1
ATOM 4419 C CA . ILE A 1 564 ? 19.947 -26.955 -9.793 1.00 72.75 564 ILE A CA 1
ATOM 4420 C C . ILE A 1 564 ? 20.265 -25.722 -8.944 1.00 72.75 564 ILE A C 1
ATOM 4422 O O . ILE A 1 564 ? 19.942 -24.597 -9.332 1.00 72.75 564 ILE A O 1
ATOM 4426 N N . PHE A 1 565 ? 20.929 -25.918 -7.805 1.00 71.44 565 PHE A N 1
ATOM 4427 C CA . PHE A 1 565 ? 21.285 -24.829 -6.901 1.00 71.44 565 PHE A CA 1
ATOM 4428 C C . PHE A 1 565 ? 22.649 -24.193 -7.215 1.00 71.44 565 PHE A C 1
ATOM 4430 O O . PHE A 1 565 ? 22.947 -23.131 -6.674 1.00 71.44 565 PHE A O 1
ATOM 4437 N N . ALA A 1 566 ? 23.445 -24.736 -8.145 1.00 65.94 566 ALA A N 1
ATOM 4438 C CA . ALA A 1 566 ? 24.786 -24.241 -8.477 1.00 65.94 566 ALA A CA 1
ATOM 4439 C C . ALA A 1 566 ? 24.822 -22.753 -8.874 1.00 65.94 566 ALA A C 1
ATOM 4441 O O . ALA A 1 566 ? 25.744 -22.028 -8.501 1.00 65.94 566 ALA A O 1
ATOM 4442 N N . ASN A 1 567 ? 23.796 -22.263 -9.575 1.00 55.41 567 ASN A N 1
ATOM 4443 C CA . ASN A 1 567 ? 23.691 -20.842 -9.934 1.00 55.41 567 ASN A CA 1
ATOM 4444 C C . ASN A 1 567 ? 23.353 -19.948 -8.728 1.00 55.41 567 ASN A C 1
ATOM 4446 O O . ASN A 1 567 ? 23.813 -18.810 -8.656 1.00 55.41 567 ASN A O 1
ATOM 4450 N N . VAL A 1 568 ? 22.583 -20.464 -7.763 1.00 56.72 568 VAL A N 1
ATOM 4451 C CA . VAL A 1 568 ? 22.326 -19.777 -6.486 1.00 56.72 568 VAL A CA 1
ATOM 4452 C C . VAL A 1 568 ? 23.627 -19.689 -5.678 1.00 56.72 568 VAL A C 1
ATOM 4454 O O . VAL A 1 568 ? 23.905 -18.655 -5.076 1.00 56.72 568 VAL A O 1
ATOM 4457 N N . LEU A 1 569 ? 24.474 -20.723 -5.740 1.00 57.19 569 LEU A N 1
ATOM 4458 C CA . LEU A 1 569 ? 25.774 -20.758 -5.058 1.00 57.19 569 LEU A CA 1
ATOM 4459 C C . LEU A 1 569 ? 26.772 -19.741 -5.599 1.00 57.19 569 LEU A C 1
ATOM 4461 O O . LEU A 1 569 ? 27.432 -19.052 -4.819 1.00 57.19 569 LEU A O 1
ATOM 4465 N N . GLN A 1 570 ? 26.871 -19.638 -6.927 1.00 58.47 570 GLN A N 1
ATOM 4466 C CA . GLN A 1 570 ? 27.807 -18.723 -7.580 1.00 58.47 570 GLN A CA 1
ATOM 4467 C C . GLN A 1 570 ? 27.450 -17.255 -7.329 1.00 58.47 570 GLN A C 1
ATOM 4469 O O . GLN A 1 570 ? 28.346 -16.447 -7.103 1.00 58.47 570 GLN A O 1
ATOM 4474 N N . ASN A 1 571 ? 26.159 -16.910 -7.301 1.00 54.16 571 ASN A N 1
ATOM 4475 C CA . ASN A 1 571 ? 25.717 -15.528 -7.087 1.00 54.16 571 ASN A CA 1
ATOM 4476 C C . ASN A 1 571 ? 25.939 -15.021 -5.649 1.00 54.16 571 ASN A C 1
ATOM 4478 O O . ASN A 1 571 ? 25.979 -13.811 -5.439 1.00 54.16 571 ASN A O 1
ATOM 4482 N N . HIS A 1 572 ? 26.124 -15.917 -4.672 1.00 60.38 572 HIS A N 1
ATOM 4483 C CA . HIS A 1 572 ? 26.286 -15.558 -3.256 1.00 60.38 572 HIS A CA 1
ATOM 4484 C C . HIS A 1 572 ? 27.650 -15.927 -2.658 1.00 60.38 572 HIS A C 1
ATOM 4486 O O . HIS A 1 572 ? 27.805 -15.888 -1.439 1.00 60.38 572 HIS A O 1
ATOM 4492 N N . ASN A 1 573 ? 28.646 -16.276 -3.486 1.00 58.66 573 ASN A N 1
ATOM 4493 C CA . ASN A 1 573 ? 29.972 -16.733 -3.035 1.00 58.66 573 ASN A CA 1
ATOM 4494 C C . ASN A 1 573 ? 29.909 -17.878 -2.003 1.00 58.66 573 ASN A C 1
ATOM 4496 O O . ASN A 1 573 ? 30.786 -18.017 -1.148 1.00 58.66 573 ASN A O 1
ATOM 4500 N N . MET A 1 574 ? 28.869 -18.711 -2.064 1.00 60.06 574 MET A N 1
ATOM 4501 C CA . MET A 1 574 ? 28.714 -19.838 -1.152 1.00 60.06 574 MET A CA 1
ATOM 4502 C C . MET A 1 574 ? 29.466 -21.044 -1.714 1.00 60.06 574 MET A C 1
ATOM 4504 O O . MET A 1 574 ? 29.279 -21.423 -2.869 1.00 60.06 574 MET A O 1
ATOM 4508 N N . SER A 1 575 ? 30.328 -21.664 -0.904 1.00 63.03 575 SER A N 1
ATOM 4509 C CA . SER A 1 575 ? 30.987 -22.909 -1.315 1.00 63.03 575 SER A CA 1
ATOM 4510 C C . SER A 1 575 ? 29.956 -24.035 -1.466 1.00 63.03 575 SER A C 1
ATOM 4512 O O . SER A 1 575 ? 28.984 -24.082 -0.714 1.00 63.03 575 SER A O 1
ATOM 4514 N N . ALA A 1 576 ? 30.186 -24.984 -2.379 1.00 61.28 576 ALA A N 1
ATOM 4515 C CA . ALA A 1 576 ? 29.332 -26.170 -2.516 1.00 61.28 576 ALA A CA 1
ATOM 4516 C C . ALA A 1 576 ? 29.197 -26.962 -1.197 1.00 61.28 576 ALA A C 1
ATOM 4518 O O . ALA A 1 576 ? 28.162 -27.569 -0.936 1.00 61.28 576 ALA A O 1
ATOM 4519 N N . ASN A 1 577 ? 30.204 -26.877 -0.320 1.00 64.44 577 ASN A N 1
ATOM 4520 C CA . ASN A 1 577 ? 30.177 -27.496 1.004 1.00 64.44 577 ASN A CA 1
ATOM 4521 C C . ASN A 1 577 ? 29.176 -26.822 1.956 1.00 64.44 577 ASN A C 1
ATOM 4523 O O . ASN A 1 577 ? 28.599 -27.507 2.791 1.00 64.44 577 ASN A O 1
ATOM 4527 N N . ALA A 1 578 ? 28.913 -25.519 1.803 1.00 66.94 578 ALA A N 1
ATOM 4528 C CA . ALA A 1 578 ? 27.964 -24.795 2.650 1.00 66.94 578 ALA A CA 1
ATOM 4529 C C . ALA A 1 578 ? 26.505 -25.229 2.422 1.00 66.94 578 ALA A C 1
ATOM 4531 O O . ALA A 1 578 ? 25.704 -25.126 3.345 1.00 66.94 578 ALA A O 1
ATOM 4532 N N . LEU A 1 579 ? 26.152 -25.739 1.230 1.00 68.62 579 LEU A N 1
ATOM 4533 C CA . LEU A 1 579 ? 24.820 -26.311 0.983 1.00 68.62 579 LEU A CA 1
ATOM 4534 C C . LEU A 1 579 ? 24.601 -27.597 1.751 1.00 68.62 579 LEU A C 1
ATOM 4536 O O . LEU A 1 579 ? 23.526 -27.785 2.301 1.00 68.62 579 LEU A O 1
ATOM 4540 N N . ASN A 1 580 ? 25.599 -28.479 1.780 1.00 73.38 580 ASN A N 1
ATOM 4541 C CA . ASN A 1 580 ? 25.457 -29.810 2.367 1.00 73.38 580 ASN A CA 1
ATOM 4542 C C . ASN A 1 580 ? 25.067 -29.768 3.850 1.00 73.38 580 ASN A C 1
ATOM 4544 O O . ASN A 1 580 ? 24.429 -30.708 4.333 1.00 73.38 580 ASN A O 1
ATOM 4548 N N . ASP A 1 581 ? 25.415 -28.672 4.525 1.00 75.00 581 ASP A N 1
ATOM 4549 C CA . ASP A 1 581 ? 25.100 -28.406 5.925 1.00 75.00 581 ASP A CA 1
ATOM 4550 C C . ASP A 1 581 ? 23.807 -27.589 6.120 1.00 75.00 581 ASP A C 1
ATOM 4552 O O . ASP A 1 581 ? 23.363 -27.426 7.256 1.00 75.00 581 ASP A O 1
ATOM 4556 N N . MET A 1 582 ? 23.166 -27.103 5.047 1.00 74.88 582 MET A N 1
ATOM 4557 C CA . MET A 1 582 ? 21.867 -26.435 5.137 1.00 74.88 582 MET A CA 1
ATOM 4558 C C . MET A 1 582 ? 20.757 -27.418 5.470 1.00 74.88 582 MET A C 1
ATOM 4560 O O . MET A 1 582 ? 20.674 -28.518 4.916 1.00 74.88 582 MET A O 1
ATOM 4564 N N . ASN A 1 583 ? 19.839 -26.951 6.305 1.00 74.31 583 ASN A N 1
ATOM 4565 C CA . ASN A 1 583 ? 18.601 -27.644 6.577 1.00 74.31 583 ASN A CA 1
ATOM 4566 C C . ASN A 1 583 ? 17.512 -27.213 5.587 1.00 74.31 583 ASN A C 1
ATOM 4568 O O . ASN A 1 583 ? 17.296 -26.028 5.340 1.00 74.31 583 ASN A O 1
ATOM 4572 N N . VAL A 1 584 ? 16.824 -28.200 5.024 1.00 72.62 584 VAL A N 1
ATOM 4573 C CA . VAL A 1 584 ? 15.703 -28.059 4.100 1.00 72.62 584 VAL A CA 1
ATOM 4574 C C . VAL A 1 584 ? 14.474 -28.743 4.682 1.00 72.62 584 VAL A C 1
ATOM 4576 O O . VAL A 1 584 ? 14.558 -29.824 5.265 1.00 72.62 584 VAL A O 1
ATOM 4579 N N . ILE A 1 585 ? 13.322 -28.104 4.514 1.00 70.81 585 ILE A N 1
ATOM 4580 C CA . ILE A 1 585 ? 12.028 -28.639 4.931 1.00 70.81 585 ILE A CA 1
ATOM 4581 C C . ILE A 1 585 ? 11.480 -29.479 3.777 1.00 70.81 585 ILE A C 1
ATOM 4583 O O . ILE A 1 585 ? 11.258 -28.961 2.681 1.00 70.81 585 ILE A O 1
ATOM 4587 N N . VAL A 1 586 ? 11.291 -30.780 4.002 1.00 71.50 586 VAL A N 1
ATOM 4588 C CA . VAL A 1 586 ? 10.853 -31.719 2.960 1.00 71.50 586 VAL A CA 1
ATOM 4589 C C . VAL A 1 586 ? 9.623 -32.508 3.370 1.00 71.50 586 VAL A C 1
ATOM 4591 O O . VAL A 1 586 ? 9.545 -33.053 4.468 1.00 71.50 586 VAL A O 1
ATOM 4594 N N . ASP A 1 587 ? 8.688 -32.655 2.438 1.00 74.50 587 ASP A N 1
ATOM 4595 C CA . ASP A 1 587 ? 7.647 -33.671 2.538 1.00 74.50 587 ASP A CA 1
ATOM 4596 C C . ASP A 1 587 ? 8.183 -34.998 1.990 1.00 74.50 587 ASP A C 1
ATOM 4598 O O . ASP A 1 587 ? 8.231 -35.245 0.783 1.00 74.50 587 ASP A O 1
ATOM 4602 N N . MET A 1 588 ? 8.580 -35.876 2.904 1.00 73.12 588 MET A N 1
ATOM 4603 C CA . MET A 1 588 ? 9.133 -37.189 2.576 1.00 73.12 588 MET A CA 1
ATOM 4604 C C . MET A 1 588 ? 8.176 -38.054 1.748 1.00 73.12 588 MET A C 1
ATOM 4606 O O . MET A 1 588 ? 8.607 -38.809 0.872 1.00 73.12 588 MET A O 1
ATOM 4610 N N . HIS A 1 589 ? 6.875 -37.958 2.013 1.00 74.81 589 HIS A N 1
ATOM 4611 C CA . HIS A 1 589 ? 5.866 -38.759 1.342 1.00 74.81 589 HIS A CA 1
ATOM 4612 C C . HIS A 1 589 ? 5.677 -38.310 -0.108 1.00 74.81 589 HIS A C 1
ATOM 4614 O O . HIS A 1 589 ? 5.643 -39.147 -1.020 1.00 74.81 589 HIS A O 1
ATOM 4620 N N . TYR A 1 590 ? 5.633 -36.995 -0.324 1.00 80.44 590 TYR A N 1
ATOM 4621 C CA . TYR A 1 590 ? 5.652 -36.396 -1.651 1.00 80.44 590 TYR A CA 1
ATOM 4622 C C . TYR A 1 590 ? 6.929 -36.776 -2.409 1.00 80.44 590 TYR A C 1
ATOM 4624 O O . TYR A 1 590 ? 6.844 -37.311 -3.514 1.00 80.44 590 TYR A O 1
ATOM 4632 N N . MET A 1 591 ? 8.106 -36.597 -1.797 1.00 80.81 591 MET A N 1
ATOM 4633 C CA . MET A 1 591 ? 9.403 -36.810 -2.452 1.00 80.81 591 MET A CA 1
ATOM 4634 C C . MET A 1 591 ? 9.584 -38.256 -2.941 1.00 80.81 591 MET A C 1
ATOM 4636 O O . MET A 1 591 ? 9.903 -38.487 -4.108 1.00 80.81 591 MET A O 1
ATOM 4640 N N . ILE A 1 592 ? 9.293 -39.250 -2.094 1.00 82.62 592 ILE A N 1
ATOM 4641 C CA . ILE A 1 592 ? 9.428 -40.676 -2.446 1.00 82.62 592 ILE A CA 1
ATOM 4642 C C . ILE A 1 592 ? 8.471 -41.066 -3.581 1.00 82.62 592 ILE A C 1
ATOM 4644 O O . ILE A 1 592 ? 8.821 -41.840 -4.480 1.00 82.62 592 ILE A O 1
ATOM 4648 N N . ARG A 1 593 ? 7.232 -40.567 -3.541 1.00 85.81 593 ARG A N 1
ATOM 4649 C CA . ARG A 1 593 ? 6.228 -40.858 -4.571 1.00 85.81 593 ARG A CA 1
ATOM 4650 C C . ARG A 1 593 ? 6.544 -40.149 -5.881 1.00 85.81 593 ARG A C 1
ATOM 4652 O O . ARG A 1 593 ? 6.380 -40.763 -6.935 1.00 85.81 593 ARG A O 1
ATOM 4659 N N . LEU A 1 594 ? 7.045 -38.917 -5.815 1.00 87.94 594 LEU A N 1
ATOM 4660 C CA . LEU A 1 594 ? 7.521 -38.183 -6.978 1.00 87.94 594 LEU A CA 1
ATOM 4661 C C . LEU A 1 594 ? 8.689 -38.922 -7.636 1.00 87.94 594 LEU A C 1
ATOM 4663 O O . LEU A 1 594 ? 8.631 -39.170 -8.832 1.00 87.94 594 LEU A O 1
ATOM 4667 N N . SER A 1 595 ? 9.679 -39.389 -6.872 1.00 89.44 595 SER A N 1
ATOM 4668 C CA . SER A 1 595 ? 10.790 -40.197 -7.399 1.00 89.44 595 SER A CA 1
ATOM 4669 C C . SER A 1 595 ? 10.302 -41.459 -8.133 1.00 89.44 595 SER A C 1
ATOM 4671 O O . SER A 1 595 ? 10.726 -41.749 -9.253 1.00 89.44 595 SER A O 1
ATOM 4673 N N . LYS A 1 596 ? 9.316 -42.179 -7.572 1.00 91.75 596 LYS A N 1
ATOM 4674 C CA . LYS A 1 596 ? 8.671 -43.318 -8.260 1.00 91.75 596 LYS A CA 1
ATOM 4675 C C . LYS A 1 596 ? 7.985 -42.904 -9.564 1.00 91.75 596 LYS A C 1
ATOM 4677 O O . LYS A 1 596 ? 8.046 -43.654 -10.537 1.00 91.75 596 LYS A O 1
ATOM 4682 N N . LEU A 1 597 ? 7.318 -41.749 -9.579 1.00 93.06 597 LEU A N 1
ATOM 4683 C CA . LEU A 1 597 ? 6.661 -41.204 -10.765 1.00 93.06 597 LEU A CA 1
ATOM 4684 C C . LEU A 1 597 ? 7.679 -40.794 -11.840 1.00 93.06 597 LEU A C 1
ATOM 4686 O O . LEU A 1 597 ? 7.477 -41.122 -13.008 1.00 93.06 597 LEU A O 1
ATOM 4690 N N . LEU A 1 598 ? 8.787 -40.159 -11.457 1.00 92.69 598 LEU A N 1
ATOM 4691 C CA . LEU A 1 598 ? 9.852 -39.756 -12.374 1.00 92.69 598 LEU A CA 1
ATOM 4692 C C . LEU A 1 598 ? 10.487 -40.971 -13.062 1.00 92.69 598 LEU A C 1
ATOM 4694 O O . LEU A 1 598 ? 10.580 -40.979 -14.284 1.00 92.69 598 LEU A O 1
ATOM 4698 N N . ARG A 1 599 ? 10.808 -42.047 -12.325 1.00 93.19 599 ARG A N 1
ATOM 4699 C CA . ARG A 1 599 ? 11.390 -43.273 -12.915 1.00 93.19 599 ARG A CA 1
ATOM 4700 C C . ARG A 1 599 ? 10.512 -43.953 -13.959 1.00 93.19 599 ARG A C 1
ATOM 4702 O O . ARG A 1 599 ? 11.037 -44.541 -14.899 1.00 93.19 599 ARG A O 1
ATOM 4709 N N . LYS A 1 600 ? 9.189 -43.936 -13.771 1.00 94.69 600 LYS A N 1
ATOM 4710 C CA . LYS A 1 600 ? 8.240 -44.596 -14.687 1.00 94.69 600 LYS A CA 1
ATOM 4711 C C . LYS A 1 600 ? 7.836 -43.721 -15.879 1.00 94.69 600 LYS A C 1
ATOM 4713 O O . LYS A 1 600 ? 7.141 -44.210 -16.764 1.00 94.69 600 LYS A O 1
ATOM 4718 N N . THR A 1 601 ? 8.213 -42.442 -15.886 1.00 95.12 601 THR A N 1
ATOM 4719 C CA . THR A 1 601 ? 7.794 -41.474 -16.909 1.00 95.12 601 THR A CA 1
ATOM 4720 C C . THR A 1 601 ? 8.912 -41.272 -17.924 1.00 95.12 601 THR A C 1
ATOM 4722 O O . THR A 1 601 ? 10.082 -41.184 -17.561 1.00 95.12 601 THR A O 1
ATOM 4725 N N . SER A 1 602 ? 8.572 -41.198 -19.213 1.00 96.12 602 SER A N 1
ATOM 4726 C CA . SER A 1 602 ? 9.584 -40.991 -20.249 1.00 96.12 602 SER A CA 1
ATOM 4727 C C . SER A 1 602 ? 10.252 -39.610 -20.109 1.00 96.12 602 SER A C 1
ATOM 4729 O O . SER A 1 602 ? 9.573 -38.626 -19.791 1.00 96.12 602 SER A O 1
ATOM 4731 N N . PRO A 1 603 ? 11.562 -39.486 -20.404 1.00 93.44 603 PRO A N 1
ATOM 4732 C CA . PRO A 1 603 ? 12.260 -38.200 -20.358 1.00 93.44 603 PRO A CA 1
ATOM 4733 C C . PRO A 1 603 ? 11.606 -37.116 -21.225 1.00 93.44 603 PRO A C 1
ATOM 4735 O O . PRO A 1 603 ? 11.617 -35.946 -20.858 1.00 93.44 603 PRO A O 1
ATOM 4738 N N . THR A 1 604 ? 10.989 -37.498 -22.348 1.00 93.31 604 THR A N 1
ATOM 4739 C CA . THR A 1 604 ? 10.273 -36.579 -23.244 1.00 93.31 604 THR A CA 1
ATOM 4740 C C . THR A 1 604 ? 9.053 -35.948 -22.576 1.00 93.31 604 THR A C 1
ATOM 4742 O O . THR A 1 604 ? 8.866 -34.742 -22.692 1.00 93.31 604 THR A O 1
ATOM 4745 N N . VAL A 1 605 ? 8.246 -36.719 -21.838 1.00 93.38 605 VAL A N 1
ATOM 4746 C CA . VAL A 1 605 ? 7.069 -36.182 -21.130 1.00 93.38 605 VAL A CA 1
ATOM 4747 C C . VAL A 1 605 ? 7.499 -35.244 -20.004 1.00 93.38 605 VAL A C 1
ATOM 4749 O O . VAL A 1 605 ? 6.923 -34.169 -19.853 1.00 93.38 605 VAL A O 1
ATOM 4752 N N . ILE A 1 606 ? 8.556 -35.601 -19.265 1.00 90.25 606 ILE A N 1
ATOM 4753 C CA . ILE A 1 606 ? 9.122 -34.744 -18.211 1.00 90.25 606 ILE A CA 1
ATOM 4754 C C . ILE A 1 606 ? 9.638 -33.430 -18.814 1.00 90.25 606 ILE A C 1
ATOM 4756 O O . ILE A 1 606 ? 9.308 -32.354 -18.318 1.00 90.25 606 ILE A O 1
ATOM 4760 N N . ALA A 1 607 ? 10.401 -33.499 -19.910 1.00 90.25 607 ALA A N 1
ATOM 4761 C CA . ALA A 1 607 ? 10.921 -32.321 -20.602 1.00 90.25 607 ALA A CA 1
ATOM 4762 C C . ALA A 1 607 ? 9.798 -31.427 -21.149 1.00 90.25 607 ALA A C 1
ATOM 4764 O O . ALA A 1 607 ? 9.850 -30.210 -20.981 1.00 90.25 607 ALA A O 1
ATOM 4765 N N . ASN A 1 608 ? 8.759 -32.021 -21.739 1.00 89.44 608 ASN A N 1
ATOM 4766 C CA . ASN A 1 608 ? 7.588 -31.303 -22.235 1.00 89.44 608 ASN A CA 1
ATOM 4767 C C . ASN A 1 608 ? 6.812 -30.620 -21.100 1.00 89.44 608 ASN A C 1
ATOM 4769 O O . ASN A 1 608 ? 6.419 -29.467 -21.247 1.00 89.44 608 ASN A O 1
ATOM 4773 N N . TYR A 1 609 ? 6.635 -31.288 -19.955 1.00 88.56 609 TYR A N 1
ATOM 4774 C CA . TYR A 1 609 ? 6.011 -30.688 -18.775 1.00 88.56 609 TYR A CA 1
ATOM 4775 C C . TYR A 1 609 ? 6.826 -29.500 -18.249 1.00 88.56 609 TYR A C 1
ATOM 4777 O O . TYR A 1 609 ? 6.270 -28.425 -18.036 1.00 88.56 609 TYR A O 1
ATOM 4785 N N . LEU A 1 610 ? 8.146 -29.648 -18.094 1.00 85.00 610 LEU A N 1
ATOM 4786 C CA . LEU A 1 610 ? 9.018 -28.549 -17.662 1.00 85.00 610 LEU A CA 1
ATOM 4787 C C . LEU A 1 610 ? 9.002 -27.384 -18.662 1.00 85.00 610 LEU A C 1
ATOM 4789 O O . LEU A 1 610 ? 8.897 -26.227 -18.256 1.00 85.00 610 LEU A O 1
ATOM 4793 N N . GLY A 1 611 ? 9.043 -27.685 -19.962 1.00 85.25 611 GLY A N 1
ATOM 4794 C CA . GLY A 1 611 ? 8.910 -26.697 -21.031 1.00 85.25 611 GLY A CA 1
ATOM 4795 C C . GLY A 1 611 ? 7.574 -25.960 -20.974 1.00 85.25 611 GLY A C 1
ATOM 4796 O O . GLY A 1 611 ? 7.552 -24.736 -21.070 1.00 85.25 611 GLY A O 1
ATOM 4797 N N . TRP A 1 612 ? 6.475 -26.677 -20.726 1.00 87.38 612 TRP A N 1
ATOM 4798 C CA . TRP A 1 612 ? 5.157 -26.083 -20.517 1.00 87.38 612 TRP A CA 1
ATOM 4799 C C . TRP A 1 612 ? 5.126 -25.161 -19.298 1.00 87.38 612 TRP A C 1
ATOM 4801 O O . TRP A 1 612 ? 4.618 -24.050 -19.400 1.00 87.38 612 TRP A O 1
ATOM 4811 N N . ARG A 1 613 ? 5.722 -25.560 -18.166 1.00 81.31 613 ARG A N 1
ATOM 4812 C CA . ARG A 1 613 ? 5.798 -24.698 -16.974 1.00 81.31 613 ARG A CA 1
ATOM 4813 C C . ARG A 1 613 ? 6.537 -23.393 -17.260 1.00 81.31 613 ARG A C 1
ATOM 4815 O O . ARG A 1 613 ? 6.096 -22.339 -16.815 1.00 81.31 613 ARG A O 1
ATOM 4822 N N . VAL A 1 614 ? 7.618 -23.444 -18.037 1.00 76.56 614 VAL A N 1
ATOM 4823 C CA . VAL A 1 614 ? 8.332 -22.236 -18.477 1.00 76.56 614 VAL A CA 1
ATOM 4824 C C . VAL A 1 614 ? 7.479 -21.412 -19.444 1.00 76.56 614 VAL A C 1
ATOM 4826 O O . VAL A 1 614 ? 7.382 -20.198 -19.278 1.00 76.56 614 VAL A O 1
ATOM 4829 N N . ALA A 1 615 ? 6.841 -22.048 -20.428 1.00 80.75 615 ALA A N 1
ATOM 4830 C CA . ALA A 1 615 ? 5.995 -21.376 -21.410 1.00 80.75 615 ALA A CA 1
ATOM 4831 C C . ALA A 1 615 ? 4.773 -20.707 -20.766 1.00 80.75 615 ALA A C 1
ATOM 4833 O O . ALA A 1 615 ? 4.423 -19.598 -21.140 1.00 80.75 615 ALA A O 1
ATOM 4834 N N . GLU A 1 616 ? 4.146 -21.324 -19.772 1.00 79.44 616 GLU A N 1
ATOM 4835 C CA . GLU A 1 616 ? 3.009 -20.736 -19.065 1.00 79.44 616 GLU A CA 1
ATOM 4836 C C . GLU A 1 616 ? 3.434 -19.535 -18.209 1.00 79.44 616 GLU A C 1
ATOM 4838 O O . GLU A 1 616 ? 2.772 -18.499 -18.227 1.00 79.44 616 GLU A O 1
ATOM 4843 N N . THR A 1 617 ? 4.580 -19.632 -17.529 1.00 66.50 617 THR A N 1
ATOM 4844 C CA . THR A 1 617 ? 5.057 -18.577 -16.627 1.00 66.50 617 THR A CA 1
ATOM 4845 C C . THR A 1 617 ? 5.720 -17.410 -17.366 1.00 66.50 617 THR A C 1
ATOM 4847 O O . THR A 1 617 ? 5.581 -16.261 -16.954 1.00 66.50 617 THR A O 1
ATOM 4850 N N . MET A 1 618 ? 6.453 -17.673 -18.451 1.00 68.06 618 MET A N 1
ATOM 4851 C CA . MET A 1 618 ? 7.262 -16.673 -19.168 1.00 68.06 618 MET A CA 1
ATOM 4852 C C . MET A 1 618 ? 6.809 -16.434 -20.610 1.00 68.06 618 MET A C 1
ATOM 4854 O O . MET A 1 618 ? 7.362 -15.567 -21.285 1.00 68.06 618 MET A O 1
ATOM 4858 N N . GLY A 1 619 ? 5.814 -17.169 -21.106 1.00 69.50 619 GLY A N 1
ATOM 4859 C CA . GLY A 1 619 ? 5.404 -17.108 -22.507 1.00 69.50 619 GLY A CA 1
ATOM 4860 C C . GLY A 1 619 ? 4.897 -15.740 -22.935 1.00 69.50 619 GLY A C 1
ATOM 4861 O O . GLY A 1 619 ? 5.114 -15.354 -24.079 1.00 69.50 619 GLY A O 1
ATOM 4862 N N . PHE A 1 620 ? 4.338 -14.948 -22.017 1.00 67.25 620 PHE A N 1
ATOM 4863 C CA . PHE A 1 620 ? 3.927 -13.572 -22.303 1.00 67.25 620 PHE A CA 1
ATOM 4864 C C . PHE A 1 620 ? 5.101 -12.667 -22.726 1.00 67.25 620 PHE A C 1
ATOM 4866 O O . PHE A 1 620 ? 4.895 -11.731 -23.495 1.00 67.25 620 PHE A O 1
ATOM 4873 N N . LEU A 1 621 ? 6.331 -12.955 -22.273 1.00 61.94 621 LEU A N 1
ATOM 4874 C CA . LEU A 1 621 ? 7.529 -12.180 -22.623 1.00 61.94 621 LEU A CA 1
ATOM 4875 C C . LEU A 1 621 ? 7.959 -12.394 -24.077 1.00 61.94 621 LEU A C 1
ATOM 4877 O O . LEU A 1 621 ? 8.578 -11.513 -24.666 1.00 61.94 621 LEU A O 1
ATOM 4881 N N . VAL A 1 622 ? 7.662 -13.567 -24.641 1.00 74.81 622 VAL A N 1
ATOM 4882 C CA . VAL A 1 622 ? 8.130 -13.974 -25.975 1.00 74.81 622 VAL A CA 1
ATOM 4883 C C . VAL A 1 622 ? 6.990 -13.970 -26.992 1.00 74.81 622 VAL A C 1
ATOM 4885 O O . VAL A 1 622 ? 7.166 -13.504 -28.111 1.00 74.81 622 VAL A O 1
ATOM 4888 N N . GLY A 1 623 ? 5.813 -14.465 -26.607 1.00 69.12 623 GLY A N 1
ATOM 4889 C CA . GLY A 1 623 ? 4.631 -14.570 -27.465 1.00 69.12 623 GLY A CA 1
ATOM 4890 C C . GLY A 1 623 ? 3.751 -13.316 -27.499 1.00 69.12 623 GLY A C 1
ATOM 4891 O O . GLY A 1 623 ? 2.817 -13.255 -28.299 1.00 69.12 623 GLY A O 1
ATOM 4892 N N . GLY A 1 624 ? 4.029 -12.316 -26.653 1.00 72.69 624 GLY A N 1
ATOM 4893 C CA . GLY A 1 624 ? 3.360 -11.013 -26.674 1.00 72.69 624 GLY A CA 1
ATOM 4894 C C . GLY A 1 624 ? 1.823 -11.105 -26.613 1.00 72.69 624 GLY A C 1
ATOM 4895 O O . GLY A 1 624 ? 1.285 -11.955 -25.898 1.00 72.69 624 GLY A O 1
ATOM 4896 N N . PRO A 1 625 ? 1.089 -10.257 -27.363 1.00 69.25 625 PRO A N 1
ATOM 4897 C CA . PRO A 1 625 ? -0.377 -10.252 -27.360 1.00 69.25 625 PRO A CA 1
ATOM 4898 C C . PRO A 1 625 ? -1.025 -11.595 -27.728 1.00 69.25 625 PRO A C 1
ATOM 4900 O O . PRO A 1 625 ? -2.036 -11.958 -27.137 1.00 69.25 625 PRO A O 1
ATOM 4903 N N . GLN A 1 626 ? -0.424 -12.367 -28.642 1.00 75.81 626 GLN A N 1
ATOM 4904 C CA . GLN A 1 626 ? -0.981 -13.652 -29.089 1.00 75.81 626 GLN A CA 1
ATOM 4905 C C . GLN A 1 626 ? -0.992 -14.689 -27.960 1.00 75.81 626 GLN A C 1
ATOM 4907 O O . GLN A 1 626 ? -1.971 -15.413 -27.786 1.00 75.81 626 GLN A O 1
ATOM 4912 N N . PHE A 1 627 ? 0.065 -14.724 -27.141 1.00 82.69 627 PHE A N 1
ATOM 4913 C CA . PHE A 1 627 ? 0.087 -15.560 -25.940 1.00 82.69 627 PHE A CA 1
ATOM 4914 C C . PHE A 1 627 ? -1.025 -15.154 -24.964 1.00 82.69 627 PHE A C 1
ATOM 4916 O O . PHE A 1 627 ? -1.762 -16.010 -24.469 1.00 82.69 627 PHE A O 1
ATOM 4923 N N . LEU A 1 628 ? -1.178 -13.846 -24.722 1.00 72.50 628 LEU A N 1
ATOM 4924 C CA . LEU A 1 628 ? -2.191 -13.313 -23.808 1.00 72.50 628 LEU A CA 1
ATOM 4925 C C . LEU A 1 628 ? -3.620 -13.634 -24.267 1.00 72.50 628 LEU A C 1
ATOM 4927 O O . LEU A 1 628 ? -4.488 -13.862 -23.427 1.00 72.50 628 LEU A O 1
ATOM 4931 N N . ASP A 1 629 ? -3.878 -13.696 -25.573 1.00 77.94 629 ASP A N 1
ATOM 4932 C CA . ASP A 1 629 ? -5.190 -14.062 -26.116 1.00 77.94 629 ASP A CA 1
ATOM 4933 C C . ASP A 1 629 ? -5.520 -15.551 -25.901 1.00 77.94 629 ASP A C 1
ATOM 4935 O O . ASP A 1 629 ? -6.652 -15.895 -25.541 1.00 77.94 629 ASP A O 1
ATOM 4939 N N . HIS A 1 630 ? -4.535 -16.447 -26.035 1.00 82.69 630 HIS A N 1
ATOM 4940 C CA . HIS A 1 630 ? -4.715 -17.866 -25.703 1.00 82.69 630 HIS A CA 1
ATOM 4941 C C . HIS A 1 630 ? -4.920 -18.082 -24.201 1.00 82.69 630 HIS A C 1
ATOM 4943 O O . HIS A 1 630 ? -5.836 -18.806 -23.804 1.00 82.69 630 HIS A O 1
ATOM 4949 N N . GLN A 1 631 ? -4.124 -17.405 -23.367 1.00 77.31 631 GLN A N 1
ATOM 4950 C CA . GLN A 1 631 ? -4.263 -17.445 -21.910 1.00 77.31 631 GLN A CA 1
ATOM 4951 C C . GLN A 1 631 ? -5.638 -16.929 -21.468 1.00 77.31 631 GLN A C 1
ATOM 4953 O O . GLN A 1 631 ? -6.312 -17.547 -20.643 1.00 77.31 631 GLN A O 1
ATOM 4958 N N . ARG A 1 632 ? -6.101 -15.831 -22.071 1.00 71.19 632 ARG A N 1
ATOM 4959 C CA . ARG A 1 632 ? -7.438 -15.271 -21.862 1.00 71.19 632 ARG A CA 1
ATOM 4960 C C . ARG A 1 632 ? -8.539 -16.255 -22.225 1.00 71.19 632 ARG A C 1
ATOM 4962 O O . ARG A 1 632 ? -9.420 -16.488 -21.411 1.00 71.19 632 ARG A O 1
ATOM 4969 N N . THR A 1 633 ? -8.469 -16.854 -23.411 1.00 76.19 633 THR A N 1
ATOM 4970 C CA . THR A 1 633 ? -9.486 -17.807 -23.879 1.00 76.19 633 THR A CA 1
ATOM 4971 C C . THR A 1 633 ? -9.637 -18.979 -22.907 1.00 76.19 633 THR A C 1
ATOM 4973 O O . THR A 1 633 ? -10.752 -19.395 -22.601 1.00 76.19 633 THR A O 1
ATOM 4976 N N . PHE A 1 634 ? -8.522 -19.494 -22.382 1.00 77.19 634 PHE A N 1
ATOM 4977 C CA . PHE A 1 634 ? -8.539 -20.537 -21.360 1.00 77.19 634 PHE A CA 1
ATOM 4978 C C . PHE A 1 634 ? -9.189 -20.062 -20.053 1.00 77.19 634 PHE A C 1
ATOM 4980 O O . PHE A 1 634 ? -10.071 -20.741 -19.526 1.00 77.19 634 PHE A O 1
ATOM 4987 N N . HIS A 1 635 ? -8.793 -18.893 -19.544 1.00 69.25 635 HIS A N 1
ATOM 4988 C CA . HIS A 1 635 ? -9.352 -18.356 -18.305 1.00 69.25 635 HIS A CA 1
ATOM 4989 C C . HIS A 1 635 ? -10.842 -18.033 -18.412 1.00 69.25 635 HIS A C 1
ATOM 4991 O O . HIS A 1 635 ? -11.576 -18.394 -17.499 1.00 69.25 635 HIS A O 1
ATOM 4997 N N . ASP A 1 636 ? -11.300 -17.456 -19.524 1.00 66.00 636 ASP A N 1
ATOM 4998 C CA . ASP A 1 636 ? -12.714 -17.145 -19.763 1.00 66.00 636 ASP A CA 1
ATOM 4999 C C . ASP A 1 636 ? -13.571 -18.432 -19.732 1.00 66.00 636 ASP A C 1
ATOM 5001 O O . ASP A 1 636 ? -14.678 -18.437 -19.195 1.00 66.00 636 ASP A O 1
ATOM 5005 N N . ILE A 1 637 ? -13.047 -19.564 -20.228 1.00 65.81 637 ILE A N 1
ATOM 5006 C CA . ILE A 1 637 ? -13.724 -20.873 -20.151 1.00 65.81 637 ILE A CA 1
ATOM 5007 C C . ILE A 1 637 ? -13.752 -21.418 -18.715 1.00 65.81 637 ILE A C 1
ATOM 5009 O O . ILE A 1 637 ? -14.753 -22.017 -18.319 1.00 65.81 637 ILE A O 1
ATOM 5013 N N . GLN A 1 638 ? -12.670 -21.228 -17.952 1.00 63.69 638 GLN A N 1
ATOM 5014 C CA . GLN A 1 638 ? -12.540 -21.707 -16.571 1.00 63.69 638 GLN A CA 1
ATOM 5015 C C . GLN A 1 638 ? -13.387 -20.902 -15.574 1.00 63.69 638 GLN A C 1
ATOM 5017 O O . GLN A 1 638 ? -13.952 -21.478 -14.646 1.00 63.69 638 GLN A O 1
ATOM 5022 N N . SER A 1 639 ? -13.467 -19.579 -15.732 1.00 56.06 639 SER A N 1
ATOM 5023 C CA . SER A 1 639 ? -14.230 -18.703 -14.835 1.00 56.06 639 SER A CA 1
ATOM 5024 C C . SER A 1 639 ? -15.664 -18.461 -15.310 1.00 56.06 639 SER A C 1
ATOM 5026 O O . SER A 1 639 ? -16.522 -18.124 -14.493 1.00 56.06 639 SER A O 1
ATOM 5028 N N . ASN A 1 640 ? -15.948 -18.703 -16.597 1.00 50.81 640 ASN A N 1
ATOM 5029 C CA . ASN A 1 640 ? -17.203 -18.350 -17.265 1.00 50.81 640 ASN A CA 1
ATOM 5030 C C . ASN A 1 640 ? -17.448 -16.820 -17.288 1.00 50.81 640 ASN A C 1
ATOM 5032 O O . ASN A 1 640 ? -18.593 -16.368 -17.331 1.00 50.81 640 ASN A O 1
ATOM 5036 N N . GLU A 1 641 ? -16.377 -16.019 -17.244 1.00 49.25 641 GLU A N 1
ATOM 5037 C CA . GLU A 1 641 ? -16.410 -14.549 -17.202 1.00 49.25 641 GLU A CA 1
ATOM 5038 C C . GLU A 1 641 ? -15.963 -13.922 -18.533 1.00 49.25 641 GLU A C 1
ATOM 5040 O O . GLU A 1 641 ? -15.226 -14.531 -19.305 1.00 49.25 641 GLU A O 1
ATOM 5045 N N . ARG A 1 642 ? -16.392 -12.677 -18.804 1.00 48.72 642 ARG A N 1
ATOM 5046 C CA . ARG A 1 642 ? -15.869 -11.871 -19.921 1.00 48.72 642 ARG A CA 1
ATOM 5047 C C . ARG A 1 642 ? -14.611 -11.100 -19.509 1.00 48.72 642 ARG A C 1
ATOM 5049 O O . ARG A 1 642 ? -14.427 -10.699 -18.362 1.00 48.72 642 ARG A O 1
ATOM 5056 N N . THR A 1 643 ? -13.766 -10.866 -20.504 1.00 48.00 643 THR A N 1
ATOM 5057 C CA . THR A 1 643 ? -12.392 -10.376 -20.403 1.00 48.00 643 THR A CA 1
ATOM 5058 C C . THR A 1 643 ? -12.207 -9.055 -19.627 1.00 48.00 643 THR A C 1
ATOM 5060 O O . THR A 1 643 ? -12.890 -8.066 -19.883 1.00 48.00 643 THR A O 1
ATOM 5063 N N . LYS A 1 644 ? -11.182 -8.986 -18.757 1.00 49.94 644 LYS A N 1
ATOM 5064 C CA . LYS A 1 644 ? -10.691 -7.745 -18.109 1.00 49.94 644 LYS A CA 1
ATOM 5065 C C . LYS A 1 644 ? -10.000 -6.814 -19.117 1.00 49.94 644 LYS A C 1
ATOM 5067 O O . LYS A 1 644 ? -9.263 -7.273 -19.982 1.00 49.94 644 LYS A O 1
ATOM 5072 N N . THR A 1 645 ? -10.124 -5.498 -18.952 1.00 51.38 645 THR A N 1
ATOM 5073 C CA . THR A 1 645 ? -9.368 -4.506 -19.744 1.00 51.38 645 THR A CA 1
ATOM 5074 C C . THR A 1 645 ? -7.846 -4.699 -19.623 1.00 51.38 645 THR A C 1
ATOM 5076 O O . THR A 1 645 ? -7.354 -5.097 -18.564 1.00 51.38 645 THR A O 1
ATOM 5079 N N . LEU A 1 646 ? -7.086 -4.374 -20.679 1.00 54.59 646 LEU A N 1
ATOM 5080 C CA . LEU A 1 646 ? -5.625 -4.572 -20.742 1.00 54.59 646 LEU A CA 1
ATOM 5081 C C . LEU A 1 646 ? -4.884 -3.980 -19.528 1.00 54.59 646 LEU A C 1
ATOM 5083 O O . LEU A 1 646 ? -4.065 -4.655 -18.910 1.00 54.59 646 LEU A O 1
ATOM 5087 N N . TRP A 1 647 ? -5.242 -2.765 -19.098 1.00 56.28 647 TRP A N 1
ATOM 5088 C CA . TRP A 1 647 ? -4.621 -2.129 -17.928 1.00 56.28 647 TRP A CA 1
ATOM 5089 C C . TRP A 1 647 ? -4.803 -2.933 -16.628 1.00 56.28 647 TRP A C 1
ATOM 5091 O O . TRP A 1 647 ? -3.917 -2.949 -15.776 1.00 56.28 647 TRP A O 1
ATOM 5101 N N . LYS A 1 648 ? -5.928 -3.643 -16.463 1.00 55.47 648 LYS A N 1
ATOM 5102 C CA . LYS A 1 648 ? -6.172 -4.494 -15.287 1.00 55.47 648 LYS A CA 1
ATOM 5103 C C . LYS A 1 648 ? -5.389 -5.794 -15.353 1.00 55.47 648 LYS A C 1
ATOM 5105 O O . LYS A 1 648 ? -4.997 -6.297 -14.304 1.00 55.47 648 LYS A O 1
ATOM 5110 N N . GLN A 1 649 ? -5.147 -6.310 -16.556 1.00 58.72 649 GLN A N 1
ATOM 5111 C CA . GLN A 1 649 ? -4.252 -7.448 -16.763 1.00 58.72 649 GLN A CA 1
ATOM 5112 C C . GLN A 1 649 ? -2.814 -7.058 -16.398 1.00 58.72 649 GLN A C 1
ATOM 5114 O O . GLN A 1 649 ? -2.164 -7.793 -15.666 1.00 58.72 649 GLN A O 1
ATOM 5119 N N . CYS A 1 650 ? -2.375 -5.851 -16.774 1.00 61.31 650 CYS A N 1
ATOM 5120 C CA . CYS A 1 650 ? -1.071 -5.287 -16.404 1.00 61.31 650 CYS A CA 1
ATOM 5121 C C . CYS A 1 650 ? -0.903 -5.008 -14.903 1.00 61.31 650 CYS A C 1
ATOM 5123 O O . CYS A 1 650 ? 0.205 -5.090 -14.374 1.00 61.31 650 CYS A O 1
ATOM 5125 N N . LEU A 1 651 ? -1.986 -4.726 -14.172 1.00 59.25 651 LEU A N 1
ATOM 5126 C CA . LEU A 1 651 ? -1.898 -4.519 -12.724 1.00 59.25 651 LEU A CA 1
ATOM 5127 C C . LEU A 1 651 ? -1.460 -5.767 -11.953 1.00 59.25 651 LEU A C 1
ATOM 5129 O O . LEU A 1 651 ? -0.855 -5.619 -10.895 1.00 59.25 651 LEU A O 1
ATOM 5133 N N . LYS A 1 652 ? -1.774 -6.975 -12.431 1.00 57.75 652 LYS A N 1
ATOM 5134 C CA . LYS A 1 652 ? -1.408 -8.222 -11.747 1.00 57.75 652 LYS A CA 1
ATOM 5135 C C . LYS A 1 652 ? 0.117 -8.407 -11.658 1.00 57.75 652 LYS A C 1
ATOM 5137 O O . LYS A 1 652 ? 0.615 -8.426 -10.535 1.00 57.75 652 LYS A O 1
ATOM 5142 N N . PRO A 1 653 ? 0.882 -8.441 -12.768 1.00 56.47 653 PRO A N 1
ATOM 5143 C CA . PRO A 1 653 ? 2.337 -8.548 -12.700 1.00 56.47 653 PRO A CA 1
ATOM 5144 C C . PRO A 1 653 ? 2.977 -7.343 -11.999 1.00 56.47 653 PRO A C 1
ATOM 5146 O O . PRO A 1 653 ? 3.944 -7.529 -11.269 1.00 56.47 653 PRO A O 1
ATOM 5149 N N . LEU A 1 654 ? 2.422 -6.128 -12.122 1.00 58.78 654 LEU A N 1
ATOM 5150 C CA . LEU A 1 654 ? 2.910 -4.966 -11.365 1.00 58.78 654 LEU A CA 1
ATOM 5151 C C . LEU A 1 654 ? 2.750 -5.147 -9.849 1.00 58.78 654 LEU A C 1
ATOM 5153 O O . LEU A 1 654 ? 3.685 -4.879 -9.102 1.00 58.78 654 LEU A O 1
ATOM 5157 N N . LYS A 1 655 ? 1.599 -5.643 -9.383 1.00 59.00 655 LYS A N 1
ATOM 5158 C CA . LYS A 1 655 ? 1.379 -5.963 -7.964 1.00 59.00 655 LYS A CA 1
ATOM 5159 C C . LYS A 1 655 ? 2.303 -7.073 -7.474 1.00 59.00 655 LYS A C 1
ATOM 5161 O O . LYS A 1 655 ? 2.758 -7.010 -6.341 1.00 59.00 655 LYS A O 1
ATOM 5166 N N . THR A 1 656 ? 2.567 -8.077 -8.306 1.00 59.00 656 THR A N 1
ATOM 5167 C CA . THR A 1 656 ? 3.401 -9.226 -7.937 1.00 59.00 656 THR A CA 1
ATOM 5168 C C . THR A 1 656 ? 4.890 -8.883 -7.917 1.00 59.00 656 THR A C 1
ATOM 5170 O O . THR A 1 656 ? 5.593 -9.283 -6.995 1.00 59.00 656 THR A O 1
ATOM 5173 N N . HIS A 1 657 ? 5.381 -8.144 -8.912 1.00 64.25 657 HIS A N 1
ATOM 5174 C CA . HIS A 1 657 ? 6.816 -7.912 -9.103 1.00 64.25 657 HIS A CA 1
ATOM 5175 C C . HIS A 1 657 ? 7.294 -6.549 -8.604 1.00 64.25 657 HIS A C 1
ATOM 5177 O O . HIS A 1 657 ? 8.462 -6.413 -8.256 1.00 64.25 657 HIS A O 1
ATOM 5183 N N . LEU A 1 658 ? 6.411 -5.548 -8.547 1.00 66.69 658 LEU A N 1
ATOM 5184 C CA . LEU A 1 658 ? 6.718 -4.189 -8.092 1.00 66.69 658 LEU A CA 1
ATOM 5185 C C . LEU A 1 658 ? 5.724 -3.694 -7.015 1.00 66.69 658 LEU A C 1
ATOM 5187 O O . LEU A 1 658 ? 5.240 -2.558 -7.106 1.00 66.69 658 LEU A O 1
ATOM 5191 N N . PRO A 1 659 ? 5.411 -4.499 -5.973 1.00 66.94 659 PRO A N 1
ATOM 5192 C CA . PRO A 1 659 ? 4.392 -4.151 -4.982 1.00 66.94 659 PRO A CA 1
ATOM 5193 C C . PRO A 1 659 ? 4.696 -2.828 -4.280 1.00 66.94 659 PRO A C 1
ATOM 5195 O O . PRO A 1 659 ? 3.828 -1.968 -4.207 1.00 66.94 659 PRO A O 1
ATOM 5198 N N . TYR A 1 660 ? 5.934 -2.621 -3.820 1.00 73.38 660 TYR A N 1
ATOM 5199 C CA . TYR A 1 660 ? 6.306 -1.419 -3.069 1.00 73.38 660 TYR A CA 1
ATOM 5200 C C . TYR A 1 660 ? 6.285 -0.148 -3.919 1.00 73.38 660 TYR A C 1
ATOM 5202 O O . TYR A 1 660 ? 5.916 0.908 -3.413 1.00 73.38 660 TYR A O 1
ATOM 5210 N N . LEU A 1 661 ? 6.608 -0.234 -5.211 1.00 74.56 661 LEU A N 1
ATOM 5211 C CA . LEU A 1 661 ? 6.475 0.904 -6.1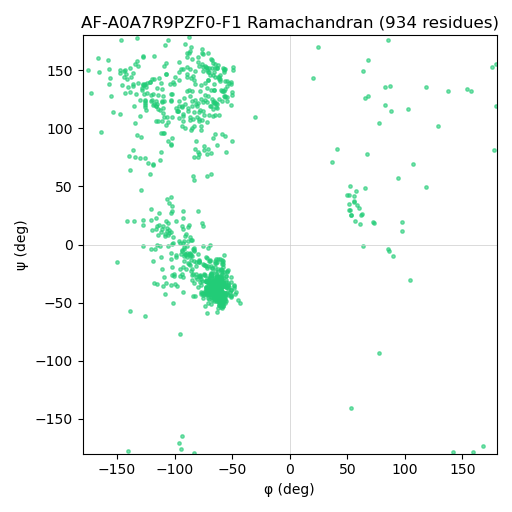21 1.00 74.56 661 LEU A CA 1
ATOM 5212 C C . LEU A 1 661 ? 5.006 1.318 -6.251 1.00 74.56 661 LEU A C 1
ATOM 5214 O O . LEU A 1 661 ? 4.674 2.488 -6.062 1.00 74.56 661 LEU A O 1
ATOM 5218 N N . LEU A 1 662 ? 4.114 0.350 -6.487 1.00 70.44 662 LEU A N 1
ATOM 5219 C CA . LEU A 1 662 ? 2.679 0.616 -6.572 1.00 70.44 662 LEU A CA 1
ATOM 5220 C C . LEU A 1 662 ? 2.120 1.137 -5.242 1.00 70.44 662 LEU A C 1
ATOM 5222 O O . LEU A 1 662 ? 1.339 2.088 -5.226 1.00 70.44 662 LEU A O 1
ATOM 5226 N N . THR A 1 663 ? 2.541 0.547 -4.123 1.00 71.56 663 THR A N 1
ATOM 5227 C CA . THR A 1 663 ? 2.165 0.991 -2.780 1.00 71.56 663 THR A CA 1
ATOM 5228 C C . THR A 1 663 ? 2.610 2.420 -2.521 1.00 71.56 663 THR A C 1
ATOM 5230 O O . THR A 1 663 ? 1.838 3.178 -1.947 1.00 71.56 663 THR A O 1
ATOM 5233 N N . ARG A 1 664 ? 3.822 2.811 -2.930 1.00 76.94 664 ARG A N 1
ATOM 5234 C CA . ARG A 1 664 ? 4.338 4.168 -2.718 1.00 76.94 664 ARG A CA 1
ATOM 5235 C C . ARG A 1 664 ? 3.453 5.200 -3.405 1.00 76.94 664 ARG A C 1
ATOM 5237 O O . ARG A 1 664 ? 3.053 6.167 -2.764 1.00 76.94 664 ARG A O 1
ATOM 5244 N N . GLU A 1 665 ? 3.077 4.960 -4.658 1.00 76.19 665 GLU A N 1
ATOM 5245 C CA . GLU A 1 665 ? 2.177 5.851 -5.401 1.00 76.19 665 GLU A CA 1
ATOM 5246 C C . GLU A 1 665 ? 0.747 5.846 -4.848 1.00 76.19 665 GLU A C 1
ATOM 5248 O O . GLU A 1 665 ? 0.122 6.899 -4.718 1.00 76.19 665 GLU A O 1
ATOM 5253 N N . TYR A 1 666 ? 0.238 4.680 -4.445 1.00 71.56 666 TYR A N 1
ATOM 5254 C CA . TYR A 1 666 ? -1.072 4.576 -3.804 1.00 71.56 666 TYR A CA 1
ATOM 5255 C C . TYR A 1 666 ? -1.114 5.329 -2.465 1.00 71.56 666 TYR A C 1
ATOM 5257 O O . TYR A 1 666 ? -2.034 6.109 -2.210 1.00 71.56 666 TYR A O 1
ATOM 5265 N N . ALA A 1 667 ? -0.097 5.140 -1.624 1.00 71.88 667 ALA A N 1
ATOM 5266 C CA . ALA A 1 667 ? -0.029 5.710 -0.288 1.00 71.88 667 ALA A CA 1
ATOM 5267 C C . ALA A 1 667 ? 0.107 7.239 -0.301 1.00 71.88 667 ALA A C 1
ATOM 5269 O O . ALA A 1 667 ? -0.519 7.892 0.528 1.00 71.88 667 ALA A O 1
ATOM 5270 N N . LYS A 1 668 ? 0.819 7.822 -1.283 1.00 73.75 668 LYS A N 1
ATOM 5271 C CA . LYS A 1 668 ? 0.880 9.288 -1.480 1.00 73.75 668 LYS A CA 1
ATOM 5272 C C . LYS A 1 668 ? -0.502 9.928 -1.598 1.00 73.75 668 LYS A C 1
ATOM 5274 O O . LYS A 1 668 ? -0.677 11.071 -1.187 1.00 73.75 668 LYS A O 1
ATOM 5279 N N . LYS A 1 669 ? -1.455 9.215 -2.204 1.00 70.12 669 LYS A N 1
ATOM 5280 C CA . LYS A 1 669 ? -2.775 9.752 -2.539 1.00 70.12 669 LYS A CA 1
ATOM 5281 C C . LYS A 1 669 ? -3.866 9.359 -1.544 1.00 70.12 669 LYS A C 1
ATOM 5283 O O . LYS A 1 669 ? -4.784 10.145 -1.341 1.00 70.12 669 LYS A O 1
ATOM 5288 N N . TYR A 1 670 ? -3.787 8.161 -0.964 1.00 67.06 670 TYR A N 1
ATOM 5289 C CA . TYR A 1 670 ? -4.911 7.557 -0.237 1.00 67.06 670 TYR A CA 1
ATOM 5290 C C . TYR A 1 670 ? -4.595 7.090 1.194 1.00 67.06 670 TYR A C 1
ATOM 5292 O O . TYR A 1 670 ? -5.494 6.567 1.840 1.00 67.06 670 TYR A O 1
ATOM 5300 N N . LEU A 1 671 ? -3.353 7.216 1.686 1.00 69.81 671 LEU A N 1
ATOM 5301 C CA . LEU A 1 671 ? -2.979 6.801 3.048 1.00 69.81 671 LEU A CA 1
ATOM 5302 C C . LEU A 1 671 ? -2.237 7.918 3.786 1.00 69.81 671 LEU A C 1
ATOM 5304 O O . LEU A 1 671 ? -1.010 8.036 3.723 1.00 69.81 671 LEU A O 1
ATOM 5308 N N . THR A 1 672 ? -2.987 8.724 4.528 1.00 70.88 672 THR A N 1
ATOM 5309 C CA . THR A 1 672 ? -2.445 9.788 5.375 1.00 70.88 672 THR A CA 1
ATOM 5310 C C . THR A 1 672 ? -1.901 9.239 6.704 1.00 70.88 672 THR A C 1
ATOM 5312 O O . THR A 1 672 ? -2.286 8.167 7.174 1.00 70.88 672 THR A O 1
ATOM 5315 N N . GLN A 1 673 ? -0.990 9.978 7.349 1.00 76.38 673 GLN A N 1
ATOM 5316 C CA . GLN A 1 673 ? -0.454 9.598 8.668 1.00 76.38 673 GLN A CA 1
ATOM 5317 C C . GLN A 1 673 ? -1.538 9.473 9.764 1.00 76.38 673 GLN A C 1
ATOM 5319 O O . GLN A 1 673 ? -1.472 8.514 10.534 1.00 76.38 673 GLN A O 1
ATOM 5324 N N . PRO A 1 674 ? -2.558 10.357 9.839 1.00 78.00 674 PRO A N 1
ATOM 5325 C CA . PRO A 1 674 ? -3.658 10.196 10.793 1.00 78.00 674 PRO A CA 1
ATOM 5326 C C . PRO A 1 674 ? -4.450 8.893 10.611 1.00 78.00 674 PRO A C 1
ATOM 5328 O O . PRO A 1 674 ? -4.735 8.213 11.595 1.00 78.00 674 PRO A O 1
ATOM 5331 N N . GLU A 1 675 ? -4.759 8.504 9.369 1.00 73.19 675 GLU A N 1
ATOM 5332 C CA . GLU A 1 675 ? -5.459 7.241 9.074 1.00 73.19 675 GLU A CA 1
ATOM 5333 C C . GLU A 1 675 ? -4.627 6.031 9.518 1.00 73.19 675 GLU A C 1
ATOM 5335 O O . GLU A 1 675 ? -5.148 5.103 10.138 1.00 73.19 675 GLU A O 1
ATOM 5340 N N . ARG A 1 676 ? -3.309 6.070 9.278 1.00 77.31 676 ARG A N 1
ATOM 5341 C CA . ARG A 1 676 ? -2.374 5.025 9.716 1.00 77.31 676 ARG A CA 1
ATOM 5342 C C . ARG A 1 676 ? -2.320 4.898 11.242 1.00 77.31 676 ARG A C 1
ATOM 5344 O O . ARG A 1 676 ? -2.354 3.782 11.755 1.00 77.31 676 ARG A O 1
ATOM 5351 N N . HIS A 1 677 ? -2.256 6.016 11.966 1.00 82.88 677 HIS A N 1
ATOM 5352 C CA . HIS A 1 677 ? -2.200 6.009 13.431 1.00 82.88 677 HIS A CA 1
ATOM 5353 C C . HIS A 1 677 ? -3.469 5.412 14.060 1.00 82.88 677 HIS A C 1
ATOM 5355 O O . HIS A 1 677 ? -3.382 4.657 15.020 1.00 82.88 677 HIS A O 1
ATOM 5361 N N . ARG A 1 678 ? -4.646 5.658 13.478 1.00 78.00 678 ARG A N 1
ATOM 5362 C CA . ARG A 1 678 ? -5.912 5.086 13.970 1.00 78.00 678 ARG A CA 1
ATOM 5363 C C . ARG A 1 678 ? -5.969 3.570 13.844 1.00 78.00 678 ARG A C 1
ATOM 5365 O O . ARG A 1 678 ? -6.356 2.892 14.790 1.00 78.00 678 ARG A O 1
ATOM 5372 N N . VAL A 1 679 ? -5.562 3.032 12.693 1.00 81.38 679 VAL A N 1
ATOM 5373 C CA . VAL A 1 679 ? -5.486 1.574 12.506 1.00 81.38 679 VAL A CA 1
ATOM 5374 C C . VAL A 1 679 ? -4.493 0.963 13.489 1.00 81.38 679 VAL A C 1
ATOM 5376 O O . VAL A 1 679 ? -4.763 -0.096 14.041 1.00 81.38 679 VAL A O 1
ATOM 5379 N N . TYR A 1 680 ? -3.378 1.644 13.752 1.00 85.19 680 TYR A N 1
ATOM 5380 C CA . TYR A 1 680 ? -2.407 1.203 14.748 1.00 85.19 680 TYR A CA 1
ATOM 5381 C C . TYR A 1 680 ? -3.012 1.092 16.159 1.00 85.19 680 TYR A C 1
ATOM 5383 O O . TYR A 1 680 ? -2.781 0.091 16.835 1.00 85.19 680 TYR A O 1
ATOM 5391 N N . GLU A 1 681 ? -3.846 2.046 16.581 1.00 87.12 681 GLU A N 1
ATOM 5392 C CA . GLU A 1 681 ? -4.545 1.952 17.872 1.00 87.12 681 GLU A CA 1
ATOM 5393 C C . GLU A 1 681 ? -5.548 0.788 17.913 1.00 87.12 681 GLU A C 1
ATOM 5395 O O . GLU A 1 681 ? -5.566 0.047 18.894 1.00 87.12 681 GLU A O 1
ATOM 5400 N N . ILE A 1 682 ? -6.312 0.547 16.836 1.00 88.25 682 ILE A N 1
ATOM 5401 C CA . ILE A 1 682 ? -7.193 -0.636 16.737 1.00 88.25 682 ILE A CA 1
ATOM 5402 C C . ILE A 1 682 ? -6.370 -1.916 16.894 1.00 88.25 682 ILE A C 1
ATOM 5404 O O . ILE A 1 682 ? -6.741 -2.792 17.670 1.00 88.25 682 ILE A O 1
ATOM 5408 N N . VAL A 1 683 ? -5.234 -2.013 16.195 1.00 89.88 683 VAL A N 1
ATOM 5409 C CA . VAL A 1 683 ? -4.366 -3.192 16.263 1.00 89.88 683 VAL A CA 1
ATOM 5410 C C . VAL A 1 683 ? -3.887 -3.445 17.685 1.00 89.88 683 VAL A C 1
ATOM 5412 O O . VAL A 1 683 ? -3.969 -4.572 18.171 1.00 89.88 683 VAL A O 1
ATOM 5415 N N . LYS A 1 684 ? -3.449 -2.396 18.379 1.00 91.25 684 LYS A N 1
ATOM 5416 C CA . LYS A 1 684 ? -3.014 -2.490 19.769 1.00 91.25 684 LYS A CA 1
ATOM 5417 C C . LYS A 1 684 ? -4.144 -2.955 20.693 1.00 91.25 684 LYS A C 1
ATOM 5419 O O . LYS A 1 684 ? -3.916 -3.839 21.517 1.00 91.25 684 LYS A O 1
ATOM 5424 N N . SER A 1 685 ? -5.345 -2.394 20.549 1.00 91.81 685 SER A N 1
ATOM 5425 C CA . SER A 1 685 ? -6.509 -2.762 21.363 1.00 91.81 685 SER A CA 1
ATOM 5426 C C . SER A 1 685 ? -6.957 -4.203 21.129 1.00 91.81 685 SER A C 1
ATOM 5428 O O . SER A 1 685 ? -7.194 -4.927 22.091 1.00 91.81 685 SER A O 1
ATOM 5430 N N . VAL A 1 686 ? -7.024 -4.643 19.869 1.00 94.31 686 VAL A N 1
ATOM 5431 C CA . VAL A 1 686 ? -7.404 -6.021 19.526 1.00 94.31 686 VAL A CA 1
ATOM 5432 C C . VAL A 1 686 ? -6.340 -7.013 19.991 1.00 94.31 686 VAL A C 1
ATOM 5434 O O . VAL A 1 686 ? -6.690 -8.041 20.559 1.00 94.31 686 VAL A O 1
ATOM 5437 N N . LYS A 1 687 ? -5.044 -6.697 19.839 1.00 93.56 687 LYS A N 1
ATOM 5438 C CA . LYS A 1 687 ? -3.953 -7.546 20.347 1.00 93.56 687 LYS A CA 1
ATOM 5439 C C . LYS A 1 687 ? -4.034 -7.734 21.856 1.00 93.56 687 LYS A C 1
ATOM 5441 O O . LYS A 1 687 ? -3.896 -8.854 22.336 1.00 93.56 687 LYS A O 1
ATOM 5446 N N . GLN A 1 688 ? -4.274 -6.651 22.591 1.00 93.88 688 GLN A N 1
ATOM 5447 C CA . GLN A 1 688 ? -4.429 -6.713 24.040 1.00 93.88 688 GLN A CA 1
ATOM 5448 C C . GLN A 1 688 ? -5.642 -7.566 24.438 1.00 93.88 688 GLN A C 1
ATOM 5450 O O . GLN A 1 688 ? -5.518 -8.435 25.292 1.00 93.88 688 GLN A O 1
ATOM 5455 N N . SER A 1 689 ? -6.780 -7.386 23.765 1.00 94.62 689 SER A N 1
ATOM 5456 C CA . SER A 1 689 ? -7.971 -8.192 24.039 1.00 94.62 689 SER A CA 1
ATOM 5457 C C . SER A 1 689 ? -7.796 -9.671 23.680 1.00 94.62 689 SER A C 1
ATOM 5459 O O . SER A 1 689 ? -8.324 -10.530 24.378 1.00 94.62 689 SER A O 1
ATOM 5461 N N . PHE A 1 690 ? -7.034 -9.987 22.630 1.00 93.88 690 PHE A N 1
ATOM 5462 C CA . PHE A 1 690 ? -6.705 -11.370 22.290 1.00 93.88 690 PHE A CA 1
ATOM 5463 C C . PHE A 1 690 ? -5.849 -12.027 23.382 1.00 93.88 690 PHE A C 1
ATOM 5465 O O . PHE A 1 690 ? -6.075 -13.180 23.729 1.00 93.88 690 PHE A O 1
ATOM 5472 N N . ILE A 1 691 ? -4.893 -11.291 23.962 1.00 92.56 691 ILE A N 1
ATOM 5473 C CA . ILE A 1 691 ? -4.090 -11.773 25.098 1.00 92.56 691 ILE A CA 1
ATOM 5474 C C . ILE A 1 691 ? -4.985 -12.086 26.305 1.00 92.56 691 ILE A C 1
ATOM 5476 O O . ILE A 1 691 ? -4.837 -13.153 26.894 1.00 92.56 691 ILE A O 1
ATOM 5480 N N . GLU A 1 692 ? -5.931 -11.203 26.632 1.00 91.69 692 GLU A N 1
ATOM 5481 C CA . GLU A 1 692 ? -6.893 -11.404 27.730 1.00 91.69 692 GLU A CA 1
ATOM 5482 C C . GLU A 1 692 ? -7.738 -12.672 27.514 1.00 91.69 692 GLU A C 1
ATOM 5484 O O . GLU A 1 692 ? -7.822 -13.520 28.399 1.00 91.69 692 GLU A O 1
ATOM 5489 N N . LEU A 1 693 ? -8.263 -12.869 26.300 1.00 90.12 693 LEU A N 1
ATOM 5490 C CA . LEU A 1 693 ? -8.996 -14.083 25.925 1.00 90.12 693 LEU A CA 1
ATOM 5491 C C . LEU A 1 693 ? -8.166 -15.363 26.121 1.00 90.12 693 LEU A C 1
ATOM 5493 O O . LEU A 1 693 ? -8.657 -16.367 26.638 1.00 90.12 693 LEU A O 1
ATOM 5497 N N . MET A 1 694 ? -6.881 -15.332 25.757 1.00 89.25 694 MET A N 1
ATOM 5498 C CA . MET A 1 694 ? -5.976 -16.466 25.968 1.00 89.25 694 MET A CA 1
ATOM 5499 C C . MET A 1 694 ? -5.701 -16.731 27.452 1.00 89.25 694 MET A C 1
ATOM 5501 O O . MET A 1 694 ? -5.580 -17.890 27.856 1.00 89.25 694 MET A O 1
ATOM 5505 N N . GLU A 1 695 ? -5.595 -15.683 28.272 1.00 90.31 695 GLU A N 1
ATOM 5506 C CA . GLU A 1 695 ? -5.391 -15.796 29.721 1.00 90.31 695 GLU A CA 1
ATOM 5507 C C . GLU A 1 695 ? -6.561 -16.496 30.421 1.00 90.31 695 GLU A C 1
ATOM 5509 O O . GLU A 1 695 ? -6.341 -17.200 31.411 1.00 90.31 695 GLU A O 1
ATOM 5514 N N . GLU A 1 696 ? -7.775 -16.393 29.882 1.00 89.00 696 GLU A N 1
ATOM 5515 C CA . GLU A 1 696 ? -8.987 -16.999 30.441 1.00 89.00 696 GLU A CA 1
ATOM 5516 C C . GLU A 1 696 ? -9.094 -18.509 30.160 1.00 89.00 696 GLU A C 1
ATOM 5518 O O . GLU A 1 696 ? -9.642 -19.250 30.975 1.00 89.00 696 GLU A O 1
ATOM 5523 N N . LYS A 1 697 ? -8.501 -19.024 29.072 1.00 88.44 697 LYS A N 1
ATOM 5524 C CA . LYS A 1 697 ? -8.699 -20.429 28.655 1.00 88.44 697 LYS A CA 1
ATOM 5525 C C . LYS A 1 697 ? -8.036 -21.439 29.577 1.00 88.44 697 LYS A C 1
ATOM 5527 O O . LYS A 1 697 ? -6.811 -21.527 29.609 1.00 88.44 697 LYS A O 1
ATOM 5532 N N . GLN A 1 698 ? -8.821 -22.226 30.311 1.00 88.88 698 GLN A N 1
ATOM 5533 C CA . GLN A 1 698 ? -8.287 -23.200 31.271 1.00 88.88 698 GLN A CA 1
ATOM 5534 C C . GLN A 1 698 ? -7.537 -24.355 30.606 1.00 88.88 698 GLN A C 1
ATOM 5536 O O . GLN A 1 698 ? -6.559 -24.842 31.163 1.00 88.88 698 GLN A O 1
ATOM 5541 N N . TRP A 1 699 ? -7.949 -24.740 29.397 1.00 86.88 699 TRP A N 1
ATOM 5542 C CA . TRP A 1 699 ? -7.340 -25.840 28.651 1.00 86.88 699 TRP A CA 1
ATOM 5543 C C . TRP A 1 699 ? -5.928 -25.550 28.124 1.00 86.88 699 TRP A C 1
ATOM 5545 O O . TRP A 1 699 ? -5.244 -26.473 27.688 1.00 86.88 699 TRP A O 1
ATOM 5555 N N . LEU A 1 700 ? -5.502 -24.283 28.124 1.00 85.38 700 LEU A N 1
ATOM 5556 C CA . LEU A 1 700 ? -4.199 -23.876 27.618 1.00 85.38 700 LEU A CA 1
ATOM 5557 C C . LEU A 1 700 ? -3.160 -23.896 28.745 1.00 85.38 700 LEU A C 1
ATOM 5559 O O . LEU A 1 700 ? -3.049 -22.948 29.528 1.00 85.38 700 LEU A O 1
ATOM 5563 N N . ASP A 1 701 ? -2.353 -24.954 28.799 1.00 83.31 701 ASP A N 1
ATOM 5564 C CA . ASP A 1 701 ? -1.195 -25.006 29.690 1.00 83.31 701 ASP A CA 1
ATOM 5565 C C . ASP A 1 701 ? -0.097 -24.039 29.224 1.00 83.31 701 ASP A C 1
ATOM 5567 O O . ASP A 1 701 ? 0.069 -23.782 28.031 1.00 83.31 701 ASP A O 1
ATOM 5571 N N . ASN A 1 702 ? 0.715 -23.553 30.170 1.00 80.75 702 ASN A N 1
ATOM 5572 C CA . ASN A 1 702 ? 1.874 -22.690 29.901 1.00 80.75 702 ASN A CA 1
ATOM 5573 C C . ASN A 1 702 ? 1.537 -21.403 29.112 1.00 80.75 702 ASN A C 1
ATOM 5575 O O . ASN A 1 702 ? 2.274 -20.976 28.219 1.00 80.75 702 ASN A O 1
ATOM 5579 N N . LYS A 1 703 ? 0.415 -20.758 29.470 1.00 85.50 703 LYS A N 1
ATOM 5580 C CA . LYS A 1 703 ? -0.126 -19.556 28.803 1.00 85.50 703 LYS A CA 1
ATOM 5581 C C . LYS A 1 703 ? 0.914 -18.462 28.563 1.00 85.50 703 LYS A C 1
ATOM 5583 O O . LYS A 1 703 ? 0.879 -17.804 27.530 1.00 85.50 703 LYS A O 1
ATOM 5588 N N . SER A 1 704 ? 1.865 -18.282 29.482 1.00 82.81 704 SER A N 1
ATOM 5589 C CA . SER A 1 704 ? 2.902 -17.249 29.386 1.00 82.81 704 SER A CA 1
ATOM 5590 C C . SER A 1 704 ? 3.725 -17.325 28.095 1.00 82.81 704 SER A C 1
ATOM 5592 O O . SER A 1 704 ? 4.074 -16.284 27.543 1.00 82.81 704 SER A O 1
ATOM 5594 N N . GLU A 1 705 ? 4.011 -18.520 27.572 1.00 77.31 705 GLU A N 1
ATOM 5595 C CA . GLU A 1 705 ? 4.767 -18.671 26.320 1.00 77.31 705 GLU A CA 1
ATOM 5596 C C . GLU A 1 705 ? 3.929 -18.303 25.090 1.00 77.31 705 GLU A C 1
ATOM 5598 O O . GLU A 1 705 ? 4.413 -17.627 24.179 1.00 77.31 705 GLU A O 1
ATOM 5603 N N . PHE A 1 706 ? 2.654 -18.689 25.090 1.00 79.94 706 PHE A N 1
ATOM 5604 C CA . PHE A 1 706 ? 1.693 -18.320 24.055 1.00 79.94 706 PHE A CA 1
ATOM 5605 C C . PHE A 1 706 ? 1.443 -16.809 24.017 1.00 79.94 706 PHE A C 1
ATOM 5607 O O . PHE A 1 706 ? 1.500 -16.190 22.954 1.00 79.94 706 PHE A O 1
ATOM 5614 N N . ILE A 1 707 ? 1.252 -16.204 25.188 1.00 85.12 707 ILE A N 1
ATOM 5615 C CA . ILE A 1 707 ? 1.098 -14.757 25.353 1.00 85.12 707 ILE A CA 1
ATOM 5616 C C . ILE A 1 707 ? 2.360 -14.035 24.886 1.00 85.12 707 ILE A C 1
ATOM 5618 O O . ILE A 1 707 ? 2.262 -13.030 24.188 1.00 85.12 707 ILE A O 1
ATOM 5622 N N . ASN A 1 708 ? 3.551 -14.556 25.202 1.00 83.75 708 ASN A N 1
ATOM 5623 C CA . ASN A 1 708 ? 4.806 -13.989 24.712 1.00 83.75 708 ASN A CA 1
ATOM 5624 C C . ASN A 1 708 ? 4.910 -14.044 23.178 1.00 83.75 708 ASN A C 1
ATOM 5626 O O . ASN A 1 708 ? 5.375 -13.095 22.547 1.00 83.75 708 ASN A O 1
ATOM 5630 N N . LYS A 1 709 ? 4.437 -15.125 22.548 1.00 81.00 709 LYS A N 1
ATOM 5631 C CA . LYS A 1 709 ? 4.381 -15.217 21.083 1.00 81.00 709 LYS A CA 1
ATOM 5632 C C . LYS A 1 709 ? 3.453 -14.155 20.486 1.00 81.00 709 LYS A C 1
ATOM 5634 O O . LYS A 1 709 ? 3.844 -13.477 19.542 1.00 81.00 709 LYS A O 1
ATOM 5639 N N . VAL A 1 710 ? 2.257 -13.970 21.046 1.00 85.12 710 VAL A N 1
ATOM 5640 C CA . VAL A 1 710 ? 1.305 -12.954 20.561 1.00 85.12 710 VAL A CA 1
ATOM 5641 C C . VAL A 1 710 ? 1.802 -11.532 20.839 1.00 85.12 710 VAL A C 1
ATOM 5643 O O . VAL A 1 710 ? 1.702 -10.654 19.982 1.00 85.12 710 VAL A O 1
ATOM 5646 N N . SER A 1 711 ? 2.400 -11.282 22.004 1.00 83.88 711 SER A N 1
ATOM 5647 C CA . SER A 1 711 ? 2.886 -9.951 22.382 1.00 83.88 711 SER A CA 1
ATOM 5648 C C . SER A 1 711 ? 4.048 -9.470 21.504 1.00 83.88 711 SER A C 1
ATOM 5650 O O . SER A 1 711 ? 4.161 -8.264 21.266 1.00 83.88 711 SER A O 1
ATOM 5652 N N . THR A 1 712 ? 4.849 -10.395 20.963 1.00 82.88 712 THR A N 1
ATOM 5653 C CA . THR A 1 712 ? 6.020 -10.124 20.108 1.00 82.88 712 THR A CA 1
ATOM 5654 C C . THR A 1 712 ? 5.716 -10.037 18.608 1.00 82.88 712 THR A C 1
ATOM 5656 O O . THR A 1 712 ? 6.626 -9.742 17.825 1.00 82.88 712 THR A O 1
ATOM 5659 N N . ILE A 1 713 ? 4.455 -10.225 18.191 1.00 80.75 713 ILE A N 1
ATOM 5660 C CA . ILE A 1 713 ? 4.022 -10.008 16.802 1.00 80.75 713 ILE A CA 1
ATOM 5661 C C . ILE A 1 713 ? 4.411 -8.593 16.362 1.00 80.75 713 ILE A C 1
ATOM 5663 O O . ILE A 1 713 ? 4.070 -7.613 17.021 1.00 80.75 713 ILE A O 1
ATOM 5667 N N . ARG A 1 714 ? 5.111 -8.487 15.225 1.00 78.06 714 ARG A N 1
ATOM 5668 C CA . ARG A 1 714 ? 5.478 -7.200 14.618 1.00 78.06 714 ARG A CA 1
ATOM 5669 C C . ARG A 1 714 ? 4.346 -6.682 13.743 1.00 78.06 714 ARG A C 1
ATOM 5671 O O . ARG A 1 714 ? 4.009 -7.296 12.730 1.00 78.06 714 ARG A O 1
ATOM 5678 N N . GLU A 1 715 ? 3.817 -5.514 14.075 1.00 75.25 715 GLU A N 1
ATOM 5679 C CA . GLU A 1 715 ? 2.690 -4.922 13.364 1.00 75.25 715 GLU A CA 1
ATOM 5680 C C . GLU A 1 715 ? 3.164 -4.010 12.221 1.00 75.25 715 GLU A C 1
ATOM 5682 O O . GLU A 1 715 ? 3.859 -3.017 12.429 1.00 75.25 715 GLU A O 1
ATOM 5687 N N . ASN A 1 716 ? 2.761 -4.314 10.984 1.00 75.00 716 ASN A N 1
ATOM 5688 C CA . ASN A 1 716 ? 3.025 -3.462 9.821 1.00 75.00 716 ASN A CA 1
ATOM 5689 C C . ASN A 1 716 ? 1.718 -2.830 9.330 1.00 75.00 716 ASN A C 1
ATOM 5691 O O . ASN A 1 716 ? 0.979 -3.441 8.562 1.00 75.00 716 ASN A O 1
ATOM 5695 N N . VAL A 1 717 ? 1.439 -1.595 9.755 1.00 75.38 717 VAL A N 1
ATOM 5696 C CA . VAL A 1 717 ? 0.203 -0.881 9.394 1.00 75.38 717 VAL A CA 1
ATOM 5697 C C . VAL A 1 717 ? 0.414 0.002 8.166 1.00 75.38 717 VAL A C 1
ATOM 5699 O O . VAL A 1 717 ? 1.204 0.949 8.197 1.00 75.38 717 VAL A O 1
ATOM 5702 N N . GLY A 1 718 ? -0.331 -0.280 7.094 1.00 72.94 718 GLY A N 1
ATOM 5703 C CA . GLY A 1 718 ? -0.267 0.468 5.841 1.00 72.94 718 GLY A CA 1
ATOM 5704 C C . GLY A 1 718 ? 0.963 0.078 5.029 1.00 72.94 718 GLY A C 1
ATOM 5705 O O . GLY A 1 718 ? 0.917 -0.874 4.263 1.00 72.94 718 GLY A O 1
ATOM 5706 N N . TYR A 1 719 ? 2.069 0.799 5.187 1.00 74.88 719 TYR A N 1
ATOM 5707 C CA . TYR A 1 719 ? 3.304 0.605 4.423 1.00 74.88 719 TYR A CA 1
ATOM 5708 C C . TYR A 1 719 ? 4.543 0.571 5.334 1.00 74.88 719 TYR A C 1
ATOM 5710 O O . TYR A 1 719 ? 4.483 1.091 6.448 1.00 74.88 719 TYR A O 1
ATOM 5718 N N . PRO A 1 720 ? 5.675 -0.022 4.892 1.00 79.12 720 PRO A N 1
ATOM 5719 C CA . PRO A 1 720 ? 6.916 0.047 5.664 1.00 79.12 720 PRO A CA 1
ATOM 5720 C C . PRO A 1 720 ? 7.398 1.488 5.848 1.00 79.12 720 PRO A C 1
ATOM 5722 O O . PRO A 1 720 ? 7.327 2.277 4.910 1.00 79.12 720 PRO A O 1
ATOM 5725 N N . ASP A 1 721 ? 7.988 1.806 7.002 1.00 81.31 721 ASP A N 1
ATOM 5726 C CA . ASP A 1 721 ? 8.497 3.161 7.283 1.00 81.31 721 ASP A CA 1
ATOM 5727 C C . ASP A 1 721 ? 9.565 3.629 6.287 1.00 81.31 721 ASP A C 1
ATOM 5729 O O . ASP A 1 721 ? 9.649 4.815 5.973 1.00 81.31 721 ASP A O 1
ATOM 5733 N N . TRP A 1 722 ? 10.335 2.695 5.726 1.00 83.69 722 TRP A N 1
ATOM 5734 C CA . TRP A 1 722 ? 11.345 2.984 4.710 1.00 83.69 722 TRP A CA 1
ATOM 5735 C C . TRP A 1 722 ? 10.763 3.340 3.334 1.00 83.69 722 TRP A C 1
ATOM 5737 O O . TRP A 1 722 ? 11.502 3.802 2.471 1.00 83.69 722 TRP A O 1
ATOM 5747 N N . LEU A 1 723 ? 9.456 3.153 3.097 1.00 82.69 723 LEU A N 1
ATOM 5748 C CA . LEU A 1 723 ? 8.850 3.316 1.769 1.00 82.69 723 LEU A CA 1
ATOM 5749 C C . LEU A 1 723 ? 9.020 4.731 1.194 1.00 82.69 723 LEU A C 1
ATOM 5751 O O . LEU A 1 723 ? 9.100 4.901 -0.022 1.00 82.69 723 LEU A O 1
ATOM 5755 N N . PHE A 1 724 ? 9.044 5.739 2.066 1.00 85.69 724 PHE A N 1
ATOM 5756 C CA . PHE A 1 724 ? 9.159 7.150 1.696 1.00 85.69 724 PHE A CA 1
ATOM 5757 C C . PHE A 1 724 ? 10.560 7.735 1.893 1.00 85.69 724 PHE A C 1
ATOM 5759 O O . PHE A 1 724 ? 10.764 8.904 1.579 1.00 85.69 724 PHE A O 1
ATOM 5766 N N . ASP A 1 725 ? 11.519 6.933 2.355 1.00 88.12 725 ASP A N 1
ATOM 5767 C CA . ASP A 1 725 ? 12.937 7.285 2.349 1.00 88.12 725 ASP A CA 1
ATOM 5768 C C . ASP A 1 725 ? 13.524 6.882 0.993 1.00 88.12 725 ASP A C 1
ATOM 5770 O O . ASP A 1 725 ? 13.633 5.695 0.691 1.00 88.12 725 ASP A O 1
ATOM 5774 N N . ASP A 1 726 ? 13.876 7.858 0.153 1.00 87.12 726 ASP A N 1
ATOM 5775 C CA . ASP A 1 726 ? 14.366 7.587 -1.204 1.00 87.12 726 ASP A CA 1
ATOM 5776 C C . ASP A 1 726 ? 15.629 6.727 -1.231 1.00 87.12 726 ASP A C 1
ATOM 5778 O O . ASP A 1 726 ? 15.765 5.880 -2.112 1.00 87.12 726 ASP A O 1
ATOM 5782 N N . ASN A 1 727 ? 16.525 6.878 -0.255 1.00 83.62 727 ASN A N 1
ATOM 5783 C CA . ASN A 1 727 ? 17.757 6.100 -0.208 1.00 83.62 727 ASN A CA 1
ATOM 5784 C C . ASN A 1 727 ? 17.461 4.644 0.141 1.00 83.62 727 ASN A C 1
ATOM 5786 O O . ASN A 1 727 ? 17.959 3.740 -0.525 1.00 83.62 727 ASN A O 1
ATOM 5790 N N . GLN A 1 728 ? 16.618 4.406 1.146 1.00 81.94 728 GLN A N 1
ATOM 5791 C CA . GLN A 1 728 ? 16.227 3.050 1.530 1.00 81.94 728 GLN A CA 1
ATOM 5792 C C . GLN A 1 728 ? 15.344 2.396 0.465 1.00 81.94 728 GLN A C 1
ATOM 5794 O O . GLN A 1 728 ? 15.529 1.222 0.148 1.00 81.94 728 GLN A O 1
ATOM 5799 N N . PHE A 1 729 ? 14.431 3.157 -0.142 1.00 81.25 729 PHE A N 1
ATOM 5800 C CA . PHE A 1 729 ? 13.599 2.703 -1.249 1.00 81.25 729 PHE A CA 1
ATOM 5801 C C . PHE A 1 729 ? 14.453 2.316 -2.460 1.00 81.25 729 PHE A C 1
ATOM 5803 O O . PHE A 1 729 ? 14.286 1.221 -2.994 1.00 81.25 729 PHE A O 1
ATOM 5810 N N . LEU A 1 730 ? 15.396 3.162 -2.886 1.00 78.19 730 LEU A N 1
ATOM 5811 C CA . LEU A 1 730 ? 16.289 2.848 -4.001 1.00 78.19 730 LEU A CA 1
ATOM 5812 C C . LEU A 1 730 ? 17.228 1.689 -3.658 1.00 78.19 730 LEU A C 1
ATOM 5814 O O . LEU A 1 730 ? 17.355 0.783 -4.472 1.00 78.19 730 LEU A O 1
ATOM 5818 N N . ALA A 1 731 ? 17.814 1.651 -2.459 1.00 76.94 731 ALA A N 1
ATOM 5819 C CA . ALA A 1 731 ? 18.672 0.548 -2.020 1.00 76.94 731 ALA A CA 1
ATOM 5820 C C . ALA A 1 731 ? 17.929 -0.800 -2.003 1.00 76.94 731 ALA A C 1
ATOM 5822 O O . ALA A 1 731 ? 18.485 -1.815 -2.428 1.00 76.94 731 ALA A O 1
ATOM 5823 N N . PHE A 1 732 ? 16.657 -0.807 -1.583 1.00 71.12 732 PHE A N 1
ATOM 5824 C CA . PHE A 1 732 ? 15.790 -1.986 -1.632 1.00 71.12 732 PHE A CA 1
ATOM 5825 C C . PHE A 1 732 ? 15.593 -2.491 -3.072 1.00 71.12 732 PHE A C 1
ATOM 5827 O O . PHE A 1 732 ? 15.618 -3.695 -3.311 1.00 71.12 732 PHE A O 1
ATOM 5834 N N . HIS A 1 733 ? 15.453 -1.586 -4.047 1.00 68.81 733 HIS A N 1
ATOM 5835 C CA . HIS A 1 733 ? 15.259 -1.945 -5.459 1.00 68.81 733 HIS A CA 1
ATOM 5836 C C . HIS A 1 733 ? 16.576 -2.132 -6.245 1.00 68.81 733 HIS A C 1
ATOM 5838 O O . HIS A 1 733 ? 16.566 -2.727 -7.321 1.00 68.81 733 HIS A O 1
ATOM 5844 N N . GLN A 1 734 ? 17.716 -1.661 -5.731 1.00 63.44 734 GLN A N 1
ATOM 5845 C CA . GLN A 1 734 ? 19.046 -1.844 -6.333 1.00 63.44 734 GLN A CA 1
ATOM 5846 C C . GLN A 1 734 ? 19.630 -3.239 -6.058 1.00 63.44 734 GLN A C 1
ATOM 5848 O O . GLN A 1 734 ? 20.390 -3.743 -6.878 1.00 63.44 734 GLN A O 1
ATOM 5853 N N . ASN A 1 735 ? 19.235 -3.886 -4.955 1.00 53.44 735 ASN A N 1
ATOM 5854 C CA . ASN A 1 735 ? 19.718 -5.208 -4.537 1.00 53.44 735 ASN A CA 1
ATOM 5855 C C . ASN A 1 735 ? 18.721 -6.348 -4.826 1.00 53.44 735 ASN A C 1
ATOM 5857 O O . ASN A 1 735 ? 18.653 -7.308 -4.063 1.00 53.44 735 ASN A O 1
ATOM 5861 N N . LEU A 1 736 ? 17.939 -6.275 -5.912 1.00 50.03 736 LEU A N 1
ATOM 5862 C CA . LEU A 1 736 ? 16.963 -7.311 -6.304 1.00 50.03 736 LEU A CA 1
ATOM 5863 C C . LEU A 1 736 ? 17.636 -8.593 -6.847 1.00 50.03 736 LEU A C 1
ATOM 5865 O O . LEU A 1 736 ? 17.398 -9.038 -7.966 1.00 50.03 736 LEU A O 1
ATOM 5869 N N . GLN A 1 737 ? 18.479 -9.209 -6.029 1.00 43.75 737 GLN A N 1
ATOM 5870 C CA . GLN A 1 737 ? 18.706 -10.644 -6.012 1.00 43.75 737 GLN A CA 1
ATOM 5871 C C . GLN A 1 737 ? 18.067 -11.129 -4.717 1.00 43.75 737 GLN A C 1
ATOM 5873 O O . GLN A 1 737 ? 18.689 -10.949 -3.692 1.00 43.75 737 GLN A O 1
ATOM 5878 N N . TYR A 1 738 ? 16.828 -11.624 -4.724 1.00 41.00 738 TYR A N 1
ATOM 5879 C CA . TYR A 1 738 ? 16.327 -12.694 -3.841 1.00 41.00 738 TYR A CA 1
ATOM 5880 C C . TYR A 1 738 ? 14.826 -12.926 -4.062 1.00 41.00 738 TYR A C 1
ATOM 5882 O O . TYR A 1 738 ? 14.092 -12.053 -4.522 1.00 41.00 738 TYR A O 1
ATOM 5890 N N . LEU A 1 739 ? 14.434 -14.172 -3.783 1.00 35.25 739 LEU A N 1
ATOM 5891 C CA . LEU A 1 739 ? 13.141 -14.808 -4.018 1.00 35.25 739 LEU A CA 1
ATOM 5892 C C . LEU A 1 739 ? 11.933 -14.000 -3.525 1.00 35.25 739 LEU A C 1
ATOM 5894 O O . LEU A 1 739 ? 12.008 -13.286 -2.529 1.00 35.25 739 LEU A O 1
ATOM 5898 N N . LEU A 1 740 ? 10.792 -14.235 -4.191 1.00 32.72 740 LEU A N 1
ATOM 5899 C CA . LEU A 1 740 ? 9.447 -13.894 -3.726 1.00 32.72 740 LEU A CA 1
ATOM 5900 C C . LEU A 1 740 ? 9.220 -14.409 -2.294 1.00 32.72 740 LEU A C 1
ATOM 5902 O O . LEU A 1 740 ? 8.714 -15.511 -2.088 1.00 32.72 740 LEU A O 1
ATOM 5906 N N . VAL A 1 741 ? 9.559 -13.600 -1.294 1.00 28.17 741 VAL A N 1
ATOM 5907 C CA . VAL A 1 741 ? 9.014 -13.758 0.050 1.00 28.17 741 VAL A CA 1
ATOM 5908 C C . VAL A 1 741 ? 7.668 -13.053 0.034 1.00 28.17 741 VAL A C 1
ATOM 5910 O O . VAL A 1 741 ? 7.584 -11.822 0.042 1.00 28.17 741 VAL A O 1
ATOM 5913 N N . TYR A 1 742 ? 6.611 -13.857 -0.058 1.00 29.22 742 TYR A N 1
ATOM 5914 C CA . TYR A 1 742 ? 5.235 -13.434 0.160 1.00 29.22 742 TYR A CA 1
ATOM 5915 C C . TYR A 1 742 ? 5.094 -12.964 1.607 1.00 29.22 742 TYR A C 1
ATOM 5917 O O . TYR A 1 742 ? 4.702 -13.717 2.491 1.00 29.22 742 TYR A O 1
ATOM 5925 N N . PHE A 1 743 ? 5.419 -11.702 1.864 1.00 31.36 743 PHE A N 1
ATOM 5926 C CA . PHE A 1 743 ? 4.903 -11.044 3.047 1.00 31.36 743 PHE A CA 1
ATOM 5927 C C . PHE A 1 743 ? 3.435 -10.733 2.777 1.00 31.36 743 PHE A C 1
ATOM 5929 O O . PHE A 1 743 ? 3.119 -9.881 1.943 1.00 31.36 743 PHE A O 1
ATOM 5936 N N . ILE A 1 744 ? 2.540 -11.417 3.489 1.00 27.28 744 ILE A N 1
ATOM 5937 C CA . ILE A 1 744 ? 1.168 -10.956 3.690 1.00 27.28 744 ILE A CA 1
ATOM 5938 C C . ILE A 1 744 ? 1.292 -9.584 4.367 1.00 27.28 744 ILE A C 1
ATOM 5940 O O . ILE A 1 744 ? 1.542 -9.474 5.563 1.00 27.28 744 ILE A O 1
ATOM 5944 N N . ARG A 1 745 ? 1.254 -8.509 3.575 1.00 38.06 745 ARG A N 1
ATOM 5945 C CA . ARG A 1 745 ? 1.200 -7.131 4.068 1.00 38.06 745 ARG A CA 1
ATOM 5946 C C . ARG A 1 745 ? -0.162 -6.583 3.723 1.00 38.06 745 ARG A C 1
ATOM 5948 O O . ARG A 1 745 ? -0.477 -6.301 2.568 1.00 38.06 745 ARG A O 1
ATOM 5955 N N . LEU A 1 746 ? -0.973 -6.478 4.759 1.00 36.47 746 LEU A N 1
ATOM 5956 C CA . LEU A 1 746 ? -2.320 -5.966 4.681 1.00 36.47 746 LEU A CA 1
ATOM 5957 C C . LEU A 1 746 ? -2.301 -4.446 4.621 1.00 36.47 746 LEU A C 1
ATOM 5959 O O . LEU A 1 746 ? -2.027 -3.750 5.597 1.00 36.47 746 LEU A O 1
ATOM 5963 N N . PHE A 1 747 ? -2.616 -3.931 3.435 1.00 40.59 747 PHE A N 1
ATOM 5964 C CA . PHE A 1 747 ? -2.912 -2.522 3.220 1.00 40.59 747 PHE A CA 1
ATOM 5965 C C . PHE A 1 747 ? -4.301 -2.219 3.783 1.00 40.59 747 PHE A C 1
ATOM 5967 O O . PHE A 1 747 ? -5.296 -2.201 3.061 1.00 40.59 747 PHE A O 1
ATOM 5974 N N . MET A 1 748 ? -4.376 -2.019 5.097 1.00 45.09 748 MET A N 1
ATOM 5975 C CA . MET A 1 748 ? -5.594 -1.554 5.750 1.00 45.09 748 MET A CA 1
ATOM 5976 C C . MET A 1 748 ? -5.709 -0.037 5.582 1.00 45.09 748 MET A C 1
ATOM 5978 O O . MET A 1 748 ? -4.945 0.724 6.169 1.00 45.09 748 MET A O 1
ATOM 5982 N N . THR A 1 749 ? -6.660 0.408 4.763 1.00 40.22 749 THR A N 1
ATOM 5983 C CA . THR A 1 749 ? -7.114 1.805 4.729 1.00 40.22 749 THR A CA 1
ATOM 5984 C C . THR A 1 749 ? -8.311 1.931 5.673 1.00 40.22 749 THR A C 1
ATOM 5986 O O . THR A 1 749 ? -9.369 1.368 5.380 1.00 40.22 749 THR A O 1
ATOM 5989 N N . ALA A 1 750 ? -8.181 2.657 6.784 1.00 47.94 750 ALA A N 1
ATOM 5990 C CA . ALA A 1 750 ? -9.340 3.102 7.555 1.00 47.94 750 ALA A CA 1
ATOM 5991 C C . ALA A 1 750 ? -9.683 4.533 7.144 1.00 47.94 750 ALA A C 1
ATOM 5993 O O . ALA A 1 750 ? -8.903 5.447 7.399 1.00 47.94 750 ALA A O 1
ATOM 5994 N N . LYS A 1 751 ? -10.856 4.723 6.533 1.00 56.28 751 LYS A N 1
ATOM 5995 C CA . LYS A 1 751 ? -11.531 6.028 6.595 1.00 56.28 751 LYS A CA 1
ATOM 5996 C C . LYS A 1 751 ? -12.000 6.265 8.037 1.00 56.28 751 LYS A C 1
ATOM 5998 O O . LYS A 1 751 ? -12.128 5.302 8.792 1.00 56.28 751 LYS A O 1
ATOM 6003 N N . ASP A 1 752 ? -12.263 7.514 8.411 1.00 59.44 752 ASP A N 1
ATOM 6004 C CA . ASP A 1 752 ? -12.674 7.938 9.761 1.00 59.44 752 ASP A CA 1
ATOM 6005 C C . ASP A 1 752 ? -14.085 7.466 10.169 1.00 59.44 752 ASP A C 1
ATOM 6007 O O . ASP A 1 752 ? -14.992 8.250 10.418 1.00 59.44 752 ASP A O 1
ATOM 6011 N N . ARG A 1 753 ? -14.317 6.151 10.210 1.00 74.94 753 ARG A N 1
ATOM 6012 C CA . ARG A 1 753 ? -15.640 5.599 10.513 1.00 74.94 753 ARG A CA 1
ATOM 6013 C C . ARG A 1 753 ? -15.869 5.500 12.022 1.00 74.94 753 ARG A C 1
ATOM 6015 O O . ARG A 1 753 ? -14.932 5.450 12.816 1.00 74.94 753 ARG A O 1
ATOM 6022 N N . ARG A 1 754 ? -17.143 5.421 12.415 1.00 85.81 754 ARG A N 1
ATOM 6023 C CA . ARG A 1 754 ? -17.563 5.231 13.814 1.00 85.81 754 ARG A CA 1
ATOM 6024 C C . ARG A 1 754 ? -16.954 3.961 14.410 1.00 85.81 754 ARG A C 1
ATOM 6026 O O . ARG A 1 754 ? -16.702 2.986 13.699 1.00 85.81 754 ARG A O 1
ATOM 6033 N N . ILE A 1 755 ? -16.731 3.963 15.723 1.00 88.19 755 ILE A N 1
ATOM 6034 C CA . ILE A 1 755 ? -15.914 2.939 16.390 1.00 88.19 755 ILE A CA 1
ATOM 6035 C C . ILE A 1 755 ? -16.483 1.518 16.227 1.00 88.19 755 ILE A C 1
ATOM 6037 O O . ILE A 1 755 ? -15.726 0.605 15.910 1.00 88.19 755 ILE A O 1
ATOM 6041 N N . TYR A 1 756 ? -17.807 1.331 16.298 1.00 89.50 756 TYR A N 1
ATOM 6042 C CA . TYR A 1 756 ? -18.447 0.029 16.040 1.00 89.50 756 TYR A CA 1
ATOM 6043 C C . TYR A 1 756 ? -18.224 -0.479 14.604 1.00 89.50 756 TYR A C 1
ATOM 6045 O O . TYR A 1 756 ? -18.128 -1.683 14.389 1.00 89.50 756 TYR A O 1
ATOM 6053 N N . ILE A 1 757 ? -18.066 0.415 13.620 1.00 90.12 757 ILE A N 1
ATOM 6054 C CA . ILE A 1 757 ? -17.769 0.037 12.229 1.00 90.12 757 ILE A CA 1
ATOM 6055 C C . ILE A 1 757 ? -16.316 -0.394 12.099 1.00 90.12 757 ILE A C 1
ATOM 6057 O O . ILE A 1 757 ? -16.020 -1.421 11.488 1.00 90.12 757 ILE A O 1
ATOM 6061 N N . ASN A 1 758 ? -15.403 0.388 12.676 1.00 89.44 758 ASN A N 1
ATOM 6062 C CA . ASN A 1 758 ? -13.973 0.107 12.627 1.00 89.44 758 ASN A CA 1
ATOM 6063 C C . ASN A 1 758 ? -13.634 -1.209 13.325 1.00 89.44 758 ASN A C 1
ATOM 6065 O O . ASN A 1 758 ? -12.919 -2.023 12.750 1.00 89.44 758 ASN A O 1
ATOM 6069 N N . PHE A 1 759 ? -14.180 -1.452 14.516 1.00 92.56 759 PHE A N 1
ATOM 6070 C CA . PHE A 1 759 ? -13.969 -2.710 15.226 1.00 92.56 759 PHE A CA 1
ATOM 6071 C C . PHE A 1 759 ? -14.729 -3.868 14.564 1.00 92.56 759 PHE A C 1
ATOM 6073 O O . PHE A 1 759 ? -14.133 -4.918 14.339 1.00 92.56 759 PHE A O 1
ATOM 6080 N N . GLY A 1 760 ? -15.975 -3.666 14.119 1.00 93.31 760 GLY A N 1
ATOM 6081 C CA . GLY A 1 760 ? -16.734 -4.712 13.424 1.00 93.31 760 GLY A CA 1
ATOM 6082 C C . GLY A 1 760 ? -16.048 -5.191 12.141 1.00 93.31 760 GLY A C 1
ATOM 6083 O O . GLY A 1 760 ? -16.033 -6.385 11.854 1.00 93.31 760 GLY A O 1
ATOM 6084 N N . SER A 1 761 ? -15.416 -4.278 11.398 1.00 90.31 761 SER A N 1
ATOM 6085 C CA . SER A 1 761 ? -14.718 -4.590 10.146 1.00 90.31 761 SER A CA 1
ATOM 6086 C C . SER A 1 761 ? -13.212 -4.826 10.329 1.00 90.31 761 SER A C 1
ATOM 6088 O O . SER A 1 761 ? -12.750 -5.963 10.302 1.00 90.31 761 SER A O 1
ATOM 6090 N N . ILE A 1 762 ? -12.429 -3.759 10.497 1.00 87.31 762 ILE A N 1
ATOM 6091 C CA . ILE A 1 762 ? -10.963 -3.799 10.576 1.00 87.31 762 ILE A CA 1
ATOM 6092 C C . ILE A 1 762 ? -10.503 -4.520 11.840 1.00 87.31 762 ILE A C 1
ATOM 6094 O O . ILE A 1 762 ? -9.582 -5.321 11.761 1.00 87.31 762 ILE A O 1
ATOM 6098 N N . GLY A 1 763 ? -11.136 -4.269 12.985 1.00 91.75 763 GLY A N 1
ATOM 6099 C CA . GLY A 1 763 ? -10.766 -4.920 14.240 1.00 91.75 763 GLY A CA 1
ATOM 6100 C C . GLY A 1 763 ? -10.920 -6.439 14.165 1.00 91.75 763 GLY A C 1
ATOM 6101 O O . GLY A 1 763 ? -9.972 -7.156 14.473 1.00 91.75 763 GLY A O 1
ATOM 6102 N N . SER A 1 764 ? -12.064 -6.928 13.672 1.00 94.12 764 SER A N 1
ATOM 6103 C CA . SER A 1 764 ? -12.315 -8.366 13.490 1.00 94.12 764 SER A CA 1
ATOM 6104 C C . SER A 1 764 ? -11.290 -9.000 12.553 1.00 94.12 764 SER A C 1
ATOM 6106 O O . SER A 1 764 ? -10.772 -10.080 12.820 1.00 94.12 764 SER A O 1
ATOM 6108 N N . PHE A 1 765 ? -10.940 -8.286 11.482 1.00 90.06 765 PHE A N 1
ATOM 6109 C CA . PHE A 1 765 ? -9.907 -8.708 10.547 1.00 90.06 765 PHE A CA 1
ATOM 6110 C C . PHE A 1 765 ? -8.503 -8.743 11.185 1.00 90.06 765 PHE A C 1
ATOM 6112 O O . PHE A 1 765 ? -7.754 -9.691 10.989 1.00 90.06 765 PHE A O 1
ATOM 6119 N N . VAL A 1 766 ? -8.141 -7.746 11.997 1.00 89.69 766 VAL A N 1
ATOM 6120 C CA . VAL A 1 766 ? -6.866 -7.751 12.731 1.00 89.69 766 VAL A CA 1
ATOM 6121 C C . VAL A 1 766 ? -6.792 -8.922 13.703 1.00 89.69 766 VAL A C 1
ATOM 6123 O O . VAL A 1 766 ? -5.764 -9.588 13.783 1.00 89.69 766 VAL A O 1
ATOM 6126 N N . GLY A 1 767 ? -7.872 -9.180 14.437 1.00 92.25 767 GLY A N 1
ATOM 6127 C CA . GLY A 1 767 ? -7.925 -10.302 15.364 1.00 92.25 767 GLY A CA 1
ATOM 6128 C C . GLY A 1 767 ? -7.784 -11.647 14.643 1.00 92.25 767 GLY A C 1
ATOM 6129 O O . GLY A 1 767 ? -7.105 -12.532 15.155 1.00 92.25 767 GLY A O 1
ATOM 6130 N N . HIS A 1 768 ? -8.339 -11.770 13.432 1.00 93.00 768 HIS A N 1
ATOM 6131 C CA . HIS A 1 768 ? -8.170 -12.949 12.580 1.00 93.00 768 HIS A CA 1
ATOM 6132 C C . HIS A 1 768 ? -6.684 -13.190 12.269 1.00 93.00 768 HIS A C 1
ATOM 6134 O O . HIS A 1 768 ? -6.167 -14.274 12.525 1.00 93.00 768 HIS A O 1
ATOM 6140 N N . GLU A 1 769 ? -5.949 -12.164 11.839 1.00 88.94 769 GLU A N 1
ATOM 6141 C CA . GLU A 1 769 ? -4.510 -12.293 11.558 1.00 88.94 769 GLU A CA 1
ATOM 6142 C C . GLU A 1 769 ? -3.677 -12.605 12.812 1.00 88.94 769 GLU A C 1
ATOM 6144 O O . GLU A 1 769 ? -2.713 -13.368 12.753 1.00 88.94 769 GLU A O 1
ATOM 6149 N N . ILE A 1 770 ? -4.050 -12.044 13.968 1.00 88.12 770 ILE A N 1
ATOM 6150 C CA . ILE A 1 770 ? -3.394 -12.343 15.251 1.00 88.12 770 ILE A CA 1
ATOM 6151 C C . ILE A 1 770 ? -3.626 -13.805 15.650 1.00 88.12 770 ILE A C 1
ATOM 6153 O O . ILE A 1 770 ? -2.697 -14.462 16.124 1.00 88.12 770 ILE A O 1
ATOM 6157 N N . SER A 1 771 ? -4.825 -14.338 15.413 1.00 89.19 771 SER A N 1
ATOM 6158 C CA . SER A 1 771 ? -5.172 -15.721 15.755 1.00 89.19 771 SER A CA 1
ATOM 6159 C C . SER A 1 771 ? -4.340 -16.767 15.003 1.00 89.19 771 SER A C 1
ATOM 6161 O O . SER A 1 771 ? -4.071 -17.843 15.528 1.00 89.19 771 SER A O 1
ATOM 6163 N N . HIS A 1 772 ? -3.817 -16.446 13.815 1.00 85.31 772 HIS A N 1
ATOM 6164 C CA . HIS A 1 772 ? -2.902 -17.347 13.103 1.00 85.31 772 HIS A CA 1
ATOM 6165 C C . HIS A 1 772 ? -1.604 -17.591 13.884 1.00 85.31 772 HIS A C 1
ATOM 6167 O O . HIS A 1 772 ? -1.009 -18.669 13.800 1.00 85.31 772 HIS A O 1
ATOM 6173 N N . ALA A 1 773 ? -1.174 -16.633 14.716 1.00 78.06 773 ALA A N 1
ATOM 6174 C CA . ALA A 1 773 ? -0.035 -16.818 15.608 1.00 78.06 773 ALA A CA 1
ATOM 6175 C C . ALA A 1 773 ? -0.344 -17.766 16.776 1.00 78.06 773 ALA A C 1
ATOM 6177 O O . ALA A 1 773 ? 0.587 -18.332 17.349 1.00 78.06 773 ALA A O 1
ATOM 6178 N N . SER A 1 774 ? -1.607 -17.992 17.126 1.00 76.62 774 SER A N 1
ATOM 6179 C CA . SER A 1 774 ? -1.982 -18.949 18.164 1.00 76.62 774 SER A CA 1
ATOM 6180 C C . SER A 1 774 ? -2.256 -20.351 17.619 1.00 76.62 774 SER A C 1
ATOM 6182 O O . SER A 1 774 ? -2.614 -21.213 18.401 1.00 76.62 774 SER A O 1
ATOM 6184 N N . MET A 1 775 ? -2.010 -20.638 16.334 1.00 76.12 775 MET A N 1
ATOM 6185 C CA . MET A 1 775 ? -2.110 -21.996 15.771 1.00 76.12 775 MET A CA 1
ATOM 6186 C C . MET A 1 775 ? -0.834 -22.838 16.022 1.00 76.12 775 MET A C 1
ATOM 6188 O O . MET A 1 775 ? 0.279 -22.286 16.073 1.00 76.12 775 MET A O 1
ATOM 6192 N N . PRO A 1 776 ? -0.943 -24.177 16.155 1.00 65.94 776 PRO A N 1
ATOM 6193 C CA . PRO A 1 776 ? 0.191 -25.086 16.362 1.00 65.94 776 PRO A CA 1
ATOM 6194 C C . PRO A 1 776 ? 1.064 -25.228 15.110 1.00 65.94 776 PRO A C 1
ATOM 6196 O O . PRO A 1 776 ? 0.929 -26.173 14.341 1.00 65.94 776 PRO A O 1
ATOM 6199 N N . ARG A 1 777 ? 1.979 -24.272 14.884 1.00 61.31 777 ARG A N 1
ATOM 6200 C CA . ARG A 1 777 ? 2.925 -24.319 13.747 1.00 61.31 777 ARG A CA 1
ATOM 6201 C C . ARG A 1 777 ? 4.356 -23.896 14.080 1.00 61.31 777 ARG A C 1
ATOM 6203 O O . ARG A 1 777 ? 5.286 -24.674 13.892 1.00 61.31 777 ARG A O 1
ATOM 6210 N N . TYR A 1 778 ? 4.542 -22.680 14.587 1.00 55.94 778 TYR A N 1
ATOM 6211 C CA . TYR A 1 778 ? 5.868 -22.065 14.769 1.00 55.94 778 TYR A CA 1
ATOM 6212 C C . TYR A 1 778 ? 6.024 -21.469 16.171 1.00 55.94 778 TYR A C 1
ATOM 6214 O O . TYR A 1 778 ? 5.028 -21.081 16.781 1.00 55.94 778 TYR A O 1
ATOM 6222 N N . ASN A 1 779 ? 7.247 -21.368 16.689 1.00 51.09 779 ASN A N 1
ATOM 6223 C CA . ASN A 1 779 ? 7.543 -20.577 17.889 1.00 51.09 779 ASN A CA 1
ATOM 6224 C C . ASN A 1 779 ? 7.747 -19.080 17.539 1.00 51.09 779 ASN A C 1
ATOM 6226 O O . ASN A 1 779 ? 7.615 -18.691 16.378 1.00 51.09 779 ASN A O 1
ATOM 6230 N N . ALA A 1 780 ? 8.044 -18.227 18.530 1.00 45.38 780 ALA A N 1
ATOM 6231 C CA . ALA A 1 780 ? 8.282 -16.786 18.320 1.00 45.38 780 ALA A CA 1
ATOM 6232 C C . ALA A 1 780 ? 9.533 -16.468 17.462 1.00 45.38 780 ALA A C 1
ATOM 6234 O O . ALA A 1 780 ? 9.645 -15.364 16.937 1.00 45.38 780 ALA A O 1
ATOM 6235 N N . ASP A 1 781 ? 10.428 -17.445 17.278 1.00 48.25 781 ASP A N 1
ATOM 6236 C CA . ASP A 1 781 ? 11.653 -17.362 16.471 1.00 48.25 781 ASP A CA 1
ATOM 6237 C C . ASP A 1 781 ? 11.531 -18.123 15.128 1.00 48.25 781 ASP A C 1
ATOM 6239 O O . ASP A 1 781 ? 12.543 -18.487 14.527 1.00 48.25 781 ASP A O 1
ATOM 6243 N N . GLU A 1 782 ? 10.304 -18.418 14.674 1.00 52.91 782 GLU A N 1
ATOM 6244 C CA . GLU A 1 782 ? 9.992 -19.142 13.424 1.00 52.91 782 GLU A CA 1
ATOM 6245 C C . GLU A 1 782 ? 10.552 -20.584 13.332 1.00 52.91 782 GLU A C 1
ATOM 6247 O O . GLU A 1 782 ? 10.587 -21.182 12.256 1.00 52.91 782 GLU A O 1
ATOM 6252 N N . ARG A 1 783 ? 10.946 -21.201 14.455 1.00 53.19 783 ARG A N 1
ATOM 6253 C CA . ARG A 1 783 ? 11.363 -22.616 14.520 1.00 53.19 783 ARG A CA 1
ATOM 6254 C C . ARG A 1 783 ? 10.175 -23.540 14.797 1.00 53.19 783 ARG A C 1
ATOM 6256 O O . ARG A 1 783 ? 9.239 -23.177 15.513 1.00 53.19 783 ARG A O 1
ATOM 6263 N N . LEU A 1 784 ? 10.225 -24.748 14.232 1.00 53.28 784 LEU A N 1
ATOM 6264 C CA . LEU A 1 784 ? 9.228 -25.800 14.450 1.00 53.28 784 LEU A CA 1
ATOM 6265 C C . LEU A 1 784 ? 9.260 -26.280 15.916 1.00 53.28 784 LEU A C 1
ATOM 6267 O O . LEU A 1 784 ? 10.328 -26.588 16.439 1.00 53.28 784 LEU A O 1
ATOM 6271 N N . LEU A 1 785 ? 8.068 -26.383 16.523 1.00 59.75 785 LEU A N 1
ATOM 6272 C CA . LEU A 1 785 ? 7.754 -27.071 17.792 1.00 59.75 785 LEU A CA 1
ATOM 6273 C C . LEU A 1 785 ? 8.334 -26.490 19.102 1.00 59.75 785 LEU A C 1
ATOM 6275 O O . LEU A 1 785 ? 9.254 -27.049 19.689 1.00 59.75 785 LEU A O 1
ATOM 6279 N N . TYR A 1 786 ? 7.708 -25.414 19.595 1.00 51.50 786 TYR A N 1
ATOM 6280 C CA . TYR A 1 786 ? 7.526 -25.026 21.017 1.00 51.50 786 TYR A CA 1
ATOM 6281 C C . TYR A 1 786 ? 6.571 -23.801 21.005 1.00 51.50 786 TYR A C 1
ATOM 6283 O O . TYR A 1 786 ? 6.808 -22.947 20.151 1.00 51.50 786 TYR A O 1
ATOM 6291 N N . PRO A 1 787 ? 5.455 -23.660 21.763 1.00 58.81 787 PRO A N 1
ATOM 6292 C CA . PRO A 1 787 ? 5.196 -24.087 23.150 1.00 58.81 787 PRO A CA 1
ATOM 6293 C C . PRO A 1 787 ? 4.099 -25.165 23.323 1.00 58.81 787 PRO A C 1
ATOM 6295 O O . PRO A 1 787 ? 3.556 -25.358 24.410 1.00 58.81 787 PRO A O 1
ATOM 6298 N N . TRP A 1 788 ? 3.718 -25.852 22.244 1.00 69.31 788 TRP A N 1
ATOM 6299 C CA . TRP A 1 788 ? 2.653 -26.857 22.273 1.00 69.31 788 TRP A CA 1
ATOM 6300 C C . TRP A 1 788 ? 3.137 -28.181 22.875 1.00 69.31 788 TRP A C 1
ATOM 6302 O O . TRP A 1 788 ? 4.009 -28.832 22.303 1.00 69.31 788 TRP A O 1
ATOM 6312 N N . ASN A 1 789 ? 2.563 -28.578 24.013 1.00 74.81 789 ASN A N 1
ATOM 6313 C CA . ASN A 1 789 ? 2.714 -29.923 24.571 1.00 74.81 789 ASN A CA 1
ATOM 6314 C C . ASN A 1 789 ? 1.616 -30.862 24.019 1.00 74.81 789 ASN A C 1
ATOM 6316 O O . ASN A 1 789 ? 0.613 -30.399 23.470 1.00 74.81 789 ASN A O 1
ATOM 6320 N N . ASP A 1 790 ? 1.785 -32.177 24.185 1.00 76.25 790 ASP A N 1
ATOM 6321 C CA . ASP A 1 790 ? 0.824 -33.170 23.674 1.00 76.25 790 ASP A CA 1
ATOM 6322 C C . ASP A 1 790 ? -0.596 -32.966 24.239 1.00 76.25 790 ASP A C 1
ATOM 6324 O O . ASP A 1 790 ? -1.581 -33.207 23.543 1.00 76.25 790 ASP A O 1
ATOM 6328 N N . SER A 1 791 ? -0.715 -32.487 25.484 1.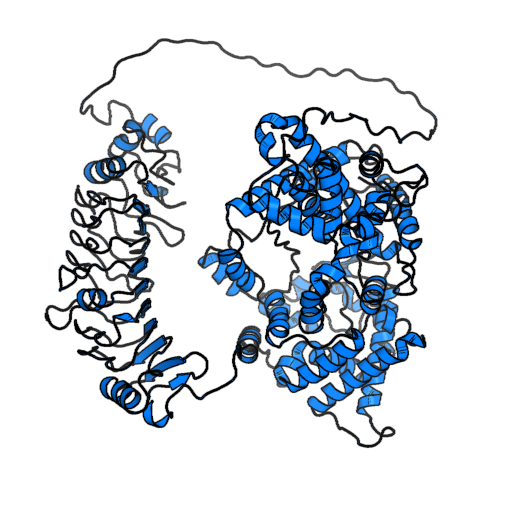00 81.25 791 SER A N 1
ATOM 6329 C CA . SER A 1 791 ? -2.002 -32.189 26.130 1.00 81.25 791 SER A CA 1
ATOM 6330 C C . SER A 1 791 ? -2.760 -31.084 25.384 1.00 81.25 791 SER A C 1
ATOM 6332 O O . SER A 1 791 ? -3.870 -31.305 24.897 1.00 81.25 791 SER A O 1
ATOM 6334 N N . ASN A 1 792 ? -2.114 -29.930 25.193 1.00 82.50 792 ASN A N 1
ATOM 6335 C CA . ASN A 1 792 ? -2.648 -28.780 24.472 1.00 82.50 792 ASN A CA 1
ATOM 6336 C C . ASN A 1 792 ? -3.005 -29.152 23.026 1.00 82.50 792 ASN A C 1
ATOM 6338 O O . ASN A 1 792 ? -4.061 -28.752 22.544 1.00 82.50 792 ASN A O 1
ATOM 6342 N N . ILE A 1 793 ? -2.165 -29.939 22.337 1.00 80.69 793 ILE A N 1
ATOM 6343 C CA . ILE A 1 793 ? -2.435 -30.388 20.958 1.00 80.69 793 ILE A CA 1
ATOM 6344 C C . ILE A 1 793 ? -3.701 -31.243 20.905 1.00 80.69 793 ILE A C 1
ATOM 6346 O O . ILE A 1 793 ? -4.557 -31.011 20.055 1.00 80.69 793 ILE A O 1
ATOM 6350 N N . ASN A 1 794 ? -3.850 -32.210 21.813 1.00 80.31 794 ASN A N 1
ATOM 6351 C CA . ASN A 1 794 ? -5.019 -33.086 21.824 1.00 80.31 794 ASN A CA 1
ATOM 6352 C C . ASN A 1 794 ? -6.316 -32.305 22.072 1.00 80.31 794 ASN A C 1
ATOM 6354 O O . ASN A 1 794 ? -7.310 -32.536 21.379 1.00 80.31 794 ASN A O 1
ATOM 6358 N N . VAL A 1 795 ? -6.306 -31.350 23.008 1.00 86.94 795 VAL A N 1
ATOM 6359 C CA . VAL A 1 795 ? -7.479 -30.499 23.257 1.00 86.94 795 VAL A CA 1
ATOM 6360 C C . VAL A 1 795 ? -7.758 -29.580 22.069 1.00 86.94 795 VAL A C 1
ATOM 6362 O O . VAL A 1 795 ? -8.909 -29.473 21.647 1.00 86.94 795 VAL A O 1
ATOM 6365 N N . PHE A 1 796 ? -6.724 -28.978 21.474 1.00 86.81 796 PHE A N 1
ATOM 6366 C CA . PHE A 1 796 ? -6.868 -28.162 20.269 1.00 86.81 796 PHE A CA 1
ATOM 6367 C C . PHE A 1 796 ? -7.494 -28.957 19.124 1.00 86.81 796 PHE A C 1
ATOM 6369 O O . PHE A 1 796 ? -8.475 -28.502 18.548 1.00 86.81 796 PHE A O 1
ATOM 6376 N N . LEU A 1 797 ? -6.994 -30.159 18.821 1.00 83.88 797 LEU A N 1
ATOM 6377 C CA . LEU A 1 797 ? -7.549 -31.008 17.762 1.00 83.88 797 LEU A CA 1
ATOM 6378 C C . LEU A 1 797 ? -9.002 -31.405 18.057 1.00 83.88 797 LEU A C 1
ATOM 6380 O O . LEU A 1 797 ? -9.838 -31.398 17.154 1.00 83.88 797 LEU A O 1
ATOM 6384 N N . SER A 1 798 ? -9.325 -31.693 19.322 1.00 87.50 798 SER A N 1
ATOM 6385 C CA . SER A 1 798 ? -10.699 -31.977 19.746 1.00 87.50 798 SER A CA 1
ATOM 6386 C C . SER A 1 798 ? -11.629 -30.778 19.543 1.00 87.50 798 SER A C 1
ATOM 6388 O O . SER A 1 798 ? -12.749 -30.948 19.067 1.00 87.50 798 SER A O 1
ATOM 6390 N N . LYS A 1 799 ? -11.184 -29.560 19.871 1.00 91.81 799 LYS A N 1
ATOM 6391 C CA . LYS A 1 799 ? -11.959 -28.327 19.658 1.00 91.81 799 LYS A CA 1
ATOM 6392 C C . LYS A 1 799 ? -12.058 -27.968 18.172 1.00 91.81 799 LYS A C 1
ATOM 6394 O O . LYS A 1 799 ? -13.142 -27.651 17.693 1.00 91.81 799 LYS A O 1
ATOM 6399 N N . ALA A 1 800 ? -10.966 -28.097 17.418 1.00 89.81 800 ALA A N 1
ATOM 6400 C CA . ALA A 1 800 ? -10.921 -27.880 15.972 1.00 89.81 800 ALA A CA 1
ATOM 6401 C C . ALA A 1 800 ? -11.882 -28.812 15.223 1.00 89.81 800 ALA A C 1
ATOM 6403 O O . ALA A 1 800 ? -12.529 -28.391 14.265 1.00 89.81 800 ALA A O 1
ATOM 6404 N N . LYS A 1 801 ? -12.055 -30.052 15.701 1.00 90.81 801 LYS A N 1
ATOM 6405 C CA . LYS A 1 801 ? -13.034 -30.990 15.146 1.00 90.81 801 LYS A CA 1
ATOM 6406 C C . LYS A 1 801 ? -14.463 -30.434 15.152 1.00 90.81 801 LYS A C 1
ATOM 6408 O O . LYS A 1 801 ? -15.182 -30.683 14.190 1.00 90.81 801 LYS A O 1
ATOM 6413 N N . CYS A 1 802 ? -14.856 -29.650 16.159 1.00 95.81 802 CYS A N 1
ATOM 6414 C CA . CYS A 1 802 ? -16.168 -28.997 16.166 1.00 95.81 802 CYS A CA 1
ATOM 6415 C C . CYS A 1 802 ? -16.350 -28.112 14.925 1.00 95.81 802 CYS A C 1
ATOM 6417 O O . CYS A 1 802 ? -17.351 -28.230 14.223 1.00 95.81 802 CYS A O 1
ATOM 6419 N N . PHE A 1 803 ? -15.347 -27.290 14.604 1.00 95.31 803 PHE A N 1
ATOM 6420 C CA . PHE A 1 803 ? -15.365 -26.431 13.419 1.00 95.31 803 PHE A CA 1
ATOM 6421 C C . PHE A 1 803 ? -15.371 -27.248 12.125 1.00 95.31 803 PHE A C 1
ATOM 6423 O O . PHE A 1 803 ? -16.161 -26.964 11.229 1.00 95.31 803 PHE A O 1
ATOM 6430 N N . VAL A 1 804 ? -14.551 -28.303 12.039 1.00 93.06 804 VAL A N 1
ATOM 6431 C CA . VAL A 1 804 ? -14.545 -29.214 10.882 1.00 93.06 804 VAL A CA 1
ATOM 6432 C C . VAL A 1 804 ? -15.938 -29.796 10.642 1.00 93.06 804 VAL A C 1
ATOM 6434 O O . VAL A 1 804 ? -16.423 -29.774 9.510 1.00 93.06 804 VAL A O 1
ATOM 6437 N N . ASP A 1 805 ? -16.591 -30.290 11.692 1.00 95.81 805 ASP A N 1
ATOM 6438 C CA . ASP A 1 805 ? -17.911 -30.908 11.599 1.00 95.81 805 ASP A CA 1
ATOM 6439 C C . ASP A 1 805 ? -18.988 -29.864 11.246 1.00 95.81 805 ASP A C 1
ATOM 6441 O O . ASP A 1 805 ? -19.782 -30.091 10.330 1.00 95.81 805 ASP A O 1
ATOM 6445 N N . GLN A 1 806 ? -18.970 -28.694 11.898 1.00 96.94 806 GLN A N 1
ATOM 6446 C CA . GLN A 1 806 ? -19.890 -27.585 11.627 1.00 96.94 806 GLN A CA 1
ATOM 6447 C C . GLN A 1 806 ? -19.805 -27.134 10.165 1.00 96.94 806 GLN A C 1
ATOM 6449 O O . GLN A 1 806 ? -20.821 -27.066 9.473 1.00 96.94 806 GLN A O 1
ATOM 6454 N N . TYR A 1 807 ? -18.600 -26.835 9.676 1.00 96.50 807 TYR A N 1
ATOM 6455 C CA . TYR A 1 807 ? -18.431 -26.289 8.334 1.00 96.50 807 TYR A CA 1
ATOM 6456 C C . TYR A 1 807 ? -18.642 -27.345 7.250 1.00 96.50 807 TYR A C 1
ATOM 6458 O O . TYR A 1 807 ? -19.199 -27.023 6.205 1.00 96.50 807 TYR A O 1
ATOM 6466 N N . SER A 1 808 ? -18.318 -28.618 7.502 1.00 95.44 808 SER A N 1
ATOM 6467 C CA . SER A 1 808 ? -18.615 -29.707 6.554 1.00 95.44 808 SER A CA 1
ATOM 6468 C C . SER A 1 808 ? -20.119 -29.982 6.405 1.00 95.44 808 SER A C 1
ATOM 6470 O O . SER A 1 808 ? -20.567 -30.485 5.369 1.00 95.44 808 SER A O 1
ATOM 6472 N N . ALA A 1 809 ? -20.922 -29.633 7.415 1.00 96.00 809 ALA A N 1
ATOM 6473 C CA . ALA A 1 809 ? -22.377 -29.757 7.361 1.00 96.00 809 ALA A CA 1
ATOM 6474 C C . ALA A 1 809 ? -23.041 -28.703 6.456 1.00 96.00 809 ALA A C 1
ATOM 6476 O O . ALA A 1 809 ? -24.181 -28.897 6.026 1.00 96.00 809 ALA A O 1
ATOM 6477 N N . TYR A 1 810 ? -22.350 -27.609 6.117 1.00 95.62 810 TYR A N 1
ATOM 6478 C CA . TYR A 1 810 ? -22.896 -26.603 5.214 1.00 95.62 810 TYR A CA 1
ATOM 6479 C C . TYR A 1 810 ? -22.958 -27.110 3.774 1.00 95.62 810 TYR A C 1
ATOM 6481 O O . TYR A 1 810 ? -21.943 -27.445 3.162 1.00 95.62 810 TYR A O 1
ATOM 6489 N N . PHE A 1 811 ? -24.168 -27.092 3.216 1.00 93.88 811 PHE A N 1
ATOM 6490 C CA . PHE A 1 811 ? -24.430 -27.342 1.805 1.00 93.88 811 PHE A CA 1
ATOM 6491 C C . PHE A 1 811 ? -24.698 -26.023 1.072 1.00 93.88 811 PHE A C 1
ATOM 6493 O O . PHE A 1 811 ? -25.605 -25.266 1.437 1.00 93.88 811 PHE A O 1
ATOM 6500 N N . ASP A 1 812 ? -23.914 -25.746 0.032 1.00 90.69 812 ASP A N 1
ATOM 6501 C CA . ASP A 1 812 ? -24.095 -24.589 -0.834 1.00 90.69 812 ASP A CA 1
ATOM 6502 C C . ASP A 1 812 ? -24.957 -24.948 -2.047 1.00 90.69 812 ASP A C 1
ATOM 6504 O O . ASP A 1 812 ? -24.544 -25.664 -2.960 1.00 90.69 812 ASP A O 1
ATOM 6508 N N . GLN A 1 813 ? -26.173 -24.399 -2.062 1.00 88.62 813 GLN A N 1
ATOM 6509 C CA . GLN A 1 813 ? -27.161 -24.654 -3.113 1.00 88.62 813 GLN A CA 1
ATOM 6510 C C . GLN A 1 813 ? -26.710 -24.149 -4.489 1.00 88.62 813 GLN A C 1
ATOM 6512 O O . GLN A 1 813 ? -27.116 -24.707 -5.504 1.00 88.62 813 GLN A O 1
ATOM 6517 N N . SER A 1 814 ? -25.892 -23.091 -4.541 1.00 81.12 814 SER A N 1
ATOM 6518 C CA . SER A 1 814 ? -25.478 -22.481 -5.807 1.00 81.12 814 SER A CA 1
ATOM 6519 C C . SER A 1 814 ? -24.485 -23.361 -6.568 1.00 81.12 814 SER A C 1
ATOM 6521 O O . SER A 1 814 ? -24.551 -23.468 -7.790 1.00 81.12 814 SER A O 1
ATOM 6523 N N . SER A 1 815 ? -23.584 -24.018 -5.841 1.00 80.00 815 SER A N 1
ATOM 6524 C CA . SER A 1 815 ? -22.527 -24.871 -6.378 1.00 80.00 815 SER A CA 1
ATOM 6525 C C . SER A 1 815 ? -22.859 -26.364 -6.347 1.00 80.00 815 SER A C 1
ATOM 6527 O O . SER A 1 815 ? -22.142 -27.133 -6.997 1.00 80.00 815 SER A O 1
ATOM 6529 N N . ASP A 1 816 ? -23.940 -26.749 -5.654 1.00 83.38 816 ASP A N 1
ATOM 6530 C CA . ASP A 1 816 ? -24.369 -28.136 -5.417 1.00 83.38 816 ASP A CA 1
ATOM 6531 C C . ASP A 1 816 ? -23.268 -28.951 -4.712 1.00 83.38 816 ASP A C 1
ATOM 6533 O O . ASP A 1 816 ? -22.875 -30.041 -5.137 1.00 83.38 816 ASP A O 1
ATOM 6537 N N . MET A 1 817 ? -22.675 -28.357 -3.671 1.00 84.50 817 MET A N 1
ATOM 6538 C CA . MET A 1 817 ? -21.524 -28.910 -2.958 1.00 84.50 817 MET A CA 1
ATOM 6539 C C . MET A 1 817 ? -21.576 -28.620 -1.458 1.00 84.50 817 MET A C 1
ATOM 6541 O O . MET A 1 817 ? -21.961 -27.534 -1.032 1.00 84.50 817 MET A O 1
ATOM 6545 N N . ASN A 1 818 ? -21.106 -29.578 -0.660 1.00 88.88 818 ASN A N 1
ATOM 6546 C CA . ASN A 1 818 ? -20.733 -29.323 0.726 1.00 88.88 818 ASN A CA 1
ATOM 6547 C C . ASN A 1 818 ? -19.399 -28.577 0.798 1.00 88.88 818 ASN A C 1
ATOM 6549 O O . ASN A 1 818 ? -18.522 -28.759 -0.053 1.00 88.88 818 ASN A O 1
ATOM 6553 N N . LEU A 1 819 ? -19.252 -27.764 1.839 1.00 89.38 819 LEU A N 1
ATOM 6554 C CA . LEU A 1 819 ? -17.962 -27.218 2.241 1.00 89.38 819 LEU A CA 1
ATOM 6555 C C . LEU A 1 819 ? -17.038 -28.340 2.749 1.00 89.38 819 LEU A C 1
ATOM 6557 O O . LEU A 1 819 ? -17.494 -29.391 3.196 1.00 89.38 819 LEU A O 1
ATOM 6561 N N . ASP A 1 820 ? -15.730 -28.100 2.679 1.00 82.75 820 ASP A N 1
ATOM 6562 C CA . ASP A 1 820 ? -14.704 -28.993 3.221 1.00 82.75 820 ASP A CA 1
ATOM 6563 C C . ASP A 1 820 ? -14.131 -28.377 4.502 1.00 82.75 820 ASP A C 1
ATOM 6565 O O . ASP A 1 820 ? -13.162 -27.616 4.456 1.00 82.75 820 ASP A O 1
ATOM 6569 N N . GLY A 1 821 ? -14.750 -28.684 5.647 1.00 84.31 821 GLY A N 1
ATOM 6570 C CA . GLY A 1 821 ? -14.356 -28.111 6.935 1.00 84.31 821 GLY A CA 1
ATOM 6571 C C . GLY A 1 821 ? -12.937 -28.495 7.358 1.00 84.31 821 GLY A C 1
ATOM 6572 O O . GLY A 1 821 ? -12.268 -27.721 8.033 1.00 84.31 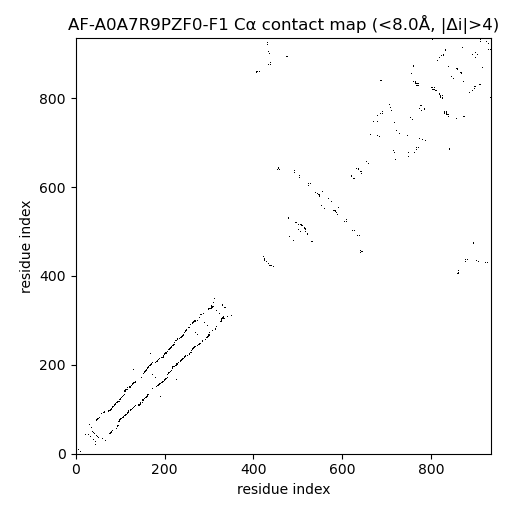821 GLY A O 1
ATOM 6573 N N . MET A 1 822 ? -12.421 -29.648 6.911 1.00 80.06 822 MET A N 1
ATOM 6574 C CA . MET A 1 822 ? -11.031 -30.052 7.174 1.00 80.06 822 MET A CA 1
ATOM 6575 C C . MET A 1 822 ? -10.033 -29.151 6.442 1.00 80.06 822 MET A C 1
ATOM 6577 O O . MET A 1 822 ? -8.894 -28.984 6.869 1.00 80.06 822 MET A O 1
ATOM 6581 N N . LYS A 1 823 ? -10.450 -28.551 5.330 1.00 76.69 823 LYS A N 1
ATOM 6582 C CA . LYS A 1 823 ? -9.620 -27.625 4.572 1.00 76.69 823 LYS A CA 1
ATOM 6583 C C . LYS A 1 823 ? -9.683 -26.194 5.106 1.00 76.69 823 LYS A C 1
ATOM 6585 O O . LYS A 1 823 ? -8.704 -25.465 4.951 1.00 76.69 823 LYS A O 1
ATOM 6590 N N . THR A 1 824 ? -10.814 -25.790 5.684 1.00 84.12 824 THR A N 1
ATOM 6591 C CA . THR A 1 824 ? -11.079 -24.394 6.064 1.00 84.12 824 THR A CA 1
ATOM 6592 C C . THR A 1 824 ? -10.930 -24.097 7.556 1.00 84.12 824 THR A C 1
ATOM 6594 O O . THR A 1 824 ? -10.843 -22.924 7.911 1.00 84.12 824 THR A O 1
ATOM 6597 N N . PHE A 1 825 ? -10.828 -25.116 8.423 1.00 86.88 825 PHE A N 1
ATOM 6598 C CA . PHE A 1 825 ? -10.925 -24.935 9.880 1.00 86.88 825 PHE A CA 1
ATOM 6599 C C . PHE A 1 825 ? -9.979 -23.880 10.470 1.00 86.88 825 PHE A C 1
ATOM 6601 O O . PHE A 1 825 ? -10.380 -23.179 11.390 1.00 86.88 825 PHE A O 1
ATOM 6608 N N . GLU A 1 826 ? -8.744 -23.735 9.975 1.00 83.94 826 GLU A N 1
ATOM 6609 C CA . GLU A 1 826 ? -7.814 -22.725 10.507 1.00 83.94 826 GLU A CA 1
ATOM 6610 C C . GLU A 1 826 ? -8.327 -21.300 10.274 1.00 83.94 826 GLU A C 1
ATOM 6612 O O . GLU A 1 826 ? -8.279 -20.463 11.174 1.00 83.94 826 GLU A O 1
ATOM 6617 N N . GLU A 1 827 ? -8.860 -21.041 9.080 1.00 90.31 827 GLU A N 1
ATOM 6618 C CA . GLU A 1 827 ? -9.434 -19.746 8.721 1.00 90.31 827 GLU A CA 1
ATOM 6619 C C . GLU A 1 827 ? -10.774 -19.512 9.423 1.00 90.31 827 GLU A C 1
ATOM 6621 O O . GLU A 1 827 ? -11.054 -18.398 9.866 1.00 90.31 827 GLU A O 1
ATOM 6626 N N . ASP A 1 828 ? -11.580 -20.567 9.570 1.00 94.25 828 ASP A N 1
ATOM 6627 C CA . ASP A 1 828 ? -12.878 -20.514 10.242 1.00 94.25 828 ASP A CA 1
ATOM 6628 C C . ASP A 1 828 ? -12.724 -20.256 11.755 1.00 94.25 828 ASP A C 1
ATOM 6630 O O . ASP A 1 828 ? -13.471 -19.462 12.332 1.00 94.25 828 ASP A O 1
ATOM 6634 N N . ILE A 1 829 ? -11.719 -20.869 12.400 1.00 94.12 829 ILE A N 1
ATOM 6635 C CA . ILE A 1 829 ? -11.328 -20.547 13.781 1.00 94.12 829 ILE A CA 1
ATOM 6636 C C . ILE A 1 829 ? -10.836 -19.101 13.846 1.00 94.12 829 ILE A C 1
ATOM 6638 O O . ILE A 1 829 ? -11.200 -18.374 14.771 1.00 94.12 829 ILE A O 1
ATOM 6642 N N . GLY A 1 830 ? -10.031 -18.667 12.873 1.00 93.56 830 GLY A N 1
ATOM 6643 C CA . GLY A 1 830 ? -9.516 -17.304 12.850 1.00 93.56 830 GLY A CA 1
ATOM 6644 C C . GLY A 1 830 ? -10.610 -16.244 12.733 1.00 93.56 830 GLY A C 1
ATOM 6645 O O . GLY A 1 830 ? -10.538 -15.207 13.392 1.00 93.56 830 GLY A O 1
ATOM 6646 N N . ASP A 1 831 ? -11.669 -16.510 11.965 1.00 96.12 831 ASP A N 1
ATOM 6647 C CA . ASP A 1 831 ? -12.819 -15.611 11.833 1.00 96.12 831 ASP A CA 1
ATOM 6648 C C . ASP A 1 831 ? -13.541 -15.370 13.158 1.00 96.12 831 ASP A C 1
ATOM 6650 O O . ASP A 1 831 ? -13.775 -14.213 13.523 1.00 96.12 831 ASP A O 1
ATOM 6654 N N . ILE A 1 832 ? -13.874 -16.433 13.897 1.00 96.62 832 ILE A N 1
ATOM 6655 C CA . ILE A 1 832 ? -14.553 -16.286 15.191 1.00 96.62 832 ILE A CA 1
ATOM 6656 C C . ILE A 1 832 ? -13.617 -15.716 16.259 1.00 96.62 832 ILE A C 1
ATOM 6658 O O . ILE A 1 832 ? -14.026 -14.852 17.033 1.00 96.62 832 ILE A O 1
ATOM 6662 N N . ALA A 1 833 ? -12.349 -16.124 16.275 1.00 94.88 833 ALA A N 1
ATOM 6663 C CA . ALA A 1 833 ? -11.369 -15.629 17.235 1.00 94.88 833 ALA A CA 1
ATOM 6664 C C . ALA A 1 833 ? -11.125 -14.128 17.062 1.00 94.88 833 ALA A C 1
ATOM 6666 O O . ALA A 1 833 ? -11.115 -13.365 18.031 1.00 94.88 833 ALA A O 1
ATOM 6667 N N . GLY A 1 834 ? -10.994 -13.689 15.809 1.00 95.25 834 GLY A N 1
ATOM 6668 C CA . GLY A 1 834 ? -10.844 -12.284 15.483 1.00 95.25 834 GLY A CA 1
ATOM 6669 C C . GLY A 1 834 ? -12.072 -11.459 15.832 1.00 95.25 834 GLY A C 1
ATOM 6670 O O . GLY A 1 834 ? -11.946 -10.370 16.397 1.00 95.25 834 GLY A O 1
ATOM 6671 N N . LEU A 1 835 ? -13.260 -11.999 15.557 1.00 96.44 835 LEU A N 1
ATOM 6672 C CA . LEU A 1 835 ? -14.528 -11.377 15.915 1.00 96.44 835 LEU A CA 1
ATOM 6673 C C . LEU A 1 835 ? -14.678 -11.209 17.436 1.00 96.44 835 LEU A C 1
ATOM 6675 O O . LEU A 1 835 ? -14.986 -10.102 17.880 1.00 96.44 835 LEU A O 1
ATOM 6679 N N . LYS A 1 836 ? -14.415 -12.263 18.227 1.00 96.31 836 LYS A N 1
ATOM 6680 C CA . LYS A 1 836 ? -14.466 -12.227 19.701 1.00 96.31 836 LYS A CA 1
ATOM 6681 C C . LYS A 1 836 ? -13.478 -11.200 20.265 1.00 96.31 836 LYS A C 1
ATOM 6683 O O . LYS A 1 836 ? -13.884 -10.308 21.008 1.00 96.31 836 LYS A O 1
ATOM 6688 N N . ALA A 1 837 ? -12.209 -11.249 19.851 1.00 96.06 837 ALA A N 1
ATOM 6689 C CA . ALA A 1 837 ? -11.183 -10.313 20.323 1.00 96.06 837 ALA A CA 1
ATOM 6690 C C . ALA A 1 837 ? -11.501 -8.854 19.963 1.00 96.06 837 ALA A C 1
ATOM 6692 O O . ALA A 1 837 ? -11.290 -7.939 20.757 1.00 96.06 837 ALA A O 1
ATOM 6693 N N . SER A 1 838 ? -12.045 -8.612 18.772 1.00 96.81 838 SER A N 1
ATOM 6694 C CA . SER A 1 838 ? -12.445 -7.267 18.367 1.00 96.81 838 SER A CA 1
ATOM 6695 C C . SER A 1 838 ? -13.667 -6.755 19.125 1.00 96.81 838 SER A C 1
ATOM 6697 O O . SER A 1 838 ? -13.694 -5.592 19.532 1.00 96.81 838 SER A O 1
ATOM 6699 N N . PHE A 1 839 ? -14.663 -7.612 19.358 1.00 95.75 839 PHE A N 1
ATOM 6700 C CA . PHE A 1 839 ? -15.851 -7.257 20.131 1.00 95.75 839 PHE A CA 1
ATOM 6701 C C . PHE A 1 839 ? -15.497 -6.929 21.587 1.00 95.75 839 PHE A C 1
ATOM 6703 O O . PHE A 1 839 ? -15.940 -5.909 22.119 1.00 95.75 839 PHE A O 1
ATOM 6710 N N . ASN A 1 840 ? -14.624 -7.730 22.200 1.00 93.88 840 ASN A N 1
ATOM 6711 C CA . ASN A 1 840 ? -14.122 -7.484 23.549 1.00 93.88 840 ASN A CA 1
ATOM 6712 C C . ASN A 1 840 ? -13.312 -6.182 23.619 1.00 93.88 840 ASN A C 1
ATOM 6714 O O . ASN A 1 840 ? -13.565 -5.347 24.489 1.00 93.88 840 ASN A O 1
ATOM 6718 N N . ALA A 1 841 ? -12.418 -5.931 22.656 1.00 94.00 841 ALA A N 1
ATOM 6719 C CA . ALA A 1 841 ? -11.687 -4.667 22.565 1.00 94.00 841 ALA A CA 1
ATOM 6720 C C . ALA A 1 841 ? -12.624 -3.451 22.419 1.00 94.00 841 ALA A C 1
ATOM 6722 O O . ALA A 1 841 ? -12.434 -2.433 23.089 1.00 94.00 841 ALA A O 1
ATOM 6723 N N . PHE A 1 842 ? -13.653 -3.562 21.577 1.00 91.38 842 PHE A N 1
ATOM 6724 C CA . PHE A 1 842 ? -14.680 -2.539 21.388 1.00 91.38 842 PHE A CA 1
ATOM 6725 C C . PHE A 1 842 ? -15.411 -2.216 22.700 1.00 91.38 842 PHE A C 1
ATOM 6727 O O . PHE A 1 842 ? -15.484 -1.047 23.091 1.00 91.38 842 PHE A O 1
ATOM 6734 N N . ASN A 1 843 ? -15.876 -3.235 23.426 1.00 87.31 843 ASN A N 1
ATOM 6735 C CA . ASN A 1 843 ? -16.565 -3.049 24.705 1.00 87.31 843 ASN A CA 1
ATOM 6736 C C . ASN A 1 843 ? -15.637 -2.483 25.790 1.00 87.31 843 ASN A C 1
ATOM 6738 O O . ASN A 1 843 ? -16.030 -1.579 26.531 1.00 87.31 843 ASN A O 1
ATOM 6742 N N . ASN A 1 844 ? -14.381 -2.938 25.847 1.00 86.81 844 ASN A N 1
ATOM 6743 C CA . ASN A 1 844 ? -13.381 -2.431 26.787 1.00 86.81 844 ASN A CA 1
ATOM 6744 C C . ASN A 1 844 ? -13.107 -0.935 26.583 1.00 86.81 844 ASN A C 1
ATOM 6746 O O . ASN A 1 844 ? -13.032 -0.179 27.556 1.00 86.81 844 ASN A O 1
ATOM 6750 N N . ILE A 1 845 ? -13.013 -0.476 25.333 1.00 84.38 845 ILE A N 1
ATOM 6751 C CA . ILE A 1 845 ? -12.809 0.945 25.025 1.00 84.38 845 ILE A CA 1
ATOM 6752 C C . ILE A 1 845 ? -14.012 1.783 25.458 1.00 84.38 845 ILE A C 1
ATOM 6754 O O . ILE A 1 845 ? -13.818 2.841 26.064 1.00 84.38 845 ILE A O 1
ATOM 6758 N N . ILE A 1 846 ? -15.233 1.306 25.199 1.00 80.75 846 ILE A N 1
ATOM 6759 C CA . ILE A 1 846 ? -16.465 1.962 25.657 1.00 80.75 846 ILE A CA 1
ATOM 6760 C C . ILE A 1 846 ? -16.457 2.100 27.177 1.00 80.75 846 ILE A C 1
ATOM 6762 O O . ILE A 1 846 ? -16.615 3.208 27.689 1.00 80.75 846 ILE A O 1
ATOM 6766 N N . LYS A 1 847 ? -16.167 1.013 27.895 1.00 78.56 847 LYS A N 1
ATOM 6767 C CA . LYS A 1 847 ? -16.116 0.991 29.361 1.00 78.56 847 LYS A CA 1
ATOM 6768 C C . LYS A 1 847 ? -15.089 1.969 29.938 1.00 78.56 847 LYS A C 1
ATOM 6770 O O . LYS A 1 847 ? -15.357 2.630 30.936 1.00 78.56 847 LYS A O 1
ATOM 6775 N N . GLN A 1 848 ? -13.907 2.058 29.335 1.00 79.31 848 GLN A N 1
ATOM 6776 C CA . GLN A 1 848 ? -12.799 2.851 29.875 1.00 79.31 848 GLN A CA 1
ATOM 6777 C C . GLN A 1 848 ? -12.858 4.335 29.488 1.00 79.31 848 GLN A C 1
ATOM 6779 O O . GLN A 1 848 ? -12.302 5.172 30.198 1.00 79.31 848 GLN A O 1
ATOM 6784 N N . ASN A 1 849 ? -13.489 4.678 28.359 1.00 77.94 849 ASN A N 1
ATOM 6785 C CA . ASN A 1 849 ? -13.365 6.004 27.749 1.00 77.94 849 ASN A CA 1
ATOM 6786 C C . ASN A 1 849 ? -14.693 6.614 27.270 1.00 77.94 849 ASN A C 1
ATOM 6788 O O . ASN A 1 849 ? -14.641 7.540 26.459 1.00 77.94 849 ASN A O 1
ATOM 6792 N N . LEU A 1 850 ? -15.853 6.163 27.770 1.00 71.44 850 LEU A N 1
ATOM 6793 C CA . LEU A 1 850 ? -17.186 6.580 27.299 1.00 71.44 850 LEU A CA 1
ATOM 6794 C C . LEU A 1 850 ? -17.307 8.095 27.052 1.00 71.44 850 LEU A C 1
ATOM 6796 O O . LEU A 1 850 ? -17.644 8.516 25.950 1.00 71.44 850 LEU A O 1
ATOM 6800 N N . ASN A 1 851 ? -16.910 8.922 28.025 1.00 69.88 851 ASN A N 1
ATOM 6801 C CA . ASN A 1 851 ? -16.987 10.386 27.921 1.00 69.88 851 ASN A CA 1
ATOM 6802 C C . ASN A 1 851 ? -16.113 10.985 26.802 1.00 69.88 851 ASN A C 1
ATOM 6804 O O . ASN A 1 851 ? -16.451 12.027 26.247 1.00 69.88 851 ASN A O 1
ATOM 6808 N N . LYS A 1 852 ? -14.981 10.353 26.464 1.00 72.56 852 LYS A N 1
ATOM 6809 C CA . LYS A 1 852 ? -14.075 10.813 25.396 1.00 72.56 852 LYS A CA 1
ATOM 6810 C C . LYS A 1 852 ? -14.531 10.355 24.016 1.00 72.56 852 LYS A C 1
ATOM 6812 O O . LYS A 1 852 ? -14.327 11.080 23.049 1.00 72.56 852 LYS A O 1
ATOM 6817 N N . ILE A 1 853 ? -15.139 9.173 23.933 1.00 76.12 853 ILE A N 1
ATOM 6818 C CA . ILE A 1 853 ? -15.561 8.556 22.669 1.00 76.12 853 ILE A CA 1
ATOM 6819 C C . ILE A 1 853 ? -17.061 8.713 22.402 1.00 76.12 853 ILE A C 1
ATOM 6821 O O . ILE A 1 853 ? -17.566 8.145 21.438 1.00 76.12 853 ILE A O 1
ATOM 6825 N N . TYR A 1 854 ? -17.782 9.474 23.231 1.00 75.81 854 TYR A N 1
ATOM 6826 C CA . TYR A 1 854 ? -19.235 9.636 23.139 1.00 75.81 854 TYR A CA 1
ATOM 6827 C C . TYR A 1 854 ? -19.693 10.030 21.730 1.00 75.81 854 TYR A C 1
ATOM 6829 O O . TYR A 1 854 ? -20.665 9.503 21.199 1.00 75.81 854 TYR A O 1
ATOM 6837 N N . ASN A 1 855 ? -18.949 10.922 21.072 1.00 77.38 855 ASN A N 1
ATOM 6838 C CA . ASN A 1 855 ? -19.245 11.318 19.696 1.00 77.38 855 ASN A CA 1
ATOM 6839 C C . ASN A 1 855 ? -19.016 10.193 18.670 1.00 77.38 855 ASN A C 1
ATOM 6841 O O . ASN A 1 855 ? -19.675 10.182 17.633 1.00 77.38 855 ASN A O 1
ATOM 6845 N N . ASP A 1 856 ? -18.131 9.239 18.954 1.00 79.38 856 ASP A N 1
ATOM 6846 C CA . ASP A 1 856 ? -17.764 8.140 18.055 1.00 79.38 856 ASP A CA 1
ATOM 6847 C C . ASP A 1 856 ? -18.682 6.923 18.171 1.00 79.38 856 ASP A C 1
ATOM 6849 O O . ASP A 1 856 ? -18.728 6.114 17.241 1.00 79.38 856 ASP A O 1
ATOM 6853 N N . ILE A 1 857 ? -19.446 6.823 19.263 1.00 83.06 857 ILE A N 1
ATOM 6854 C CA . ILE A 1 857 ? -20.476 5.793 19.482 1.00 83.06 857 ILE A CA 1
ATOM 6855 C C . ILE A 1 857 ? -21.882 6.236 19.057 1.00 83.06 857 ILE A C 1
ATOM 6857 O O . ILE A 1 857 ? -22.803 5.422 19.084 1.00 83.06 857 ILE A O 1
ATOM 6861 N N . LYS A 1 858 ? -22.054 7.496 18.630 1.00 86.25 858 LYS A N 1
ATOM 6862 C CA . LYS A 1 858 ? -23.333 8.004 18.114 1.00 86.25 858 LYS A CA 1
ATOM 6863 C C . LYS A 1 858 ? -23.868 7.134 16.977 1.00 86.25 858 LYS A C 1
ATOM 6865 O O . LYS A 1 858 ? -23.116 6.680 16.103 1.00 86.25 858 LYS A O 1
ATOM 6870 N N . LEU A 1 859 ? -25.182 6.931 16.971 1.00 87.88 859 LEU A N 1
ATOM 6871 C CA . LEU A 1 859 ? -25.860 6.092 15.985 1.00 87.88 859 LEU A CA 1
ATOM 6872 C C . LEU A 1 859 ? -25.860 6.762 14.609 1.00 87.88 859 LEU A C 1
ATOM 6874 O O . LEU A 1 859 ? -25.920 7.990 14.488 1.00 87.88 859 LEU A O 1
ATOM 6878 N N . LEU A 1 860 ? -25.818 5.951 13.554 1.00 89.38 860 LEU A N 1
ATOM 6879 C CA . LEU A 1 860 ? -25.994 6.451 12.195 1.00 89.38 860 LEU A CA 1
ATOM 6880 C C . LEU A 1 860 ? -27.451 6.897 11.967 1.00 89.38 860 LEU A C 1
ATOM 6882 O O . LEU A 1 860 ? -28.380 6.264 12.487 1.00 89.38 860 LEU A O 1
ATOM 6886 N N . PRO A 1 861 ? -27.686 7.916 11.117 1.00 87.50 861 PRO A N 1
ATOM 6887 C CA . PRO A 1 861 ? -29.015 8.184 10.565 1.00 87.50 861 PRO A CA 1
ATOM 6888 C C . PRO A 1 861 ? -29.629 6.889 10.001 1.00 87.50 861 PRO A C 1
ATOM 6890 O O . PRO A 1 861 ? -28.890 6.019 9.561 1.00 87.50 861 PRO A O 1
ATOM 6893 N N . ASN A 1 862 ? -30.952 6.700 9.998 1.00 86.38 862 ASN A N 1
ATOM 6894 C CA . ASN A 1 862 ? -31.635 5.465 9.526 1.00 86.38 862 ASN A CA 1
ATOM 6895 C C . ASN A 1 862 ? -31.351 4.151 10.297 1.00 86.38 862 ASN A C 1
ATOM 6897 O O . ASN A 1 862 ? -31.946 3.112 9.978 1.00 86.38 862 ASN A O 1
ATOM 6901 N N . PHE A 1 863 ? -30.489 4.190 11.315 1.00 90.50 863 PHE A N 1
ATOM 6902 C CA . PHE A 1 863 ? -30.147 3.050 12.167 1.00 90.50 863 PHE A CA 1
ATOM 6903 C C . PHE A 1 863 ? -30.471 3.296 13.648 1.00 90.50 863 PHE A C 1
ATOM 6905 O O . PHE A 1 863 ? -29.944 2.610 14.513 1.00 90.50 863 PHE A O 1
ATOM 6912 N N . SER A 1 864 ? -31.363 4.241 13.957 1.00 84.62 864 SER A N 1
ATOM 6913 C CA . SER A 1 864 ? -31.747 4.563 15.342 1.00 84.62 864 SER A CA 1
ATOM 6914 C C . SER A 1 864 ? -32.474 3.431 16.076 1.00 84.62 864 SER A C 1
ATOM 6916 O O . SER A 1 864 ? -32.598 3.479 17.293 1.00 84.62 864 SER A O 1
ATOM 6918 N N . GLN A 1 865 ? -32.946 2.418 15.348 1.00 85.50 865 GLN A N 1
ATOM 6919 C CA . GLN A 1 865 ? -33.502 1.181 15.894 1.00 85.50 865 GLN A CA 1
ATOM 6920 C C . GLN A 1 865 ? -32.446 0.126 16.257 1.00 85.50 865 GLN A C 1
ATOM 6922 O O . GLN A 1 865 ? -32.823 -0.925 16.761 1.00 85.50 865 GLN A O 1
ATOM 6927 N N . TYR A 1 866 ? -31.166 0.365 15.950 1.00 89.81 866 TYR A N 1
ATOM 6928 C CA . TYR A 1 866 ? -30.083 -0.562 16.261 1.00 89.81 866 TYR A CA 1
ATOM 6929 C C . TYR A 1 866 ? -29.212 -0.047 17.401 1.00 89.81 866 TYR A C 1
ATOM 6931 O O . TYR A 1 866 ? -28.955 1.152 17.509 1.00 89.81 866 TYR A O 1
ATOM 6939 N N . THR A 1 867 ? -28.691 -0.969 18.204 1.00 89.00 867 THR A N 1
ATOM 6940 C CA . THR A 1 867 ? -27.663 -0.676 19.207 1.00 89.00 867 THR A CA 1
ATOM 6941 C C . THR A 1 867 ? -26.271 -0.588 18.567 1.00 89.00 867 THR A C 1
ATOM 6943 O O . THR A 1 867 ? -26.050 -1.131 17.475 1.00 89.00 867 THR A O 1
ATOM 6946 N N . PRO A 1 868 ? -25.281 0.039 19.232 1.00 88.50 868 PRO A N 1
ATOM 6947 C CA . PRO A 1 868 ? -23.892 0.004 18.776 1.00 88.50 868 PRO A CA 1
ATOM 6948 C C . PRO A 1 868 ? -23.352 -1.419 18.548 1.00 88.50 868 PRO A C 1
ATOM 6950 O O . PRO A 1 868 ? -22.594 -1.631 17.604 1.00 88.50 868 PRO A O 1
ATOM 6953 N N . GLN A 1 869 ? -23.767 -2.410 19.345 1.00 90.12 869 GLN A N 1
ATOM 6954 C CA . GLN A 1 869 ? -23.362 -3.812 19.164 1.00 90.12 869 GLN A CA 1
ATOM 6955 C C . GLN A 1 869 ? -24.013 -4.441 17.932 1.00 90.12 869 GLN A C 1
ATOM 6957 O O . GLN A 1 869 ? -23.339 -5.113 17.155 1.00 90.12 869 GLN A O 1
ATOM 6962 N N . GLN A 1 870 ? -25.300 -4.184 17.689 1.00 94.19 870 GLN A N 1
ATOM 6963 C CA . GLN A 1 870 ? -25.942 -4.630 16.451 1.00 94.19 870 GLN A CA 1
ATOM 6964 C C . GLN A 1 870 ? -25.273 -3.993 15.222 1.00 94.19 870 GLN A C 1
ATOM 6966 O O . GLN A 1 870 ? -25.060 -4.668 14.215 1.00 94.19 870 GLN A O 1
ATOM 6971 N N . LEU A 1 871 ? -24.870 -2.719 15.312 1.00 93.81 871 LEU A N 1
ATOM 6972 C CA . LEU A 1 871 ? -24.108 -2.036 14.264 1.00 93.81 871 LEU A CA 1
ATOM 6973 C C . LEU A 1 871 ? -22.693 -2.596 14.083 1.00 93.81 871 LEU A C 1
ATOM 6975 O O . LEU A 1 871 ? -22.207 -2.633 12.950 1.00 93.81 871 LEU A O 1
ATOM 6979 N N . PHE A 1 872 ? -22.045 -3.068 15.149 1.00 95.19 872 PHE A N 1
ATOM 6980 C CA . PHE A 1 872 ? -20.782 -3.804 15.064 1.00 95.19 872 PHE A CA 1
ATOM 6981 C C . PHE A 1 872 ? -20.956 -5.082 14.231 1.00 95.19 872 PHE A C 1
ATOM 6983 O O . PHE A 1 872 ? -20.233 -5.276 13.252 1.00 95.19 872 PHE A O 1
ATOM 6990 N N . PHE A 1 873 ? -21.962 -5.908 14.542 1.00 97.62 873 PHE A N 1
ATOM 6991 C CA . PHE A 1 873 ? -22.212 -7.159 13.817 1.00 97.62 873 PHE A CA 1
ATOM 6992 C C . PHE A 1 873 ? -22.638 -6.919 12.369 1.00 97.62 873 PHE A C 1
ATOM 6994 O O . PHE A 1 873 ? -22.156 -7.596 11.461 1.00 97.62 873 PHE A O 1
ATOM 7001 N N . LEU A 1 874 ? -23.476 -5.909 12.123 1.00 96.38 874 LEU A N 1
ATOM 7002 C CA . LEU A 1 874 ? -23.816 -5.478 10.767 1.00 96.38 874 LEU A CA 1
ATOM 7003 C C . LEU A 1 874 ? -22.572 -5.050 9.985 1.00 96.38 874 LEU A C 1
ATOM 7005 O O . LEU A 1 874 ? -22.418 -5.435 8.831 1.00 96.38 874 LEU A O 1
ATOM 7009 N N . SER A 1 875 ? -21.661 -4.300 10.608 1.00 94.31 875 SER A N 1
ATOM 7010 C CA . SER A 1 875 ? -20.417 -3.861 9.965 1.00 94.31 875 SER A CA 1
ATOM 7011 C C . SER A 1 875 ? -19.465 -5.024 9.675 1.00 94.31 875 SER A C 1
ATOM 7013 O O . SER A 1 875 ? -18.814 -5.025 8.629 1.00 94.31 875 SER A O 1
ATOM 7015 N N . TYR A 1 876 ? -19.411 -6.021 10.564 1.00 96.06 876 TYR A N 1
ATOM 7016 C CA . TYR A 1 876 ? -18.697 -7.277 10.334 1.00 96.06 876 TYR A CA 1
ATOM 7017 C C . TYR A 1 876 ? -19.257 -8.010 9.114 1.00 96.06 876 TYR A C 1
ATOM 7019 O O . TYR A 1 876 ? -18.519 -8.277 8.168 1.00 96.06 876 TYR A O 1
ATOM 7027 N N . ALA A 1 877 ? -20.568 -8.260 9.079 1.00 96.69 877 ALA A N 1
ATOM 7028 C CA . ALA A 1 877 ? -21.203 -8.965 7.970 1.00 96.69 877 ALA A CA 1
ATOM 7029 C C . ALA A 1 877 ? -21.064 -8.202 6.645 1.00 96.69 877 ALA A C 1
ATOM 7031 O O . ALA A 1 877 ? -20.713 -8.788 5.620 1.00 96.69 877 ALA A O 1
ATOM 7032 N N . GLN A 1 878 ? -21.259 -6.878 6.663 1.00 92.44 878 GLN A N 1
ATOM 7033 C CA . GLN A 1 878 ? -21.228 -6.072 5.445 1.00 92.44 878 GLN A CA 1
ATOM 7034 C C . GLN A 1 878 ? -19.847 -5.976 4.794 1.00 92.44 878 GLN A C 1
ATOM 7036 O O . GLN A 1 878 ? -19.747 -5.725 3.590 1.00 92.44 878 GLN A O 1
ATOM 7041 N N . LYS A 1 879 ? -18.775 -6.248 5.548 1.00 87.94 879 LYS A N 1
ATOM 7042 C CA . LYS A 1 879 ? -17.420 -6.368 4.998 1.00 87.94 879 LYS A CA 1
ATOM 7043 C C . LYS A 1 879 ? -17.295 -7.519 3.994 1.00 87.94 879 LYS A C 1
ATOM 7045 O O . LYS A 1 879 ? -16.494 -7.417 3.064 1.00 87.94 879 LYS A O 1
ATOM 7050 N N . TRP A 1 880 ? -18.096 -8.567 4.168 1.00 88.12 880 TRP A N 1
ATOM 7051 C CA . TRP A 1 880 ? -18.115 -9.772 3.342 1.00 88.12 880 TRP A CA 1
ATOM 7052 C C . TRP A 1 880 ? -19.169 -9.729 2.234 1.00 88.12 880 TRP A C 1
ATOM 7054 O O . TRP A 1 880 ? -19.305 -10.695 1.481 1.00 88.12 880 TRP A O 1
ATOM 7064 N N . CYS A 1 881 ? -19.928 -8.634 2.104 1.00 86.75 881 CYS A N 1
ATOM 7065 C CA . CYS A 1 881 ? -20.922 -8.541 1.046 1.00 86.75 881 CYS A CA 1
ATOM 7066 C C . CYS A 1 881 ? -20.253 -8.589 -0.332 1.00 86.75 881 CYS A C 1
ATOM 7068 O O . CYS A 1 881 ? -19.483 -7.700 -0.716 1.00 86.75 881 CYS A O 1
ATOM 7070 N N . ARG A 1 882 ? -20.588 -9.623 -1.096 1.00 77.56 882 ARG A N 1
ATOM 7071 C CA . ARG A 1 882 ? -20.112 -9.867 -2.451 1.00 77.56 882 ARG A CA 1
ATOM 7072 C C . ARG A 1 882 ? -21.216 -10.570 -3.223 1.00 77.56 882 ARG A C 1
ATOM 7074 O O . ARG A 1 882 ? -21.943 -11.382 -2.665 1.00 77.56 882 ARG A O 1
ATOM 7081 N N . TYR A 1 883 ? -21.292 -10.300 -4.519 1.00 71.00 883 TYR A N 1
ATOM 7082 C CA . TYR A 1 883 ? -21.999 -11.184 -5.435 1.00 71.00 883 TYR A CA 1
ATOM 7083 C C . TYR A 1 883 ? -21.001 -12.188 -6.011 1.00 71.00 883 TYR A C 1
ATOM 7085 O O . TYR A 1 883 ? -19.963 -11.784 -6.541 1.00 71.00 883 TYR A O 1
ATOM 7093 N N . ILE A 1 884 ? -21.301 -13.480 -5.897 1.00 66.00 884 ILE A N 1
ATOM 7094 C CA . ILE A 1 884 ? -20.422 -14.562 -6.346 1.00 66.00 884 ILE A CA 1
ATOM 7095 C C . ILE A 1 884 ? -21.243 -15.509 -7.209 1.00 66.00 884 ILE A C 1
ATOM 7097 O O . ILE A 1 884 ? -22.279 -16.011 -6.782 1.00 66.00 884 ILE A O 1
ATOM 7101 N N . ILE A 1 885 ? -20.781 -15.749 -8.435 1.00 64.62 885 ILE A N 1
ATOM 7102 C CA . ILE A 1 885 ? -21.461 -16.673 -9.347 1.00 64.62 885 ILE A CA 1
ATOM 7103 C C . ILE A 1 885 ? -21.209 -18.134 -8.936 1.00 64.62 885 ILE A C 1
ATOM 7105 O O . ILE A 1 885 ? -20.133 -18.445 -8.419 1.00 64.62 885 ILE A O 1
ATOM 7109 N N . PRO A 1 886 ? -22.128 -19.066 -9.244 1.00 70.50 886 PRO A N 1
ATOM 7110 C CA . PRO A 1 886 ? -21.990 -20.489 -8.917 1.00 70.50 886 PRO A CA 1
ATOM 7111 C C . PRO A 1 886 ? -20.630 -21.126 -9.248 1.00 70.50 886 PRO A C 1
ATOM 7113 O O . PRO A 1 886 ? -20.087 -21.900 -8.459 1.00 70.50 886 PRO A O 1
ATOM 7116 N N . SER A 1 887 ? -20.038 -20.787 -10.401 1.00 58.19 887 SER A N 1
ATOM 7117 C CA . SER A 1 887 ? -18.725 -21.308 -10.811 1.00 58.19 887 SER A CA 1
ATOM 7118 C C . SER A 1 887 ? -17.593 -20.846 -9.889 1.00 58.19 887 SER A C 1
ATOM 7120 O O . SER A 1 887 ? -16.683 -21.623 -9.600 1.00 58.19 887 SER A O 1
ATOM 7122 N N . GLN A 1 888 ? -17.658 -19.609 -9.392 1.00 64.88 888 GLN A N 1
ATOM 7123 C CA . GLN A 1 888 ? -16.693 -19.061 -8.443 1.00 64.88 888 GLN A CA 1
ATOM 7124 C C . GLN A 1 888 ? -16.862 -19.678 -7.052 1.00 64.88 888 GLN A C 1
ATOM 7126 O O . GLN A 1 888 ? -15.860 -20.025 -6.434 1.00 64.88 888 GLN A O 1
ATOM 7131 N N . VAL A 1 889 ? -18.100 -19.885 -6.582 1.00 70.69 889 VAL A N 1
ATOM 7132 C CA . VAL A 1 889 ? -18.352 -20.579 -5.305 1.00 70.69 889 VAL A CA 1
ATOM 7133 C C . VAL A 1 889 ? -17.788 -21.998 -5.359 1.00 70.69 889 VAL A C 1
ATOM 7135 O O . VAL A 1 889 ? -17.005 -22.391 -4.494 1.00 70.69 889 VAL A O 1
ATOM 7138 N N . ARG A 1 890 ? -18.079 -22.731 -6.441 1.00 70.06 890 ARG A N 1
ATOM 7139 C CA . ARG A 1 890 ? -17.526 -24.067 -6.699 1.00 70.06 890 ARG A CA 1
ATOM 7140 C C . ARG A 1 890 ? -15.998 -24.064 -6.697 1.00 70.06 890 ARG A C 1
ATOM 7142 O O . ARG A 1 890 ? -15.373 -24.928 -6.086 1.00 70.06 890 ARG A O 1
ATOM 7149 N N . HIS A 1 891 ? -15.380 -23.102 -7.380 1.00 65.19 891 HIS A N 1
ATOM 7150 C CA . HIS A 1 891 ? -13.924 -22.953 -7.402 1.00 65.19 891 HIS A CA 1
ATOM 7151 C C . HIS A 1 891 ? -13.365 -22.677 -6.005 1.00 65.19 891 HIS A C 1
ATOM 7153 O O . HIS A 1 891 ? -12.386 -23.312 -5.623 1.00 65.19 891 HIS A O 1
ATOM 7159 N N . LYS A 1 892 ? -14.010 -21.810 -5.220 1.00 70.69 892 LYS A N 1
ATOM 7160 C CA . LYS A 1 892 ? -13.590 -21.477 -3.858 1.00 70.69 892 LYS A CA 1
ATOM 7161 C C . LYS A 1 892 ? -13.695 -22.675 -2.915 1.00 70.69 892 LYS A C 1
ATOM 7163 O O . LYS A 1 892 ? -12.725 -22.945 -2.221 1.00 70.69 892 LYS A O 1
ATOM 7168 N N . ILE A 1 893 ? -14.779 -23.450 -2.973 1.00 75.69 893 ILE A N 1
ATOM 7169 C CA . ILE A 1 893 ? -14.920 -24.700 -2.205 1.00 75.69 893 ILE A CA 1
ATOM 7170 C C . ILE A 1 893 ? -13.814 -25.696 -2.592 1.00 75.69 893 ILE A C 1
ATOM 7172 O O . ILE A 1 893 ? -13.116 -26.233 -1.738 1.00 75.69 893 ILE A O 1
ATOM 7176 N N . LEU A 1 894 ? -13.575 -25.898 -3.892 1.00 64.31 894 LEU A N 1
ATOM 7177 C CA . LEU A 1 894 ? -12.569 -26.857 -4.360 1.00 64.31 894 LEU A CA 1
ATOM 7178 C C . LEU A 1 894 ? -11.125 -26.400 -4.091 1.00 64.31 894 LEU A C 1
ATOM 7180 O O . LEU A 1 894 ? -10.261 -27.227 -3.801 1.00 64.31 894 LEU A O 1
ATOM 7184 N N . ARG A 1 895 ? -10.824 -25.096 -4.186 1.00 62.72 895 ARG A N 1
ATOM 7185 C CA . ARG A 1 895 ? -9.447 -24.561 -4.247 1.00 62.72 895 ARG A CA 1
ATOM 7186 C C . ARG A 1 895 ? -9.057 -23.650 -3.088 1.00 62.72 895 ARG A C 1
ATOM 7188 O O . ARG A 1 895 ? -7.906 -23.708 -2.678 1.00 62.72 895 ARG A O 1
ATOM 7195 N N . GLY A 1 896 ? -9.983 -22.884 -2.526 1.00 60.91 896 GLY A N 1
ATOM 7196 C CA . GLY A 1 896 ? -9.722 -21.954 -1.428 1.00 60.91 896 GLY A CA 1
ATOM 7197 C C . GLY A 1 896 ? -9.460 -22.657 -0.097 1.00 60.91 896 GLY A C 1
ATOM 7198 O O . GLY A 1 896 ? -9.975 -23.746 0.137 1.00 60.91 896 GLY A O 1
ATOM 7199 N N . VAL A 1 897 ? -8.646 -22.027 0.752 1.00 74.00 897 VAL A N 1
ATOM 7200 C CA . VAL A 1 897 ? -8.505 -22.387 2.181 1.00 74.00 897 VAL A CA 1
ATOM 7201 C C . VAL A 1 897 ? -9.510 -21.635 3.057 1.00 74.00 897 VAL A C 1
ATOM 7203 O O . VAL A 1 897 ? -9.677 -21.963 4.217 1.00 74.00 897 VAL A O 1
ATOM 7206 N N . HIS A 1 898 ? -10.193 -20.634 2.497 1.00 83.62 898 HIS A N 1
ATOM 7207 C CA . HIS A 1 898 ? -11.238 -19.888 3.186 1.00 83.62 898 HIS A CA 1
ATOM 7208 C C . HIS A 1 898 ? -12.617 -20.371 2.752 1.00 83.62 898 HIS A C 1
ATOM 7210 O O . HIS A 1 898 ? -12.869 -20.515 1.547 1.00 83.62 898 HIS A O 1
ATOM 7216 N N . SER A 1 899 ? -13.534 -20.465 3.710 1.00 90.06 899 SER A N 1
ATOM 7217 C CA . SER A 1 899 ? -14.961 -20.637 3.451 1.00 90.06 899 SER A CA 1
ATOM 7218 C C . SER A 1 899 ? -15.528 -19.516 2.553 1.00 90.06 899 SER A C 1
ATOM 7220 O O . SER A 1 899 ? -15.010 -18.386 2.539 1.00 90.06 899 SER A O 1
ATOM 7222 N N . PRO A 1 900 ? -16.584 -19.777 1.757 1.00 90.44 900 PRO A N 1
ATOM 7223 C CA . PRO A 1 900 ? -17.323 -18.716 1.078 1.00 90.44 900 PRO A CA 1
ATOM 7224 C C . PRO A 1 900 ? -17.900 -17.697 2.074 1.00 90.44 900 PRO A C 1
ATOM 7226 O O . PRO A 1 900 ? -18.188 -18.008 3.225 1.00 90.44 900 PRO A O 1
ATOM 7229 N N . GLU A 1 901 ? -18.070 -16.465 1.611 1.00 89.81 901 GLU A N 1
ATOM 7230 C CA . GLU A 1 901 ? -18.315 -15.237 2.376 1.00 89.81 901 GLU A CA 1
ATOM 7231 C C . GLU A 1 901 ? -19.527 -15.371 3.300 1.00 89.81 901 GLU A C 1
ATOM 7233 O O . GLU A 1 901 ? -19.468 -14.999 4.470 1.00 89.81 901 GLU A O 1
ATOM 7238 N N . LYS A 1 902 ? -20.599 -15.985 2.788 1.00 93.56 902 LYS A N 1
ATOM 7239 C CA . LYS A 1 902 ? -21.808 -16.302 3.550 1.00 93.56 902 LYS A CA 1
ATOM 7240 C C . LYS A 1 902 ? -21.517 -17.152 4.787 1.00 93.56 902 LYS A C 1
ATOM 7242 O O . LYS A 1 902 ? -22.060 -16.882 5.854 1.00 93.56 902 LYS A O 1
ATOM 7247 N N . TYR A 1 903 ? -20.669 -18.166 4.645 1.00 95.88 903 TYR A N 1
ATOM 7248 C CA . TYR A 1 903 ? -20.346 -19.106 5.716 1.00 95.88 903 TYR A CA 1
ATOM 7249 C C . TYR A 1 903 ? -19.308 -18.543 6.683 1.00 95.88 903 TYR A C 1
ATOM 7251 O O . TYR A 1 903 ? -19.410 -18.823 7.869 1.00 95.88 903 TYR A O 1
ATOM 7259 N N . ARG A 1 904 ? -18.399 -17.672 6.219 1.00 96.31 904 ARG A N 1
ATOM 7260 C CA . ARG A 1 904 ? -17.516 -16.901 7.114 1.00 96.31 904 ARG A CA 1
ATOM 7261 C C . ARG A 1 904 ? -18.325 -16.030 8.074 1.00 96.31 904 ARG A C 1
ATOM 7263 O O . ARG A 1 904 ? -18.051 -16.005 9.264 1.00 96.31 904 ARG A O 1
ATOM 7270 N N . VAL A 1 905 ? -19.375 -15.371 7.571 1.00 97.62 905 VAL A N 1
ATOM 7271 C CA . VAL A 1 905 ? -20.272 -14.555 8.405 1.00 97.62 905 VAL A CA 1
ATOM 7272 C C . VAL A 1 905 ? -21.155 -15.420 9.293 1.00 97.62 905 VAL A C 1
ATOM 7274 O O . VAL A 1 905 ? -21.129 -15.275 10.514 1.00 97.62 905 VAL A O 1
ATOM 7277 N N . ASN A 1 906 ? -21.953 -16.306 8.696 1.00 97.88 906 ASN A N 1
ATOM 7278 C CA . ASN A 1 906 ? -22.962 -17.039 9.451 1.00 97.88 906 ASN A CA 1
ATOM 7279 C C . ASN A 1 906 ? -22.341 -18.064 10.402 1.00 97.88 906 ASN A C 1
ATOM 7281 O O . ASN A 1 906 ? -22.793 -18.167 11.536 1.00 97.88 906 ASN A O 1
ATOM 7285 N N . GLY A 1 907 ? -21.292 -18.770 9.972 1.00 97.25 907 GLY A N 1
ATOM 7286 C CA . GLY A 1 907 ? -20.618 -19.783 10.781 1.00 97.25 907 GLY A CA 1
ATOM 7287 C C . GLY A 1 907 ? -19.856 -19.201 11.967 1.00 97.25 907 GLY A C 1
ATOM 7288 O O . GLY A 1 907 ? -19.875 -19.795 13.044 1.00 97.25 907 GLY A O 1
ATOM 7289 N N . ALA A 1 908 ? -19.243 -18.021 11.821 1.00 97.62 908 ALA A N 1
ATOM 7290 C CA . ALA A 1 908 ? -18.653 -17.319 12.957 1.00 97.62 908 ALA A CA 1
ATOM 7291 C C . ALA A 1 908 ? -19.740 -16.807 13.917 1.00 97.62 908 ALA A C 1
ATOM 7293 O O . ALA A 1 908 ? -19.700 -17.099 15.109 1.00 97.62 908 ALA A O 1
ATOM 7294 N N . LEU A 1 909 ? -20.754 -16.091 13.415 1.00 98.12 909 LEU A N 1
ATOM 7295 C CA . LEU A 1 909 ? -21.790 -15.492 14.267 1.00 98.12 909 LEU A CA 1
ATOM 7296 C C . LEU A 1 909 ? -22.668 -16.527 14.981 1.00 98.12 909 LEU A C 1
ATOM 7298 O O . LEU A 1 909 ? -23.076 -16.281 16.115 1.00 98.12 909 LEU A O 1
ATOM 7302 N N . SER A 1 910 ? -22.911 -17.696 14.380 1.00 97.62 910 SER A N 1
ATOM 7303 C CA . SER A 1 910 ? -23.645 -18.785 15.037 1.00 97.62 910 SER A CA 1
ATOM 7304 C C . SER A 1 910 ? -22.915 -19.318 16.275 1.00 97.62 910 SER A C 1
ATOM 7306 O O . SER A 1 910 ? -23.554 -19.757 17.231 1.00 97.62 910 SER A O 1
ATOM 7308 N N . ASN A 1 911 ? -21.583 -19.221 16.290 1.00 97.50 911 ASN A N 1
ATOM 7309 C CA . ASN A 1 911 ? -20.734 -19.590 17.422 1.00 97.50 911 ASN A CA 1
ATOM 7310 C C . ASN A 1 911 ? -20.562 -18.458 18.447 1.00 97.50 911 ASN A C 1
ATOM 7312 O O . ASN A 1 911 ? -19.816 -18.627 19.407 1.00 97.50 911 ASN A O 1
ATOM 7316 N N . PHE A 1 912 ? -21.229 -17.307 18.279 1.00 96.94 912 PHE A N 1
ATOM 7317 C CA . PHE A 1 912 ? -21.025 -16.154 19.153 1.00 96.94 912 PHE A CA 1
ATOM 7318 C C . PHE A 1 912 ? -22.271 -15.800 19.979 1.00 96.94 912 PHE A C 1
ATOM 7320 O O . PHE A 1 912 ? -23.237 -15.230 19.470 1.00 96.94 912 PHE A O 1
ATOM 7327 N N . GLY A 1 913 ? -22.242 -16.096 21.283 1.00 94.12 913 GLY A N 1
ATOM 7328 C CA . GLY A 1 913 ? -23.358 -15.830 22.202 1.00 94.12 913 GLY A CA 1
ATOM 7329 C C . GLY A 1 913 ? -23.787 -14.358 22.237 1.00 94.12 913 GLY A C 1
ATOM 7330 O O . GLY A 1 913 ? -24.977 -14.056 22.141 1.00 94.12 913 GLY A O 1
ATOM 7331 N N . HIS A 1 914 ? -22.828 -13.425 22.246 1.00 93.44 914 HIS A N 1
ATOM 7332 C CA . HIS A 1 914 ? -23.118 -11.987 22.205 1.00 93.44 914 HIS A CA 1
ATOM 7333 C C . HIS A 1 914 ? -23.886 -11.547 20.953 1.00 93.44 914 HIS A C 1
ATOM 7335 O O . HIS A 1 914 ? -24.707 -10.635 21.039 1.00 93.44 914 HIS A O 1
ATOM 7341 N N . PHE A 1 915 ? -23.670 -12.198 19.805 1.00 97.12 915 PHE A N 1
ATOM 7342 C CA . PHE A 1 915 ? -24.474 -11.947 18.608 1.00 97.12 915 PHE A CA 1
ATOM 7343 C C . PHE A 1 915 ? -25.917 -12.421 18.808 1.00 97.12 915 PHE A C 1
ATOM 7345 O O . PHE A 1 915 ? -26.854 -11.666 18.545 1.00 97.12 915 PHE A O 1
ATOM 7352 N N . SER A 1 916 ? -26.089 -13.647 19.315 1.00 96.81 916 SER A N 1
ATOM 7353 C CA . SER A 1 916 ? -27.413 -14.227 19.565 1.00 96.81 916 SER A CA 1
ATOM 7354 C C . SER A 1 916 ? -28.224 -13.363 20.536 1.00 96.81 916 SER A C 1
ATOM 7356 O O . SER A 1 916 ? -29.393 -13.099 20.273 1.00 96.81 916 SER A O 1
ATOM 7358 N N . LYS A 1 917 ? -27.587 -12.846 21.597 1.00 94.38 917 LYS A N 1
ATOM 7359 C CA . LYS A 1 917 ? -28.195 -11.901 22.548 1.00 94.38 917 LYS A CA 1
ATOM 7360 C C . LYS A 1 917 ? -28.518 -10.555 21.895 1.00 94.38 917 LYS A C 1
ATOM 7362 O O . LYS A 1 917 ? -29.609 -10.038 22.072 1.00 94.38 917 LYS A O 1
ATOM 7367 N N . ALA A 1 918 ? -27.604 -9.993 21.100 1.00 92.25 918 ALA A N 1
ATOM 7368 C CA . ALA A 1 918 ? -27.808 -8.684 20.474 1.00 92.25 918 ALA A CA 1
ATOM 7369 C C . ALA A 1 918 ? -28.972 -8.648 19.468 1.00 92.25 918 ALA A C 1
ATOM 7371 O O . ALA A 1 918 ? -29.514 -7.573 19.227 1.00 92.25 918 ALA A O 1
ATOM 7372 N N . PHE A 1 919 ? -29.341 -9.778 18.859 1.00 95.62 919 PHE A N 1
ATOM 7373 C CA . PHE A 1 919 ? -30.457 -9.883 17.908 1.00 95.62 919 PHE A CA 1
ATOM 7374 C C . PHE A 1 919 ? -31.639 -10.709 18.432 1.00 95.62 919 PHE A C 1
ATOM 7376 O O . PHE A 1 919 ? -32.535 -11.024 17.651 1.00 95.62 919 PHE A O 1
ATOM 7383 N N . ASP A 1 920 ? -31.647 -11.041 19.727 1.00 95.88 920 ASP A N 1
ATOM 7384 C CA . ASP A 1 920 ? -32.690 -11.841 20.380 1.00 95.88 920 ASP A CA 1
ATOM 7385 C C . ASP A 1 920 ? -32.994 -13.163 19.647 1.00 95.88 920 ASP A C 1
ATOM 7387 O O . ASP A 1 920 ? -34.147 -13.557 19.459 1.00 95.88 920 ASP A O 1
ATOM 7391 N N . CYS A 1 921 ? -31.947 -13.862 19.201 1.00 97.25 921 CYS A N 1
ATOM 7392 C CA . CYS A 1 921 ? -32.100 -15.096 18.440 1.00 97.25 921 CYS A CA 1
ATOM 7393 C C . CYS A 1 921 ? -32.498 -16.282 19.330 1.00 97.25 921 CYS A C 1
ATOM 7395 O O . CYS A 1 921 ? -31.737 -16.638 20.235 1.00 97.25 921 CYS A O 1
ATOM 7397 N N . PRO A 1 922 ? -33.636 -16.959 19.061 1.00 97.38 922 PRO A N 1
ATOM 7398 C CA . PRO A 1 922 ? -34.071 -18.110 19.851 1.00 97.38 922 PRO A CA 1
ATOM 7399 C C . PRO A 1 922 ? -33.055 -19.255 19.809 1.00 97.38 922 PRO A C 1
ATOM 7401 O O . PRO A 1 922 ? -32.480 -19.524 18.752 1.00 97.38 922 PRO A O 1
ATOM 7404 N N . LEU A 1 923 ? -32.867 -19.955 20.931 1.00 96.62 923 LEU A N 1
ATOM 7405 C CA . LEU A 1 923 ? -32.059 -21.177 20.975 1.00 96.62 923 LEU A CA 1
ATOM 7406 C C . LEU A 1 923 ? -32.601 -22.206 19.967 1.00 96.62 923 LEU A C 1
ATOM 7408 O O . LEU A 1 923 ? -33.811 -22.410 19.875 1.00 96.62 923 LEU A O 1
ATOM 7412 N N . GLY A 1 924 ? -31.708 -22.816 19.189 1.00 93.81 924 GLY A N 1
ATOM 7413 C CA . GLY A 1 924 ? -32.049 -23.755 18.118 1.00 93.81 924 GLY A CA 1
ATOM 7414 C C . GLY A 1 924 ? -32.370 -23.096 16.770 1.00 93.81 924 GLY A C 1
ATOM 7415 O O . GLY A 1 924 ? -32.570 -23.804 15.784 1.00 93.81 924 GLY A O 1
ATOM 7416 N N . SER A 1 925 ? -32.395 -21.760 16.684 1.00 96.00 925 SER A N 1
ATOM 7417 C CA . SER A 1 925 ? -32.395 -21.072 15.385 1.00 96.00 925 SER A CA 1
ATOM 7418 C C . SER A 1 925 ? -31.063 -21.280 14.656 1.00 96.00 925 SER A C 1
ATOM 7420 O O . SER A 1 925 ? -30.037 -21.550 15.280 1.00 96.00 925 SER A O 1
ATOM 7422 N N . ASN A 1 926 ? -31.051 -21.113 13.329 1.00 94.81 926 ASN A N 1
ATOM 7423 C CA . ASN A 1 926 ? -29.846 -21.322 12.514 1.00 94.81 926 ASN A CA 1
ATOM 7424 C C . ASN A 1 926 ? -28.645 -20.497 12.999 1.00 94.81 926 ASN A C 1
ATOM 7426 O O . ASN A 1 926 ? -27.507 -20.955 12.934 1.00 94.81 926 ASN A O 1
ATOM 7430 N N . MET A 1 927 ? -28.899 -19.276 13.473 1.00 97.38 927 MET A N 1
ATOM 7431 C CA . MET A 1 927 ? -27.862 -18.371 13.964 1.00 97.38 927 MET A CA 1
ATOM 7432 C C . MET A 1 927 ? -27.671 -18.422 15.490 1.00 97.38 927 MET A C 1
ATOM 7434 O O . MET A 1 927 ? -26.852 -17.677 16.024 1.00 97.38 927 MET A O 1
ATOM 7438 N N . ASN A 1 928 ? -28.393 -19.296 16.196 1.00 97.56 928 ASN A N 1
ATOM 7439 C CA . ASN A 1 928 ? -28.167 -19.613 17.605 1.00 97.56 928 ASN A CA 1
ATOM 7440 C C . ASN A 1 928 ? -28.322 -21.131 17.854 1.00 97.56 928 ASN A C 1
ATOM 7442 O O . ASN A 1 928 ? -29.256 -21.552 18.546 1.00 97.56 928 ASN A O 1
ATOM 7446 N N . PRO A 1 929 ? -27.442 -21.963 17.260 1.00 96.00 929 PRO A N 1
ATOM 7447 C CA . PRO A 1 929 ? -27.458 -23.405 17.474 1.00 96.00 929 PRO A CA 1
ATOM 7448 C C . PRO A 1 929 ? -27.161 -23.744 18.939 1.00 96.00 929 PRO A C 1
ATOM 7450 O O . PRO A 1 929 ? -26.447 -23.005 19.617 1.00 96.00 929 PRO A O 1
ATOM 7453 N N . GLU A 1 930 ? -27.686 -24.883 19.398 1.00 94.00 930 GLU A N 1
ATOM 7454 C CA . GLU A 1 930 ? -27.436 -25.398 20.754 1.00 94.00 930 GLU A CA 1
ATOM 7455 C C . GLU A 1 930 ? -25.949 -25.680 20.993 1.00 94.00 930 GLU A C 1
ATOM 7457 O O . GLU A 1 930 ? -25.419 -25.361 22.050 1.00 94.00 930 GLU A O 1
ATOM 7462 N N . VAL A 1 931 ? -25.264 -26.234 19.989 1.00 92.94 931 VAL A N 1
ATOM 7463 C CA . VAL A 1 931 ? -23.823 -26.497 20.042 1.00 92.94 931 VAL A CA 1
ATOM 7464 C C . VAL A 1 931 ? -23.081 -25.349 19.365 1.00 92.94 931 VAL A C 1
ATOM 7466 O O . VAL A 1 931 ? -23.261 -25.112 18.168 1.00 92.94 931 VAL A O 1
ATOM 7469 N N . LYS A 1 932 ? -22.220 -24.661 20.121 1.00 94.88 932 LYS A N 1
ATOM 7470 C CA . LYS A 1 932 ? -21.322 -23.613 19.618 1.00 94.88 932 LYS A CA 1
ATOM 7471 C C . LYS A 1 932 ? -19.876 -24.092 19.685 1.00 94.88 932 LYS A C 1
ATOM 7473 O O . LYS A 1 932 ? -19.440 -24.639 20.694 1.00 94.88 932 LYS A O 1
ATOM 7478 N N . CYS A 1 933 ? -19.125 -23.884 18.610 1.00 94.75 933 CYS A N 1
ATOM 7479 C CA . CYS A 1 933 ? -17.707 -24.223 18.575 1.00 94.75 933 CYS A CA 1
ATOM 7480 C C . CYS A 1 933 ? -16.856 -23.096 19.168 1.00 94.75 933 CYS A C 1
ATOM 7482 O O . CYS A 1 933 ? -16.999 -21.936 18.780 1.00 94.75 933 CYS A O 1
ATOM 7484 N N . GLU A 1 934 ? -15.923 -23.441 20.058 1.00 88.88 934 GLU A N 1
ATOM 7485 C CA . GLU A 1 934 ? -15.061 -22.472 20.736 1.00 88.88 934 GLU A CA 1
ATOM 7486 C C . GLU A 1 934 ? -13.594 -22.916 20.805 1.00 88.88 934 GLU A C 1
ATOM 7488 O O . GLU A 1 934 ? -13.288 -24.070 21.120 1.00 88.88 934 GLU A O 1
ATOM 7493 N N . MET A 1 935 ? -12.691 -21.959 20.559 1.00 88.62 935 MET A N 1
ATOM 7494 C CA . MET A 1 935 ? -11.239 -22.112 20.694 1.00 88.62 935 MET A CA 1
ATOM 7495 C C . MET A 1 935 ? -10.636 -21.038 21.616 1.00 88.62 935 MET A C 1
ATOM 7497 O O . MET A 1 935 ? -10.070 -21.379 22.658 1.00 88.62 935 MET A O 1
ATOM 7501 N N . TRP A 1 936 ? -10.774 -19.763 21.221 1.00 86.12 936 TRP A N 1
ATOM 7502 C CA . TRP A 1 936 ? -10.197 -18.573 21.864 1.00 86.12 936 TRP A CA 1
ATOM 7503 C C . TRP A 1 936 ? -11.251 -17.670 22.492 1.00 86.12 936 TRP A C 1
ATOM 7505 O O . TRP A 1 936 ? -12.449 -17.778 22.144 1.00 86.12 936 TRP A O 1
#